Protein 4R8X (pdb70)

Nearest PDB structures (foldseek):
  4r8x-assembly1_B  TM=1.003E+00  e=5.936E-64  Metabacillus fastidiosus
  4r8x-assembly1_D  TM=1.002E+00  e=1.555E-62  Metabacillus fastidiosus
  4r8x-assembly1_A  TM=9.769E-01  e=7.921E-59  Metabacillus fastidiosus
  5z2b-assembly1_B-2  TM=9.608E-01  e=7.708E-41  Bacillus sp. TB-90
  5ayj-assembly1_A  TM=9.605E-01  e=1.820E-40  Bacillus sp. TB-90

CATH classification: 3.10.270.10

Organism: NCBI:txid1458

B-factor: mean 19.22, std 8.23, range [9.18, 72.08]

Secondary structure (DSSP, 8-state):
---EEEEEEEEEEEEESPPPEE-PPP-TT----EE--SEEEEEEEEEEE-GGGHHHHHS---TTPPPHHHHHHHHHHHHHH-----HHHHHHHHHHHHHHH-TT-SEEEEEEEE--EEEEEEEETTEEEEEEEEEEEP-S-EEEEEEEEEEETTEEEEEEEEEEEEEEEEEE-S---B-----STT--PPPBSS--EEEEEEEEEEESSGGGGG-SSGGG---HHHHHHHHHHHHHH---SSHHHHHHHHHHHHHHH-TTEEEEEEEEEE-PPEEEE---EEE---S-EEEEEEEEEHHHHHHHHH-TT------/---EEEEEEEEEEEEESPPPEE-PPP-TT----EE--SEEEEEEEEEEE-GGGHHHHHT---TT-B-HHHHHHHHHHHHHH-----HHHHHHHHHHHHHHH-TT--EEEEEEEE--EEEEEEEETTEEEEEEEEEEEP-S-EEEEEEEEEE-SSSEEEEEEEEEEEEEEEEE------B-STTS--S------EEEEEEEEEEESSGGGGG-SSGGG---HHHHHHHHHHHHHH---SSHHHHHHHHHHHHHHH-TTEEEEEEEEEE-PPEEEE---TT-EEE---S-EEEEEEEEEHHHHHHHHH-SS------/---EEEEEEEEEEEEESPPPEE-PPPBTTB---EE--SEEEEEEEEEEE-GGGHHHHHT---TT---HHHHHHHHHHHHHH-----HHHHHHHHHHHHHHH-TT--EEEEEEEE--EEEEEEEEBTEEEEEEEEEEEP-S-EEEEEEEEEEETTEEEEEEEEEEEEEEEEEE---------STT----EEEEEEEEEESSGGGGG-SSGGG---HHHHHHHHHHHHHH---SSHHHHHHHHHHHHHHH-TTEEEEEEEEEE-PPEEEE---TT-EEE---S-EEEEEEEEEHHHHHHHTT-TT------/---EEEEEEEEEEEEESPPPEE-PPP-TT----EE--SEEEEEEEEEEE-GGGHHHHHT---TT-B-HHHHHHHHHHHHHH-----HHHHHHHHHHHHHHH-TT-SEEEEEEEE--EEEEEEEETTEEEEEEEEEEEP-S-EEEEEEEEEEETTEEEEEEEEEEEEEEEEEE------B-STTS--S------EEEEEEEEEEESSGGGGG-SSGGG---HHHHHHHHHHHHHH---SSHHHHHHHHHHHHHHH-TTEEEEEEEEEE-PPEEEE--SBTTBT-EEE---S-EEEEEEEEEHHHHHHHHT-TT------

Foldseek 3Di:
DDDDKDADWQLKAKDAQACKQAQAADDPLDPDGIGRPRIFIKTKIKIFAAPVCVCCPVVVDCPLPDDNVNLSVLLRVLSHVDRFHFPQLSQVVSFQVVCVVRVRTFKMKMKIKTQDWAFDWDQDPVGIDTDPPDIHRDPAKTKIWMWMWGADPVGIDTPDIKIKIFWHKDKDQKQEFEDDDDDDPVDPDDGGRMFIKIKTKIKMFAFPDSCLCSSPPNHQHDDNVSLSSLLVSLVVPDSYHDVVRSVQLSFLQVCVSRVRIFKMKIWMKIATWDADPPVHDTHGDPPDIDIDIDMDGVVNNVVQVPDPPHPHDDD/DDDDKDADWQLKEKAAQACKQAQAADDPLDPDGIDRPRIFIKTKIKIFAAPLCVCCPVPVDCPLPDDNVNLSVLLRVLSHVDRFHAPQLSQVVSFQVVCVVRVRTFKMKMKIWTQDWAFDWDQDPVGIDTDPPDIHRDPAKTKIKMWMKGADPVGIDTPDIKIWIFWHKDWAQPEDDDDDDPPDDPDDDDDFIWIKTKIKMFAFPDSVLCSSPPNHQHDDNVSLSSLLVSQVHPDPAHDVVRSVQLSFLAVCVSHVRIFKMKMKMKTFTWAWDACAVPPTDTHGDDPDIDIDIDMDGVVNNVCLVVDPDHPHDDD/DDDDKDADWQLKAKDAQACKQAQAADDPLDPDGIDRPRIFIKTKIKIFAAPVCVCCPVPVDCPLPDDNVNLSVLLRVLSHVDRFHAPQLSQVVSFQVVCVVRVRTFKMKMKIWTQDWAFDWDQDPVGIDTDPPDIHRDPAKTKIWMWMWGADPVGIDTPDIKIKIAFHWDFDPDAEDDDDDDPPDDSWIKTKIKMFAFPDNCLCRSPPNHQHDDNVSLSSLLVSLVHPDPAHDVVRSVQQSFLQVCVSRVRIFKMKMKMKTFDWAWDACAVPVTDTHGDDPDIDIDIDMYGVVNNVCLVVDPPHPHDDD/DDDDKDADWQLKEKDAQACKQAQAADDPLDPDGIDRPRIFIKTKIKIFAAPVCVCCPVPVDCPLPDDRVNLSVLLRVLSHVDRFHAPQLSQVVSFQVVCVVRVRTFKMKMKIKTQDWAFDWDQDPVGIDTDPPDIHRDPAKTKIWMWMKGADPVGIDTPDIKIKIFWHKDWALAEDDDDDDPPDDPDDDDDFIWIKTKIKMFAFPDNCLCSSPPNHQHDDNVSLSSLLVSLVHPDPAHDVVRSVQLSFLQVCVSRVRIFKMKMKMKGFTWAWDACAPPRCHPTDTHGDDPDIDIDIDMHGVVNNVVLVVDPPHPHDDD

Radius of gyration: 31.26 Å; Cα contacts (8 Å, |Δi|>4): 3182; chains: 4; bounding box: 68×84×79 Å

InterPro domains:
  IPR002042 Uricase [PF01014] (35-125)
  IPR002042 Uricase [PF01014] (161-295)
  IPR002042 Uricase [PIRSF000241] (3-305)
  IPR002042 Uricase [PTHR42874] (33-271)
  IPR002042 Uricase [TIGR03383] (2-302)

Structure (mmCIF, N/CA/C/O backbone):
data_4R8X
#
_entry.id   4R8X
#
_cell.length_a   71.152
_cell.length_b   77.473
_cell.length_c   77.295
_cell.angle_alpha   68.65
_cell.angle_beta   65.01
_cell.angle_gamma   90.32
#
_symmetry.space_group_name_H-M   'P 1'
#
loop_
_entity.id
_entity.type
_entity.pdbx_description
1 polymer Uricase
2 water water
#
loop_
_atom_site.group_PDB
_atom_site.id
_atom_site.type_symbol
_atom_site.label_atom_id
_atom_site.label_alt_id
_atom_site.label_comp_id
_atom_site.label_asym_id
_atom_site.label_entity_id
_atom_site.label_seq_id
_atom_site.pdbx_PDB_ins_code
_atom_site.Cartn_x
_atom_site.Cartn_y
_atom_site.Cartn_z
_atom_site.occupancy
_atom_site.B_iso_or_equiv
_atom_site.auth_seq_id
_atom_site.auth_comp_id
_atom_site.auth_asym_id
_atom_site.auth_atom_id
_atom_site.pdbx_PDB_model_num
ATOM 1 N N . GLU A 1 2 ? 66.004 77.070 45.066 1.00 30.94 2 GLU A N 1
ATOM 2 C CA . GLU A 1 2 ? 67.314 77.545 44.632 1.00 29.85 2 GLU A CA 1
ATOM 3 C C . GLU A 1 2 ? 67.380 79.069 44.637 1.00 27.61 2 GLU A C 1
ATOM 4 O O . GLU A 1 2 ? 66.458 79.743 44.183 1.00 28.05 2 GLU A O 1
ATOM 6 N N . ARG A 1 3 ? 68.479 79.600 45.154 1.00 23.58 3 ARG A N 1
ATOM 7 C CA . ARG A 1 3 ? 68.677 81.040 45.223 1.00 20.20 3 ARG A CA 1
ATOM 8 C C . ARG A 1 3 ? 68.819 81.645 43.824 1.00 19.25 3 ARG A C 1
ATOM 9 O O . ARG A 1 3 ? 69.418 81.039 42.929 1.00 19.28 3 ARG A O 1
ATOM 17 N N . THR A 1 4 ? 68.246 82.831 43.635 1.00 17.47 4 THR A N 1
ATOM 18 C CA . THR A 1 4 ? 68.498 83.618 42.435 1.00 16.57 4 THR A CA 1
ATOM 19 C C . THR A 1 4 ? 69.866 84.278 42.575 1.00 14.78 4 THR A C 1
ATOM 20 O O . THR A 1 4 ? 70.154 84.887 43.600 1.00 14.73 4 THR A O 1
ATOM 24 N N . MET A 1 5 ? 70.716 84.151 41.562 1.00 14.26 5 MET A N 1
ATOM 25 C CA . MET A 1 5 ? 72.053 84.728 41.645 1.00 13.65 5 MET A CA 1
ATOM 26 C C . MET A 1 5 ? 72.721 84.823 40.284 1.00 12.96 5 MET A C 1
ATOM 27 O O . MET A 1 5 ? 73.067 83.806 39.684 1.00 14.63 5 MET A O 1
ATOM 32 N N . PHE A 1 6 ? 72.903 86.054 39.812 1.00 11.88 6 PHE A N 1
ATOM 33 C CA . PHE A 1 6 ? 73.603 86.319 38.563 1.00 12.65 6 PHE A CA 1
ATOM 34 C C . PHE A 1 6 ? 73.996 87.787 38.535 1.00 11.66 6 PHE A C 1
ATOM 35 O O . PHE A 1 6 ? 73.480 88.589 39.313 1.00 13.75 6 PHE A O 1
ATOM 43 N N . TYR A 1 7 ? 74.917 88.136 37.649 1.00 11.29 7 TYR A N 1
ATOM 44 C CA . TYR A 1 7 ? 75.271 89.525 37.460 1.00 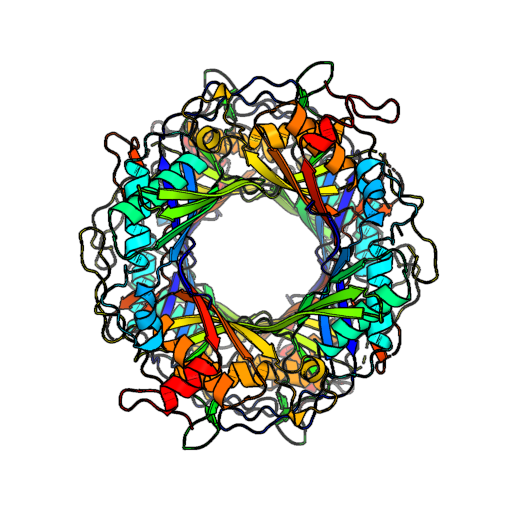12.40 7 TYR A CA 1
ATOM 45 C C . TYR A 1 7 ? 75.893 89.649 36.074 1.00 10.99 7 TYR A C 1
ATOM 46 O O . TYR A 1 7 ? 76.316 88.661 35.475 1.00 13.00 7 TYR A O 1
ATOM 55 N N . GLY A 1 8 ? 75.931 90.858 35.536 1.00 10.44 8 GLY A N 1
ATOM 56 C CA . GLY A 1 8 ? 76.457 91.013 34.201 1.00 10.94 8 GLY A CA 1
ATOM 57 C C . GLY A 1 8 ? 76.398 92.436 33.702 1.00 10.07 8 GLY A C 1
ATOM 58 O O . GLY A 1 8 ? 76.362 93.399 34.497 1.00 12.34 8 GLY A O 1
ATOM 59 N N . LYS A 1 9 ? 76.398 92.570 32.378 1.00 10.97 9 LYS A N 1
ATOM 60 C CA . LYS A 1 9 ? 76.350 93.879 31.739 1.00 10.89 9 LYS A CA 1
ATOM 61 C C . LYS A 1 9 ? 75.240 93.889 30.708 1.00 11.05 9 LYS A C 1
ATOM 62 O O . LYS A 1 9 ? 75.137 92.965 29.898 1.00 11.79 9 LYS A O 1
ATOM 68 N N . GLY A 1 10 ? 74.411 94.933 30.748 1.00 11.67 10 GLY A N 1
ATOM 69 C CA . GLY A 1 10 ? 73.352 95.130 29.773 1.00 10.78 10 GLY A CA 1
ATOM 70 C C . GLY A 1 10 ? 73.668 96.327 28.889 1.00 9.92 10 GLY A C 1
ATOM 71 O O . GLY A 1 10 ? 74.610 97.088 29.170 1.00 11.42 10 GLY A O 1
ATOM 72 N N . ASP A 1 11 ? 72.866 96.513 27.840 1.00 10.94 11 ASP A N 1
ATOM 73 C CA . ASP A 1 11 ? 73.106 97.565 26.831 1.00 10.17 11 ASP A CA 1
ATOM 74 C C . ASP A 1 11 ? 74.546 97.545 26.305 1.00 10.14 11 ASP A C 1
ATOM 75 O O . ASP A 1 11 ? 75.180 98.605 26.117 1.00 10.83 11 ASP A O 1
ATOM 80 N N . VAL A 1 12 ? 75.065 96.340 26.088 1.00 10.68 12 VAL A N 1
ATOM 81 C CA . VAL A 1 12 ? 76.366 96.202 25.439 1.00 11.92 12 VAL A CA 1
ATOM 82 C C . VAL A 1 12 ? 76.153 96.295 23.932 1.00 11.65 12 VAL A C 1
ATOM 83 O O . VAL A 1 12 ? 75.928 95.304 23.240 1.00 12.51 12 VAL A O 1
ATOM 87 N N . TYR A 1 13 ? 76.167 97.521 23.425 1.00 10.39 13 TYR A N 1
ATOM 88 C CA . TYR A 1 13 ? 76.031 97.714 21.995 1.00 10.91 13 TYR A CA 1
ATOM 89 C C . TYR A 1 13 ? 77.297 97.264 21.295 1.00 11.19 13 TYR A C 1
ATOM 90 O O . TYR A 1 13 ? 78.403 97.645 21.678 1.00 12.53 13 TYR A O 1
ATOM 99 N N . VAL A 1 14 ? 77.127 96.410 20.293 1.00 11.96 14 VAL A N 1
ATOM 100 C CA . VAL A 1 14 ? 78.249 95.850 19.564 1.00 13.66 14 VAL A CA 1
ATOM 101 C C . VAL A 1 14 ? 77.909 95.904 18.090 1.00 13.21 14 VAL A C 1
ATOM 102 O O . VAL A 1 14 ? 76.948 95.275 17.653 1.00 13.09 14 VAL A O 1
ATOM 106 N N . PHE A 1 15 ? 78.685 96.668 17.327 1.00 11.41 15 PHE A N 1
ATOM 107 C CA . PHE A 1 15 ? 78.411 96.852 15.916 1.00 11.93 15 PHE A CA 1
ATOM 108 C C . PHE A 1 15 ? 79.600 96.390 15.103 1.00 12.74 15 PHE A C 1
ATOM 109 O O . PHE A 1 15 ? 80.591 97.105 14.963 1.00 11.90 15 PHE A O 1
ATOM 117 N N . ARG A 1 16 ? 79.516 95.169 14.596 1.00 12.54 16 ARG A N 1
ATOM 118 C CA . ARG A 1 16 ? 80.557 94.640 13.731 1.00 13.86 16 ARG A CA 1
ATOM 119 C C . ARG A 1 16 ? 80.275 94.998 12.273 1.00 13.39 16 ARG A C 1
ATOM 120 O O . ARG A 1 16 ? 79.153 94.812 11.797 1.00 14.37 16 ARG A O 1
ATOM 128 N N . THR A 1 17 ? 81.272 95.515 11.563 1.00 13.76 17 THR A N 1
ATOM 129 C CA . THR A 1 17 ? 81.081 95.783 10.142 1.00 14.12 17 THR A CA 1
ATOM 130 C C . THR A 1 17 ? 81.671 94.674 9.284 1.00 15.24 17 THR A C 1
ATOM 131 O O . THR A 1 17 ? 82.693 94.079 9.633 1.00 15.00 17 THR A O 1
ATOM 135 N N . TYR A 1 18 ? 80.998 94.390 8.175 1.00 16.46 18 TYR A N 1
ATOM 136 C CA . TYR A 1 18 ? 81.422 93.366 7.222 1.00 18.05 18 TYR A CA 1
ATOM 137 C C . TYR A 1 18 ? 81.624 91.983 7.849 1.00 17.83 18 TYR A C 1
ATOM 138 O O . TYR A 1 18 ? 82.689 91.380 7.734 1.00 18.50 18 TYR A O 1
ATOM 147 N N . ALA A 1 19 ? 80.593 91.494 8.530 1.00 16.12 19 ALA A N 1
ATOM 148 C CA . ALA A 1 19 ? 80.582 90.114 8.987 1.00 15.92 19 ALA A CA 1
ATOM 149 C C . ALA A 1 19 ? 80.323 89.218 7.785 1.00 16.37 19 ALA A C 1
ATOM 150 O O . ALA A 1 19 ? 79.887 89.682 6.730 1.00 16.49 19 ALA A O 1
ATOM 152 N N . ASN A 1 20 ? 80.587 87.930 7.953 1.00 16.81 20 ASN A N 1
ATOM 153 C CA . ASN A 1 20 ? 80.367 86.956 6.903 1.00 17.89 20 ASN A CA 1
ATOM 154 C C . ASN A 1 20 ? 78.902 86.987 6.498 1.00 16.31 20 ASN A C 1
ATOM 155 O O . ASN A 1 20 ? 78.031 86.935 7.351 1.00 15.98 20 ASN A O 1
ATOM 160 N N . PRO A 1 21 ? 78.626 87.101 5.191 1.00 15.49 21 PRO A N 1
ATOM 161 C CA . PRO A 1 21 ? 77.227 87.127 4.751 1.00 15.09 21 PRO A CA 1
ATOM 162 C C . PRO A 1 21 ? 76.480 85.814 5.014 1.00 14.84 21 PRO A C 1
ATOM 163 O O . PRO A 1 21 ? 77.038 84.714 4.909 1.00 16.14 21 PRO A O 1
ATOM 167 N N . LEU A 1 22 ? 75.207 85.951 5.358 1.00 14.36 22 LEU A N 1
ATOM 168 C CA . LEU A 1 22 ? 74.301 84.819 5.477 1.00 15.62 22 LEU A CA 1
ATOM 169 C C . LEU A 1 22 ? 73.707 84.560 4.094 1.00 16.80 22 LEU A C 1
ATOM 170 O O . LEU A 1 22 ? 73.005 85.409 3.560 1.00 17.47 22 LEU A O 1
ATOM 175 N N . LYS A 1 23 ? 73.995 83.399 3.513 1.00 17.58 23 LYS A N 1
ATOM 176 C CA . LYS A 1 23 ? 73.561 83.103 2.147 1.00 18.45 23 LYS A CA 1
ATOM 177 C C . LYS A 1 23 ? 73.079 81.667 2.016 1.00 19.02 23 LYS A C 1
ATOM 178 O O . LYS A 1 23 ? 73.555 80.789 2.719 1.00 20.75 23 LYS A O 1
ATOM 184 N N . GLY A 1 24 ? 72.147 81.429 1.102 1.00 19.49 24 GLY A N 1
ATOM 185 C CA . GLY A 1 24 ? 71.705 80.076 0.813 1.00 19.23 24 GLY A CA 1
ATOM 186 C C . GLY A 1 24 ? 70.573 79.589 1.699 1.00 19.75 24 GLY A C 1
ATOM 187 O O . GLY A 1 24 ? 70.471 78.398 1.997 1.00 20.81 24 GLY A O 1
ATOM 188 N N . LEU A 1 25 ? 69.718 80.511 2.119 1.00 18.95 25 LEU A N 1
ATOM 189 C CA . LEU A 1 25 ? 68.554 80.157 2.916 1.00 18.14 25 LEU A CA 1
ATOM 190 C C . LEU A 1 25 ? 67.553 79.369 2.072 1.00 18.85 25 LEU A C 1
ATOM 191 O O . LEU A 1 25 ? 67.606 79.396 0.840 1.00 20.55 25 LEU A O 1
ATOM 196 N N . LYS A 1 26 ? 66.650 78.660 2.742 1.00 18.34 26 LYS A N 1
ATOM 197 C CA . LYS A 1 26 ? 65.623 77.876 2.073 1.00 19.02 26 LYS A CA 1
ATOM 198 C C . LYS A 1 26 ? 64.624 78.787 1.361 1.00 20.55 26 LYS A C 1
ATOM 199 O O . LYS A 1 26 ? 64.093 79.722 1.958 1.00 21.04 26 LYS A O 1
ATOM 205 N N . GLN A 1 27 ? 64.376 78.519 0.084 1.00 21.66 27 GLN A N 1
ATOM 206 C CA . GLN A 1 27 ? 63.354 79.252 -0.654 1.00 21.83 27 GLN A CA 1
ATOM 207 C C . GLN A 1 27 ? 61.969 78.816 -0.186 1.00 20.25 27 GLN A C 1
ATOM 208 O O . GLN A 1 27 ? 61.691 77.624 -0.072 0.84 20.64 27 GLN A O 1
ATOM 214 N N . ILE A 1 28 ? 61.107 79.784 0.108 1.00 19.27 28 ILE A N 1
ATOM 215 C CA . ILE A 1 28 ? 59.726 79.493 0.485 1.00 18.66 28 ILE A CA 1
ATOM 216 C C . ILE A 1 28 ? 58.783 80.417 -0.281 1.00 18.29 28 ILE A C 1
ATOM 217 O O . ILE A 1 28 ? 59.183 81.493 -0.696 1.00 17.13 28 ILE A O 1
ATOM 222 N N . PRO A 1 29 ? 57.527 79.989 -0.484 1.00 18.95 29 PRO A N 1
ATOM 223 C CA . PRO A 1 29 ? 56.577 80.790 -1.271 1.00 19.06 29 PRO A CA 1
ATOM 224 C C . PRO A 1 29 ? 56.236 82.143 -0.653 1.00 18.69 29 PRO A C 1
ATOM 225 O O . PRO A 1 29 ? 55.863 83.071 -1.371 1.00 18.41 29 PRO A O 1
ATOM 229 N N . GLU A 1 30 ? 56.342 82.248 0.664 1.00 16.86 30 GLU A N 1
ATOM 230 C CA . GLU A 1 30 ? 55.911 83.454 1.357 1.00 15.80 30 GLU A CA 1
ATOM 231 C C . GLU A 1 30 ? 56.932 84.584 1.331 1.00 15.51 30 GLU A C 1
ATOM 232 O O . GLU A 1 30 ? 56.640 85.679 1.807 1.00 16.42 30 GLU A O 1
ATOM 238 N N . SER A 1 31 ? 58.125 84.335 0.797 1.00 15.04 31 SER A N 1
ATOM 239 C CA . SER A 1 31 ? 59.226 85.280 0.984 1.00 16.24 31 SER A CA 1
ATOM 240 C C . SER A 1 31 ? 60.198 85.257 -0.178 1.00 17.70 31 SER A C 1
ATOM 241 O O . SER A 1 31 ? 60.371 84.228 -0.824 1.00 19.29 31 SER A O 1
ATOM 244 N N . ASN A 1 32 ? 60.832 86.397 -0.432 1.00 18.14 32 ASN A N 1
ATOM 245 C CA . ASN A 1 32 ? 61.952 86.456 -1.356 1.00 19.59 32 ASN A CA 1
ATOM 246 C C . ASN A 1 32 ? 63.280 86.627 -0.626 1.00 17.98 32 ASN A C 1
ATOM 247 O O . ASN A 1 32 ? 64.318 86.795 -1.253 1.00 18.92 32 ASN A O 1
ATOM 252 N N . PHE A 1 33 ? 63.238 86.558 0.698 1.00 16.68 33 PHE A N 1
ATOM 253 C CA . PHE A 1 33 ? 64.432 86.752 1.515 1.00 16.11 33 PHE A CA 1
ATOM 254 C C . PHE A 1 33 ? 65.275 85.484 1.533 1.00 16.11 33 PHE A C 1
ATOM 255 O O . PHE A 1 33 ? 64.899 84.505 2.169 1.00 17.94 33 PHE A O 1
ATOM 263 N N . THR A 1 34 ? 66.427 85.503 0.868 1.00 15.72 34 THR A N 1
ATOM 264 C CA . THR A 1 34 ? 67.280 84.319 0.836 1.00 17.63 34 THR A CA 1
ATOM 265 C C . THR A 1 34 ? 68.721 84.579 1.274 1.00 17.25 34 THR A C 1
ATOM 266 O O . THR A 1 34 ? 69.529 83.652 1.325 1.00 17.46 34 THR A O 1
ATOM 270 N N . GLU A 1 35 ? 69.044 85.830 1.591 1.00 17.42 35 GLU A N 1
ATOM 271 C CA . GLU A 1 35 ? 70.392 86.165 2.044 1.00 17.79 35 GLU A CA 1
ATOM 272 C C . GLU A 1 35 ? 70.362 87.443 2.861 1.00 16.29 35 GLU A C 1
ATOM 273 O O . GLU A 1 35 ? 69.504 88.286 2.645 1.00 17.80 35 GLU A O 1
ATOM 279 N N . LYS A 1 36 ? 71.301 87.570 3.795 1.00 15.37 36 LYS A N 1
ATOM 280 C CA . LYS A 1 36 ? 71.428 88.762 4.622 1.00 14.30 36 LYS A CA 1
ATOM 281 C C . LYS A 1 36 ? 72.904 89.179 4.580 1.00 14.49 36 LYS A C 1
ATOM 282 O O . LYS A 1 36 ? 73.765 88.494 5.130 1.00 14.40 36 LYS A O 1
ATOM 288 N N . HIS A 1 37 ? 73.207 90.289 3.908 1.00 13.76 37 HIS A N 1
ATOM 289 C CA . HIS A 1 37 ? 74.603 90.597 3.570 1.00 13.36 37 HIS A CA 1
ATOM 290 C C . HIS A 1 37 ? 75.522 90.899 4.766 1.00 12.59 37 HIS A C 1
ATOM 291 O O . HIS A 1 37 ? 76.738 90.730 4.663 1.00 13.45 37 HIS A O 1
ATOM 298 N N . ASN A 1 38 ? 74.944 91.330 5.887 1.00 12.53 38 ASN A N 1
ATOM 299 C CA . ASN A 1 38 ? 75.694 91.564 7.128 1.00 12.64 38 ASN A CA 1
ATOM 300 C C . ASN A 1 38 ? 76.783 92.631 7.013 1.00 12.40 38 ASN A C 1
ATOM 301 O O . ASN A 1 38 ? 77.791 92.577 7.730 1.00 12.41 38 ASN A O 1
ATOM 306 N N . THR A 1 39 ? 76.595 93.593 6.112 1.00 12.94 39 THR A N 1
ATOM 307 C CA . THR A 1 39 ? 77.509 94.732 6.036 1.00 13.61 39 THR A CA 1
ATOM 308 C C . THR A 1 39 ? 77.589 95.422 7.400 1.00 13.39 39 THR A C 1
ATOM 309 O O . THR A 1 39 ? 78.663 95.846 7.843 1.00 13.39 39 THR A O 1
ATOM 313 N N . ILE A 1 40 ? 76.442 95.536 8.058 1.00 12.53 40 ILE A N 1
ATOM 314 C CA . ILE A 1 40 ? 76.400 95.864 9.476 1.00 12.39 40 ILE A CA 1
ATOM 315 C C . ILE A 1 40 ? 75.794 94.669 10.213 1.00 12.36 40 ILE A C 1
ATOM 316 O O . ILE A 1 40 ? 74.730 94.162 9.837 1.00 12.85 40 ILE A O 1
ATOM 321 N N . PHE A 1 41 ? 76.485 94.224 11.261 1.00 12.76 41 PHE A N 1
ATOM 322 C CA . PHE A 1 41 ? 76.067 93.084 12.070 1.00 12.90 41 PHE A CA 1
ATOM 323 C C . PHE A 1 41 ? 76.076 93.609 13.485 1.00 12.94 41 PHE A C 1
ATOM 324 O O . PHE A 1 41 ? 77.081 93.504 14.199 1.00 13.65 41 PHE A O 1
ATOM 332 N N . GLY A 1 42 ? 74.967 94.237 13.864 1.00 11.29 42 GLY A N 1
ATOM 333 C CA . GLY A 1 42 ? 74.921 94.978 15.101 1.00 10.72 42 GLY A CA 1
ATOM 334 C C . GLY A 1 42 ? 73.840 94.525 16.045 1.00 10.22 42 GLY A C 1
ATOM 335 O O . GLY A 1 42 ? 72.770 94.065 15.623 1.00 10.72 42 GLY A O 1
ATOM 336 N N . MET A 1 43 ? 74.104 94.683 17.329 1.00 10.46 43 MET A N 1
ATOM 337 C CA . MET A 1 43 ? 73.133 94.273 18.334 1.00 10.89 43 MET A CA 1
ATOM 338 C C . MET A 1 43 ? 73.345 94.967 19.660 1.00 11.22 43 MET A C 1
ATOM 339 O O . MET A 1 43 ? 74.408 95.509 19.933 1.00 11.50 43 MET A O 1
ATOM 344 N N . ASN A 1 44 ? 72.309 94.908 20.485 1.00 11.03 44 ASN A N 1
ATOM 345 C CA . ASN A 1 44 ? 72.361 95.294 21.871 1.00 9.54 44 ASN A CA 1
ATOM 346 C C . ASN A 1 44 ? 72.379 93.983 22.637 1.00 10.23 44 ASN A C 1
ATOM 347 O O . ASN A 1 44 ? 71.368 93.283 22.676 1.00 10.66 44 ASN A O 1
ATOM 352 N N . ALA A 1 45 ? 73.533 93.647 23.212 1.00 10.07 45 ALA A N 1
ATOM 353 C CA . ALA A 1 45 ? 73.716 92.396 23.947 1.00 10.70 45 ALA A CA 1
ATOM 354 C C . ALA A 1 45 ? 73.623 92.606 25.445 1.00 11.05 45 ALA A C 1
ATOM 355 O O . ALA A 1 45 ? 73.946 93.672 25.967 1.00 11.62 45 ALA A O 1
ATOM 357 N N . LYS A 1 46 ? 73.195 91.558 26.137 1.00 11.68 46 LYS A N 1
ATOM 358 C CA . LYS A 1 46 ? 73.104 91.544 27.585 1.00 11.50 46 LYS A CA 1
ATOM 359 C C . LYS A 1 46 ? 73.650 90.203 28.042 1.00 11.99 46 LYS A C 1
ATOM 360 O O . LYS A 1 46 ? 73.139 89.151 27.634 1.00 13.30 46 LYS A O 1
ATOM 366 N N . VAL A 1 47 ? 74.696 90.243 28.863 1.00 11.29 47 VAL A N 1
ATOM 367 C CA . VAL A 1 47 ? 75.358 89.038 29.356 1.00 11.13 47 VAL A CA 1
ATOM 368 C C . VAL A 1 47 ? 75.131 88.880 30.849 1.00 10.32 47 VAL A C 1
ATOM 369 O O . VAL A 1 47 ? 75.197 89.848 31.610 1.00 11.61 47 VAL A O 1
ATOM 373 N N . ALA A 1 48 ? 74.850 87.653 31.273 1.00 11.50 48 ALA A N 1
ATOM 374 C CA . ALA A 1 48 ? 74.774 87.352 32.689 1.00 11.69 48 ALA A CA 1
ATOM 375 C C . ALA A 1 48 ? 75.655 86.137 33.000 1.00 12.24 48 ALA A C 1
ATOM 376 O O . ALA A 1 48 ? 75.608 85.124 32.289 1.00 12.66 48 ALA A O 1
ATOM 378 N N . LEU A 1 49 ? 76.483 86.266 34.034 1.00 12.19 49 LEU A N 1
ATOM 379 C CA . LEU A 1 49 ? 77.304 85.161 34.528 1.00 11.94 49 LEU A CA 1
ATOM 380 C C . LEU A 1 49 ? 76.660 84.503 35.731 1.00 11.81 49 LEU A C 1
ATOM 381 O O . LEU A 1 49 ? 76.075 85.176 36.585 1.00 12.35 49 LEU A O 1
ATOM 386 N N . LYS A 1 50 ? 76.795 83.177 35.807 1.00 12.37 50 LYS A N 1
ATOM 387 C CA . LYS A 1 50 ? 76.216 82.391 36.896 1.00 12.89 50 LYS A CA 1
ATOM 388 C C . LYS A 1 50 ? 77.232 81.412 37.446 1.00 14.13 50 LYS A C 1
ATOM 389 O O . LYS A 1 50 ? 78.087 80.912 36.719 1.00 14.76 50 LYS A O 1
ATOM 395 N N . GLY A 1 51 ? 77.138 81.139 38.737 1.00 15.08 51 GLY A N 1
ATOM 396 C CA . GLY A 1 51 ? 78.013 80.151 39.337 1.00 16.30 51 GLY A CA 1
ATOM 397 C C . GLY A 1 51 ? 77.905 80.194 40.838 1.00 16.45 51 GLY A C 1
ATOM 398 O O . GLY A 1 51 ? 77.816 81.271 41.425 1.00 16.90 51 GLY A O 1
ATOM 399 N N . GLU A 1 52 ? 77.911 79.018 41.454 1.00 17.36 52 GLU A N 1
ATOM 400 C CA . GLU A 1 52 ? 77.861 78.917 42.904 1.00 18.11 52 GLU A CA 1
ATOM 401 C C . GLU A 1 52 ? 79.025 79.665 43.547 1.00 18.12 52 GLU A C 1
ATOM 402 O O . GLU A 1 52 ? 78.896 80.206 44.641 1.00 18.69 52 GLU A O 1
ATOM 408 N N . GLN A 1 53 ? 80.155 79.718 42.853 1.00 16.98 53 GLN A N 1
ATOM 409 C CA . GLN A 1 53 ? 81.329 80.398 43.384 1.00 17.03 53 GLN A CA 1
ATOM 410 C C . GLN A 1 53 ? 81.211 81.924 43.394 1.00 16.53 53 GLN A C 1
ATOM 411 O O . GLN A 1 53 ? 82.133 82.612 43.821 1.00 17.74 53 GLN A O 1
ATOM 417 N N . LEU A 1 54 ? 80.080 82.456 42.936 1.00 15.03 54 LEU A N 1
ATOM 418 C CA . LEU A 1 54 ? 79.861 83.899 42.992 1.00 15.43 54 LEU A CA 1
ATOM 419 C C . LEU A 1 54 ? 79.232 84.337 44.319 1.00 14.29 54 LEU A C 1
ATOM 420 O O . LEU A 1 54 ? 79.071 85.522 44.557 1.00 15.27 54 LEU A O 1
ATOM 425 N N . LEU A 1 55 ? 78.878 83.387 45.179 1.00 14.83 55 LEU A N 1
ATOM 426 C CA . LEU A 1 55 ? 78.107 83.714 46.380 1.00 14.55 55 LEU A CA 1
ATOM 427 C C . LEU A 1 55 ? 78.755 84.771 47.286 1.00 14.18 55 LEU A C 1
ATOM 428 O O . LEU A 1 55 ? 78.103 85.719 47.720 1.00 14.01 55 LEU A O 1
ATOM 433 N N . THR A 1 56 ? 80.038 84.615 47.577 1.00 14.30 56 THR A N 1
ATOM 434 C CA . THR A 1 56 ? 80.670 85.541 48.508 1.00 15.23 56 THR A CA 1
ATOM 435 C C . THR A 1 56 ? 80.858 86.947 47.935 1.00 15.12 56 THR A C 1
ATOM 436 O O . THR A 1 56 ? 81.125 87.889 48.685 1.00 15.07 56 THR A O 1
ATOM 440 N N . SER A 1 57 ? 80.725 87.100 46.617 1.00 14.59 57 SER A N 1
ATOM 441 C CA . SER A 1 57 ? 80.741 88.446 46.056 1.00 14.87 57 SER A CA 1
ATOM 442 C C . SER A 1 57 ? 79.540 89.226 46.576 1.00 14.19 57 SER A C 1
ATOM 443 O O . SER A 1 57 ? 79.613 90.437 46.739 1.00 15.17 57 SER A O 1
ATOM 446 N N . PHE A 1 58 ? 78.450 88.519 46.856 1.00 13.04 58 PHE A N 1
ATOM 447 C CA . PHE A 1 58 ? 77.277 89.131 47.469 1.00 13.51 58 PHE A CA 1
ATOM 448 C C . PHE A 1 58 ? 77.380 89.126 48.999 1.00 14.49 58 PHE A C 1
ATOM 449 O O . PHE A 1 58 ? 77.181 90.149 49.649 1.00 15.69 58 PHE A O 1
ATOM 457 N N . THR A 1 59 ? 77.712 87.977 49.578 1.00 14.04 59 THR A N 1
ATOM 458 C CA . THR A 1 59 ? 77.547 87.819 51.021 1.00 14.67 59 THR A CA 1
ATOM 459 C C . THR A 1 59 ? 78.696 88.426 51.823 1.00 15.67 59 THR A C 1
ATOM 460 O O . THR A 1 59 ? 78.540 88.720 53.009 1.00 16.10 59 THR A O 1
ATOM 464 N N . GLU A 1 60 ? 79.839 88.619 51.173 1.00 15.84 60 GLU A N 1
ATOM 465 C CA . GLU A 1 60 ? 81.016 89.135 51.853 1.00 16.89 60 GLU A CA 1
ATOM 466 C C . GLU A 1 60 ? 81.645 90.330 51.134 1.00 16.96 60 GLU A C 1
ATOM 467 O O . GLU A 1 60 ? 82.642 90.870 51.600 1.00 17.27 60 GLU A O 1
ATOM 473 N N . GLY A 1 61 ? 81.072 90.741 50.003 1.00 15.69 61 GLY A N 1
ATOM 474 C CA . GLY A 1 61 ? 81.658 91.814 49.216 1.00 16.80 61 GLY A CA 1
ATOM 475 C C . GLY A 1 61 ? 83.050 91.452 48.734 1.00 17.08 61 GLY A C 1
ATOM 476 O O . GLY A 1 61 ? 83.915 92.312 48.583 1.00 19.06 61 GLY A O 1
ATOM 477 N N . ASP A 1 62 ? 83.257 90.166 48.480 1.00 15.92 62 ASP A N 1
ATOM 478 C CA . ASP A 1 62 ? 84.557 89.660 48.058 1.00 16.64 62 ASP A CA 1
ATOM 479 C C . ASP A 1 62 ? 84.591 89.613 46.544 1.00 16.68 62 ASP A C 1
ATOM 480 O O . ASP A 1 62 ? 83.878 88.818 45.936 1.00 16.90 62 ASP A O 1
ATOM 485 N N . ASN A 1 63 ? 85.432 90.446 45.939 1.00 16.70 63 ASN A N 1
ATOM 486 C CA . ASN A 1 63 ? 85.475 90.555 44.488 1.00 16.57 63 ASN A CA 1
ATOM 487 C C . ASN A 1 63 ? 86.517 89.669 43.813 1.00 16.10 63 ASN A C 1
ATOM 488 O O . ASN A 1 63 ? 86.726 89.770 42.605 1.00 17.13 63 ASN A O 1
ATOM 493 N N . SER A 1 64 ? 87.139 88.784 44.589 1.00 16.93 64 SER A N 1
ATOM 494 C CA . SER A 1 64 ? 88.244 87.951 44.110 1.00 18.09 64 SER A CA 1
ATOM 495 C C . SER A 1 64 ? 87.920 87.151 42.854 1.00 16.98 64 SER A C 1
ATOM 496 O O . SER A 1 64 ? 88.748 87.034 41.959 1.00 18.14 64 SER A O 1
ATOM 499 N N . LEU A 1 65 ? 86.707 86.608 42.786 1.00 15.92 65 LEU A N 1
ATOM 500 C CA . LEU A 1 65 ? 86.307 85.817 41.630 1.00 17.75 65 LEU A CA 1
ATOM 501 C C . LEU A 1 65 ? 85.319 86.575 40.756 1.00 17.48 65 LEU A C 1
ATOM 502 O O . LEU A 1 65 ? 84.568 85.977 39.980 1.00 19.37 65 LEU A O 1
ATOM 507 N N . VAL A 1 66 ? 85.316 87.897 40.880 1.00 15.59 66 VAL A N 1
ATOM 508 C CA . VAL A 1 66 ? 84.404 88.707 40.079 1.00 15.58 66 VAL A CA 1
ATOM 509 C C . VAL A 1 66 ? 85.108 89.174 38.820 1.00 14.40 66 VAL A C 1
ATOM 510 O O . VAL A 1 66 ? 86.113 89.875 38.876 1.00 15.53 66 VAL A O 1
ATOM 514 N N . VAL A 1 67 ? 84.595 88.746 37.679 1.00 14.62 67 VAL A N 1
ATOM 515 C CA . VAL A 1 67 ? 84.963 89.348 36.414 1.00 14.11 67 VAL A CA 1
ATOM 516 C C . VAL A 1 67 ? 84.198 90.674 36.355 1.00 13.72 67 VAL A C 1
ATOM 517 O O . VAL A 1 67 ? 82.965 90.687 36.498 1.00 13.77 67 VAL A O 1
ATOM 521 N N . ALA A 1 68 ? 84.911 91.789 36.209 1.00 15.32 68 ALA A N 1
ATOM 522 C CA . ALA A 1 68 ? 84.247 93.093 36.208 1.00 15.39 68 ALA A CA 1
ATOM 523 C C . ALA A 1 68 ? 83.278 93.162 35.043 1.00 15.01 68 ALA A C 1
ATOM 524 O O . ALA A 1 68 ? 83.561 92.631 33.970 1.00 15.14 68 ALA A O 1
ATOM 526 N N . THR A 1 69 ? 82.130 93.802 35.255 1.00 15.35 69 THR A N 1
ATOM 527 C CA . THR A 1 69 ? 81.146 93.904 34.180 1.00 15.10 69 THR A CA 1
ATOM 528 C C . THR A 1 69 ? 81.740 94.649 32.990 1.00 15.30 69 THR A C 1
ATOM 529 O O . THR A 1 69 ? 81.481 94.302 31.843 1.00 14.29 69 THR A O 1
ATOM 533 N N . ASP A 1 70 ? 82.581 95.639 33.268 1.00 16.31 70 ASP A N 1
ATOM 534 C CA . ASP A 1 70 ? 83.291 96.325 32.201 1.00 17.16 70 ASP A CA 1
ATOM 535 C C . ASP A 1 70 ? 84.182 95.360 31.407 1.00 15.62 70 ASP A C 1
ATOM 536 O O . ASP A 1 70 ? 84.307 95.464 30.189 1.00 16.37 70 ASP A O 1
ATOM 541 N N . SER A 1 71 ? 84.797 94.407 32.096 1.00 15.04 71 SER A N 1
ATOM 542 C CA . SER A 1 71 ? 85.605 93.410 31.407 1.00 14.31 71 SER A CA 1
ATOM 543 C C . SER A 1 71 ? 84.747 92.500 30.529 1.00 13.50 71 SER A C 1
ATOM 544 O O . SER A 1 71 ? 85.188 92.059 29.463 1.00 13.24 71 SER A O 1
ATOM 547 N N . MET A 1 72 ? 83.527 92.210 30.983 1.00 13.15 72 MET A N 1
ATOM 548 C CA . MET A 1 72 ? 82.602 91.417 30.175 1.00 13.15 72 MET A CA 1
ATOM 549 C C . MET A 1 72 ? 82.277 92.129 28.871 1.00 12.37 72 MET A C 1
ATOM 550 O O . MET A 1 72 ? 82.175 91.508 27.810 1.00 11.78 72 MET A O 1
ATOM 555 N N . LYS A 1 73 ? 82.098 93.443 28.974 1.00 12.37 73 LYS A N 1
ATOM 556 C CA . LYS A 1 73 ? 81.822 94.274 27.819 1.00 13.78 73 LYS A CA 1
ATOM 557 C C . LYS A 1 73 ? 82.988 94.187 26.834 1.00 13.41 73 LYS A C 1
ATOM 558 O O . LYS A 1 73 ? 82.784 93.956 25.639 1.00 14.63 73 LYS A O 1
ATOM 564 N N . ASN A 1 74 ? 84.211 94.333 27.338 1.00 12.52 74 ASN A N 1
ATOM 565 C CA . ASN A 1 74 ? 85.390 94.228 26.488 1.00 13.56 74 ASN A CA 1
ATOM 566 C C . ASN A 1 74 ? 85.466 92.860 25.823 1.00 12.30 74 ASN A C 1
ATOM 567 O O . ASN A 1 74 ? 85.806 92.743 24.654 1.00 12.70 74 ASN A O 1
ATOM 572 N N . PHE A 1 75 ? 85.147 91.826 26.594 1.00 13.19 75 PHE A N 1
ATOM 573 C CA . PHE A 1 75 ? 85.197 90.455 26.113 1.00 13.24 75 PHE A CA 1
ATOM 574 C C . PHE A 1 75 ? 84.232 90.282 24.934 1.00 12.39 75 PHE A C 1
ATOM 575 O O . PHE A 1 75 ? 84.596 89.729 23.892 1.00 12.75 75 PHE A O 1
ATOM 583 N N . ILE A 1 76 ? 83.007 90.784 25.085 1.00 12.17 76 ILE A N 1
ATOM 584 C CA . ILE A 1 76 ? 82.023 90.636 24.019 1.00 12.33 76 ILE A CA 1
ATOM 585 C C . ILE A 1 76 ? 82.459 91.372 22.752 1.00 12.20 76 ILE A C 1
ATOM 586 O O . ILE A 1 76 ? 82.458 90.823 21.640 1.00 12.15 76 ILE A O 1
ATOM 591 N N . GLN A 1 77 ? 82.852 92.625 22.932 1.00 13.68 77 GLN A N 1
ATOM 592 C CA . GLN A 1 77 ? 83.236 93.461 21.805 1.00 15.67 77 GLN A CA 1
ATOM 593 C C . GLN A 1 77 ? 84.448 92.898 21.038 1.00 15.52 77 GLN A C 1
ATOM 594 O O . GLN A 1 77 ? 84.452 92.869 19.806 1.00 16.01 77 GLN A O 1
ATOM 600 N N . ARG A 1 78 ? 85.446 92.387 21.755 1.00 14.57 78 ARG A N 1
ATOM 601 C CA . ARG A 1 78 ? 86.582 91.761 21.083 1.00 15.68 78 ARG A CA 1
ATOM 602 C C . ARG A 1 78 ? 86.194 90.475 20.355 1.00 14.74 78 ARG A C 1
ATOM 603 O O . ARG A 1 78 ? 86.730 90.175 19.284 1.00 15.69 78 ARG A O 1
ATOM 611 N N . HIS A 1 79 ? 85.256 89.719 20.922 1.00 14.68 79 HIS A N 1
ATOM 612 C CA . HIS A 1 79 ? 84.785 88.520 20.245 1.00 14.74 79 HIS A CA 1
ATOM 613 C C . HIS A 1 79 ? 83.954 88.842 19.006 1.00 14.40 79 HIS A C 1
ATOM 614 O O . HIS A 1 79 ? 83.903 88.044 18.072 1.00 14.17 79 HIS A O 1
ATOM 621 N N . ALA A 1 80 ? 83.334 90.026 18.976 1.00 12.74 80 ALA A N 1
ATOM 622 C CA . ALA A 1 80 ? 82.624 90.441 17.775 1.00 13.07 80 ALA A CA 1
ATOM 623 C C . ALA A 1 80 ? 83.581 90.584 16.593 1.00 13.50 80 ALA A C 1
ATOM 624 O O . ALA A 1 80 ? 83.191 90.374 15.447 1.00 14.85 80 ALA A O 1
ATOM 626 N N . ALA A 1 81 ? 84.842 90.914 16.877 1.00 14.15 81 ALA A N 1
ATOM 627 C CA . ALA A 1 81 ? 85.840 91.091 15.829 1.00 15.43 81 ALA A CA 1
ATOM 628 C C . ALA A 1 81 ? 86.334 89.752 15.304 1.00 16.85 81 ALA A C 1
ATOM 629 O O . ALA A 1 81 ? 86.679 89.636 14.130 1.00 18.96 81 ALA A O 1
ATOM 631 N N . SER A 1 82 ? 86.367 88.745 16.176 1.00 16.97 82 SER A N 1
ATOM 632 C CA . SER A 1 82 ? 86.953 87.452 15.821 1.00 17.53 82 SER A CA 1
ATOM 633 C C . SER A 1 82 ? 85.926 86.453 15.280 1.00 17.43 82 SER A C 1
ATOM 634 O O . SER A 1 82 ? 86.288 85.475 14.632 1.00 19.29 82 SER A O 1
ATOM 637 N N . TYR A 1 83 ? 84.649 86.706 15.552 1.00 16.87 83 TYR A N 1
ATOM 638 C CA . TYR A 1 83 ? 83.573 85.848 15.066 1.00 15.50 83 TYR A CA 1
ATOM 639 C C . TYR A 1 83 ? 83.569 85.749 13.549 1.00 16.36 83 TYR A C 1
ATOM 640 O O . TYR A 1 83 ? 83.644 86.765 12.854 1.00 17.59 83 TYR A O 1
ATOM 649 N N . GLU A 1 84 ? 83.478 84.522 13.041 1.00 16.02 84 GLU A N 1
ATOM 650 C CA . GLU A 1 84 ? 83.540 84.282 11.601 1.00 17.02 84 GLU A CA 1
ATOM 651 C C . GLU A 1 84 ? 82.212 83.805 11.017 1.00 16.56 84 GLU A C 1
ATOM 652 O O . GLU A 1 84 ? 82.129 83.501 9.826 1.00 16.39 84 GLU A O 1
ATOM 658 N N . GLY A 1 85 ? 81.181 83.734 11.856 1.00 14.74 85 GLY A N 1
ATOM 659 C CA . GLY A 1 85 ? 79.878 83.256 11.420 1.00 14.56 85 GLY A CA 1
ATOM 660 C C . GLY A 1 85 ? 78.962 84.356 10.923 1.00 14.53 85 GLY A C 1
ATOM 661 O O . GLY A 1 85 ? 79.375 85.507 10.763 1.00 14.35 85 GLY A O 1
ATOM 662 N N . ALA A 1 86 ? 77.698 84.005 10.705 1.00 14.12 86 ALA A N 1
ATOM 663 C CA . ALA A 1 86 ? 76.763 84.924 10.065 1.00 14.68 86 ALA A CA 1
ATOM 664 C C . ALA A 1 86 ? 75.437 85.103 10.800 1.00 13.20 86 ALA A C 1
ATOM 665 O O . ALA A 1 86 ? 74.552 85.787 10.289 1.00 13.43 86 ALA A O 1
ATOM 667 N N . THR A 1 87 ? 75.270 84.490 11.971 1.00 12.38 87 THR A N 1
ATOM 668 C CA . THR A 1 87 ? 73.971 84.550 12.644 1.00 13.17 87 THR A CA 1
ATOM 669 C C . THR A 1 87 ? 74.078 85.062 14.072 1.00 13.34 87 THR A C 1
ATOM 670 O O . THR A 1 87 ? 75.112 84.919 14.721 1.00 13.84 87 THR A O 1
ATOM 674 N N . LEU A 1 88 ? 72.995 85.646 14.560 1.00 13.17 88 LEU A N 1
ATOM 675 C CA A LEU A 1 88 ? 72.953 86.149 15.919 0.60 12.76 88 LEU A CA 1
ATOM 676 C CA B LEU A 1 88 ? 72.966 86.148 15.927 0.40 12.81 88 LEU A CA 1
ATOM 677 C C . LEU A 1 88 ? 73.141 85.008 16.915 1.00 12.35 88 LEU A C 1
ATOM 678 O O . LEU A 1 88 ? 73.936 85.114 17.846 1.00 12.34 88 LEU A O 1
ATOM 687 N N . GLU A 1 89 ? 72.404 83.916 16.698 1.00 11.26 89 GLU A N 1
ATOM 688 C CA . GLU A 1 89 ? 72.481 82.741 17.565 1.00 12.46 89 GLU A CA 1
ATOM 689 C C . GLU A 1 89 ? 73.884 82.162 17.611 1.00 11.50 89 GLU A C 1
ATOM 690 O O . GLU A 1 89 ? 74.349 81.752 18.677 1.00 13.13 89 GLU A O 1
ATOM 696 N N . GLY A 1 90 ? 74.550 82.133 16.454 1.00 11.16 90 GLY A N 1
ATOM 697 C CA . GLY A 1 90 ? 75.906 81.623 16.364 1.00 12.31 90 GLY A CA 1
ATOM 698 C C . GLY A 1 90 ? 76.844 82.493 17.168 1.00 12.82 90 GLY A C 1
ATOM 699 O O . GLY A 1 90 ? 77.691 81.986 17.914 1.00 12.94 90 GLY A O 1
ATOM 700 N N . PHE A 1 91 ? 76.701 83.810 17.035 1.00 11.83 91 PHE A N 1
ATOM 701 C CA . PHE A 1 91 ? 77.576 84.704 17.784 1.00 11.95 91 PHE A CA 1
ATOM 702 C C . PHE A 1 91 ? 77.384 84.533 19.295 1.00 11.75 91 PHE A C 1
ATOM 703 O O . PHE A 1 91 ? 78.353 84.443 20.052 1.00 12.61 91 PHE A O 1
ATOM 711 N N . LEU A 1 92 ? 76.133 84.486 19.737 1.00 11.46 92 LEU A N 1
ATOM 712 C CA . LEU A 1 92 ? 75.862 84.364 21.166 1.00 11.86 92 LEU A CA 1
ATOM 713 C C . LEU A 1 92 ? 76.432 83.061 21.743 1.00 11.28 92 LEU A C 1
ATOM 714 O O . LEU A 1 92 ? 77.018 83.069 22.823 1.00 12.18 92 LEU A O 1
ATOM 719 N N . GLN A 1 93 ? 76.270 81.949 21.027 1.00 11.57 93 GLN A N 1
ATOM 720 C CA . GLN A 1 93 ? 76.799 80.692 21.540 1.00 11.95 93 GLN A CA 1
ATOM 721 C C . GLN A 1 93 ? 78.334 80.699 21.591 1.00 12.19 93 GLN A C 1
ATOM 722 O O . GLN A 1 93 ? 78.935 80.210 22.548 1.00 13.70 93 GLN A O 1
ATOM 728 N N . TYR A 1 94 ? 78.947 81.272 20.560 1.00 11.70 94 TYR A N 1
ATOM 729 C CA . TYR A 1 94 ? 80.389 81.480 20.496 1.00 12.91 94 TYR A CA 1
ATOM 730 C C . TYR A 1 94 ? 80.896 82.204 21.755 1.00 13.17 94 TYR A C 1
ATOM 731 O O . TYR A 1 94 ? 81.865 81.785 22.393 1.00 13.82 94 TYR A O 1
ATOM 740 N N . VAL A 1 95 ? 80.229 83.290 22.109 1.00 13.01 95 VAL A N 1
ATOM 741 C CA . VAL A 1 95 ? 80.638 84.098 23.252 1.00 13.22 95 VAL A CA 1
ATOM 742 C C . VAL A 1 95 ? 80.418 83.373 24.583 1.00 12.65 95 VAL A C 1
ATOM 743 O O . VAL A 1 95 ? 81.284 83.396 25.451 1.00 12.77 95 VAL A O 1
ATOM 747 N N . CYS A 1 96 ? 79.268 82.721 24.737 1.00 12.80 96 CYS A N 1
ATOM 748 C CA . CYS A 1 96 ? 78.994 81.931 25.934 1.00 13.08 96 CYS A CA 1
ATOM 749 C C . CYS A 1 96 ? 80.082 80.895 26.169 1.00 12.91 96 CYS A C 1
ATOM 750 O O . CYS A 1 96 ? 80.621 80.797 27.265 1.00 12.32 96 CYS A O 1
ATOM 753 N N . GLU A 1 97 ? 80.405 80.134 25.129 1.00 12.82 97 GLU A N 1
ATOM 754 C CA . GLU A 1 97 ? 81.423 79.095 25.251 1.00 13.55 97 GLU A CA 1
ATOM 755 C C . GLU A 1 97 ? 82.793 79.708 25.533 1.00 13.29 97 GLU A C 1
ATOM 756 O O . GLU A 1 97 ? 83.581 79.163 26.308 1.00 13.87 97 GLU A O 1
ATOM 762 N N . ALA A 1 98 ? 83.071 80.862 24.938 1.00 13.16 98 ALA A N 1
ATOM 763 C CA . ALA A 1 98 ? 84.352 81.521 25.185 1.00 13.96 98 ALA A CA 1
ATOM 764 C C . ALA A 1 98 ? 84.486 81.963 26.642 1.00 13.92 98 ALA A C 1
ATOM 765 O O . ALA A 1 98 ? 85.538 81.778 27.248 1.00 14.44 98 ALA A O 1
ATOM 767 N N . PHE A 1 99 ? 83.431 82.544 27.206 1.00 14.27 99 PHE A N 1
ATOM 768 C CA . PHE A 1 99 ? 83.455 82.917 28.621 1.00 13.69 99 PHE A CA 1
ATOM 769 C C . PHE A 1 99 ? 83.741 81.700 29.507 1.00 13.90 99 PHE A C 1
ATOM 770 O O . PHE A 1 99 ? 84.547 81.769 30.439 1.00 14.15 99 PHE A O 1
ATOM 778 N N . LEU A 1 100 ? 83.072 80.582 29.223 1.00 13.67 100 LEU A N 1
ATOM 779 C CA . LEU A 1 100 ? 83.241 79.381 30.033 1.00 14.32 100 LEU A CA 1
ATOM 780 C C . LEU A 1 100 ? 84.645 78.811 29.921 1.00 14.65 100 LEU A C 1
ATOM 781 O O . LEU A 1 100 ? 85.197 78.347 30.913 1.00 15.17 100 LEU A O 1
ATOM 786 N N . ALA A 1 101 ? 85.214 78.847 28.719 1.00 14.44 101 ALA A N 1
ATOM 787 C CA . ALA A 1 101 ? 86.598 78.419 28.521 1.00 15.27 101 ALA A CA 1
ATOM 788 C C . ALA A 1 101 ? 87.606 79.277 29.281 1.00 15.82 101 ALA A C 1
ATOM 789 O O . ALA A 1 101 ? 88.609 78.758 29.787 1.00 16.55 101 ALA A O 1
ATOM 791 N N . LYS A 1 102 ? 87.352 80.584 29.333 1.00 15.40 102 LYS A N 1
ATOM 792 C CA . LYS A 1 102 ? 88.272 81.533 29.968 1.00 16.24 102 LYS A CA 1
ATOM 793 C C . LYS A 1 102 ? 88.199 81.501 31.499 1.00 16.78 102 LYS A C 1
ATOM 794 O O . LYS A 1 102 ? 89.222 81.605 32.185 1.00 17.62 102 LYS A O 1
ATOM 800 N N . TYR A 1 103 ? 86.989 81.360 32.030 1.00 16.05 103 TYR A N 1
ATOM 801 C CA . TYR A 1 103 ? 86.752 81.504 33.463 1.00 15.81 103 TYR A CA 1
ATOM 802 C C . TYR A 1 103 ? 86.177 80.227 34.081 1.00 16.27 103 TYR A C 1
ATOM 803 O O . TYR A 1 103 ? 84.974 79.993 34.054 1.00 17.18 103 TYR A O 1
ATOM 812 N N . SER A 1 104 ? 87.056 79.414 34.658 1.00 16.20 104 SER A N 1
ATOM 813 C CA . SER A 1 104 ? 86.687 78.083 35.129 1.00 18.12 104 SER A CA 1
ATOM 814 C C . SER A 1 104 ? 85.699 78.090 36.295 1.00 18.60 104 SER A C 1
ATOM 815 O O . SER A 1 104 ? 85.024 77.094 36.551 1.00 20.03 104 SER A O 1
ATOM 818 N N . HIS A 1 105 ? 85.610 79.211 37.000 1.00 18.01 105 HIS A N 1
ATOM 819 C CA . HIS A 1 105 ? 84.758 79.300 38.183 1.00 19.00 105 HIS A CA 1
ATOM 820 C C . HIS A 1 105 ? 83.297 79.607 37.861 1.00 17.80 105 HIS A C 1
ATOM 821 O O . HIS A 1 105 ? 82.458 79.662 38.761 1.00 18.35 105 HIS A O 1
ATOM 828 N N . LEU A 1 106 ? 83.003 79.819 36.582 1.00 16.35 106 LEU A N 1
ATOM 829 C CA . LEU A 1 106 ? 81.629 80.045 36.134 1.00 15.59 106 LEU A CA 1
ATOM 830 C C . LEU A 1 106 ? 80.958 78.715 35.824 1.00 15.62 106 LEU A C 1
ATOM 831 O O . LEU A 1 106 ? 81.599 77.799 35.289 1.00 16.86 106 LEU A O 1
ATOM 836 N N . ASP A 1 107 ? 79.671 78.611 36.153 1.00 15.16 107 ASP A N 1
ATOM 837 C CA . ASP A 1 107 ? 78.903 77.403 35.866 1.00 15.98 107 ASP A CA 1
ATOM 838 C C . ASP A 1 107 ? 78.096 77.568 34.585 1.00 14.45 107 ASP A C 1
ATOM 839 O O . ASP A 1 107 ? 77.813 76.596 33.889 1.00 14.68 107 ASP A O 1
ATOM 844 N N . ALA A 1 108 ? 77.701 78.803 34.287 1.00 13.34 108 ALA A N 1
ATOM 845 C CA . ALA A 1 108 ? 76.830 79.067 33.144 1.00 12.95 108 ALA A CA 1
ATOM 846 C C . ALA A 1 108 ? 76.906 80.530 32.728 1.00 12.87 108 ALA A C 1
ATOM 847 O O . ALA A 1 108 ? 77.190 81.402 33.549 1.00 13.48 108 ALA A O 1
ATOM 849 N N . VAL A 1 109 ? 76.687 80.773 31.439 1.00 13.15 109 VAL A N 1
ATOM 850 C CA . VAL A 1 109 ? 76.703 82.114 30.869 1.00 12.36 109 VAL A CA 1
ATOM 851 C C . VAL A 1 109 ? 75.495 82.277 29.961 1.00 13.05 109 VAL A C 1
ATOM 852 O O . VAL A 1 109 ? 75.215 81.414 29.129 1.00 12.72 109 VAL A O 1
ATOM 856 N N . ARG A 1 110 ? 74.782 83.385 30.123 1.00 11.75 110 ARG A N 1
ATOM 857 C CA . ARG A 1 110 ? 73.565 83.638 29.364 1.00 12.58 110 ARG A CA 1
ATOM 858 C C . ARG A 1 110 ? 73.740 84.915 28.551 1.00 11.71 110 ARG A C 1
ATOM 859 O O . ARG A 1 110 ? 74.064 85.976 29.099 1.00 13.48 110 ARG A O 1
ATOM 867 N N . LEU A 1 111 ? 73.534 84.810 27.242 1.00 11.31 111 LEU A N 1
ATOM 868 C CA A LEU A 1 111 ? 73.556 85.987 26.387 0.54 11.48 111 LEU A CA 1
ATOM 869 C CA B LEU A 1 111 ? 73.569 85.967 26.352 0.46 11.82 111 LEU A CA 1
ATOM 870 C C . LEU A 1 111 ? 72.204 86.203 25.733 1.00 12.47 111 LEU A C 1
ATOM 871 O O . LEU A 1 111 ? 71.594 85.269 25.223 1.00 13.59 111 LEU A O 1
ATOM 880 N N . GLU A 1 112 ? 71.750 87.450 25.766 1.00 12.84 112 GLU A N 1
ATOM 881 C CA . GLU A 1 112 ? 70.522 87.847 25.095 1.00 13.63 112 GLU A CA 1
ATOM 882 C C . GLU A 1 112 ? 70.890 88.963 24.130 1.00 12.80 112 GLU A C 1
ATOM 883 O O . GLU A 1 112 ? 71.793 89.767 24.416 1.00 14.11 112 GLU A O 1
ATOM 889 N N . ALA A 1 113 ? 70.185 89.050 23.007 1.00 12.58 113 ALA A N 1
ATOM 890 C CA . ALA A 1 113 ? 70.499 90.097 22.049 1.00 12.39 113 ALA A CA 1
ATOM 891 C C . ALA A 1 113 ? 69.273 90.600 21.328 1.00 11.61 113 ALA A C 1
ATOM 892 O O . ALA A 1 113 ? 68.359 89.844 20.992 1.00 12.31 113 ALA A O 1
ATOM 894 N N . LYS A 1 114 ? 69.273 91.901 21.093 1.00 11.60 114 LYS A N 1
ATOM 895 C CA . LYS A 1 114 ? 68.268 92.548 20.265 1.00 12.08 114 LYS A CA 1
ATOM 896 C C . LYS A 1 114 ? 69.008 93.168 19.093 1.00 10.27 114 LYS A C 1
ATOM 897 O O . LYS A 1 114 ? 69.919 93.977 19.287 1.00 11.50 114 LYS A O 1
ATOM 903 N N . GLU A 1 115 ? 68.658 92.763 17.880 1.00 10.87 115 GLU A N 1
ATOM 904 C CA . GLU A 1 115 ? 69.306 93.305 16.689 1.00 10.35 115 GLU A CA 1
ATOM 905 C C . GLU A 1 115 ? 69.191 94.825 16.653 1.00 10.96 115 GLU A C 1
ATOM 906 O O . GLU A 1 115 ? 68.175 95.383 17.044 1.00 11.64 115 GLU A O 1
ATOM 912 N N . TYR A 1 116 ? 70.264 95.463 16.193 1.00 11.14 116 TYR A N 1
ATOM 913 C CA . TYR A 1 116 ? 70.305 96.898 15.942 1.00 10.06 116 TYR A CA 1
ATOM 914 C C . TYR A 1 116 ? 70.180 96.966 14.428 1.00 10.63 116 TYR A C 1
ATOM 915 O O . TYR A 1 116 ? 71.159 96.860 13.687 1.00 11.66 116 TYR A O 1
ATOM 924 N N . ALA A 1 117 ? 68.938 97.081 13.975 1.00 11.81 117 ALA A N 1
ATOM 925 C CA . ALA A 1 117 ? 68.576 96.786 12.593 1.00 12.08 117 ALA A CA 1
ATOM 926 C C . ALA A 1 117 ? 68.788 97.939 11.615 1.00 11.02 117 ALA A C 1
ATOM 927 O O . ALA A 1 117 ? 68.535 99.099 11.940 1.00 11.39 117 ALA A O 1
ATOM 929 N N . PHE A 1 118 ? 69.211 97.586 10.402 1.00 11.83 118 PHE A N 1
ATOM 930 C CA . PHE A 1 118 ? 69.356 98.544 9.313 1.00 11.73 118 PHE A CA 1
ATOM 931 C C . PHE A 1 118 ? 68.680 98.042 8.052 1.00 12.25 118 PHE A C 1
ATOM 932 O O . PHE A 1 118 ? 68.788 96.856 7.706 1.00 14.48 118 PHE A O 1
ATOM 940 N N . ASP A 1 119 ? 68.005 98.955 7.357 1.00 11.77 119 ASP A N 1
ATOM 941 C CA . ASP A 1 119 ? 67.392 98.665 6.066 1.00 12.78 119 ASP A CA 1
ATOM 942 C C . ASP A 1 119 ? 68.298 99.055 4.908 1.00 12.21 119 ASP A C 1
ATOM 943 O O . ASP A 1 119 ? 68.996 100.088 4.956 1.00 12.30 119 ASP A O 1
ATOM 948 N N . ASP A 1 120 ? 68.222 98.265 3.843 1.00 13.04 120 ASP A N 1
ATOM 949 C CA . ASP A 1 120 ? 68.764 98.643 2.541 1.00 13.46 120 ASP A CA 1
ATOM 950 C C . ASP A 1 120 ? 67.877 99.741 1.955 1.00 14.67 120 ASP A C 1
ATOM 951 O O . ASP A 1 120 ? 66.652 99.714 2.114 1.00 15.49 120 ASP A O 1
ATOM 956 N N . ILE A 1 121 ? 68.486 100.701 1.272 1.00 14.97 121 ILE A N 1
ATOM 957 C CA . ILE A 1 121 ? 67.721 101.800 0.672 1.00 15.50 121 ILE A CA 1
ATOM 958 C C . ILE A 1 121 ? 68.050 102.007 -0.802 1.00 15.33 121 ILE A C 1
ATOM 959 O O . ILE A 1 121 ? 69.072 101.538 -1.298 1.00 15.55 121 ILE A O 1
ATOM 964 N N . GLN A 1 122 ? 67.178 102.738 -1.487 1.00 14.88 122 GLN A N 1
ATOM 965 C CA . GLN A 1 122 ? 67.335 103.014 -2.904 1.00 13.98 122 GLN A CA 1
ATOM 966 C C . GLN A 1 122 ? 67.931 104.400 -3.104 1.00 14.36 122 GLN A C 1
ATOM 967 O O . GLN A 1 122 ? 67.490 105.366 -2.475 1.00 14.33 122 GLN A O 1
ATOM 973 N N . VAL A 1 123 ? 68.924 104.493 -3.984 1.00 14.18 123 VAL A N 1
ATOM 974 C CA . VAL A 1 123 ? 69.544 105.766 -4.299 1.00 14.66 123 VAL A CA 1
ATOM 975 C C . VAL A 1 123 ? 69.608 105.964 -5.814 1.00 15.32 123 VAL A C 1
ATOM 976 O O . VAL A 1 123 ? 69.790 105.011 -6.575 1.00 16.45 123 VAL A O 1
ATOM 980 N N . GLY A 1 124 ? 69.448 107.209 -6.253 1.00 15.54 124 GLY A N 1
ATOM 981 C CA . GLY A 1 124 ? 69.606 107.535 -7.657 1.00 16.95 124 GLY A CA 1
ATOM 982 C C . GLY A 1 124 ? 71.078 107.613 -8.007 1.00 19.04 124 GLY A C 1
ATOM 983 O O . GLY A 1 124 ? 71.868 108.180 -7.254 1.00 20.35 124 GLY A O 1
ATOM 984 N N . THR A 1 125 ? 71.446 107.016 -9.136 1.00 20.18 125 THR A N 1
ATOM 985 C CA . THR A 1 125 ? 72.816 107.052 -9.633 1.00 21.83 125 THR A CA 1
ATOM 986 C C . THR A 1 125 ? 72.780 107.253 -11.136 1.00 23.16 125 THR A C 1
ATOM 987 O O . THR A 1 125 ? 71.705 107.347 -11.727 1.00 23.59 125 THR A O 1
ATOM 991 N N . ASP A 1 126 ? 73.955 107.306 -11.757 1.00 25.15 126 ASP A N 1
ATOM 992 C CA . ASP A 1 126 ? 74.033 107.417 -13.210 1.00 27.26 126 ASP A CA 1
ATOM 993 C C . ASP A 1 126 ? 73.487 106.163 -13.889 1.00 29.37 126 ASP A C 1
ATOM 994 O O . ASP A 1 126 ? 73.130 106.186 -15.069 1.00 30.67 126 ASP A O 1
ATOM 999 N N . LYS A 1 127 ? 73.431 105.069 -13.133 1.00 29.02 127 LYS A N 1
ATOM 1000 C CA . LYS A 1 127 ? 72.900 103.807 -13.637 1.00 28.48 127 LYS A CA 1
ATOM 1001 C C . LYS A 1 127 ? 71.440 103.616 -13.239 1.00 26.79 127 LYS A C 1
ATOM 1002 O O . LYS A 1 127 ? 70.903 102.510 -13.317 1.00 28.92 127 LYS A O 1
ATOM 1004 N N . GLY A 1 128 ? 70.797 104.696 -12.814 1.00 22.59 128 GLY A N 1
ATOM 1005 C CA . GLY A 1 128 ? 69.416 104.623 -12.382 1.00 21.66 128 GLY A CA 1
ATOM 1006 C C . GLY A 1 128 ? 69.294 104.471 -10.879 1.00 20.20 128 GLY A C 1
ATOM 1007 O O . GLY A 1 128 ? 70.267 104.641 -10.137 1.00 19.80 128 GLY A O 1
ATOM 1008 N N . VAL A 1 129 ? 68.083 104.165 -10.426 1.00 19.17 129 VAL A N 1
ATOM 1009 C CA . VAL A 1 129 ? 67.821 103.980 -9.005 1.00 17.71 129 VAL A CA 1
ATOM 1010 C C . VAL A 1 129 ? 68.155 102.543 -8.610 1.00 17.73 129 VAL A C 1
ATOM 1011 O O . VAL A 1 129 ? 67.623 101.590 -9.179 1.00 18.70 129 VAL A O 1
ATOM 1015 N N . VAL A 1 130 ? 69.071 102.392 -7.658 1.00 16.59 130 VAL A N 1
ATOM 1016 C CA . VAL A 1 130 ? 69.561 101.077 -7.265 1.00 16.46 130 VAL A CA 1
ATOM 1017 C C . VAL A 1 130 ? 69.712 101.005 -5.749 1.00 14.94 130 VAL A C 1
ATOM 1018 O O . VAL A 1 130 ? 69.618 102.018 -5.055 1.00 16.14 130 VAL A O 1
ATOM 1022 N N . THR A 1 131 ? 69.946 99.802 -5.234 1.00 15.83 131 THR A N 1
ATOM 1023 C CA . THR A 1 131 ? 70.208 99.624 -3.815 1.00 15.83 131 THR A CA 1
ATOM 1024 C C . THR A 1 131 ? 71.620 100.106 -3.487 1.00 16.95 131 THR A C 1
ATOM 1025 O O . THR A 1 131 ? 72.576 99.734 -4.162 1.00 19.24 131 THR A O 1
ATOM 1029 N N . SER A 1 132 ? 71.743 100.962 -2.473 1.00 15.59 132 SER A N 1
ATOM 1030 C CA . SER A 1 132 ? 73.055 101.431 -2.049 1.00 15.56 132 SER A CA 1
ATOM 1031 C C . SER A 1 132 ? 73.798 100.318 -1.326 1.00 16.33 132 SER A C 1
ATOM 1032 O O . SER A 1 132 ? 73.193 99.544 -0.588 1.00 16.12 132 SER A O 1
ATOM 1035 N N . ASP A 1 133 ? 75.110 100.250 -1.529 1.00 17.40 133 ASP A N 1
ATOM 1036 C CA . ASP A 1 133 ? 75.949 99.354 -0.738 1.00 18.73 133 ASP A CA 1
ATOM 1037 C C . ASP A 1 133 ? 76.747 100.144 0.297 1.00 17.76 133 ASP A C 1
ATOM 1038 O O . ASP A 1 133 ? 77.591 99.589 0.996 1.00 17.30 133 ASP A O 1
ATOM 1043 N N . LEU A 1 134 ? 76.463 101.441 0.398 1.00 17.41 134 LEU A N 1
ATOM 1044 C CA . LEU A 1 134 ? 77.190 102.315 1.311 1.00 17.11 134 LEU A CA 1
ATOM 1045 C C . LEU A 1 134 ? 76.310 102.908 2.402 1.00 15.68 134 LEU A C 1
ATOM 1046 O O . LEU A 1 134 ? 76.740 103.060 3.546 1.00 16.44 134 LEU A O 1
ATOM 1051 N N . VAL A 1 135 ? 75.084 103.267 2.034 1.00 13.63 135 VAL A N 1
ATOM 1052 C CA . VAL A 1 135 ? 74.203 104.000 2.923 1.00 13.95 135 VAL A CA 1
ATOM 1053 C C . VAL A 1 135 ? 73.038 103.113 3.340 1.00 13.66 135 VAL A C 1
ATOM 1054 O O . VAL A 1 135 ? 72.413 102.464 2.493 1.00 13.74 135 VAL A O 1
ATOM 1058 N N . PHE A 1 136 ? 72.779 103.071 4.648 1.00 11.86 136 PHE A N 1
ATOM 1059 C CA . PHE A 1 136 ? 71.710 102.259 5.206 1.00 11.56 136 PHE A CA 1
ATOM 1060 C C . PHE A 1 136 ? 70.860 103.065 6.181 1.00 10.69 136 PHE A C 1
ATOM 1061 O O . PHE A 1 136 ? 71.353 103.986 6.839 1.00 11.70 136 PHE A O 1
ATOM 1069 N N . ARG A 1 137 ? 69.574 102.724 6.272 1.00 10.68 137 ARG A N 1
ATOM 1070 C CA . ARG A 1 137 ? 68.683 103.391 7.205 1.00 11.74 137 ARG A CA 1
ATOM 1071 C C . ARG A 1 137 ? 68.606 102.611 8.510 1.00 10.99 137 ARG A C 1
ATOM 1072 O O . ARG A 1 137 ? 68.401 101.399 8.496 1.00 12.00 137 ARG A O 1
ATOM 1080 N N . LYS A 1 138 ? 68.806 103.286 9.638 1.00 11.24 138 LYS A N 1
ATOM 1081 C CA . LYS A 1 138 ? 68.536 102.656 10.925 1.00 12.42 138 LYS A CA 1
ATOM 1082 C C . LYS A 1 138 ? 67.048 102.388 11.039 1.00 11.66 138 LYS A C 1
ATOM 1083 O O . LYS A 1 138 ? 66.238 103.313 11.030 1.00 13.64 138 LYS A O 1
ATOM 1089 N N . SER A 1 139 ? 66.672 101.123 11.164 1.00 10.61 139 SER A N 1
ATOM 1090 C CA . SER A 1 139 ? 65.259 100.806 11.256 1.00 11.21 139 SER A CA 1
ATOM 1091 C C . SER A 1 139 ? 64.771 100.740 12.688 1.00 11.43 139 SER A C 1
ATOM 1092 O O . SER A 1 139 ? 65.370 100.068 13.529 1.00 11.03 139 SER A O 1
ATOM 1095 N N . ARG A 1 140 ? 63.664 101.427 12.945 1.00 12.29 140 ARG A N 1
ATOM 1096 C CA . ARG A 1 140 ? 62.994 101.372 14.237 1.00 12.30 140 ARG A CA 1
ATOM 1097 C C . ARG A 1 140 ? 61.786 100.440 14.179 1.00 11.35 140 ARG A C 1
ATOM 1098 O O . ARG A 1 140 ? 60.926 100.464 15.056 1.00 11.38 140 ARG A O 1
ATOM 1106 N N . ASN A 1 141 ? 61.732 99.614 13.141 1.00 11.37 141 ASN A N 1
ATOM 1107 C CA . ASN A 1 141 ? 60.645 98.634 13.010 1.00 11.38 141 ASN A CA 1
ATOM 1108 C C . ASN A 1 141 ? 61.015 97.290 13.645 1.00 11.32 141 ASN A C 1
ATOM 1109 O O . ASN A 1 141 ? 61.725 97.259 14.655 1.00 11.44 141 ASN A O 1
ATOM 1114 N N . GLU A 1 142 ? 60.518 96.194 13.091 1.00 10.99 142 GLU A N 1
ATOM 1115 C CA . GLU A 1 142 ? 60.765 94.884 13.681 1.00 11.24 142 GLU A CA 1
ATOM 1116 C C . GLU A 1 142 ? 62.239 94.511 13.654 1.00 11.96 142 GLU A C 1
ATOM 1117 O O . GLU A 1 142 ? 62.988 94.944 12.782 1.00 13.01 142 GLU A O 1
ATOM 1123 N N . TYR A 1 143 ? 62.651 93.685 14.611 1.00 10.57 143 TYR A N 1
ATOM 1124 C CA . TYR A 1 143 ? 64.067 93.381 14.769 1.00 11.00 143 TYR A CA 1
ATOM 1125 C C . TYR A 1 143 ? 64.249 91.954 15.257 1.00 11.15 143 TYR A C 1
ATOM 1126 O O . TYR A 1 143 ? 63.382 91.390 15.937 1.00 12.01 143 TYR A O 1
ATOM 1135 N N . VAL A 1 144 ? 65.395 91.387 14.917 1.00 10.10 144 VAL A N 1
ATOM 1136 C CA . VAL A 1 144 ? 65.703 89.999 15.240 1.00 10.69 144 VAL A CA 1
ATOM 1137 C C . VAL A 1 144 ? 66.129 89.882 16.693 1.00 10.69 144 VAL A C 1
ATOM 1138 O O . VAL A 1 144 ? 66.772 90.775 17.229 1.00 12.06 144 VAL A O 1
ATOM 1142 N N . THR A 1 145 ? 65.732 88.788 17.343 1.00 10.82 145 THR A N 1
ATOM 1143 C CA . THR A 1 145 ? 66.138 88.524 18.714 1.00 11.28 145 THR A CA 1
ATOM 1144 C C . THR A 1 145 ? 66.752 87.134 18.828 1.00 10.45 145 THR A C 1
ATOM 1145 O O . THR A 1 145 ? 66.492 86.244 18.003 1.00 10.72 145 THR A O 1
ATOM 1149 N N . ALA A 1 146 ? 67.557 86.945 19.865 1.00 10.73 146 ALA A N 1
ATOM 1150 C CA . ALA A 1 146 ? 68.098 85.623 20.174 1.00 11.45 146 ALA A CA 1
ATOM 1151 C C . ALA A 1 146 ? 68.527 85.568 21.626 1.00 12.06 146 ALA A C 1
ATOM 1152 O O . ALA A 1 146 ? 68.888 86.591 22.213 1.00 12.38 146 ALA A O 1
ATOM 1154 N N . THR A 1 147 ? 68.471 84.369 22.198 1.00 12.52 147 THR A N 1
ATOM 1155 C CA . THR A 1 147 ? 69.026 84.110 23.520 1.00 12.97 147 THR A CA 1
ATOM 1156 C C . THR A 1 147 ? 69.769 82.791 23.464 1.00 13.01 147 THR A C 1
ATOM 1157 O O . THR A 1 147 ? 69.274 81.830 22.882 1.00 14.23 147 THR A O 1
ATOM 1161 N N . VAL A 1 148 ? 70.974 82.753 24.018 1.00 12.38 148 VAL A N 1
ATOM 1162 C CA . VAL A 1 148 ? 71.643 81.472 24.243 1.00 12.27 148 VAL A CA 1
ATOM 1163 C C . VAL A 1 148 ? 72.199 81.442 25.654 1.00 12.48 148 VAL A C 1
ATOM 1164 O O . VAL A 1 148 ? 72.841 82.399 26.096 1.00 13.22 148 VAL A O 1
ATOM 1168 N N . GLU A 1 149 ? 71.929 80.353 26.371 1.00 12.27 149 GLU A N 1
ATOM 1169 C CA . GLU A 1 149 ? 72.558 80.123 27.663 1.00 12.22 149 GLU A CA 1
ATOM 1170 C C . GLU A 1 149 ? 73.258 78.779 27.615 1.00 11.56 149 GLU A C 1
ATOM 1171 O O . GLU A 1 149 ? 72.684 77.782 27.170 1.00 12.29 149 GLU A O 1
ATOM 1177 N N . VAL A 1 150 ? 74.510 78.767 28.054 1.00 11.48 150 VAL A N 1
ATOM 1178 C CA . VAL A 1 150 ? 75.315 77.557 28.029 1.00 12.55 150 VAL A CA 1
ATOM 1179 C C . VAL A 1 150 ? 75.774 77.245 29.441 1.00 13.74 150 VAL A C 1
ATOM 1180 O O . VAL A 1 150 ? 76.192 78.132 30.180 1.00 13.53 150 VAL A O 1
ATOM 1184 N N . ALA A 1 151 ? 75.688 75.972 29.817 1.00 14.05 151 ALA A N 1
ATOM 1185 C CA . ALA A 1 151 ? 76.134 75.532 31.132 1.00 16.43 151 ALA A CA 1
ATOM 1186 C C . ALA A 1 151 ? 77.297 74.564 31.005 1.00 17.46 151 ALA A C 1
ATOM 1187 O O . ALA A 1 151 ? 77.387 73.810 30.035 1.00 18.42 151 ALA A O 1
ATOM 1189 N N . ARG A 1 152 ? 78.182 74.574 31.996 1.00 18.40 152 ARG A N 1
ATOM 1190 C CA . ARG A 1 152 ? 79.289 73.629 32.023 1.00 20.37 152 ARG A CA 1
ATOM 1191 C C . ARG A 1 152 ? 78.752 72.241 32.388 1.00 22.19 152 ARG A C 1
ATOM 1192 O O . ARG A 1 152 ? 77.818 72.122 33.185 1.00 22.68 152 ARG A O 1
ATOM 1200 N N . THR A 1 153 ? 79.319 71.202 31.777 1.00 23.05 153 THR A N 1
ATOM 1201 C CA . THR A 1 153 ? 78.967 69.819 32.103 1.00 24.04 153 THR A CA 1
ATOM 1202 C C . THR A 1 153 ? 80.247 69.018 32.278 1.00 23.83 153 THR A C 1
ATOM 1203 O O . THR A 1 153 ? 81.331 69.511 31.984 1.00 23.42 153 THR A O 1
ATOM 1207 N N . ALA A 1 154 ? 80.121 67.777 32.736 1.00 24.64 154 ALA A N 1
ATOM 1208 C CA . ALA A 1 154 ? 81.288 66.915 32.912 1.00 25.60 154 ALA A CA 1
ATOM 1209 C C . ALA A 1 154 ? 82.087 66.739 31.616 1.00 26.24 154 ALA A C 1
ATOM 1210 O O . ALA A 1 154 ? 83.317 66.756 31.634 1.00 27.14 154 ALA A O 1
ATOM 1212 N N . SER A 1 155 ? 81.388 66.588 30.495 1.00 25.55 155 SER A N 1
ATOM 1213 C CA . SER A 1 155 ? 82.042 66.328 29.211 1.00 26.36 155 SER A CA 1
ATOM 1214 C C . SER A 1 155 ? 82.462 67.592 28.467 1.00 26.27 155 SER A C 1
ATOM 1215 O O . SER A 1 155 ? 83.200 67.527 27.478 1.00 26.99 155 SER A O 1
ATOM 1218 N N . GLY A 1 156 ? 81.971 68.738 28.918 1.00 25.22 156 GLY A N 1
ATOM 1219 C CA . GLY A 1 156 ? 82.279 69.987 28.254 1.00 23.69 156 GLY A CA 1
ATOM 1220 C C . GLY A 1 156 ? 81.266 71.046 28.613 1.00 22.38 156 GLY A C 1
ATOM 1221 O O . GLY A 1 156 ? 81.252 71.542 29.735 1.00 23.18 156 GLY A O 1
ATOM 1222 N N . THR A 1 157 ? 80.426 71.400 27.648 1.00 19.91 157 THR A N 1
ATOM 1223 C CA . THR A 1 157 ? 79.382 72.394 27.867 1.00 18.74 157 THR A CA 1
ATOM 1224 C C . THR A 1 157 ? 78.143 71.963 27.104 1.00 18.34 157 THR A C 1
ATOM 1225 O O . THR A 1 157 ? 78.232 71.153 26.182 1.00 17.96 157 THR A O 1
ATOM 1229 N N . GLU A 1 158 ? 76.990 72.493 27.498 1.00 17.85 158 GLU A N 1
ATOM 1230 C CA . GLU A 1 158 ? 75.751 72.238 26.773 1.00 17.69 158 GLU A CA 1
ATOM 1231 C C . GLU A 1 158 ? 74.890 73.490 26.731 1.00 15.97 158 GLU A C 1
ATOM 1232 O O . GLU A 1 158 ? 74.921 74.310 27.650 1.00 14.95 158 GLU A O 1
ATOM 1238 N N . VAL A 1 159 ? 74.102 73.610 25.670 1.00 15.58 159 VAL A N 1
ATOM 1239 C CA . VAL A 1 159 ? 73.133 74.691 25.558 1.00 14.67 159 VAL A CA 1
ATOM 1240 C C . VAL A 1 159 ? 71.912 74.349 26.399 1.00 16.09 159 VAL A C 1
ATOM 1241 O O . VAL A 1 159 ? 71.284 73.311 26.187 1.00 17.45 159 VAL A O 1
ATOM 1245 N N . VAL A 1 160 ? 71.595 75.193 27.375 1.00 15.34 160 VAL A N 1
ATOM 1246 C CA . VAL A 1 160 ? 70.442 74.943 28.234 1.00 15.12 160 VAL A CA 1
ATOM 1247 C C . VAL A 1 160 ? 69.235 75.788 27.860 1.00 15.31 160 VAL A C 1
ATOM 1248 O O . VAL A 1 160 ? 68.116 75.492 28.266 1.00 16.34 160 VAL A O 1
ATOM 1252 N N . GLU A 1 161 ? 69.466 76.840 27.082 1.00 14.56 161 GLU A N 1
ATOM 1253 C CA . GLU A 1 161 ? 68.363 77.566 26.455 1.00 14.95 161 GLU A CA 1
ATOM 1254 C C . GLU A 1 161 ? 68.823 78.137 25.129 1.00 12.83 161 GLU A C 1
ATOM 1255 O O . GLU A 1 161 ? 69.929 78.659 25.015 1.00 13.81 161 GLU A O 1
ATOM 1261 N N . GLN A 1 162 ? 67.967 78.038 24.124 1.00 12.73 162 GLN A N 1
ATOM 1262 C CA . GLN A 1 162 ? 68.220 78.687 22.852 1.00 12.42 162 GLN A CA 1
ATOM 1263 C C . GLN A 1 162 ? 66.896 79.248 22.385 1.00 12.63 162 GLN A C 1
ATOM 1264 O O . GLN A 1 162 ? 65.907 78.536 22.327 1.00 13.36 162 GLN A O 1
ATOM 1270 N N . ALA A 1 163 ? 66.886 80.535 22.073 1.00 12.08 163 ALA A N 1
ATOM 1271 C CA . ALA A 1 163 ? 65.694 81.200 21.567 1.00 12.88 163 ALA A CA 1
ATOM 1272 C C . ALA A 1 163 ? 66.054 82.007 20.333 1.00 11.51 163 ALA A C 1
ATOM 1273 O O . ALA A 1 163 ? 67.172 82.516 20.214 1.00 12.93 163 ALA A O 1
ATOM 1275 N N . SER A 1 164 ? 65.105 82.099 19.418 1.00 11.95 164 SER A N 1
ATOM 1276 C CA . SER A 1 164 ? 65.236 82.866 18.184 1.00 11.10 164 SER A CA 1
ATOM 1277 C C . SER A 1 164 ? 63.916 83.551 17.974 1.00 11.51 164 SER A C 1
ATOM 1278 O O . SER A 1 164 ? 62.865 82.967 18.219 1.00 12.27 164 SER A O 1
ATOM 1281 N N . GLY A 1 165 ? 63.943 84.781 17.490 1.00 11.05 165 GLY A N 1
ATOM 1282 C CA . GLY A 1 165 ? 62.691 85.457 17.242 1.00 10.48 165 GLY A CA 1
ATOM 1283 C C . GLY A 1 165 ? 62.743 86.686 16.362 1.00 9.96 165 GLY A C 1
ATOM 1284 O O . GLY A 1 165 ? 63.807 87.157 15.947 1.00 11.31 165 GLY A O 1
ATOM 1285 N N . ILE A 1 166 ? 61.551 87.190 16.070 1.00 9.72 166 ILE A N 1
ATOM 1286 C CA . ILE A 1 166 ? 61.377 88.507 15.465 1.00 10.99 166 ILE A CA 1
ATOM 1287 C C . ILE A 1 166 ? 60.462 89.265 16.411 1.00 10.11 166 ILE A C 1
ATOM 1288 O O . ILE A 1 166 ? 59.432 88.742 16.882 1.00 12.21 166 ILE A O 1
ATOM 1293 N N . ALA A 1 167 ? 60.845 90.495 16.714 1.00 10.18 167 ALA A N 1
ATOM 1294 C CA . ALA A 1 167 ? 60.120 91.295 17.693 1.00 11.12 167 ALA A CA 1
ATOM 1295 C C . ALA A 1 167 ? 59.518 92.530 17.040 1.00 10.42 167 ALA A C 1
ATOM 1296 O O . ALA A 1 167 ? 60.111 93.099 16.123 1.00 11.04 167 ALA A O 1
ATOM 1298 N N . ASP A 1 168 ? 58.333 92.920 17.508 1.00 10.89 168 ASP A N 1
ATOM 1299 C CA . ASP A 1 168 ? 57.737 94.222 17.209 1.00 11.83 168 ASP A CA 1
ATOM 1300 C C . ASP A 1 168 ? 57.293 94.376 15.761 1.00 11.74 168 ASP A C 1
ATOM 1301 O O . ASP A 1 168 ? 57.456 95.431 15.155 1.00 13.21 168 ASP A O 1
ATOM 1306 N N . ILE A 1 169 ? 56.711 93.316 15.214 1.00 11.06 169 ILE A N 1
ATOM 1307 C CA . ILE A 1 169 ? 55.994 93.420 13.949 1.00 11.59 169 ILE A CA 1
ATOM 1308 C C . ILE A 1 169 ? 54.693 94.157 14.224 1.00 11.19 169 ILE A C 1
ATOM 1309 O O . ILE A 1 169 ? 53.948 93.783 15.120 1.00 12.35 169 ILE A O 1
ATOM 1314 N N . GLN A 1 170 ? 54.438 95.234 13.495 1.00 10.46 170 GLN A N 1
ATOM 1315 C CA . GLN A 1 170 ? 53.179 95.960 13.646 1.00 11.24 170 GLN A CA 1
ATOM 1316 C C . GLN A 1 170 ? 52.489 96.083 12.303 1.00 11.28 170 GLN A C 1
ATOM 1317 O O . GLN A 1 170 ? 52.988 96.751 11.396 1.00 11.66 170 GLN A O 1
ATOM 1323 N N . LEU A 1 171 ? 51.348 95.417 12.175 1.00 11.42 171 LEU A N 1
ATOM 1324 C CA . LEU A 1 171 ? 50.649 95.350 10.900 1.00 11.76 171 LEU A CA 1
ATOM 1325 C C . LEU A 1 171 ? 49.191 95.708 11.089 1.00 13.22 171 LEU A C 1
ATOM 1326 O O . LEU A 1 171 ? 48.587 95.356 12.095 1.00 14.64 171 LEU A O 1
ATOM 1331 N N . ILE A 1 172 ? 48.639 96.419 10.117 1.00 13.92 172 ILE A N 1
ATOM 1332 C CA . ILE A 1 172 ? 47.213 96.690 10.087 1.00 14.00 172 ILE A CA 1
ATOM 1333 C C . ILE A 1 172 ? 46.625 95.974 8.888 1.00 15.70 172 ILE A C 1
ATOM 1334 O O . ILE A 1 172 ? 47.236 95.920 7.819 1.00 15.47 172 ILE A O 1
ATOM 1339 N N . LYS A 1 173 ? 45.446 95.397 9.075 1.00 17.22 173 LYS A N 1
ATOM 1340 C CA . LYS A 1 173 ? 44.654 94.924 7.957 1.00 19.42 173 LYS A CA 1
ATOM 1341 C C . LYS A 1 173 ? 43.378 95.730 7.977 1.00 22.88 173 LYS A C 1
ATOM 1342 O O . LYS A 1 173 ? 42.609 95.651 8.932 1.00 22.71 173 LYS A O 1
ATOM 1348 N N . VAL A 1 174 ? 43.184 96.527 6.932 1.00 26.07 174 VAL A N 1
ATOM 1349 C CA . VAL A 1 174 ? 42.107 97.510 6.890 0.65 28.03 174 VAL A CA 1
ATOM 1350 C C . VAL A 1 174 ? 40.726 96.903 7.127 0.42 27.85 174 VAL A C 1
ATOM 1351 O O . VAL A 1 174 ? 39.898 97.476 7.830 1.00 29.84 174 VAL A O 1
ATOM 1355 N N . SER A 1 175 ? 40.490 95.728 6.562 1.00 25.45 175 SER A N 1
ATOM 1356 C CA . SER A 1 175 ? 39.158 95.152 6.569 1.00 25.37 175 SER A CA 1
ATOM 1357 C C . SER A 1 175 ? 39.246 93.653 6.376 0.62 25.51 175 SER A C 1
ATOM 1358 O O . SER A 1 175 ? 40.270 93.139 5.915 1.00 24.87 175 SER A O 1
ATOM 1361 N N . GLY A 1 176 ? 38.172 92.954 6.732 1.00 26.27 176 GLY A N 1
ATOM 1362 C CA . GLY A 1 176 ? 38.075 91.529 6.477 1.00 26.89 176 GLY A CA 1
ATOM 1363 C C . GLY A 1 176 ? 38.099 90.653 7.716 1.00 27.41 176 GLY A C 1
ATOM 1364 O O . GLY A 1 176 ? 37.645 89.511 7.679 1.00 31.22 176 GLY A O 1
ATOM 1365 N N . SER A 1 177 ? 38.623 91.180 8.815 1.00 23.80 177 SER A N 1
ATOM 1366 C CA . SER A 1 177 ? 38.735 90.408 10.049 1.00 22.40 177 SER A CA 1
ATOM 1367 C C . SER A 1 177 ? 37.477 90.536 10.896 1.00 22.53 177 SER A C 1
ATOM 1368 O O . SER A 1 177 ? 36.900 91.617 10.996 1.00 23.26 177 SER A O 1
ATOM 1371 N N . SER A 1 178 ? 37.051 89.431 11.503 1.00 21.41 178 SER A N 1
ATOM 1372 C CA . SER A 1 178 ? 35.833 89.436 12.311 1.00 21.53 178 SER A CA 1
ATOM 1373 C C . SER A 1 178 ? 36.102 89.222 13.795 1.00 20.69 178 SER A C 1
ATOM 1374 O O . SER A 1 178 ? 37.138 88.686 14.188 1.00 20.39 178 SER A O 1
ATOM 1377 N N . PHE A 1 179 ? 35.149 89.638 14.617 1.00 20.56 179 PHE A N 1
ATOM 1378 C CA . PHE A 1 179 ? 35.119 89.203 16.006 1.00 18.45 179 PHE A CA 1
ATOM 1379 C C . PHE A 1 179 ? 33.690 89.170 16.528 1.00 19.40 179 PHE A C 1
ATOM 1380 O O . PHE A 1 179 ? 33.128 90.191 16.922 1.00 19.74 179 PHE A O 1
ATOM 1388 N N . TYR A 1 180 ? 33.113 87.974 16.508 1.00 18.69 180 TYR A N 1
ATOM 1389 C CA . TYR A 1 180 ? 31.751 87.755 16.963 1.00 17.60 180 TYR A CA 1
ATOM 1390 C C . TYR A 1 180 ? 31.664 86.398 17.657 1.00 17.85 180 TYR A C 1
ATOM 1391 O O . TYR A 1 180 ? 32.607 85.606 17.603 1.00 17.63 180 TYR A O 1
ATOM 1400 N N . GLY A 1 181 ? 30.530 86.126 18.295 1.00 17.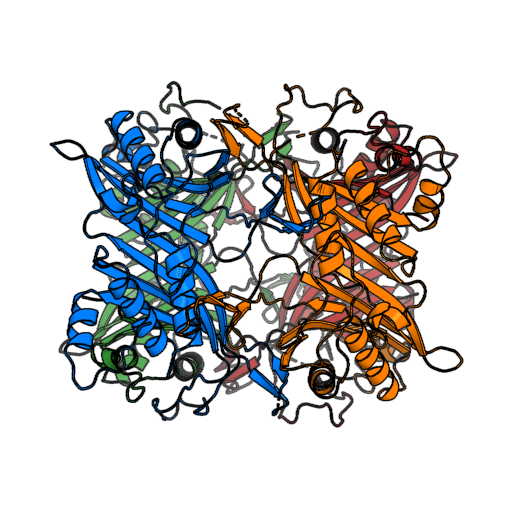35 181 GLY A N 1
ATOM 1401 C CA . GLY A 1 181 ? 30.287 84.813 18.870 1.00 17.75 181 GLY A CA 1
ATOM 1402 C C . GLY A 1 181 ? 30.740 84.623 20.307 1.00 17.80 181 GLY A C 1
ATOM 1403 O O . GLY A 1 181 ? 30.527 83.563 20.902 1.00 18.55 181 GLY A O 1
ATOM 1404 N N . TYR A 1 182 ? 31.346 85.658 20.874 1.00 17.05 182 TYR A N 1
ATOM 1405 C CA . TYR A 1 182 ? 31.882 85.588 22.228 1.00 16.48 182 TYR A CA 1
ATOM 1406 C C . TYR A 1 182 ? 30.776 85.705 23.266 1.00 16.06 182 TYR A C 1
ATOM 1407 O O . TYR A 1 182 ? 29.616 85.925 22.923 1.00 16.53 182 TYR A O 1
ATOM 1416 N N . ILE A 1 183 ? 31.137 85.554 24.535 1.00 14.76 183 ILE A N 1
ATOM 1417 C CA . ILE A 1 183 ? 30.152 85.532 25.610 1.00 14.96 183 ILE A CA 1
ATOM 1418 C C . ILE A 1 183 ? 29.446 86.866 25.769 1.00 15.11 183 ILE A C 1
ATOM 1419 O O . ILE A 1 183 ? 30.088 87.922 25.821 1.00 16.07 183 ILE A O 1
ATOM 1424 N N . ILE A 1 184 ? 28.118 86.812 25.826 1.00 17.13 184 ILE A N 1
ATOM 1425 C CA . ILE A 1 184 ? 27.301 87.991 26.038 1.00 18.72 184 ILE A CA 1
ATOM 1426 C C . ILE A 1 184 ? 26.663 87.856 27.406 1.00 19.14 184 ILE A C 1
ATOM 1427 O O . ILE A 1 184 ? 25.747 87.053 27.588 1.00 20.27 184 ILE A O 1
ATOM 1432 N N . ASP A 1 185 ? 27.166 88.611 28.375 1.00 18.27 185 ASP A N 1
ATOM 1433 C CA . ASP A 1 185 ? 26.545 88.677 29.690 1.00 18.07 185 ASP A CA 1
ATOM 1434 C C . ASP A 1 185 ? 26.538 90.123 30.172 1.00 18.13 185 ASP A C 1
ATOM 1435 O O . ASP A 1 185 ? 26.695 91.037 29.367 1.00 17.56 185 ASP A O 1
ATOM 1440 N N . GLU A 1 186 ? 26.358 90.335 31.470 1.00 19.00 186 GLU A N 1
ATOM 1441 C CA . GLU A 1 186 ? 26.250 91.696 31.978 1.00 19.83 186 GLU A CA 1
ATOM 1442 C C . GLU A 1 186 ? 27.541 92.498 31.851 1.00 18.54 186 GLU A C 1
ATOM 1443 O O . GLU A 1 186 ? 27.514 93.720 31.979 1.00 18.59 186 GLU A O 1
ATOM 1449 N N . TYR A 1 187 ? 28.663 91.822 31.596 1.00 17.71 187 TYR A N 1
ATOM 1450 C CA . TYR A 1 187 ? 29.945 92.509 31.442 1.00 15.97 187 TYR A CA 1
ATOM 1451 C C . TYR A 1 187 ? 30.268 92.827 29.993 1.00 16.51 187 TYR A C 1
ATOM 1452 O O . TYR A 1 187 ? 31.282 93.458 29.712 1.00 16.80 187 TYR A O 1
ATOM 1461 N N . THR A 1 188 ? 29.411 92.389 29.076 1.00 16.47 188 THR A N 1
ATOM 1462 C CA . THR A 1 188 ? 29.671 92.565 27.653 1.00 17.28 188 THR A CA 1
ATOM 1463 C C . THR A 1 188 ? 29.039 93.840 27.119 1.00 17.53 188 THR A C 1
ATOM 1464 O O . THR A 1 188 ? 27.818 93.973 27.108 1.00 18.99 188 THR A O 1
ATOM 1468 N N . THR A 1 189 ? 29.871 94.774 26.670 1.00 17.59 189 THR A N 1
ATOM 1469 C CA . THR A 1 189 ? 29.391 95.995 26.037 1.00 19.08 189 THR A CA 1
ATOM 1470 C C . THR A 1 189 ? 29.901 96.078 24.602 1.00 20.21 189 THR A C 1
ATOM 1471 O O . THR A 1 189 ? 29.443 96.906 23.816 1.00 22.08 189 THR A O 1
ATOM 1475 N N . LEU A 1 190 ? 30.848 95.210 24.266 1.00 19.48 190 LEU A N 1
ATOM 1476 C CA . LEU A 1 190 ? 31.447 95.212 22.935 1.00 20.18 190 LEU A CA 1
ATOM 1477 C C . LEU A 1 190 ? 30.464 94.695 21.896 1.00 21.21 190 LEU A C 1
ATOM 1478 O O . LEU A 1 190 ? 29.877 93.621 22.061 1.00 21.67 190 LEU A O 1
ATOM 1483 N N . ALA A 1 191 ? 30.289 95.459 20.825 1.00 21.52 191 ALA A N 1
ATOM 1484 C CA . ALA A 1 191 ? 29.400 95.052 19.745 1.00 22.26 191 ALA A CA 1
ATOM 1485 C C . ALA A 1 191 ? 30.096 94.033 18.844 1.00 21.90 191 ALA A C 1
ATOM 1486 O O . ALA A 1 191 ? 31.253 94.221 18.461 1.00 21.48 191 ALA A O 1
ATOM 1488 N N . GLU A 1 192 ? 29.398 92.947 18.531 0.90 21.79 192 GLU A N 1
ATOM 1489 C CA . GLU A 1 192 ? 29.929 91.920 17.642 1.00 21.97 192 GLU A CA 1
ATOM 1490 C C . GLU A 1 192 ? 30.172 92.502 16.255 0.77 22.76 192 GLU A C 1
ATOM 1491 O O . GLU A 1 192 ? 29.479 93.425 15.837 1.00 23.92 192 GLU A O 1
ATOM 1497 N N . ALA A 1 193 ? 31.164 91.968 15.548 1.00 22.67 193 ALA A N 1
ATOM 1498 C CA . ALA A 1 193 ? 31.547 92.526 14.258 1.00 23.67 193 ALA A CA 1
ATOM 1499 C C . ALA A 1 193 ? 31.962 91.456 13.255 1.00 24.43 193 ALA A C 1
ATOM 1500 O O . ALA A 1 193 ? 32.768 90.578 13.562 1.00 24.47 193 ALA A O 1
ATOM 1502 N N . THR A 1 194 ? 31.408 91.539 12.051 0.94 24.90 194 THR A N 1
ATOM 1503 C CA . THR A 1 194 ? 31.796 90.637 10.975 0.95 25.79 194 THR A CA 1
ATOM 1504 C C . THR A 1 194 ? 32.990 91.207 10.223 1.00 26.27 194 THR A C 1
ATOM 1505 O O . THR A 1 194 ? 33.638 90.515 9.439 0.83 25.97 194 THR A O 1
ATOM 1509 N N . ASP A 1 195 ? 33.278 92.477 10.480 1.00 27.38 195 ASP A N 1
ATOM 1510 C CA . ASP A 1 195 ? 34.356 93.175 9.802 1.00 28.52 195 ASP A CA 1
ATOM 1511 C C . ASP A 1 195 ? 34.777 94.373 10.644 1.00 28.10 195 ASP A C 1
ATOM 1512 O O . ASP A 1 195 ? 34.024 95.334 10.798 1.00 28.68 195 ASP A O 1
ATOM 1517 N N . ARG A 1 196 ? 35.978 94.297 11.208 1.00 27.51 196 ARG A N 1
ATOM 1518 C CA . ARG A 1 196 ? 36.533 95.390 11.995 1.00 28.76 196 ARG A CA 1
ATOM 1519 C C . ARG A 1 196 ? 38.026 95.507 11.702 1.00 28.69 196 ARG A C 1
ATOM 1520 O O . ARG A 1 196 ? 38.687 94.496 11.465 1.00 30.31 196 ARG A O 1
ATOM 1528 N N . PRO A 1 197 ? 38.562 96.739 11.702 1.00 27.16 197 PRO A N 1
ATOM 1529 C CA . PRO A 1 197 ? 40.002 96.892 11.462 1.00 27.45 197 PRO A CA 1
ATOM 1530 C C . PRO A 1 197 ? 40.823 96.177 12.522 1.00 26.90 197 PRO A C 1
ATOM 1531 O O . PRO A 1 197 ? 40.506 96.241 13.716 1.00 27.28 197 PRO A O 1
ATOM 1535 N N . LEU A 1 198 ? 41.864 95.483 12.078 1.00 24.23 198 LEU A N 1
ATOM 1536 C CA . LEU A 1 198 ? 42.693 94.725 12.988 1.00 20.83 198 LEU A CA 1
ATOM 1537 C C . LEU A 1 198 ? 44.128 95.222 12.926 1.00 19.07 198 LEU A C 1
ATOM 1538 O O . LEU A 1 198 ? 44.771 95.143 11.877 1.00 19.80 198 LEU A O 1
ATOM 1543 N N . TYR A 1 199 ? 44.610 95.744 14.051 1.00 17.57 199 TYR A N 1
ATOM 1544 C CA . TYR A 1 199 ? 45.989 96.208 14.181 1.00 16.95 199 TYR A CA 1
ATOM 1545 C C . TYR A 1 199 ? 46.658 95.269 15.152 0.83 14.35 199 TYR A C 1
ATOM 1546 O O . TYR A 1 199 ? 46.243 95.180 16.307 0.88 13.64 199 TYR A O 1
ATOM 1555 N N . ILE A 1 200 ? 47.710 94.600 14.693 1.00 12.98 200 ILE A N 1
ATOM 1556 C CA . ILE A 1 200 ? 48.386 93.602 15.510 1.00 13.66 200 ILE A CA 1
ATOM 1557 C C . ILE A 1 200 ? 49.845 93.944 15.765 1.00 13.53 200 ILE A C 1
ATOM 1558 O O . ILE A 1 200 ? 50.522 94.532 14.915 1.00 13.33 200 ILE A O 1
ATOM 1563 N N . PHE A 1 201 ? 50.300 93.589 16.962 1.00 13.54 201 PHE A N 1
ATOM 1564 C CA . PHE A 1 201 ? 51.708 93.663 17.347 1.00 12.44 201 PHE A CA 1
ATOM 1565 C C . PHE A 1 201 ? 52.135 92.214 17.545 1.00 13.87 201 PHE A C 1
ATOM 1566 O O . PHE A 1 201 ? 51.539 91.516 18.353 1.00 16.11 201 PHE A O 1
ATOM 1574 N N . LEU A 1 202 ? 53.145 91.749 16.825 1.00 12.21 202 LEU A N 1
ATOM 1575 C CA . LEU A 1 202 ? 53.579 90.360 16.997 1.00 12.47 202 LEU A CA 1
ATOM 1576 C C . LEU A 1 202 ? 55.039 90.218 17.399 1.00 12.22 202 LEU A C 1
ATOM 1577 O O . LEU A 1 202 ? 55.928 90.815 16.783 1.00 12.89 202 LEU A O 1
ATOM 1582 N N . ASN A 1 203 ? 55.271 89.400 18.420 1.00 12.36 203 ASN A N 1
ATOM 1583 C CA . ASN A 1 203 ? 56.583 88.845 18.701 1.00 12.76 203 ASN A CA 1
ATOM 1584 C C . ASN A 1 203 ? 56.456 87.358 18.467 1.00 13.28 203 ASN A C 1
ATOM 1585 O O . ASN A 1 203 ? 55.581 86.710 19.035 1.00 13.83 203 ASN A O 1
ATOM 1590 N N . ILE A 1 204 ? 57.290 86.833 17.582 1.00 11.72 204 ILE A N 1
ATOM 1591 C CA . ILE A 1 204 ? 57.236 85.423 17.236 1.00 11.25 204 ILE A CA 1
ATOM 1592 C C . ILE A 1 204 ? 58.587 84.811 17.533 1.00 10.50 204 ILE A C 1
ATOM 1593 O O . ILE A 1 204 ? 59.624 85.387 17.201 1.00 11.34 204 ILE A O 1
ATOM 1598 N N . GLY A 1 205 ? 58.581 83.659 18.190 1.00 11.11 205 GLY A N 1
ATOM 1599 C CA . GLY A 1 205 ? 59.802 82.919 18.456 1.00 11.69 205 GLY A CA 1
ATOM 1600 C C . GLY A 1 205 ? 59.697 81.480 17.999 1.00 11.56 205 GLY A C 1
ATOM 1601 O O . GLY A 1 205 ? 58.603 80.988 17.728 1.00 12.61 205 GLY A O 1
ATOM 1602 N N . TRP A 1 206 ? 60.835 80.806 17.893 1.00 11.41 206 TRP A N 1
ATOM 1603 C CA . TRP A 1 206 ? 60.839 79.410 17.466 1.00 12.30 206 TRP A CA 1
ATOM 1604 C C . TRP A 1 206 ? 61.994 78.674 18.130 1.00 13.09 206 TRP A C 1
ATOM 1605 O O . TRP A 1 206 ? 62.954 79.298 18.621 1.00 13.82 206 TRP A O 1
ATOM 1616 N N . ALA A 1 207 ? 61.877 77.349 18.152 1.00 12.80 207 ALA A N 1
ATOM 1617 C CA . ALA A 1 207 ? 62.895 76.468 18.718 1.00 13.67 207 ALA A CA 1
ATOM 1618 C C . ALA A 1 207 ? 63.271 75.434 17.681 1.00 13.42 207 ALA A C 1
ATOM 1619 O O . ALA A 1 207 ? 62.410 74.939 16.950 1.00 13.68 207 ALA A O 1
ATOM 1621 N N . TYR A 1 208 ? 64.561 75.125 17.623 1.00 13.64 208 TYR A N 1
ATOM 1622 C CA . TYR A 1 208 ? 65.102 74.122 16.704 1.00 13.84 208 TYR A CA 1
ATOM 1623 C C . TYR A 1 208 ? 65.196 72.737 17.326 1.00 15.43 208 TYR A C 1
ATOM 1624 O O . TYR A 1 208 ? 65.585 72.595 18.486 1.00 16.30 208 TYR A O 1
ATOM 1633 N N . GLU A 1 209 ? 64.876 71.722 16.531 1.00 15.13 209 GLU A N 1
ATOM 1634 C CA . GLU A 1 209 ? 65.091 70.332 16.935 1.00 15.69 209 GLU A CA 1
ATOM 1635 C C . GLU A 1 209 ? 66.576 70.048 17.123 0.84 15.88 209 GLU A C 1
ATOM 1636 O O . GLU A 1 209 ? 66.980 69.387 18.085 0.86 15.91 209 GLU A O 1
ATOM 1642 N N . ASN A 1 210 ? 67.383 70.566 16.201 1.00 16.54 210 ASN A N 1
ATOM 1643 C CA . ASN A 1 210 ? 68.831 70.431 16.265 1.00 17.28 210 ASN A CA 1
ATOM 1644 C C . ASN A 1 210 ? 69.425 71.816 16.459 1.00 16.82 210 ASN A C 1
ATOM 1645 O O . ASN A 1 210 ? 69.519 72.592 15.510 1.00 16.73 210 ASN A O 1
ATOM 1650 N N . GLN A 1 211 ? 69.803 72.130 17.695 1.00 16.02 211 GLN A N 1
ATOM 1651 C CA . GLN A 1 211 ? 70.204 73.487 18.050 1.00 15.55 211 GLN A CA 1
ATOM 1652 C C . GLN A 1 211 ? 71.371 74.030 17.231 1.00 14.28 211 GLN A C 1
ATOM 1653 O O . GLN A 1 211 ? 71.443 75.227 16.976 1.00 13.72 211 GLN A O 1
ATOM 1659 N N . ASP A 1 212 ? 72.271 73.163 16.785 1.00 14.89 212 ASP A N 1
ATOM 1660 C CA . ASP A 1 212 ? 73.382 73.635 15.966 1.00 14.81 212 ASP A CA 1
ATOM 1661 C C . ASP A 1 212 ? 72.907 74.283 14.671 1.00 14.63 212 ASP A C 1
ATOM 1662 O O . ASP A 1 212 ? 73.646 75.068 14.071 1.00 13.76 212 ASP A O 1
ATOM 1667 N N . ASP A 1 213 ? 71.677 73.984 14.245 1.00 14.71 213 ASP A N 1
ATOM 1668 C CA . ASP A 1 213 ? 71.143 74.620 13.039 1.00 15.12 213 ASP A CA 1
ATOM 1669 C C . ASP A 1 213 ? 71.155 76.150 13.122 1.00 15.03 213 ASP A C 1
ATOM 1670 O O . ASP A 1 213 ? 71.294 76.817 12.105 1.00 14.60 213 ASP A O 1
ATOM 1675 N N . ALA A 1 214 ? 71.012 76.693 14.331 1.00 13.64 214 ALA A N 1
ATOM 1676 C CA . ALA A 1 214 ? 70.952 78.137 14.525 1.00 13.60 214 ALA A CA 1
ATOM 1677 C C . ALA A 1 214 ? 72.302 78.804 14.285 1.00 13.86 214 ALA A C 1
ATOM 1678 O O . ALA A 1 214 ? 72.378 80.017 14.147 1.00 13.46 214 ALA A O 1
ATOM 1680 N N . LYS A 1 215 ? 73.368 78.016 14.269 1.00 14.01 215 LYS A N 1
ATOM 1681 C CA . LYS A 1 215 ? 74.704 78.539 14.029 1.00 15.37 215 LYS A CA 1
ATOM 1682 C C . LYS A 1 215 ? 74.898 78.965 12.577 1.00 16.65 215 LYS A C 1
ATOM 1683 O O . LYS A 1 215 ? 75.800 79.736 12.271 1.00 16.82 215 LYS A O 1
ATOM 1689 N N . GLY A 1 216 ? 74.064 78.445 11.681 1.00 17.08 216 GLY A N 1
ATOM 1690 C CA . GLY A 1 216 ? 74.083 78.857 10.292 1.00 19.03 216 GLY A CA 1
ATOM 1691 C C . GLY A 1 216 ? 75.191 78.254 9.455 1.00 20.10 216 GLY A C 1
ATOM 1692 O O . GLY A 1 216 ? 75.423 78.699 8.336 1.00 20.75 216 GLY A O 1
ATOM 1693 N N . ASP A 1 217 ? 75.870 77.240 9.984 1.00 20.66 217 ASP A N 1
ATOM 1694 C CA . ASP A 1 217 ? 76.960 76.585 9.252 1.00 21.71 217 ASP A CA 1
ATOM 1695 C C . ASP A 1 217 ? 76.454 75.851 8.009 1.00 20.85 217 ASP A C 1
ATOM 1696 O O . ASP A 1 217 ? 77.201 75.631 7.051 1.00 21.43 217 ASP A O 1
ATOM 1701 N N . ASN A 1 218 ? 75.185 75.458 8.050 1.00 21.40 218 ASN A N 1
ATOM 1702 C CA . ASN A 1 218 ? 74.462 75.037 6.856 1.00 21.96 218 ASN A CA 1
ATOM 1703 C C . ASN A 1 218 ? 73.219 75.907 6.727 1.00 19.86 218 ASN A C 1
ATOM 1704 O O . ASN A 1 218 ? 72.173 75.596 7.296 1.00 19.83 218 ASN A O 1
ATOM 1709 N N . PRO A 1 219 ? 73.335 77.014 5.985 1.00 20.21 219 PRO A N 1
ATOM 1710 C CA . PRO A 1 219 ? 72.252 78.001 5.949 1.00 19.66 219 PRO A CA 1
ATOM 1711 C C . PRO A 1 219 ? 70.924 77.459 5.424 1.00 19.14 219 PRO A C 1
ATOM 1712 O O . PRO A 1 219 ? 69.890 78.061 5.705 1.00 18.92 219 PRO A O 1
ATOM 1716 N N . ALA A 1 220 ? 70.942 76.347 4.692 1.00 18.89 220 ALA A N 1
ATOM 1717 C CA . ALA A 1 220 ? 69.692 75.736 4.238 1.00 18.15 220 ALA A CA 1
ATOM 1718 C C . ALA A 1 220 ? 68.814 75.295 5.416 1.00 18.57 220 ALA A C 1
ATOM 1719 O O . ALA A 1 220 ? 67.597 75.135 5.274 1.00 19.06 220 ALA A O 1
ATOM 1721 N N . ASN A 1 221 ? 69.435 75.101 6.575 1.00 17.67 221 ASN A N 1
ATOM 1722 C CA . ASN A 1 221 ? 68.705 74.708 7.775 1.00 17.12 221 ASN A CA 1
ATOM 1723 C C . ASN A 1 221 ? 68.550 75.841 8.776 1.00 15.94 221 ASN A C 1
ATOM 1724 O O . ASN A 1 221 ? 67.989 75.643 9.854 1.00 16.69 221 ASN A O 1
ATOM 1729 N N . TYR A 1 222 ? 69.059 77.020 8.428 1.00 14.45 222 TYR A N 1
ATOM 1730 C CA . TYR A 1 222 ? 68.908 78.185 9.284 1.00 15.10 222 TYR A CA 1
ATOM 1731 C C . TYR A 1 222 ? 67.617 78.926 8.960 1.00 15.37 222 TYR A C 1
ATOM 1732 O O . TYR A 1 222 ? 67.363 79.260 7.800 1.00 17.61 222 TYR A O 1
ATOM 1741 N N . VAL A 1 223 ? 66.803 79.186 9.979 1.00 13.91 223 VAL A N 1
ATOM 1742 C CA . VAL A 1 223 ? 65.556 79.933 9.785 1.00 13.97 223 VAL A CA 1
ATOM 1743 C C . VAL A 1 223 ? 65.779 81.424 10.044 1.00 14.04 223 VAL A C 1
ATOM 1744 O O . VAL A 1 223 ? 65.987 81.834 11.178 1.00 13.92 223 VAL A O 1
ATOM 1748 N N . ALA A 1 224 ? 65.753 82.239 8.992 1.00 13.95 224 ALA A N 1
ATOM 1749 C CA . ALA A 1 224 ? 65.942 83.684 9.175 1.00 12.48 224 ALA A CA 1
ATOM 1750 C C . ALA A 1 224 ? 64.660 84.318 9.674 1.00 12.10 224 ALA A C 1
ATOM 1751 O O . ALA A 1 224 ? 63.584 84.051 9.136 1.00 12.18 224 ALA A O 1
ATOM 1753 N N . ALA A 1 225 ? 64.780 85.172 10.692 1.00 12.07 225 ALA A N 1
ATOM 1754 C CA . ALA A 1 225 ? 63.621 85.866 11.249 1.00 12.07 225 ALA A CA 1
ATOM 1755 C C . ALA A 1 225 ? 62.850 86.631 10.173 1.00 12.19 225 ALA A C 1
ATOM 1756 O O . ALA A 1 225 ? 61.632 86.751 10.247 1.00 10.94 225 ALA A O 1
ATOM 1758 N N . GLU A 1 226 ? 63.564 87.142 9.175 1.00 11.54 226 GLU A N 1
ATOM 1759 C CA . GLU A 1 226 ? 62.923 87.858 8.079 1.00 12.48 226 GLU A CA 1
ATOM 1760 C C . GLU A 1 226 ? 61.957 86.967 7.300 1.00 12.07 226 GLU A C 1
ATOM 1761 O O . GLU A 1 226 ? 60.908 87.430 6.851 1.00 13.76 226 GLU A O 1
ATOM 1767 N N . GLN A 1 227 ? 62.304 85.692 7.152 1.00 12.35 227 GLN A N 1
ATOM 1768 C CA . GLN A 1 227 ? 61.407 84.736 6.490 1.00 12.91 227 GLN A CA 1
ATOM 1769 C C . GLN A 1 227 ? 60.149 84.510 7.318 1.00 13.43 227 GLN A C 1
ATOM 1770 O O . GLN A 1 227 ? 59.041 84.432 6.776 1.00 13.57 227 GLN A O 1
ATOM 1776 N N . VAL A 1 228 ? 60.325 84.393 8.631 1.00 12.45 228 VAL A N 1
ATOM 1777 C CA . VAL A 1 228 ? 59.197 84.241 9.544 1.00 13.35 228 VAL A CA 1
ATOM 1778 C C . VAL A 1 228 ? 58.274 85.468 9.479 1.00 12.53 228 VAL A C 1
ATOM 1779 O O . VAL A 1 228 ? 57.044 85.336 9.416 1.00 12.91 228 VAL A O 1
ATOM 1783 N N . ARG A 1 229 ? 58.872 86.657 9.478 1.00 12.28 229 ARG A N 1
ATOM 1784 C CA . ARG A 1 229 ? 58.117 87.899 9.341 1.00 13.71 229 ARG A CA 1
ATOM 1785 C C . ARG A 1 229 ? 57.290 87.873 8.062 1.00 12.93 229 ARG A C 1
ATOM 1786 O O . ARG A 1 229 ? 56.105 88.223 8.079 1.00 12.42 229 ARG A O 1
ATOM 1794 N N . ASP A 1 230 ? 57.904 87.451 6.958 1.00 12.07 230 ASP A N 1
ATOM 1795 C CA . ASP A 1 230 ? 57.209 87.397 5.671 1.00 13.10 230 ASP A CA 1
ATOM 1796 C C . ASP A 1 230 ? 56.069 86.374 5.673 1.00 13.28 230 ASP A C 1
ATOM 1797 O O . ASP A 1 230 ? 55.037 86.593 5.041 1.00 13.58 230 ASP A O 1
ATOM 1802 N N . ILE A 1 231 ? 56.254 85.252 6.362 1.00 11.92 231 ILE A N 1
ATOM 1803 C CA . ILE A 1 231 ? 55.168 84.280 6.511 1.00 12.92 231 ILE A CA 1
ATOM 1804 C C . ILE A 1 231 ? 54.016 84.899 7.298 1.00 12.92 231 ILE A C 1
ATOM 1805 O O . ILE A 1 231 ? 52.853 84.800 6.908 1.00 13.70 231 ILE A O 1
ATOM 1810 N N . ALA A 1 232 ? 54.338 85.551 8.407 1.00 12.04 232 ALA A N 1
ATOM 1811 C CA . ALA A 1 232 ? 53.315 86.189 9.231 1.00 12.20 232 ALA A CA 1
ATOM 1812 C C . ALA A 1 232 ? 52.481 87.194 8.424 1.00 12.74 232 ALA A C 1
ATOM 1813 O O . ALA A 1 232 ? 51.245 87.179 8.468 1.00 13.13 232 ALA A O 1
ATOM 1815 N N . ALA A 1 233 ? 53.162 88.051 7.671 1.00 12.48 233 ALA A N 1
ATOM 1816 C CA . ALA A 1 233 ? 52.490 89.053 6.857 1.00 13.48 233 ALA A CA 1
ATOM 1817 C C . ALA A 1 233 ? 51.631 88.402 5.770 1.00 12.20 233 ALA A C 1
ATOM 1818 O O . ALA A 1 233 ? 50.512 88.846 5.510 1.00 12.84 233 ALA A O 1
ATOM 1820 N N . SER A 1 234 ? 52.159 87.359 5.129 1.00 12.65 234 SER A N 1
ATOM 1821 C CA . SER A 1 234 ? 51.438 86.653 4.069 1.00 15.13 234 SER A CA 1
ATOM 1822 C C . SER A 1 234 ? 50.159 85.990 4.584 1.00 15.06 234 SER A C 1
ATOM 1823 O O . SER A 1 234 ? 49.104 86.068 3.948 1.00 15.52 234 SER A O 1
ATOM 1826 N N . VAL A 1 235 ? 50.253 85.340 5.737 1.00 13.55 235 VAL A N 1
ATOM 1827 C CA . VAL A 1 235 ? 49.081 84.710 6.337 1.00 14.38 235 VAL A CA 1
ATOM 1828 C C . VAL A 1 235 ? 48.050 85.764 6.773 1.00 14.59 235 VAL A C 1
ATOM 1829 O O . VAL A 1 235 ? 46.844 85.597 6.563 1.00 14.76 235 VAL A O 1
ATOM 1833 N N . PHE A 1 236 ? 48.524 86.856 7.368 1.00 13.87 236 PHE A N 1
ATOM 1834 C CA . PHE A 1 236 ? 47.640 87.959 7.767 1.00 14.93 236 PHE A CA 1
ATOM 1835 C C . PHE A 1 236 ? 46.873 88.493 6.550 1.00 14.52 236 PHE A C 1
ATOM 1836 O O . PHE A 1 236 ? 45.666 88.733 6.615 1.00 14.85 236 PHE A O 1
ATOM 1844 N N . HIS A 1 237 ? 47.578 88.637 5.434 1.00 15.00 237 HIS A N 1
ATOM 1845 C CA . HIS A 1 237 ? 46.985 89.068 4.171 1.00 15.86 237 HIS A CA 1
ATOM 1846 C C . HIS A 1 237 ? 45.912 88.109 3.661 1.00 16.42 237 HIS A C 1
ATOM 1847 O O . HIS A 1 237 ? 44.821 88.531 3.290 1.00 17.09 237 HIS A O 1
ATOM 1854 N N . THR A 1 238 ? 46.214 86.815 3.678 1.00 16.39 238 THR A N 1
ATOM 1855 C CA . THR A 1 238 ? 45.393 85.831 2.980 1.00 18.28 238 THR A CA 1
ATOM 1856 C C . THR A 1 238 ? 44.228 85.290 3.816 1.00 17.63 238 THR A C 1
ATOM 1857 O O . THR A 1 238 ? 43.100 85.173 3.323 1.00 18.69 238 THR A O 1
ATOM 1861 N N . LEU A 1 239 ? 44.493 84.980 5.080 1.00 18.03 239 LEU A N 1
ATOM 1862 C CA . LEU A 1 239 ? 43.484 84.374 5.950 1.00 18.67 239 LEU A CA 1
ATOM 1863 C C . LEU A 1 239 ? 42.356 85.334 6.330 1.00 17.85 239 LEU A C 1
ATOM 1864 O O . LEU A 1 239 ? 42.607 86.470 6.709 1.00 18.00 239 LEU A O 1
ATOM 1869 N N . ASP A 1 240 ? 41.111 84.879 6.230 1.00 18.29 240 ASP A N 1
ATOM 1870 C CA . ASP A 1 240 ? 40.007 85.621 6.822 1.00 18.93 240 ASP A CA 1
ATOM 1871 C C . ASP A 1 240 ? 39.965 85.244 8.297 1.00 18.65 240 ASP A C 1
ATOM 1872 O O . ASP A 1 240 ? 39.353 84.247 8.674 1.00 20.17 240 ASP A O 1
ATOM 1877 N N . ASN A 1 241 ? 40.648 86.006 9.138 1.00 18.66 241 ASN A N 1
ATOM 1878 C CA . ASN A 1 241 ? 40.756 85.617 10.535 1.00 18.24 241 ASN A CA 1
ATOM 1879 C C . ASN A 1 241 ? 39.498 85.936 11.345 1.00 18.44 241 ASN A C 1
ATOM 1880 O O . ASN A 1 241 ? 38.745 86.871 11.027 1.00 18.38 241 ASN A O 1
ATOM 1885 N N . LYS A 1 242 ? 39.279 85.145 12.391 1.00 19.30 242 LYS A N 1
ATOM 1886 C CA . LYS A 1 242 ? 38.095 85.255 13.239 1.00 18.95 242 LYS A CA 1
ATOM 1887 C C . LYS A 1 242 ? 38.446 85.820 14.609 1.00 18.89 242 LYS A C 1
ATOM 1888 O O . LYS A 1 242 ? 37.579 85.930 15.480 1.00 19.06 242 LYS A O 1
ATOM 1894 N N . SER A 1 243 ? 39.726 86.149 14.776 1.00 17.59 243 SER A N 1
ATOM 1895 C CA . SER A 1 243 ? 40.301 86.719 15.997 1.00 16.60 243 SER A CA 1
ATOM 1896 C C . SER A 1 243 ? 41.810 86.655 15.818 1.00 15.49 243 SER A C 1
ATOM 1897 O O . SER A 1 243 ? 42.296 85.980 14.907 1.00 15.20 243 SER A O 1
ATOM 1900 N N . ILE A 1 244 ? 42.561 87.350 16.665 1.00 16.03 244 ILE A N 1
ATOM 1901 C CA . ILE A 1 244 ? 44.009 87.214 16.592 1.00 15.30 244 ILE A CA 1
ATOM 1902 C C . ILE A 1 244 ? 44.444 85.816 17.061 1.00 14.73 244 ILE A C 1
ATOM 1903 O O . ILE A 1 244 ? 45.409 85.262 16.530 1.00 14.95 244 ILE A O 1
ATOM 1908 N N . GLN A 1 245 ? 43.713 85.236 18.018 1.00 13.35 245 GLN A N 1
ATOM 1909 C CA . GLN A 1 245 ? 43.934 83.847 18.434 1.00 13.66 245 GLN A CA 1
ATOM 1910 C C . GLN A 1 245 ? 43.923 82.912 17.234 1.00 13.88 245 GLN A C 1
ATOM 1911 O O . GLN A 1 245 ? 44.806 82.074 17.068 1.00 13.65 245 GLN A O 1
ATOM 1917 N N . HIS A 1 246 ? 42.892 83.049 16.414 1.00 13.54 246 HIS A N 1
ATOM 1918 C CA . HIS A 1 246 ? 42.742 82.242 15.213 1.00 14.09 246 HIS A CA 1
ATOM 1919 C C . HIS A 1 246 ? 43.900 82.505 14.243 1.00 13.53 246 HIS A C 1
ATOM 1920 O O . HIS A 1 246 ? 44.537 81.574 13.740 1.00 13.36 246 HIS A O 1
ATOM 1927 N N . LEU A 1 247 ? 44.189 83.782 14.014 1.00 13.58 247 LEU A N 1
ATOM 1928 C CA . LEU A 1 247 ? 45.280 84.182 13.135 1.00 13.28 247 LEU A CA 1
ATOM 1929 C C . LEU A 1 247 ? 46.627 83.575 13.527 1.00 13.72 247 LEU A C 1
ATOM 1930 O O . LEU A 1 247 ? 47.328 83.012 12.688 1.00 14.00 247 LEU A O 1
ATOM 1935 N N . ILE A 1 248 ? 47.002 83.705 14.794 1.00 13.90 248 ILE A N 1
ATOM 1936 C CA . ILE A 1 248 ? 48.335 83.260 15.177 1.00 13.07 248 ILE A CA 1
ATOM 1937 C C . ILE A 1 248 ? 48.479 81.737 15.094 1.00 11.92 248 ILE A C 1
ATOM 1938 O O . ILE A 1 248 ? 49.567 81.240 14.828 1.00 12.25 248 ILE A O 1
ATOM 1943 N N . TYR A 1 249 ? 47.392 80.996 15.317 1.00 12.55 249 TYR A N 1
ATOM 1944 C CA . TYR A 1 249 ? 47.429 79.555 15.105 1.00 12.87 249 TYR A CA 1
ATOM 1945 C C . TYR A 1 249 ? 47.843 79.232 13.672 1.00 12.46 249 TYR A C 1
ATOM 1946 O O . TYR A 1 249 ? 48.725 78.411 13.441 1.00 12.38 249 TYR A O 1
ATOM 1955 N N . HIS A 1 250 ? 47.225 79.902 12.708 1.00 13.36 250 HIS A N 1
ATOM 1956 C CA . HIS A 1 250 ? 47.554 79.672 11.308 1.00 14.16 250 HIS A CA 1
ATOM 1957 C C . HIS A 1 250 ? 48.940 80.165 10.912 1.00 13.28 250 HIS A C 1
ATOM 1958 O O . HIS A 1 250 ? 49.591 79.563 10.063 1.00 13.37 250 HIS A O 1
ATOM 1965 N N . ILE A 1 251 ? 49.398 81.251 11.529 1.00 12.77 251 ILE A N 1
ATOM 1966 C CA . ILE A 1 251 ? 50.757 81.700 11.271 1.00 13.32 251 ILE A CA 1
ATOM 1967 C C . ILE A 1 251 ? 51.725 80.625 11.759 1.00 13.38 251 ILE A C 1
ATOM 1968 O O . ILE A 1 251 ? 52.647 80.241 11.040 1.00 13.51 251 ILE A O 1
ATOM 1973 N N . GLY A 1 252 ? 51.500 80.137 12.976 1.00 13.23 252 GLY A N 1
ATOM 1974 C CA . GLY A 1 252 ? 52.350 79.114 13.557 1.00 12.88 252 GLY A CA 1
ATOM 1975 C C . GLY A 1 252 ? 52.408 77.848 12.720 1.00 12.51 252 GLY A C 1
ATOM 1976 O O . GLY A 1 252 ? 53.483 77.326 12.468 1.00 12.31 252 GLY A O 1
ATOM 1977 N N . LEU A 1 253 ? 51.247 77.361 12.294 1.00 12.36 253 LEU A N 1
ATOM 1978 C CA . LEU A 1 253 ? 51.172 76.178 11.436 1.00 13.95 253 LEU A CA 1
ATOM 1979 C C . LEU A 1 253 ? 51.997 76.364 10.162 1.00 13.75 253 LEU A C 1
ATOM 1980 O O . LEU A 1 253 ? 52.740 75.472 9.755 1.00 13.85 253 LEU A O 1
ATOM 1985 N N . THR A 1 254 ? 51.863 77.528 9.532 1.00 13.42 254 THR A N 1
ATOM 1986 C CA . THR A 1 254 ? 52.570 77.805 8.286 1.00 13.67 254 THR A CA 1
ATOM 1987 C C . THR A 1 254 ? 54.093 77.817 8.486 1.00 13.21 254 THR A C 1
ATOM 1988 O O . THR A 1 254 ? 54.840 77.268 7.672 1.00 13.86 254 THR A O 1
ATOM 1992 N N . ILE A 1 255 ? 54.551 78.421 9.579 1.00 11.50 255 ILE A N 1
ATOM 1993 C CA . ILE A 1 255 ? 55.980 78.435 9.868 1.00 12.91 255 ILE A CA 1
ATOM 1994 C C . ILE A 1 255 ? 56.513 77.010 10.073 1.00 13.41 255 ILE A C 1
ATOM 1995 O O . ILE A 1 255 ? 57.557 76.644 9.531 1.00 14.08 255 ILE A O 1
ATOM 2000 N N . LEU A 1 256 ? 55.794 76.211 10.854 1.00 13.36 256 LEU A N 1
ATOM 2001 C CA . LEU A 1 256 ? 56.166 74.815 11.075 1.00 13.98 256 LEU A CA 1
ATOM 2002 C C . LEU A 1 256 ? 56.158 74.009 9.784 1.00 13.49 256 LEU A C 1
ATOM 2003 O O . LEU A 1 256 ? 56.990 73.124 9.595 1.00 14.43 256 LEU A O 1
ATOM 2008 N N . ASP A 1 257 ? 55.217 74.319 8.903 1.00 14.58 257 ASP A N 1
ATOM 2009 C CA . ASP A 1 257 ? 55.114 73.657 7.610 1.00 15.64 257 ASP A CA 1
ATOM 2010 C C . ASP A 1 257 ? 56.329 73.966 6.740 1.00 15.12 257 ASP A C 1
ATOM 2011 O O . ASP A 1 257 ? 56.897 73.068 6.118 1.00 15.50 257 ASP A O 1
ATOM 2016 N N . ARG A 1 258 ? 56.746 75.232 6.707 1.00 15.38 258 ARG A N 1
ATOM 2017 C CA . ARG A 1 258 ? 57.878 75.620 5.876 1.00 15.48 258 ARG A CA 1
ATOM 2018 C C . ARG A 1 258 ? 59.214 75.160 6.442 1.00 16.38 258 ARG A C 1
ATOM 2019 O O . ARG A 1 258 ? 60.163 74.926 5.688 1.00 16.68 258 ARG A O 1
ATOM 2027 N N . PHE A 1 259 ? 59.289 75.049 7.766 1.00 15.89 259 PHE A N 1
ATOM 2028 C CA . PHE A 1 259 ? 60.540 74.703 8.424 1.00 16.07 259 PHE A CA 1
ATOM 2029 C C . PHE A 1 259 ? 60.363 73.493 9.341 1.00 15.61 259 PHE A C 1
ATOM 2030 O O . PHE A 1 259 ? 60.189 73.638 10.550 1.00 15.28 259 PHE A O 1
ATOM 2038 N N . PRO A 1 260 ? 60.404 72.285 8.760 1.00 15.87 260 PRO A N 1
ATOM 2039 C CA . PRO A 1 260 ? 60.159 71.058 9.533 1.00 15.94 260 PRO A CA 1
ATOM 2040 C C . PRO A 1 260 ? 61.188 70.827 10.637 1.00 15.61 260 PRO A C 1
ATOM 2041 O O . PRO A 1 260 ? 60.924 70.040 11.557 1.00 15.53 260 PRO A O 1
ATOM 2045 N N . GLN A 1 261 ? 62.329 71.510 10.553 1.00 14.65 261 GLN A N 1
ATOM 2046 C CA . GLN A 1 261 ? 63.382 71.366 11.556 1.00 14.65 261 GLN A CA 1
ATOM 2047 C C . GLN A 1 261 ? 63.087 72.131 12.860 1.00 15.31 261 GLN A C 1
ATOM 2048 O O . GLN A 1 261 ? 63.856 72.058 13.820 1.00 14.72 261 GLN A O 1
ATOM 2054 N N . LEU A 1 262 ? 61.968 72.852 12.890 1.00 15.11 262 LEU A N 1
ATOM 2055 C CA . LEU A 1 262 ? 61.530 73.555 14.096 1.00 14.91 262 LEU A CA 1
ATOM 2056 C C . LEU A 1 262 ? 60.576 72.688 14.918 1.00 15.77 262 LEU A C 1
ATOM 2057 O O . LEU A 1 262 ? 59.713 72.004 14.363 1.00 16.14 262 LEU A O 1
ATOM 2062 N N . THR A 1 263 ? 60.720 72.725 16.239 1.00 16.28 263 THR A N 1
ATOM 2063 C CA . THR A 1 263 ? 59.822 71.963 17.108 1.00 17.15 263 THR A CA 1
ATOM 2064 C C . THR A 1 263 ? 58.615 72.755 17.572 1.00 16.98 263 THR A C 1
ATOM 2065 O O . THR A 1 263 ? 57.556 72.192 17.840 1.00 19.01 263 THR A O 1
ATOM 2069 N N . GLU A 1 264 ? 58.766 74.068 17.682 1.00 17.35 264 GLU A N 1
ATOM 2070 C CA . GLU A 1 264 ? 57.647 74.893 18.097 1.00 18.17 264 GLU A CA 1
ATOM 2071 C C . GLU A 1 264 ? 57.802 76.310 17.604 1.00 15.73 264 GLU A C 1
ATOM 2072 O O . GLU A 1 264 ? 58.909 76.774 17.328 1.00 14.93 264 GLU A O 1
ATOM 2078 N N . VAL A 1 265 ? 56.661 76.967 17.474 1.00 13.98 265 VAL A N 1
ATOM 2079 C CA . VAL A 1 265 ? 56.601 78.405 17.246 1.00 13.91 265 VAL A CA 1
ATOM 2080 C C . VAL A 1 265 ? 55.808 79.017 18.392 1.00 14.47 265 VAL A C 1
ATOM 2081 O O . VAL A 1 265 ? 54.758 78.510 18.770 1.00 16.02 265 VAL A O 1
ATOM 2085 N N . ASN A 1 266 ? 56.307 80.106 18.966 1.00 14.09 266 ASN A N 1
ATOM 2086 C CA . ASN A 1 266 ? 55.602 80.728 20.075 1.00 14.39 266 ASN A CA 1
ATOM 2087 C C . ASN A 1 266 ? 55.269 82.180 19.778 1.00 14.43 266 ASN A C 1
ATOM 2088 O O . ASN A 1 266 ? 55.935 82.835 18.979 1.00 15.74 266 ASN A O 1
ATOM 2093 N N . PHE A 1 267 ? 54.222 82.663 20.426 1.00 14.32 267 PHE A N 1
ATOM 2094 C CA . PHE A 1 267 ? 53.702 83.991 20.165 1.00 14.77 267 PHE A CA 1
ATOM 2095 C C . PHE A 1 267 ? 53.480 84.754 21.452 1.00 16.61 267 PHE A C 1
ATOM 2096 O O . PHE A 1 267 ? 52.901 84.243 22.408 1.00 17.14 267 PHE A O 1
ATOM 2104 N N . GLY A 1 268 ? 53.949 85.993 21.467 1.00 17.22 268 GLY A N 1
ATOM 2105 C CA . GLY A 1 268 ? 53.558 86.947 22.482 1.00 17.62 268 GLY A CA 1
ATOM 2106 C C . GLY A 1 268 ? 53.034 88.097 21.661 1.00 17.81 268 GLY A C 1
ATOM 2107 O O . GLY A 1 268 ? 53.802 88.771 20.979 1.00 19.48 268 GLY A O 1
ATOM 2108 N N . THR A 1 269 ? 51.723 88.291 21.669 1.00 17.95 269 THR A N 1
ATOM 2109 C CA . THR A 1 269 ? 51.120 89.218 20.723 1.00 18.18 269 THR A CA 1
ATOM 2110 C C . THR A 1 269 ? 50.192 90.204 21.415 1.00 17.90 269 THR A C 1
ATOM 2111 O O . THR A 1 269 ? 49.740 89.943 22.529 1.00 17.58 269 THR A O 1
ATOM 2115 N N . ASN A 1 270 ? 49.961 91.346 20.766 1.00 18.25 270 ASN A N 1
ATOM 2116 C CA . ASN A 1 270 ? 49.037 92.380 21.230 1.00 19.95 270 ASN A CA 1
ATOM 2117 C C . ASN A 1 270 ? 48.089 92.766 20.099 1.00 19.71 270 ASN A C 1
ATOM 2118 O O . ASN A 1 270 ? 48.428 92.644 18.922 1.00 20.23 270 ASN A O 1
ATOM 2123 N N . ASN A 1 271 ? 46.928 93.288 20.471 1.00 19.52 271 ASN A N 1
ATOM 2124 C CA . ASN A 1 271 ? 45.838 93.544 19.548 1.00 22.26 271 ASN A CA 1
ATOM 2125 C C . ASN A 1 271 ? 45.218 94.881 19.917 1.00 20.88 271 ASN A C 1
ATOM 2126 O O . ASN A 1 271 ? 44.956 95.122 21.087 1.00 21.08 271 ASN A O 1
ATOM 2131 N N . ARG A 1 272 ? 44.996 95.766 18.949 1.00 22.15 272 ARG A N 1
ATOM 2132 C CA . ARG A 1 272 ? 44.257 97.002 19.235 1.00 24.14 272 ARG A CA 1
ATOM 2133 C C . ARG A 1 272 ? 43.426 97.433 18.028 1.00 24.79 272 ARG A C 1
ATOM 2134 O O . ARG A 1 272 ? 43.992 97.792 17.011 1.00 27.01 272 ARG A O 1
ATOM 2142 N N . THR A 1 273 ? 42.098 97.408 18.124 1.00 22.63 273 THR A N 1
ATOM 2143 C CA . THR A 1 273 ? 41.275 97.854 16.999 1.00 22.81 273 THR A CA 1
ATOM 2144 C C . THR A 1 273 ? 41.330 99.378 16.945 1.00 23.56 273 THR A C 1
ATOM 2145 O O . THR A 1 273 ? 41.814 99.996 17.886 1.00 23.05 273 THR A O 1
ATOM 2149 N N . TRP A 1 274 ? 40.876 99.968 15.842 1.00 22.68 274 TRP A N 1
ATOM 2150 C CA . TRP A 1 274 ? 40.712 101.420 15.745 1.00 21.71 274 TRP A CA 1
ATOM 2151 C C . TRP A 1 274 ? 39.252 101.727 16.003 1.00 22.74 274 TRP A C 1
ATOM 2152 O O . TRP A 1 274 ? 38.368 100.945 15.648 1.00 24.81 274 TRP A O 1
ATOM 2163 N N . ASP A 1 275 ? 38.981 102.867 16.621 1.00 20.19 275 ASP A N 1
ATOM 2164 C CA . ASP A 1 275 ? 37.598 103.266 16.806 1.00 19.09 275 ASP A CA 1
ATOM 2165 C C . ASP A 1 275 ? 37.105 104.002 15.566 1.00 18.57 275 ASP A C 1
ATOM 2166 O O . ASP A 1 275 ? 37.819 104.827 15.003 1.00 18.77 275 ASP A O 1
ATOM 2171 N N . THR A 1 276 ? 35.893 103.683 15.126 1.00 19.39 276 THR A N 1
ATOM 2172 C CA . THR A 1 276 ? 35.281 104.383 14.002 1.00 20.99 276 THR A CA 1
ATOM 2173 C C . THR A 1 276 ? 34.711 105.718 14.458 1.00 21.30 276 THR A C 1
ATOM 2174 O O . THR A 1 276 ? 33.959 105.775 15.426 1.00 22.11 276 THR A O 1
ATOM 2178 N N . VAL A 1 277 ? 35.047 106.790 13.745 1.00 20.39 277 VAL A N 1
ATOM 2179 C CA . VAL A 1 277 ? 34.482 108.104 14.048 1.00 21.46 277 VAL A CA 1
ATOM 2180 C C . VAL A 1 277 ? 33.576 108.619 12.927 1.00 22.08 277 VAL A C 1
ATOM 2181 O O . VAL A 1 277 ? 32.611 109.342 13.187 1.00 23.09 277 VAL A O 1
ATOM 2185 N N . VAL A 1 278 ? 33.890 108.262 11.685 1.00 20.65 278 VAL A N 1
ATOM 2186 C CA . VAL A 1 278 ? 32.946 108.464 10.586 1.00 20.73 278 VAL A CA 1
ATOM 2187 C C . VAL A 1 278 ? 32.767 107.169 9.800 1.00 21.73 278 VAL A C 1
ATOM 2188 O O . VAL A 1 278 ? 33.707 106.659 9.190 1.00 21.09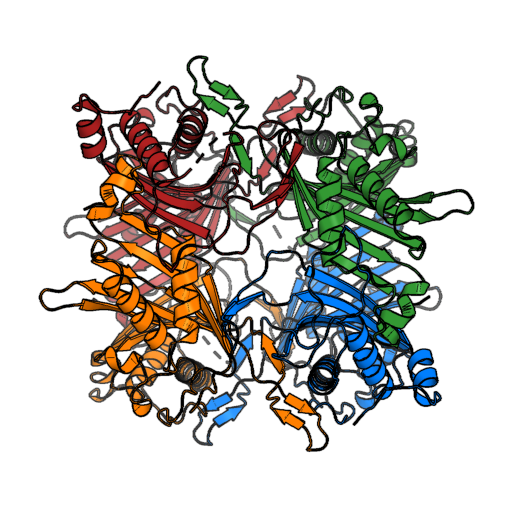 278 VAL A O 1
ATOM 2192 N N . GLU A 1 279 ? 31.553 106.632 9.821 1.00 23.97 279 GLU A N 1
ATOM 2193 C CA . GLU A 1 279 ? 31.260 105.408 9.091 1.00 26.93 279 GLU A CA 1
ATOM 2194 C C . GLU A 1 279 ? 31.392 105.664 7.591 1.00 29.16 279 GLU A C 1
ATOM 2195 O O . GLU A 1 279 ? 31.091 106.758 7.113 1.00 29.33 279 GLU A O 1
ATOM 2201 N N . GLY A 1 280 ? 31.856 104.661 6.856 1.00 31.14 280 GLY A N 1
ATOM 2202 C CA . GLY A 1 280 ? 31.950 104.763 5.413 0.89 32.94 280 GLY A CA 1
ATOM 2203 C C . GLY A 1 280 ? 30.595 104.592 4.756 1.00 34.63 280 GLY A C 1
ATOM 2204 O O . GLY A 1 280 ? 30.232 105.345 3.852 1.00 35.92 280 GLY A O 1
ATOM 2205 N N . ALA A 1 287 ? 36.272 105.669 5.157 1.00 19.43 287 ALA A N 1
ATOM 2206 C CA . ALA A 1 287 ? 35.901 105.806 6.555 1.00 17.75 287 ALA A CA 1
ATOM 2207 C C . ALA A 1 287 ? 36.945 106.639 7.285 1.00 15.60 287 ALA A C 1
ATOM 2208 O O . ALA A 1 287 ? 38.048 106.853 6.773 1.00 15.31 287 ALA A O 1
ATOM 2210 N N . VAL A 1 288 ? 36.594 107.119 8.471 1.00 15.01 288 VAL A N 1
ATOM 2211 C CA . VAL A 1 288 ? 37.578 107.763 9.336 1.00 14.24 288 VAL A CA 1
ATOM 2212 C C . VAL A 1 288 ? 37.604 107.059 10.684 1.00 13.43 288 VAL A C 1
ATOM 2213 O O . VAL A 1 288 ? 36.553 106.810 11.295 1.00 13.66 288 VAL A O 1
ATOM 2217 N N . PHE A 1 289 ? 38.811 106.726 11.129 1.00 13.41 289 PHE A N 1
ATOM 2218 C CA . PHE A 1 289 ? 39.016 106.061 12.402 1.00 14.54 289 PHE A CA 1
ATOM 2219 C C . PHE A 1 289 ? 39.927 106.910 13.283 1.00 13.95 289 PHE A C 1
ATOM 2220 O O . PHE A 1 289 ? 40.543 107.873 12.816 1.00 13.53 289 PHE A O 1
ATOM 2228 N N . THR A 1 290 ? 40.010 106.552 14.558 1.00 13.12 290 THR A N 1
ATOM 2229 C CA . THR A 1 290 ? 40.935 107.200 15.470 1.00 13.60 290 THR A CA 1
ATOM 2230 C C . THR A 1 290 ? 41.525 106.188 16.461 1.00 14.16 290 THR A C 1
ATOM 2231 O O . THR A 1 290 ? 41.138 105.016 16.465 1.00 14.25 290 THR A O 1
ATOM 2235 N N . GLU A 1 291 ? 42.479 106.636 17.278 1.00 14.57 291 GLU A N 1
ATOM 2236 C CA . GLU A 1 291 ? 43.076 105.757 18.289 1.00 15.30 291 GLU A CA 1
ATOM 2237 C C . GLU A 1 291 ? 42.104 105.446 19.421 1.00 16.17 291 GLU A C 1
ATOM 2238 O O . GLU A 1 291 ? 41.364 106.311 19.873 1.00 15.08 291 GLU A O 1
ATOM 2244 N N . PRO A 1 292 ? 42.111 104.193 19.888 1.00 16.82 292 PRO A N 1
ATOM 2245 C CA . PRO A 1 292 ? 41.242 103.801 21.002 1.00 14.90 292 PRO A CA 1
ATOM 2246 C C . PRO A 1 292 ? 41.830 104.250 22.337 1.00 14.28 292 PRO A C 1
ATOM 2247 O O . PRO A 1 292 ? 42.932 104.812 22.363 1.00 15.10 292 PRO A O 1
ATOM 2251 N N . ARG A 1 293 ? 41.105 104.011 23.425 1.00 13.72 293 ARG A N 1
ATOM 2252 C CA . ARG A 1 293 ? 41.660 104.128 24.770 1.00 13.07 293 ARG A CA 1
ATOM 2253 C C . ARG A 1 293 ? 42.817 103.126 24.914 1.00 12.86 293 ARG A C 1
ATOM 2254 O O . ARG A 1 293 ? 42.957 102.218 24.098 1.00 14.13 293 ARG A O 1
ATOM 2262 N N . PRO A 1 294 ? 43.656 103.289 25.951 1.00 11.33 294 PRO A N 1
ATOM 2263 C CA . PRO A 1 294 ? 44.851 102.440 26.065 1.00 11.01 294 PRO A CA 1
ATOM 2264 C C . PRO A 1 294 ? 44.724 100.902 26.082 1.00 11.46 294 PRO A C 1
ATOM 2265 O O . PRO A 1 294 ? 45.652 100.273 25.586 1.00 12.27 294 PRO A O 1
ATOM 2269 N N . PRO A 1 295 ? 43.656 100.315 26.658 1.00 12.20 295 PRO A N 1
ATOM 2270 C CA . PRO A 1 295 ? 43.714 98.850 26.784 1.00 13.36 295 PRO A CA 1
ATOM 2271 C C . PRO A 1 295 ? 43.996 98.088 25.487 1.00 13.96 295 PRO A C 1
ATOM 2272 O O . PRO A 1 295 ? 43.435 98.410 24.428 1.00 16.87 295 PRO A O 1
ATOM 2276 N N . PHE A 1 296 ? 44.850 97.068 25.588 1.00 13.64 296 PHE A N 1
ATOM 2277 C CA . PHE A 1 296 ? 45.181 96.210 24.456 1.00 12.79 296 PHE A CA 1
ATOM 2278 C C . PHE A 1 296 ? 44.891 94.748 24.767 1.00 12.17 296 PHE A C 1
ATOM 2279 O O . PHE A 1 296 ? 45.145 94.275 25.876 1.00 11.86 296 PHE A O 1
ATOM 2287 N N . GLY A 1 297 ? 44.355 94.028 23.789 1.00 13.08 297 GLY A N 1
ATOM 2288 C CA . GLY A 1 297 ? 44.251 92.590 23.940 1.00 13.01 297 GLY A CA 1
ATOM 2289 C C . GLY A 1 297 ? 45.644 92.010 23.836 1.00 14.19 297 GLY A C 1
ATOM 2290 O O . GLY A 1 297 ? 46.498 92.572 23.158 1.00 14.92 297 GLY A O 1
ATOM 2291 N N . PHE A 1 298 ? 45.890 90.889 24.505 1.00 14.74 298 PHE A N 1
ATOM 2292 C CA . PHE A 1 298 ? 47.151 90.178 24.325 1.00 14.59 298 PHE A CA 1
ATOM 2293 C C . PHE A 1 298 ? 46.962 88.668 24.396 1.00 14.42 298 PHE A C 1
ATOM 2294 O O . PHE A 1 298 ? 45.978 88.167 24.957 1.00 15.02 298 PHE A O 1
ATOM 2302 N N . GLN A 1 299 ? 47.914 87.958 23.808 1.00 15.63 299 GLN A N 1
ATOM 2303 C CA . GLN A 1 299 ? 47.835 86.508 23.664 1.00 15.58 299 GLN A CA 1
ATOM 2304 C C . GLN A 1 299 ? 49.217 85.905 23.835 1.00 15.71 299 GLN A C 1
ATOM 2305 O O . GLN A 1 299 ? 50.221 86.496 23.444 1.00 17.12 299 GLN A O 1
ATOM 2311 N N . GLY A 1 300 ? 49.260 84.725 24.434 1.00 14.94 300 GLY A N 1
ATOM 2312 C CA . GLY A 1 300 ? 50.463 83.923 24.497 1.00 15.42 300 GLY A CA 1
ATOM 2313 C C . GLY A 1 300 ? 50.057 82.550 24.009 1.00 14.90 300 GLY A C 1
ATOM 2314 O O . GLY A 1 300 ? 49.060 81.993 24.477 1.00 15.35 300 GLY A O 1
ATOM 2315 N N . PHE A 1 301 ? 50.798 81.998 23.060 1.00 14.95 301 PHE A N 1
ATOM 2316 C CA . PHE A 1 301 ? 50.388 80.729 22.472 1.00 13.59 301 PHE A CA 1
ATOM 2317 C C . PHE A 1 301 ? 51.572 80.043 21.824 1.00 13.60 301 PHE A C 1
ATOM 2318 O O . PHE A 1 301 ? 52.462 80.700 21.289 1.00 14.41 301 PHE A O 1
ATOM 2326 N N . SER A 1 302 ? 51.599 78.719 21.881 1.00 13.00 302 SER A N 1
ATOM 2327 C CA . SER A 1 302 ? 52.606 77.982 21.133 1.00 14.20 302 SER A CA 1
ATOM 2328 C C . SER A 1 302 ? 51.968 76.882 20.284 1.00 14.29 302 SER A C 1
ATOM 2329 O O . SER A 1 302 ? 50.956 76.285 20.669 1.00 14.48 302 SER A O 1
ATOM 2332 N N . VAL A 1 303 ? 52.577 76.647 19.131 1.00 14.44 303 VAL A N 1
ATOM 2333 C CA . VAL A 1 303 ? 52.105 75.698 18.133 1.00 15.50 303 VAL A CA 1
ATOM 2334 C C . VAL A 1 303 ? 53.264 74.726 17.902 1.00 15.16 303 VAL A C 1
ATOM 2335 O O . VAL A 1 303 ? 54.428 75.152 17.861 1.00 15.66 303 VAL A O 1
ATOM 2339 N N . HIS A 1 304 ? 52.953 73.439 17.760 1.00 16.31 304 HIS A N 1
ATOM 2340 C CA . HIS A 1 304 ? 53.973 72.400 17.700 1.00 15.93 304 HIS A CA 1
ATOM 2341 C C . HIS A 1 304 ? 53.756 71.543 16.465 1.00 15.69 304 HIS A C 1
ATOM 2342 O O . HIS A 1 304 ? 52.686 71.597 15.875 1.00 15.39 304 HIS A O 1
ATOM 2349 N N . GLN A 1 305 ? 54.759 70.764 16.069 1.00 15.73 305 GLN A N 1
ATOM 2350 C CA . GLN A 1 305 ? 54.635 69.961 14.853 1.00 15.77 305 GLN A CA 1
ATOM 2351 C C . GLN A 1 305 ? 53.452 68.996 14.928 1.00 15.89 305 GLN A C 1
ATOM 2352 O O . GLN A 1 305 ? 52.824 68.695 13.908 1.00 16.65 305 GLN A O 1
ATOM 2358 N N . GLU A 1 306 ? 53.123 68.556 16.140 1.00 16.12 306 GLU A N 1
ATOM 2359 C CA . GLU A 1 306 ? 51.970 67.683 16.332 1.00 17.52 306 GLU A CA 1
ATOM 2360 C C . GLU A 1 306 ? 50.681 68.364 15.902 1.00 16.08 306 GLU A C 1
ATOM 2361 O O . GLU A 1 306 ? 49.764 67.710 15.435 1.00 16.62 306 GLU A O 1
ATOM 2367 N N . ASP A 1 307 ? 50.603 69.681 16.072 1.00 14.90 307 ASP A N 1
ATOM 2368 C CA . ASP A 1 307 ? 49.412 70.414 15.663 1.00 15.43 307 ASP A CA 1
ATOM 2369 C C . ASP A 1 307 ? 49.292 70.429 14.148 1.00 15.38 307 ASP A C 1
ATOM 2370 O O . ASP A 1 307 ? 48.211 70.224 13.599 1.00 15.62 307 ASP A O 1
ATOM 2375 N N . LEU A 1 308 ? 50.408 70.690 13.475 1.00 14.53 308 LEU A N 1
ATOM 2376 C CA . LEU A 1 308 ? 50.428 70.690 12.020 1.00 14.62 308 LEU A CA 1
ATOM 2377 C C . LEU A 1 308 ? 50.028 69.321 11.466 1.00 14.96 308 LEU A C 1
ATOM 2378 O O . LEU A 1 308 ? 49.221 69.247 10.540 1.00 15.27 308 LEU A O 1
ATOM 2383 N N . ALA A 1 309 ? 50.587 68.245 12.032 1.00 14.39 309 ALA A N 1
ATOM 2384 C CA . ALA A 1 309 ? 50.232 66.882 11.614 1.00 15.20 309 ALA A CA 1
ATOM 2385 C C . ALA A 1 309 ? 48.730 66.624 11.775 1.00 15.26 309 ALA A C 1
ATOM 2386 O O . ALA A 1 309 ? 48.075 66.108 10.867 1.00 16.45 309 ALA A O 1
ATOM 2388 N N . ARG A 1 310 ? 48.196 66.988 12.935 1.00 15.87 310 ARG A N 1
ATOM 2389 C CA . ARG A 1 310 ? 46.775 66.853 13.209 1.00 17.05 310 ARG A CA 1
ATOM 2390 C C . ARG A 1 310 ? 45.936 67.590 12.166 1.00 17.05 310 ARG A C 1
ATOM 2391 O O . ARG A 1 310 ? 44.993 67.024 11.612 1.00 17.47 310 ARG A O 1
ATOM 2399 N N . GLU A 1 311 ? 46.279 68.848 11.893 1.00 16.97 311 GLU A N 1
ATOM 2400 C CA . GLU A 1 311 ? 45.543 69.628 10.900 1.00 17.87 311 GLU A CA 1
ATOM 2401 C C . GLU A 1 311 ? 45.569 68.986 9.508 1.00 18.10 311 GLU A C 1
ATOM 2402 O O . GLU A 1 311 ? 44.527 68.833 8.872 1.00 18.69 311 GLU A O 1
ATOM 2408 N N . LYS A 1 312 ? 46.751 68.594 9.044 1.00 16.55 312 LYS A N 1
ATOM 2409 C CA . LYS A 1 312 ? 46.882 68.039 7.698 1.00 17.40 312 LYS A CA 1
ATOM 2410 C C . LYS A 1 312 ? 46.093 66.743 7.514 1.00 19.26 312 LYS A C 1
ATOM 2411 O O . LYS A 1 312 ? 45.665 66.426 6.407 1.00 20.66 312 LYS A O 1
ATOM 2417 N N . ALA A 1 313 ? 45.882 66.011 8.603 1.00 18.43 313 ALA A N 1
ATOM 2418 C CA . ALA A 1 313 ? 45.186 64.727 8.533 1.00 17.47 313 ALA A CA 1
ATOM 2419 C C . ALA A 1 313 ? 43.687 64.849 8.783 1.00 17.82 313 ALA A C 1
ATOM 2420 O O . ALA A 1 313 ? 42.954 63.881 8.639 1.00 19.53 313 ALA A O 1
ATOM 2422 N N . SER A 1 314 ? 43.234 66.046 9.140 1.00 17.95 314 SER A N 1
ATOM 2423 C CA . SER A 1 314 ? 41.838 66.255 9.515 1.00 20.24 314 SER A CA 1
ATOM 2424 C C . SER A 1 314 ? 40.936 66.682 8.359 1.00 20.87 314 SER A C 1
ATOM 2425 O O . SER A 1 314 ? 41.259 67.603 7.604 1.00 21.26 314 SER A O 1
ATOM 2428 N N . ALA A 1 315 ? 39.789 66.023 8.248 1.00 20.67 315 ALA A N 1
ATOM 2429 C CA . ALA A 1 315 ? 38.813 66.347 7.215 1.00 22.41 315 ALA A CA 1
ATOM 2430 C C . ALA A 1 315 ? 38.107 67.670 7.503 1.00 23.86 315 ALA A C 1
ATOM 2431 O O . ALA A 1 315 ? 37.399 68.206 6.647 1.00 25.24 315 ALA A O 1
ATOM 2433 N N . ASN A 1 316 ? 38.297 68.185 8.713 1.00 24.81 316 ASN A N 1
ATOM 2434 C CA . ASN A 1 316 ? 37.635 69.411 9.148 1.00 26.42 316 ASN A CA 1
ATOM 2435 C C . ASN A 1 316 ? 38.567 70.619 9.167 1.00 25.70 316 ASN A C 1
ATOM 2436 O O . ASN A 1 316 ? 38.150 71.722 9.517 0.72 25.78 316 ASN A O 1
ATOM 2441 N N . SER A 1 317 ? 39.826 70.412 8.788 1.00 24.20 317 SER A N 1
ATOM 2442 C CA . SER A 1 317 ? 40.827 71.477 8.837 1.00 22.55 317 SER A CA 1
ATOM 2443 C C . SER A 1 317 ? 40.553 72.603 7.849 1.00 22.65 317 SER A C 1
ATOM 2444 O O . SER A 1 317 ? 40.101 72.371 6.727 1.00 23.34 317 SER A O 1
ATOM 2447 N N . GLU A 1 318 ? 40.843 73.826 8.279 1.00 22.07 318 GLU A N 1
ATOM 2448 C CA . GLU A 1 318 ? 40.771 74.994 7.417 1.00 22.74 318 GLU A CA 1
ATOM 2449 C C . GLU A 1 318 ? 42.167 75.512 7.104 1.00 22.19 318 GLU A C 1
ATOM 2450 O O . GLU A 1 318 ? 42.322 76.584 6.524 1.00 24.23 318 GLU A O 1
ATOM 2456 N N . TYR A 1 319 ? 43.185 74.745 7.485 1.00 20.19 319 TYR A N 1
ATOM 2457 C CA . TYR A 1 319 ? 44.563 75.144 7.221 1.00 19.61 319 TYR A CA 1
ATOM 2458 C C . TYR A 1 319 ? 44.906 75.012 5.740 1.00 19.78 319 TYR A C 1
ATOM 2459 O O . TYR A 1 319 ? 44.754 73.944 5.146 1.00 20.44 319 TYR A O 1
ATOM 2468 N N . VAL A 1 320 ? 45.357 76.113 5.147 1.00 20.40 320 VAL A N 1
ATOM 2469 C CA . VAL A 1 320 ? 45.796 76.114 3.757 1.00 22.28 320 VAL A CA 1
ATOM 2470 C C . VAL A 1 320 ? 47.162 76.780 3.674 1.00 22.09 320 VAL A C 1
ATOM 2471 O O . VAL A 1 320 ? 47.489 77.636 4.491 1.00 23.36 320 VAL A O 1
ATOM 2475 N N . ALA A 1 321 ? 47.963 76.373 2.698 1.00 21.34 321 ALA A N 1
ATOM 2476 C CA . ALA A 1 321 ? 49.269 76.978 2.475 1.00 21.45 321 ALA A CA 1
ATOM 2477 C C . ALA A 1 321 ? 49.566 77.089 0.983 1.00 21.61 321 ALA A C 1
ATOM 2478 O O . ALA A 1 321 ? 49.083 76.286 0.177 1.00 21.67 321 ALA A O 1
ATOM 2480 N N . LEU A 1 322 ? 50.356 78.097 0.624 0.82 21.04 322 LEU A N 1
ATOM 2481 C CA . LEU A 1 322 ? 50.761 78.301 -0.764 0.77 21.71 322 LEU A CA 1
ATOM 2482 C C . LEU A 1 322 ? 51.455 77.065 -1.324 0.71 21.49 322 LEU A C 1
ATOM 2483 O O . LEU A 1 322 ? 52.143 76.344 -0.601 0.80 21.78 322 LEU A O 1
ATOM 2489 N N . GLU B 1 2 ? 51.475 142.504 24.069 1.00 29.93 2 GLU B N 1
ATOM 2490 C CA . GLU B 1 2 ? 51.508 141.465 23.046 1.00 29.29 2 GLU B CA 1
ATOM 2491 C C . GLU B 1 2 ? 51.501 140.072 23.676 1.00 27.97 2 GLU B C 1
ATOM 2492 O O . GLU B 1 2 ? 52.485 139.341 23.586 1.00 29.00 2 GLU B O 1
ATOM 2494 N N . ARG B 1 3 ? 50.386 139.706 24.308 1.00 25.71 3 ARG B N 1
ATOM 2495 C CA . ARG B 1 3 ? 50.319 138.452 25.061 1.00 23.10 3 ARG B CA 1
ATOM 2496 C C . ARG B 1 3 ? 50.181 137.206 24.193 1.00 21.38 3 ARG B C 1
ATOM 2497 O O . ARG B 1 3 ? 49.661 137.250 23.074 1.00 22.19 3 ARG B O 1
ATOM 2505 N N . THR B 1 4 ? 50.659 136.093 24.739 1.00 18.63 4 THR B N 1
ATOM 2506 C CA . THR B 1 4 ? 50.466 134.782 24.155 1.00 17.90 4 THR B CA 1
ATOM 2507 C C . THR B 1 4 ? 49.078 134.319 24.550 1.00 16.25 4 THR B C 1
ATOM 2508 O O . THR B 1 4 ? 48.685 134.451 25.706 1.00 15.93 4 THR B O 1
ATOM 2512 N N . MET B 1 5 ? 48.317 133.817 23.588 1.00 14.40 5 MET B N 1
ATOM 2513 C CA . MET B 1 5 ? 46.972 133.352 23.889 1.00 14.50 5 MET B CA 1
ATOM 2514 C C . MET B 1 5 ? 46.463 132.418 22.812 1.00 13.82 5 MET B C 1
ATOM 2515 O O . MET B 1 5 ? 46.192 132.840 21.695 1.00 15.67 5 MET B O 1
ATOM 2520 N N . PHE B 1 6 ? 46.307 131.145 23.163 1.00 12.50 6 PHE B N 1
ATOM 2521 C CA . PHE B 1 6 ? 45.735 130.170 22.248 1.00 13.10 6 PHE B CA 1
ATOM 2522 C C . PHE B 1 6 ? 45.284 128.965 23.043 1.00 12.54 6 PHE B C 1
ATOM 2523 O O . PHE B 1 6 ? 45.659 128.808 24.199 1.00 13.32 6 PHE B O 1
ATOM 2531 N N . TYR B 1 7 ? 44.463 128.122 22.433 1.00 12.20 7 TYR B N 1
ATOM 2532 C CA . TYR B 1 7 ? 44.070 126.885 23.082 1.00 12.60 7 TYR B CA 1
ATOM 2533 C C . TYR B 1 7 ? 43.608 125.920 22.009 1.00 11.65 7 TYR B C 1
ATOM 2534 O O . TYR B 1 7 ? 43.286 126.333 20.890 1.00 13.28 7 TYR B O 1
ATOM 2543 N N . GLY B 1 8 ? 43.590 124.632 22.329 1.00 11.80 8 GLY B N 1
ATOM 2544 C CA . GLY B 1 8 ? 43.132 123.669 21.354 1.00 12.63 8 GLY B CA 1
ATOM 2545 C C . GLY B 1 8 ? 43.212 122.241 21.823 1.00 11.92 8 GLY B C 1
ATOM 2546 O O . GLY B 1 8 ? 43.115 121.942 23.020 1.00 11.75 8 GLY B O 1
ATOM 2547 N N . LYS B 1 9 ? 43.376 121.355 20.853 1.00 11.64 9 LYS B N 1
ATOM 2548 C CA . LYS B 1 9 ? 43.425 119.924 21.121 1.00 11.59 9 LYS B CA 1
ATOM 2549 C C . LYS B 1 9 ? 44.620 119.318 20.405 1.00 11.49 9 LYS B C 1
ATOM 2550 O O . LYS B 1 9 ? 44.809 119.527 19.211 1.00 11.14 9 LYS B O 1
ATOM 2556 N N . GLY B 1 10 ? 45.412 118.539 21.145 1.00 12.11 10 GLY B N 1
ATOM 2557 C CA . GLY B 1 10 ? 46.520 117.800 20.570 1.00 11.42 10 GLY B CA 1
ATOM 2558 C C . GLY B 1 10 ? 46.279 116.304 20.588 1.00 11.23 10 GLY B C 1
ATOM 2559 O O . GLY B 1 10 ? 45.303 115.821 21.187 1.00 11.35 10 GLY B O 1
ATOM 2560 N N . ASP B 1 11 ? 47.170 115.569 19.924 1.00 11.13 11 ASP B N 1
ATOM 2561 C CA . ASP B 1 11 ? 47.024 114.123 19.743 1.00 12.01 11 ASP B CA 1
ATOM 2562 C C . ASP B 1 11 ? 45.635 113.761 19.184 1.00 11.95 11 ASP B C 1
ATOM 2563 O O . ASP B 1 11 ? 44.987 112.789 19.624 1.00 11.83 11 ASP B O 1
ATOM 2568 N N . VAL B 1 12 ? 45.184 114.551 18.216 1.00 11.44 12 VAL B N 1
ATOM 2569 C CA . VAL B 1 12 ? 43.984 114.210 17.467 1.00 12.54 12 VAL B CA 1
ATOM 2570 C C . VAL B 1 12 ? 44.384 113.259 16.349 1.00 11.94 12 VAL B C 1
ATOM 2571 O O . VAL B 1 12 ? 44.760 113.677 15.237 1.00 12.00 12 VAL B O 1
ATOM 2575 N N . TYR B 1 13 ? 44.331 111.968 16.655 1.00 12.32 13 TYR B N 1
ATOM 2576 C CA . TYR B 1 13 ? 44.640 110.967 15.656 1.00 13.12 13 TYR B CA 1
ATOM 2577 C C . TYR B 1 13 ? 43.505 110.860 14.664 1.00 12.67 13 TYR B C 1
ATOM 2578 O O . TYR B 1 13 ? 42.329 110.757 15.045 1.00 14.19 13 TYR B O 1
ATOM 2587 N N . VAL B 1 14 ? 43.856 110.917 13.387 1.00 12.41 14 VAL B N 1
ATOM 2588 C CA . VAL B 1 14 ? 42.858 110.867 12.331 1.00 14.17 14 VAL B CA 1
ATOM 2589 C C . VAL B 1 14 ? 43.316 109.910 11.251 1.00 14.46 14 VAL B C 1
ATOM 2590 O O . VAL B 1 14 ? 44.347 110.152 10.617 1.00 14.29 14 VAL B O 1
ATOM 2594 N N . PHE B 1 15 ? 42.560 108.831 11.040 1.00 13.24 15 PHE B N 1
ATOM 2595 C CA . PHE B 1 15 ? 42.926 107.822 10.057 1.00 13.93 15 PHE B CA 1
ATOM 2596 C C . PHE B 1 15 ? 41.827 107.710 9.007 1.00 12.48 15 PHE B C 1
ATOM 2597 O O . PHE B 1 15 ? 40.789 107.069 9.237 1.00 12.86 15 PHE B O 1
ATOM 2605 N N . ARG B 1 16 ? 42.042 108.358 7.868 1.00 11.87 16 ARG B N 1
ATOM 2606 C CA . ARG B 1 16 ? 41.078 108.315 6.781 1.00 11.98 16 ARG B CA 1
ATOM 2607 C C . ARG B 1 16 ? 41.507 107.195 5.865 1.00 13.08 16 ARG B C 1
ATOM 2608 O O . ARG B 1 16 ? 42.678 107.121 5.487 1.00 14.57 16 ARG B O 1
ATOM 2616 N N . THR B 1 17 ? 40.593 106.301 5.525 1.00 13.56 17 THR B N 1
ATOM 2617 C CA . THR B 1 17 ? 40.929 105.275 4.550 1.00 14.30 17 THR B CA 1
ATOM 2618 C C . THR B 1 17 ? 40.478 105.687 3.151 1.00 14.98 17 THR B C 1
ATOM 2619 O O . THR B 1 17 ? 39.484 106.409 2.988 1.00 16.10 17 THR B O 1
ATOM 2623 N N . TYR B 1 18 ? 41.240 105.252 2.154 1.00 14.61 18 TYR B N 1
ATOM 2624 C CA . TYR B 1 18 ? 40.932 105.500 0.750 1.00 15.81 18 TYR B CA 1
ATOM 2625 C C . TYR B 1 18 ? 40.715 106.977 0.429 1.00 15.94 18 TYR B C 1
ATOM 2626 O O . TYR B 1 18 ? 39.717 107.347 -0.184 1.00 17.34 18 TYR B O 1
ATOM 2635 N N . ALA B 1 19 ? 41.651 107.819 0.855 1.00 15.02 19 ALA B N 1
ATOM 2636 C CA . ALA B 1 19 ? 41.672 109.209 0.403 1.00 15.98 19 ALA B CA 1
ATOM 2637 C C . ALA B 1 19 ? 42.081 109.237 -1.066 1.00 16.44 19 ALA B C 1
ATOM 2638 O O . ALA B 1 19 ? 42.637 108.268 -1.572 1.00 17.32 19 ALA B O 1
ATOM 2640 N N . ASN B 1 20 ? 41.808 110.341 -1.752 1.00 15.22 20 ASN B N 1
ATOM 2641 C CA . ASN B 1 20 ? 42.197 110.470 -3.153 1.00 16.90 20 ASN B CA 1
ATOM 2642 C C . ASN B 1 20 ? 43.700 110.263 -3.313 1.00 16.18 20 ASN B C 1
ATOM 2643 O O . ASN B 1 20 ? 44.485 110.857 -2.580 1.00 17.25 20 ASN B O 1
ATOM 2648 N N . PRO B 1 21 ? 44.101 109.396 -4.254 1.00 14.94 21 PRO B N 1
ATOM 2649 C CA . PRO B 1 21 ? 45.534 109.151 -4.439 1.00 15.50 21 PRO B CA 1
ATOM 2650 C C . PRO B 1 21 ? 46.279 110.381 -4.937 1.00 15.88 21 PRO B C 1
ATOM 2651 O O . PRO B 1 21 ? 45.747 111.171 -5.719 1.00 16.13 21 PRO B O 1
ATOM 2655 N N . LEU B 1 22 ? 47.512 110.533 -4.469 1.00 15.99 22 LEU B N 1
ATOM 2656 C CA . LEU B 1 22 ? 48.428 111.540 -4.983 1.00 15.89 22 LEU B CA 1
ATOM 2657 C C . LEU B 1 22 ? 49.173 110.934 -6.166 1.00 16.81 22 LEU B C 1
ATOM 2658 O O . LEU B 1 22 ? 49.940 109.995 -5.995 1.00 16.58 22 LEU B O 1
ATOM 2663 N N . LYS B 1 23 ? 48.935 111.452 -7.366 1.00 18.32 23 LYS B N 1
ATOM 2664 C CA . LYS B 1 23 ? 49.560 110.905 -8.573 1.00 21.08 23 LYS B CA 1
ATOM 2665 C C . LYS B 1 23 ? 50.120 112.013 -9.452 1.00 21.74 23 LYS B C 1
ATOM 2666 O O . LYS B 1 23 ? 49.647 113.135 -9.401 1.00 22.67 23 LYS B O 1
ATOM 2672 N N . GLY B 1 24 ? 51.127 111.695 -10.254 1.00 21.04 24 GLY B N 1
ATOM 2673 C CA . GLY B 1 24 ? 51.638 112.637 -11.236 1.00 20.90 24 GLY B CA 1
ATOM 2674 C C . GLY B 1 24 ? 52.697 113.571 -10.679 1.00 20.39 24 GLY B C 1
ATOM 2675 O O . GLY B 1 24 ? 52.834 114.718 -11.121 1.00 21.65 24 GLY B O 1
ATOM 2676 N N . LEU B 1 25 ? 53.459 113.084 -9.704 1.00 18.95 25 LEU B N 1
ATOM 2677 C CA . LEU B 1 25 ? 54.549 113.874 -9.152 1.00 17.53 25 LEU B CA 1
ATOM 2678 C C . LEU B 1 25 ? 55.648 113.993 -10.191 1.00 18.63 25 LEU B C 1
ATOM 2679 O O . LEU B 1 25 ? 55.712 113.199 -11.133 1.00 19.69 25 LEU B O 1
ATOM 2684 N N . LYS B 1 26 ? 56.502 114.995 -10.019 1.00 20.01 26 LYS B N 1
ATOM 2685 C CA . LYS B 1 26 ? 57.605 115.242 -10.941 1.00 20.55 26 LYS B CA 1
ATOM 2686 C C . LYS B 1 26 ? 58.631 114.117 -10.894 1.00 20.60 26 LYS B C 1
ATOM 2687 O O . LYS B 1 26 ? 59.066 113.714 -9.818 1.00 20.06 26 LYS B O 1
ATOM 2693 N N . GLN B 1 27 ? 59.018 113.614 -12.062 1.00 20.77 27 GLN B N 1
ATOM 2694 C CA . GLN B 1 27 ? 60.068 112.604 -12.143 1.00 20.33 27 GLN B CA 1
ATOM 2695 C C . GLN B 1 27 ? 61.432 113.243 -11.888 1.00 18.94 27 GLN B C 1
ATOM 2696 O O . GLN B 1 27 ? 61.757 114.284 -12.466 1.00 20.58 27 GLN B O 1
ATOM 2698 N N . ILE B 1 28 ? 62.216 112.639 -10.996 1.00 17.59 28 ILE B N 1
ATOM 2699 C CA . ILE B 1 28 ? 63.571 113.116 -10.716 1.00 17.07 28 ILE B CA 1
ATOM 2700 C C . ILE B 1 28 ? 64.545 111.937 -10.669 1.00 16.91 28 ILE B C 1
ATOM 2701 O O . ILE B 1 28 ? 64.146 110.819 -10.344 1.00 16.81 28 ILE B O 1
ATOM 2706 N N . PRO B 1 29 ? 65.825 112.182 -11.003 1.00 17.12 29 PRO B N 1
ATOM 2707 C CA . PRO B 1 29 ? 66.799 111.083 -11.054 1.00 17.42 29 PRO B CA 1
ATOM 2708 C C . PRO B 1 29 ? 67.050 110.415 -9.701 1.00 16.08 29 PRO B C 1
ATOM 2709 O O . PRO B 1 29 ? 67.482 109.258 -9.655 1.00 17.52 29 PRO B O 1
ATOM 2713 N N . GLU B 1 30 ? 66.789 111.128 -8.608 1.00 15.26 30 GLU B N 1
ATOM 2714 C CA . GLU B 1 30 ? 67.124 110.608 -7.284 1.00 15.21 30 GLU B CA 1
ATOM 2715 C C . GLU B 1 30 ? 66.087 109.675 -6.687 1.00 15.77 30 GLU B C 1
ATOM 2716 O O . GLU B 1 30 ? 66.310 109.113 -5.618 1.00 16.21 30 GLU B O 1
ATOM 2722 N N . SER B 1 31 ? 64.957 109.517 -7.368 1.00 15.76 31 SER B N 1
ATOM 2723 C CA . SER B 1 31 ? 63.802 108.867 -6.760 1.00 16.85 31 SER B CA 1
ATOM 2724 C C . SER B 1 31 ? 62.947 108.106 -7.771 1.00 18.17 31 SER B C 1
ATOM 2725 O O . SER B 1 31 ? 62.876 108.470 -8.940 1.00 19.00 31 SER B O 1
ATOM 2728 N N . ASN B 1 32 ? 62.304 107.044 -7.303 1.00 18.63 32 ASN B N 1
ATOM 2729 C CA . ASN B 1 32 ? 61.285 106.354 -8.082 1.00 19.96 32 ASN B CA 1
ATOM 2730 C C . ASN B 1 32 ? 59.888 106.687 -7.575 1.00 18.44 32 ASN B C 1
ATOM 2731 O O . ASN B 1 32 ? 58.904 106.115 -8.034 1.00 19.01 32 ASN B O 1
ATOM 2736 N N . PHE B 1 33 ? 59.802 107.605 -6.619 1.00 17.29 33 PHE B N 1
ATOM 2737 C CA . PHE B 1 33 ? 58.532 107.885 -5.957 1.00 17.23 33 PHE B CA 1
ATOM 2738 C C . PHE B 1 33 ? 57.718 108.887 -6.754 1.00 17.97 33 PHE B C 1
ATOM 2739 O O . PHE B 1 33 ? 58.055 110.061 -6.791 1.00 18.24 33 PHE B O 1
ATOM 2747 N N . THR B 1 34 ? 56.644 108.436 -7.391 1.00 18.37 34 THR B N 1
ATOM 2748 C CA . THR B 1 34 ? 55.861 109.335 -8.229 1.00 18.63 34 THR B CA 1
ATOM 2749 C C . THR B 1 34 ? 54.379 109.326 -7.878 1.00 18.08 34 THR B C 1
ATOM 2750 O O . THR B 1 34 ? 53.589 110.054 -8.474 1.00 18.09 34 THR B O 1
ATOM 2754 N N . GLU B 1 35 ? 54.004 108.503 -6.909 1.00 17.46 35 GLU B N 1
ATOM 2755 C CA . GLU B 1 35 ? 52.630 108.485 -6.441 1.00 18.22 35 GLU B CA 1
ATOM 2756 C C . GLU B 1 35 ? 52.537 107.935 -5.029 1.00 16.11 35 GLU B C 1
ATOM 2757 O O . GLU B 1 35 ? 53.370 107.135 -4.600 1.00 17.41 35 GLU B O 1
ATOM 2763 N N . LYS B 1 36 ? 51.518 108.386 -4.310 1.00 15.97 36 LYS B N 1
ATOM 2764 C CA . LYS B 1 36 ? 51.257 107.932 -2.958 1.00 15.45 36 LYS B CA 1
ATOM 2765 C C . LYS B 1 36 ? 49.782 107.532 -2.908 1.00 15.05 36 LYS B C 1
ATOM 2766 O O . LYS B 1 36 ? 48.893 108.379 -3.013 1.00 15.86 36 LYS B O 1
ATOM 2772 N N . HIS B 1 37 ? 49.521 106.235 -2.788 1.00 14.01 37 HIS B N 1
ATOM 2773 C CA . HIS B 1 37 ? 48.164 105.733 -3.014 1.00 13.69 37 HIS B CA 1
ATOM 2774 C C . HIS B 1 37 ? 47.117 106.182 -1.998 1.00 13.07 37 HIS B C 1
ATOM 2775 O O . HIS B 1 37 ? 45.924 106.199 -2.303 1.00 13.55 37 HIS B O 1
ATOM 2782 N N . ASN B 1 38 ? 47.564 106.539 -0.800 1.00 12.58 38 ASN B N 1
ATOM 2783 C CA . ASN B 1 38 ? 46.677 107.047 0.240 1.00 12.46 38 ASN B CA 1
ATOM 2784 C C . ASN B 1 38 ? 45.580 106.083 0.678 1.00 12.55 38 ASN B C 1
ATOM 2785 O O . ASN B 1 38 ? 44.518 106.523 1.115 1.00 13.13 38 ASN B O 1
ATOM 2790 N N . THR B 1 39 ? 45.831 104.775 0.580 1.00 13.07 39 THR B N 1
ATOM 2791 C CA . THR B 1 39 ? 44.896 103.778 1.102 1.00 13.63 39 THR B CA 1
ATOM 2792 C C . THR B 1 39 ? 44.650 104.041 2.586 1.00 13.41 39 THR B C 1
ATOM 2793 O O . THR B 1 39 ? 43.522 103.935 3.073 1.00 14.12 39 THR B O 1
ATOM 2797 N N . ILE B 1 40 ? 45.715 104.398 3.301 1.00 13.48 40 ILE B N 1
ATOM 2798 C CA . ILE B 1 40 ? 45.581 104.991 4.623 1.00 13.69 40 ILE B CA 1
ATOM 2799 C C . ILE B 1 40 ? 46.157 106.407 4.576 1.00 13.57 40 ILE B C 1
ATOM 2800 O O . ILE B 1 40 ? 47.285 106.626 4.118 1.00 14.14 40 ILE B O 1
ATOM 2805 N N . PHE B 1 41 ? 45.367 107.368 5.033 1.00 12.96 41 PHE B N 1
ATOM 2806 C CA . PHE B 1 41 ? 45.761 108.778 5.042 1.00 12.66 41 PHE B CA 1
ATOM 2807 C C . PHE B 1 41 ? 45.613 109.175 6.501 1.00 12.18 41 PHE B C 1
ATOM 2808 O O . PHE B 1 41 ? 44.560 109.662 6.936 1.00 11.70 41 PHE B O 1
ATOM 2816 N N . GLY B 1 42 ? 46.670 108.927 7.267 1.00 11.40 42 GLY B N 1
ATOM 2817 C CA . GLY B 1 42 ? 46.599 109.065 8.708 1.00 11.28 42 GLY B CA 1
ATOM 2818 C C . GLY B 1 42 ? 47.601 110.044 9.279 1.00 10.57 42 GLY B C 1
ATOM 2819 O O . GLY B 1 42 ? 48.708 110.211 8.759 1.00 10.64 42 GLY B O 1
ATOM 2820 N N . MET B 1 43 ? 47.220 110.678 10.377 1.00 11.05 43 MET B N 1
ATOM 2821 C CA . MET B 1 43 ? 48.085 111.655 11.011 1.00 11.18 43 MET B CA 1
ATOM 2822 C C . MET B 1 43 ? 47.745 111.823 12.484 1.00 11.49 43 MET B C 1
ATOM 2823 O O . MET B 1 43 ? 46.668 111.417 12.953 1.00 11.44 43 MET B O 1
ATOM 2828 N N . ASN B 1 44 ? 48.680 112.431 13.203 1.00 11.41 44 ASN B N 1
ATOM 2829 C CA . ASN B 1 44 ? 48.436 112.961 14.529 1.00 10.98 44 ASN B CA 1
ATOM 2830 C C . ASN B 1 44 ? 48.365 114.471 14.375 1.00 10.68 44 ASN B C 1
ATOM 2831 O O . ASN B 1 44 ? 49.377 115.116 14.113 1.00 11.11 44 ASN B O 1
ATOM 2836 N N . ALA B 1 45 ? 47.167 115.024 14.537 1.00 10.38 45 ALA B N 1
ATOM 2837 C CA . ALA B 1 45 ? 46.941 116.457 14.372 1.00 11.37 45 ALA B CA 1
ATOM 2838 C C . ALA B 1 45 ? 46.848 117.219 15.691 1.00 11.58 45 ALA B C 1
ATOM 2839 O O . ALA B 1 45 ? 46.348 116.716 16.694 1.00 11.67 45 ALA B O 1
ATOM 2841 N N . LYS B 1 46 ? 47.319 118.460 15.663 1.00 12.47 46 LYS B N 1
ATOM 2842 C CA . LYS B 1 46 ? 47.223 119.362 16.798 1.00 11.92 46 LYS B CA 1
ATOM 2843 C C . LYS B 1 46 ? 46.662 120.688 16.299 1.00 11.32 46 LYS B C 1
ATOM 2844 O O . LYS B 1 46 ? 47.247 121.305 15.407 1.00 11.98 46 LYS B O 1
ATOM 2850 N N . VAL B 1 47 ? 45.521 121.106 16.845 1.00 10.49 47 VAL B N 1
ATOM 2851 C CA . VAL B 1 47 ? 44.892 122.367 16.429 1.00 11.56 47 VAL B CA 1
ATOM 2852 C C . VAL B 1 47 ? 44.944 123.390 17.547 1.00 12.58 47 VAL B C 1
ATOM 2853 O O . VAL B 1 47 ? 44.688 123.076 18.714 1.00 13.37 47 VAL B O 1
ATOM 2857 N N . ALA B 1 48 ? 45.288 124.621 17.187 1.00 12.36 48 ALA B N 1
ATOM 2858 C CA . ALA B 1 48 ? 45.208 125.734 18.124 1.00 13.74 48 ALA B CA 1
ATOM 2859 C C . ALA B 1 48 ? 44.345 126.848 17.526 1.00 12.95 48 ALA B C 1
ATOM 2860 O O . ALA B 1 48 ? 44.508 127.201 16.354 1.00 12.69 48 ALA B O 1
ATOM 2862 N N . LEU B 1 49 ? 43.426 127.377 18.331 1.00 12.69 49 LEU B N 1
ATOM 2863 C CA . LEU B 1 49 ? 42.595 128.510 17.941 1.00 12.22 49 LEU B CA 1
ATOM 2864 C C . LEU B 1 49 ? 43.103 129.778 18.600 1.00 11.64 49 LEU B C 1
ATOM 2865 O O . LEU B 1 49 ? 43.546 129.763 19.747 1.00 13.03 49 LEU B O 1
ATOM 2870 N N . LYS B 1 50 ? 43.008 130.885 17.871 1.00 11.50 50 LYS B N 1
ATOM 2871 C CA . LYS B 1 50 ? 43.501 132.171 18.325 1.00 12.91 50 LYS B CA 1
ATOM 2872 C C . LYS B 1 50 ? 42.491 133.265 18.014 1.00 13.35 50 LYS B C 1
ATOM 2873 O O . LYS B 1 50 ? 41.726 133.186 17.043 1.00 13.89 50 LYS B O 1
ATOM 2879 N N . GLY B 1 51 ? 42.507 134.295 18.842 1.00 14.67 51 GLY B N 1
ATOM 2880 C CA . GLY B 1 51 ? 41.715 135.482 18.579 1.00 14.43 51 GLY B CA 1
ATOM 2881 C C . GLY B 1 51 ? 41.541 136.301 19.836 1.00 15.03 51 GLY B C 1
ATOM 2882 O O . GLY B 1 51 ? 41.381 135.754 20.924 1.00 15.09 51 GLY B O 1
ATOM 2883 N N . GLU B 1 52 ? 41.572 137.621 19.677 1.00 16.91 52 GLU B N 1
ATOM 2884 C CA . GLU B 1 52 ? 41.438 138.547 20.796 1.00 17.75 52 GLU B CA 1
ATOM 2885 C C . GLU B 1 52 ? 40.179 138.279 21.618 1.00 16.56 52 GLU B C 1
ATOM 2886 O O . GLU B 1 52 ? 40.150 138.527 22.820 1.00 17.97 52 GLU B O 1
ATOM 2892 N N . GLN B 1 53 ? 39.141 137.761 20.972 1.00 16.47 53 GLN B N 1
ATOM 2893 C CA . GLN B 1 53 ? 37.860 137.538 21.641 1.00 17.74 53 GLN B CA 1
ATOM 2894 C C . GLN B 1 53 ? 37.885 136.370 22.631 1.00 17.12 53 GLN B C 1
ATOM 2895 O O . GLN B 1 53 ? 36.916 136.137 23.358 1.00 17.38 53 GLN B O 1
ATOM 2901 N N . LEU B 1 54 ? 38.991 135.638 22.660 1.00 17.01 54 LEU B N 1
ATOM 2902 C CA . LEU B 1 54 ? 39.162 134.560 23.623 1.00 16.43 54 LEU B CA 1
ATOM 2903 C C . LEU B 1 54 ? 39.625 135.044 24.997 1.00 16.21 54 LEU B C 1
ATOM 2904 O O . LEU B 1 54 ? 39.679 134.252 25.934 1.00 16.09 54 LEU B O 1
ATOM 2909 N N . LEU B 1 55 ? 39.948 136.334 25.119 1.00 15.51 55 LEU B N 1
ATOM 2910 C CA . LEU B 1 55 ? 40.537 136.858 26.356 1.00 16.67 55 LEU B CA 1
ATOM 2911 C C . LEU B 1 55 ? 39.761 136.513 27.633 1.00 16.29 55 LEU B C 1
ATOM 2912 O O . LEU B 1 55 ? 40.340 135.999 28.589 1.00 16.62 55 LEU B O 1
ATOM 2917 N N . THR B 1 56 ? 38.456 136.767 27.648 1.00 16.40 56 THR B N 1
ATOM 2918 C CA . THR B 1 56 ? 37.686 136.563 28.877 1.00 16.28 56 THR B CA 1
ATOM 2919 C C . THR B 1 56 ? 37.509 135.098 29.273 1.00 16.23 56 THR B C 1
ATOM 2920 O O . THR B 1 56 ? 37.131 134.809 30.413 1.00 16.41 56 THR B O 1
ATOM 2924 N N . SER B 1 57 ? 37.784 134.177 28.351 1.00 16.30 57 SER B N 1
ATOM 2925 C CA . SER B 1 57 ? 37.784 132.761 28.712 1.00 16.06 57 SER B CA 1
ATOM 2926 C C . SER B 1 57 ? 38.881 132.495 29.741 1.00 16.63 57 SER B C 1
ATOM 2927 O O . SER B 1 57 ? 38.735 131.625 30.596 1.00 17.34 57 SER B O 1
ATOM 2930 N N . PHE B 1 58 ? 39.961 133.271 29.675 1.00 16.61 58 PHE B N 1
ATOM 2931 C CA . PHE B 1 58 ? 41.004 133.197 30.690 1.00 15.98 58 PHE B CA 1
ATOM 2932 C C . PHE B 1 58 ? 40.728 134.147 31.855 1.00 15.75 58 PHE B C 1
ATOM 2933 O O . PHE B 1 58 ? 40.741 133.739 33.017 1.00 15.61 58 PHE B O 1
ATOM 2941 N N . THR B 1 59 ? 40.472 135.416 31.541 1.00 16.11 59 THR B N 1
ATOM 2942 C CA . THR B 1 59 ? 40.426 136.433 32.582 1.00 16.27 59 THR B CA 1
ATOM 2943 C C . THR B 1 59 ? 39.180 136.337 33.456 1.00 17.57 59 THR B C 1
ATOM 2944 O O . THR B 1 59 ? 39.200 136.765 34.602 1.00 17.63 59 THR B O 1
ATOM 2948 N N . GLU B 1 60 ? 38.104 135.774 32.915 1.00 18.42 60 GLU B N 1
ATOM 2949 C CA . GLU B 1 60 ? 36.839 135.706 33.642 1.00 19.34 60 GLU B CA 1
ATOM 2950 C C . GLU B 1 60 ? 36.240 134.302 33.757 1.00 19.55 60 GLU B C 1
ATOM 2951 O O . GLU B 1 60 ? 35.204 134.119 34.396 1.00 21.06 60 GLU B O 1
ATOM 2957 N N . GLY B 1 61 ? 36.872 133.311 33.139 1.00 19.17 61 GLY B N 1
ATOM 2958 C CA . GLY B 1 61 ? 36.319 131.967 33.151 1.00 19.71 61 GLY B CA 1
ATOM 2959 C C . GLY B 1 61 ? 35.023 131.887 32.363 1.00 20.12 61 GLY B C 1
ATOM 2960 O O . GLY B 1 61 ? 34.158 131.055 32.647 1.00 21.62 61 GLY B O 1
ATOM 2961 N N . ASP B 1 62 ? 34.896 132.760 31.368 1.00 19.89 62 ASP B N 1
ATOM 2962 C CA . ASP B 1 62 ? 33.703 132.823 30.535 1.00 20.45 62 ASP B CA 1
ATOM 2963 C C . ASP B 1 62 ? 33.889 131.903 29.331 1.00 19.58 62 ASP B C 1
ATOM 2964 O O . ASP B 1 62 ? 34.708 132.172 28.458 1.00 18.76 62 ASP B O 1
ATOM 2969 N N . ASN B 1 63 ? 33.113 130.825 29.282 1.00 19.78 63 ASN B N 1
ATOM 2970 C CA . ASN B 1 63 ? 33.201 129.869 28.182 1.00 19.53 63 ASN B CA 1
ATOM 2971 C C . ASN B 1 63 ? 32.263 130.137 27.002 1.00 19.14 63 ASN B C 1
ATOM 2972 O O . ASN B 1 63 ? 32.192 129.335 26.069 1.00 18.71 63 ASN B O 1
ATOM 2977 N N . SER B 1 64 ? 31.562 131.268 27.038 1.00 19.45 64 SER B N 1
ATOM 2978 C CA . SER B 1 64 ? 30.568 131.600 26.020 1.00 20.42 64 SER B CA 1
ATOM 2979 C C . SER B 1 64 ? 31.091 131.555 24.585 1.00 19.93 64 SER B C 1
ATOM 2980 O O . SER B 1 64 ? 30.366 131.178 23.668 1.00 20.29 64 SER B O 1
ATOM 2983 N N . LEU B 1 65 ? 32.343 131.949 24.391 1.00 18.47 65 LEU B N 1
ATOM 2984 C CA . LEU B 1 65 ? 32.923 131.977 23.056 1.00 18.09 65 LEU B CA 1
ATOM 2985 C C . LEU B 1 65 ? 33.967 130.893 22.915 1.00 17.24 65 LEU B C 1
ATOM 2986 O O . LEU B 1 65 ? 34.840 130.973 22.060 1.00 18.01 65 LEU B O 1
ATOM 2991 N N . VAL B 1 66 ? 33.869 129.882 23.768 1.00 16.85 66 VAL B N 1
ATOM 2992 C CA . VAL B 1 66 ? 34.806 128.767 23.724 1.00 17.16 66 VAL B CA 1
ATOM 2993 C C . VAL B 1 66 ? 34.230 127.581 22.958 1.00 16.64 66 VAL B C 1
ATOM 2994 O O . VAL B 1 66 ? 33.229 126.981 23.362 1.00 16.92 66 VAL B O 1
ATOM 2998 N N . VAL B 1 67 ? 34.850 127.266 21.831 1.00 16.25 67 VAL B N 1
ATOM 2999 C CA . VAL B 1 67 ? 34.597 126.002 21.167 1.00 16.30 67 VAL B CA 1
ATOM 3000 C C . VAL B 1 67 ? 35.268 124.940 22.028 1.00 15.87 67 VAL B C 1
ATOM 3001 O O . VAL B 1 67 ? 36.478 125.022 22.283 1.00 15.50 67 VAL B O 1
ATOM 3005 N N . ALA B 1 68 ? 34.495 123.958 22.492 1.00 16.15 68 ALA B N 1
ATOM 3006 C CA . ALA B 1 68 ? 35.040 122.889 23.328 1.00 16.79 68 ALA B CA 1
ATOM 3007 C C . ALA B 1 68 ? 36.139 122.147 22.581 1.00 15.59 68 ALA B C 1
ATOM 3008 O O . ALA B 1 68 ? 36.024 121.904 21.378 1.00 15.35 68 ALA B O 1
ATOM 3010 N N . THR B 1 69 ? 37.212 121.792 23.277 1.00 15.84 69 THR B N 1
ATOM 3011 C CA . THR B 1 69 ? 38.300 121.087 22.599 1.00 15.68 69 THR B CA 1
ATOM 3012 C C . THR B 1 69 ? 37.833 119.753 22.013 1.00 14.70 69 THR B C 1
ATOM 3013 O O . THR B 1 69 ? 38.309 119.333 20.966 1.00 14.69 69 THR B O 1
ATOM 3017 N N . ASP B 1 70 ? 36.868 119.112 22.665 1.00 14.91 70 ASP B N 1
ATOM 3018 C CA . ASP B 1 70 ? 36.334 117.857 22.156 1.00 16.27 70 ASP B CA 1
ATOM 3019 C C . ASP B 1 70 ? 35.612 118.094 20.836 1.00 15.21 70 ASP B C 1
ATOM 3020 O O . ASP B 1 70 ? 35.622 117.245 19.937 1.00 15.88 70 ASP B O 1
ATOM 3025 N N . SER B 1 71 ? 34.978 119.255 20.732 1.00 14.62 71 SER B N 1
ATOM 3026 C CA . SER B 1 71 ? 34.290 119.635 19.515 1.00 14.99 71 SER B CA 1
ATOM 3027 C C . SER B 1 71 ? 35.272 119.897 18.386 1.00 13.91 71 SER B C 1
ATOM 3028 O O . SER B 1 71 ? 34.979 119.602 17.227 1.00 14.24 71 SER B O 1
ATOM 3031 N N . MET B 1 72 ? 36.449 120.428 18.720 1.00 13.75 72 MET B N 1
ATOM 3032 C CA . MET B 1 72 ? 37.490 120.641 17.720 1.00 13.09 72 MET B CA 1
ATOM 3033 C C . MET B 1 72 ? 37.968 119.313 17.157 1.00 13.01 72 MET B C 1
ATOM 3034 O O . MET B 1 72 ? 38.255 119.195 15.972 1.00 13.85 72 MET B O 1
ATOM 3039 N N . LYS B 1 73 ? 38.074 118.326 18.033 1.00 13.72 73 LYS B N 1
ATOM 3040 C CA . LYS B 1 73 ? 38.435 116.982 17.634 1.00 14.50 73 LYS B CA 1
ATOM 3041 C C . LYS B 1 73 ? 37.405 116.429 16.654 1.00 13.64 73 LYS B C 1
ATOM 3042 O O . LYS B 1 73 ? 37.763 115.867 15.620 1.00 12.53 73 LYS B O 1
ATOM 3048 N N . ASN B 1 74 ? 36.120 116.586 16.988 1.00 14.00 74 ASN B N 1
ATOM 3049 C CA . ASN B 1 74 ? 35.060 116.119 16.108 1.00 14.48 74 ASN B CA 1
ATOM 3050 C C . ASN B 1 74 ? 35.118 116.819 14.754 1.00 13.86 74 ASN B C 1
ATOM 3051 O O . ASN B 1 74 ? 34.934 116.193 13.714 1.00 15.14 74 ASN B O 1
ATOM 3056 N N . PHE B 1 75 ? 35.378 118.122 14.787 1.00 14.43 75 PHE B N 1
ATOM 3057 C CA . PHE B 1 75 ? 35.426 118.931 13.586 1.00 14.04 75 PHE B CA 1
ATOM 3058 C C . PHE B 1 75 ? 36.511 118.405 12.641 1.00 13.28 75 PHE B C 1
ATOM 3059 O O . PHE B 1 75 ? 36.274 118.208 11.449 1.00 13.79 75 PHE B O 1
ATOM 3067 N N . ILE B 1 76 ? 37.699 118.154 13.180 1.00 13.40 76 ILE B N 1
ATOM 3068 C CA . ILE B 1 76 ? 38.805 117.636 12.378 1.00 13.53 76 ILE B CA 1
ATOM 3069 C C . ILE B 1 76 ? 38.494 116.260 11.790 1.00 13.60 76 ILE B C 1
ATOM 3070 O O . ILE B 1 76 ? 38.708 116.014 10.607 1.00 13.90 76 ILE B O 1
ATOM 3075 N N . GLN B 1 77 ? 37.970 115.368 12.619 1.00 13.32 77 GLN B N 1
ATOM 3076 C CA . GLN B 1 77 ? 37.709 114.006 12.166 1.00 15.24 77 GLN B CA 1
ATOM 3077 C C . GLN B 1 77 ? 36.626 113.962 11.077 1.00 15.88 77 GLN B C 1
ATOM 3078 O O . GLN B 1 77 ? 36.753 113.233 10.086 1.00 16.11 77 GLN B O 1
ATOM 3084 N N . ARG B 1 78 ? 35.592 114.784 11.226 1.00 15.87 78 ARG B N 1
ATOM 3085 C CA . ARG B 1 78 ? 34.558 114.849 10.203 1.00 15.79 78 ARG B CA 1
ATOM 3086 C C . ARG B 1 78 ? 35.067 115.443 8.894 1.00 15.44 78 ARG B C 1
ATOM 3087 O O . ARG B 1 78 ? 34.707 114.983 7.812 1.00 16.22 78 ARG B O 1
ATOM 3095 N N . HIS B 1 79 ? 35.926 116.451 8.988 1.00 14.29 79 HIS B N 1
ATOM 3096 C CA . HIS B 1 79 ? 36.503 117.027 7.784 1.00 14.70 79 HIS B CA 1
ATOM 3097 C C . HIS B 1 79 ? 37.467 116.082 7.060 1.00 13.20 79 HIS B C 1
ATOM 3098 O O . HIS B 1 79 ? 37.651 116.193 5.850 1.00 13.49 79 HIS B O 1
ATOM 3105 N N . ALA B 1 80 ? 38.052 115.135 7.786 1.00 13.06 80 ALA B N 1
ATOM 3106 C CA . ALA B 1 80 ? 38.847 114.096 7.156 1.00 13.66 80 ALA B CA 1
ATOM 3107 C C . ALA B 1 80 ? 38.010 113.215 6.236 1.00 13.62 80 ALA B C 1
ATOM 3108 O O . ALA B 1 80 ? 38.526 112.662 5.269 1.00 14.24 80 ALA B O 1
ATOM 3110 N N . ALA B 1 81 ? 36.726 113.068 6.550 1.00 13.77 81 ALA B N 1
ATOM 3111 C CA . ALA B 1 81 ? 35.824 112.309 5.691 1.00 14.87 81 ALA B CA 1
ATOM 3112 C C . ALA B 1 81 ? 35.420 113.074 4.428 1.00 16.13 81 ALA B C 1
ATOM 3113 O O . ALA B 1 81 ? 35.219 112.471 3.369 1.00 18.35 81 ALA B O 1
ATOM 3115 N N . SER B 1 82 ? 35.304 114.398 4.534 1.00 14.30 82 SER B N 1
ATOM 3116 C CA . SER B 1 82 ? 34.832 115.203 3.410 1.00 15.18 82 SER B CA 1
ATOM 3117 C C . SER B 1 82 ? 35.949 115.743 2.519 1.00 15.42 82 SER B C 1
ATOM 3118 O O . SER B 1 82 ? 35.686 116.207 1.409 1.00 18.22 82 SER B O 1
ATOM 3121 N N . TYR B 1 83 ? 37.188 115.679 2.998 1.00 14.30 83 TYR B N 1
ATOM 3122 C CA . TYR B 1 83 ? 38.330 116.145 2.224 1.00 13.74 83 TYR B CA 1
ATOM 3123 C C . TYR B 1 83 ? 38.499 115.312 0.959 1.00 14.10 83 TYR B C 1
ATOM 3124 O O . TYR B 1 83 ? 38.516 114.082 1.022 1.00 15.20 83 TYR B O 1
ATOM 3133 N N . GLU B 1 84 ? 38.634 115.985 -0.181 1.00 14.46 84 GLU B N 1
ATOM 3134 C CA . GLU B 1 84 ? 38.751 115.320 -1.474 1.00 15.25 84 GLU B CA 1
ATOM 3135 C C . GLU B 1 84 ? 40.149 115.426 -2.091 1.00 14.59 84 GLU B C 1
ATOM 3136 O O . GLU B 1 84 ? 40.377 114.942 -3.196 1.00 15.97 84 GLU B O 1
ATOM 3142 N N . GLY B 1 85 ? 41.083 116.049 -1.377 1.00 13.62 85 GLY B N 1
ATOM 3143 C CA . GLY B 1 85 ? 42.448 116.182 -1.863 1.00 13.86 85 GLY B CA 1
ATOM 3144 C C . GLY B 1 85 ? 43.345 115.027 -1.450 1.00 13.68 85 GLY B C 1
ATOM 3145 O O . GLY B 1 85 ? 42.877 113.997 -0.943 1.00 14.23 85 GLY B O 1
ATOM 3146 N N . ALA B 1 86 ? 44.646 115.211 -1.654 1.00 13.58 86 ALA B N 1
ATOM 3147 C CA . ALA B 1 86 ? 45.593 114.105 -1.577 1.00 12.99 86 ALA B CA 1
ATOM 3148 C C . ALA B 1 86 ? 46.840 114.404 -0.763 1.00 12.71 86 ALA B C 1
ATOM 3149 O O . ALA B 1 86 ? 47.746 113.564 -0.702 1.00 12.64 86 ALA B O 1
ATOM 3151 N N . THR B 1 87 ? 46.916 115.590 -0.162 1.00 12.25 87 THR B N 1
ATOM 3152 C CA . THR B 1 87 ? 48.138 115.961 0.553 1.00 12.30 87 THR B CA 1
ATOM 3153 C C . THR B 1 87 ? 47.862 116.401 1.984 1.00 12.57 87 THR B C 1
ATOM 3154 O O . THR B 1 87 ? 46.768 116.863 2.299 1.00 12.14 87 THR B O 1
ATOM 3158 N N . LEU B 1 88 ? 48.874 116.285 2.835 1.00 12.29 88 LEU B N 1
ATOM 3159 C CA . LEU B 1 88 ? 48.744 116.667 4.227 1.00 12.80 88 LEU B CA 1
ATOM 3160 C C . LEU B 1 88 ? 48.525 118.171 4.339 1.00 11.73 88 LEU B C 1
ATOM 3161 O O . LEU B 1 88 ? 47.638 118.623 5.067 1.00 12.21 88 LEU B O 1
ATOM 3166 N N . GLU B 1 89 ? 49.325 118.944 3.612 1.00 11.68 89 GLU B N 1
ATOM 3167 C CA . GLU B 1 89 ? 49.187 120.393 3.636 1.00 11.65 89 GLU B CA 1
ATOM 3168 C C . GLU B 1 89 ? 47.813 120.836 3.148 1.00 11.76 89 GLU B C 1
ATOM 3169 O O . GLU B 1 89 ? 47.237 121.768 3.684 1.00 11.99 89 GLU B O 1
ATOM 3175 N N . GLY B 1 90 ? 47.308 120.179 2.109 1.00 11.86 90 GLY B N 1
ATOM 3176 C CA . GLY B 1 90 ? 45.991 120.506 1.590 1.00 11.36 90 GLY B CA 1
ATOM 3177 C C . GLY B 1 90 ? 44.922 120.252 2.630 1.00 10.45 90 GLY B C 1
ATOM 3178 O O . GLY B 1 90 ? 44.007 121.066 2.821 1.00 10.56 90 GLY B O 1
ATOM 3179 N N . PHE B 1 91 ? 45.025 119.119 3.313 1.00 10.10 91 PHE B N 1
ATOM 3180 C CA . PHE B 1 91 ? 44.053 118.807 4.354 1.00 10.58 91 PHE B CA 1
ATOM 3181 C C . PHE B 1 91 ? 44.079 119.846 5.476 1.00 11.14 91 PHE B C 1
ATOM 3182 O O . PHE B 1 91 ? 43.034 120.308 5.911 1.00 11.59 91 PHE B O 1
ATOM 3190 N N . LEU B 1 92 ? 45.269 120.206 5.946 1.00 11.52 92 LEU B N 1
ATOM 3191 C CA . LEU B 1 92 ? 45.379 121.190 7.019 1.00 11.09 92 LEU B CA 1
ATOM 3192 C C . LEU B 1 92 ? 44.825 122.557 6.611 1.00 11.14 92 LEU B C 1
ATOM 3193 O O . LEU B 1 92 ? 44.131 123.195 7.400 1.00 11.37 92 LEU B O 1
ATOM 3198 N N . GLN B 1 93 ? 45.106 122.998 5.385 1.00 11.07 93 GLN B N 1
ATOM 3199 C CA . GLN B 1 93 ? 44.563 124.288 4.947 1.00 11.66 93 GLN B CA 1
ATOM 3200 C C . GLN B 1 93 ? 43.042 124.239 4.872 1.00 12.43 93 GLN B C 1
ATOM 3201 O O . GLN B 1 93 ? 42.369 125.187 5.269 1.00 13.49 93 GLN B O 1
ATOM 3207 N N . TYR B 1 94 ? 42.524 123.115 4.376 1.00 12.05 94 TYR B N 1
ATOM 3208 C CA . TYR B 1 94 ? 41.085 122.872 4.269 1.00 12.61 94 TYR B CA 1
ATOM 3209 C C . TYR B 1 94 ? 40.423 123.010 5.635 1.00 12.23 94 TYR B C 1
ATOM 3210 O O . TYR B 1 94 ? 39.433 123.716 5.796 1.00 12.20 94 TYR B O 1
ATOM 3219 N N . VAL B 1 95 ? 40.992 122.353 6.631 1.00 12.09 95 VAL B N 1
ATOM 3220 C CA . VAL B 1 95 ? 40.447 122.386 7.980 1.00 11.92 95 VAL B CA 1
ATOM 3221 C C . VAL B 1 95 ? 40.550 123.764 8.637 1.00 12.03 95 VAL B C 1
ATOM 3222 O O . VAL B 1 95 ? 39.589 124.224 9.248 1.00 11.49 95 VAL B O 1
ATOM 3226 N N . CYS B 1 96 ? 41.707 124.416 8.498 1.00 12.18 96 CYS B N 1
ATOM 3227 C CA . CYS B 1 96 ? 41.884 125.761 9.032 1.00 12.07 96 CYS B CA 1
ATOM 3228 C C . CYS B 1 96 ? 40.812 126.702 8.503 1.00 12.67 96 CYS B C 1
ATOM 3229 O O . CYS B 1 96 ? 40.162 127.424 9.275 1.00 12.96 96 CYS B O 1
ATOM 3232 N N . GLU B 1 97 ? 40.642 126.694 7.183 1.00 12.77 97 GLU B N 1
ATOM 3233 C CA . GLU B 1 97 ? 39.660 127.564 6.550 1.00 12.69 97 GLU B CA 1
ATOM 3234 C C . GLU B 1 97 ? 38.259 127.223 7.010 1.00 12.44 97 GLU B C 1
ATOM 3235 O O . GLU B 1 97 ? 37.444 128.117 7.242 1.00 13.12 97 GLU B O 1
ATOM 3241 N N . ALA B 1 98 ? 37.981 125.934 7.184 1.00 12.32 98 ALA B N 1
ATOM 3242 C CA . ALA B 1 98 ? 36.657 125.533 7.648 1.00 12.98 98 ALA B CA 1
ATOM 3243 C C . ALA B 1 98 ? 36.354 126.024 9.066 1.00 13.40 98 ALA B C 1
ATOM 3244 O O . ALA B 1 98 ? 35.233 126.448 9.351 1.00 13.08 98 ALA B O 1
ATOM 3246 N N . PHE B 1 99 ? 37.345 125.968 9.954 1.00 13.03 99 PHE B N 1
ATOM 3247 C CA . PHE B 1 99 ? 37.178 126.499 11.297 1.00 13.10 99 PHE B CA 1
ATOM 3248 C C . PHE B 1 99 ? 36.839 127.987 11.238 1.00 13.23 99 PHE B C 1
ATOM 3249 O O . PHE B 1 99 ? 35.939 128.449 11.936 1.00 13.88 99 PHE B O 1
ATOM 3257 N N . LEU B 1 100 ? 37.571 128.743 10.421 1.00 12.50 100 LEU B N 1
ATOM 3258 C CA . LEU B 1 100 ? 37.325 130.184 10.329 1.00 12.92 100 LEU B CA 1
ATOM 3259 C C . LEU B 1 100 ? 35.964 130.516 9.706 1.00 14.40 100 LEU B C 1
ATOM 3260 O O . LEU B 1 100 ? 35.341 131.511 10.072 1.00 13.99 100 LEU B O 1
ATOM 3265 N N . ALA B 1 101 ? 35.500 129.685 8.778 1.00 13.59 101 ALA B N 1
ATOM 3266 C CA . ALA B 1 101 ? 34.186 129.890 8.168 1.00 14.26 101 ALA B CA 1
ATOM 3267 C C . ALA B 1 101 ? 33.077 129.630 9.178 1.00 15.26 101 ALA B C 1
ATOM 3268 O O . ALA B 1 101 ? 32.024 130.249 9.125 1.00 17.15 101 ALA B O 1
ATOM 3270 N N . LYS B 1 102 ? 33.314 128.707 10.098 1.00 15.22 102 LYS B N 1
ATOM 3271 C CA . LYS B 1 102 ? 32.298 128.323 11.068 1.00 15.37 102 LYS B CA 1
ATOM 3272 C C . LYS B 1 102 ? 32.252 129.276 12.264 1.00 15.11 102 LYS B C 1
ATOM 3273 O O . LYS B 1 102 ? 31.182 129.558 12.809 1.00 16.12 102 LYS B O 1
ATOM 3279 N N . TYR B 1 103 ? 33.422 129.751 12.687 1.00 14.25 103 TYR B N 1
ATOM 3280 C CA . TYR B 1 103 ? 33.529 130.505 13.933 1.00 15.48 103 TYR B CA 1
ATOM 3281 C C . TYR B 1 103 ? 34.059 131.912 13.685 1.00 16.30 103 TYR B C 1
ATOM 3282 O O . TYR B 1 103 ? 35.265 132.132 13.603 1.00 14.73 103 TYR B O 1
ATOM 3291 N N . SER B 1 104 ? 33.136 132.865 13.559 1.00 17.63 104 SER B N 1
ATOM 3292 C CA . SER B 1 104 ? 33.494 134.227 13.178 1.00 18.44 104 SER B CA 1
ATOM 3293 C C . SER B 1 104 ? 34.339 134.940 14.233 1.00 18.19 104 SER B C 1
ATOM 3294 O O . SER B 1 104 ? 35.076 135.871 13.913 1.00 19.15 104 SER B O 1
ATOM 3297 N N . HIS B 1 105 ? 34.240 134.498 15.483 1.00 16.88 105 HIS B N 1
ATOM 3298 C CA . HIS B 1 105 ? 34.960 135.140 16.589 1.00 18.49 105 HIS B CA 1
ATOM 3299 C C . HIS B 1 105 ? 36.442 134.753 16.648 1.00 18.12 105 HIS B C 1
ATOM 3300 O O . HIS B 1 105 ? 37.213 135.337 17.408 1.00 18.44 105 HIS B O 1
ATOM 3307 N N . LEU B 1 106 ? 36.839 133.764 15.857 1.00 16.30 106 LEU B N 1
ATOM 3308 C CA . LEU B 1 106 ? 38.242 133.382 15.787 1.00 15.91 106 LEU B CA 1
ATOM 3309 C C . LEU B 1 106 ? 38.928 134.206 14.727 1.00 15.79 106 LEU B C 1
ATOM 3310 O O . LEU B 1 106 ? 38.313 134.566 13.723 1.00 17.37 106 LEU B O 1
ATOM 3315 N N . ASP B 1 107 ? 40.210 134.484 14.929 1.00 14.71 107 ASP B N 1
ATOM 3316 C CA . ASP B 1 107 ? 40.952 135.216 13.927 1.00 16.10 107 ASP B CA 1
ATOM 3317 C C . ASP B 1 107 ? 42.054 134.417 13.268 1.00 14.04 107 ASP B C 1
ATOM 3318 O O . ASP B 1 107 ? 42.514 134.781 12.193 1.00 13.64 107 ASP B O 1
ATOM 3323 N N . ALA B 1 108 ? 42.479 133.329 13.906 1.00 12.92 108 ALA B N 1
ATOM 3324 C CA . ALA B 1 108 ? 43.482 132.473 13.290 1.00 12.56 108 ALA B CA 1
ATOM 3325 C C . ALA B 1 108 ? 43.360 131.057 13.796 1.00 12.15 108 ALA B C 1
ATOM 3326 O O . ALA B 1 108 ? 42.916 130.827 14.914 1.00 12.51 108 ALA B O 1
ATOM 3328 N N . VAL B 1 109 ? 43.750 130.116 12.949 1.00 10.99 109 VAL B N 1
ATOM 3329 C CA . VAL B 1 109 ? 43.701 128.708 13.294 1.00 11.11 109 VAL B CA 1
ATOM 3330 C C . VAL B 1 109 ? 44.998 128.070 12.812 1.00 11.45 109 VAL B C 1
ATOM 3331 O O . VAL B 1 109 ? 45.399 128.241 11.656 1.00 11.65 109 VAL B O 1
ATOM 3335 N N . ARG B 1 110 ? 45.653 127.337 13.707 1.00 11.82 110 ARG B N 1
ATOM 3336 C CA . ARG B 1 110 ? 46.924 126.701 13.399 1.00 12.15 110 ARG B CA 1
ATOM 3337 C C . ARG B 1 110 ? 46.778 125.200 13.524 1.00 12.03 110 ARG B C 1
ATOM 3338 O O . ARG B 1 110 ? 46.349 124.709 14.567 1.00 13.23 110 ARG B O 1
ATOM 3346 N N . LEU B 1 111 ? 47.148 124.490 12.461 1.00 10.52 111 LEU B N 1
ATOM 3347 C CA A LEU B 1 111 ? 47.195 123.040 12.507 0.49 11.32 111 LEU B CA 1
ATOM 3348 C CA B LEU B 1 111 ? 47.173 123.030 12.453 0.51 11.55 111 LEU B CA 1
ATOM 3349 C C . LEU B 1 111 ? 48.609 122.541 12.285 1.00 11.78 111 LEU B C 1
ATOM 3350 O O . LEU B 1 111 ? 49.310 122.990 11.381 1.00 12.49 111 LEU B O 1
ATOM 3359 N N . GLU B 1 112 ? 49.028 121.601 13.128 1.00 12.58 112 GLU B N 1
ATOM 3360 C CA . GLU B 1 112 ? 50.312 120.947 12.980 1.00 13.92 112 GLU B CA 1
ATOM 3361 C C . GLU B 1 112 ? 50.000 119.462 12.865 1.00 13.62 112 GLU B C 1
ATOM 3362 O O . GLU B 1 112 ? 49.089 118.962 13.537 1.00 16.09 112 GLU B O 1
ATOM 3368 N N . ALA B 1 113 ? 50.723 118.753 12.012 1.00 12.07 113 ALA B N 1
ATOM 3369 C CA . ALA B 1 113 ? 50.469 117.321 11.872 1.00 11.79 113 ALA B CA 1
ATOM 3370 C C . ALA B 1 113 ? 51.736 116.518 11.688 1.00 10.98 113 ALA B C 1
ATOM 3371 O O . ALA B 1 113 ? 52.687 116.937 11.018 1.00 11.39 113 ALA B O 1
ATOM 3373 N N . LYS B 1 114 ? 51.718 115.330 12.280 1.00 10.39 114 LYS B N 1
ATOM 3374 C CA . LYS B 1 114 ? 52.756 114.332 12.067 1.00 10.17 114 LYS B CA 1
ATOM 3375 C C . LYS B 1 114 ? 52.090 113.137 11.412 1.00 10.86 114 LYS B C 1
ATOM 3376 O O . LYS B 1 114 ? 51.138 112.569 11.964 1.00 11.82 114 LYS B O 1
ATOM 3382 N N . GLU B 1 115 ? 52.556 112.775 10.225 1.00 10.49 115 GLU B N 1
ATOM 3383 C CA . GLU B 1 115 ? 52.038 111.590 9.543 1.00 10.61 115 GLU B CA 1
ATOM 3384 C C . GLU B 1 115 ? 52.113 110.362 10.441 1.00 10.50 115 GLU B C 1
ATOM 3385 O O . GLU B 1 115 ? 53.092 110.156 11.152 1.00 10.82 115 GLU B O 1
ATOM 3391 N N . TYR B 1 116 ? 51.043 109.585 10.414 1.00 10.70 116 TYR B N 1
ATOM 3392 C CA . TYR B 1 116 ? 50.994 108.269 11.040 1.00 10.16 116 TYR B CA 1
ATOM 3393 C C . TYR B 1 116 ? 51.305 107.307 9.898 1.00 10.89 116 TYR B C 1
ATOM 3394 O O . TYR B 1 116 ? 50.420 106.907 9.133 1.00 12.08 116 TYR B O 1
ATOM 3403 N N . ALA B 1 117 ? 52.594 107.000 9.750 1.00 9.75 117 ALA B N 1
ATOM 3404 C CA . ALA B 1 117 ? 53.121 106.429 8.509 1.00 10.82 117 ALA B CA 1
ATOM 3405 C C . ALA B 1 117 ? 52.948 104.916 8.405 1.00 12.14 117 ALA B C 1
ATOM 3406 O O . ALA B 1 117 ? 53.099 104.186 9.392 1.00 12.26 117 ALA B O 1
ATOM 3408 N N . PHE B 1 118 ? 52.666 104.463 7.185 1.00 13.24 118 PHE B N 1
ATOM 3409 C CA . PHE B 1 118 ? 52.568 103.041 6.870 1.00 13.97 118 PHE B CA 1
ATOM 3410 C C . PHE B 1 118 ? 53.429 102.682 5.659 1.00 14.05 118 PHE B C 1
ATOM 3411 O O . PHE B 1 118 ? 53.486 103.431 4.685 1.00 15.79 118 PHE B O 1
ATOM 3419 N N . ASP B 1 119 ? 54.101 101.538 5.734 1.00 13.10 119 ASP B N 1
ATOM 3420 C CA . ASP B 1 119 ? 54.838 100.983 4.605 1.00 13.68 119 ASP B CA 1
ATOM 3421 C C . ASP B 1 119 ? 54.008 99.953 3.851 1.00 14.18 119 ASP B C 1
ATOM 3422 O O . ASP B 1 119 ? 53.274 99.170 4.464 1.00 13.38 119 ASP B O 1
ATOM 3427 N N . ASP B 1 120 ? 54.159 99.943 2.528 1.00 14.43 120 ASP B N 1
ATOM 3428 C CA . ASP B 1 120 ? 53.699 98.849 1.688 1.00 14.38 120 ASP B CA 1
ATOM 3429 C C . ASP B 1 120 ? 54.581 97.647 2.003 1.00 14.26 120 ASP B C 1
ATOM 3430 O O . ASP B 1 120 ? 55.791 97.798 2.200 1.00 15.65 120 ASP B O 1
ATOM 3435 N N . ILE B 1 121 ? 53.998 96.453 2.015 1.00 14.27 121 ILE B N 1
ATOM 3436 C CA . ILE B 1 121 ? 54.780 95.256 2.302 1.00 15.53 121 ILE B CA 1
ATOM 3437 C C . ILE B 1 121 ? 54.592 94.169 1.245 1.00 15.79 121 ILE B C 1
ATOM 3438 O O . ILE B 1 121 ? 53.594 94.158 0.510 1.00 16.32 121 ILE B O 1
ATOM 3443 N N . GLN B 1 122 ? 55.560 93.260 1.182 1.00 15.92 122 GLN B N 1
ATOM 3444 C CA . GLN B 1 122 ? 55.520 92.142 0.249 1.00 15.11 122 GLN B CA 1
ATOM 3445 C C . GLN B 1 122 ? 54.918 90.893 0.886 1.00 15.11 122 GLN B C 1
ATOM 3446 O O . GLN B 1 122 ? 55.290 90.497 1.988 1.00 14.67 122 GLN B O 1
ATOM 3452 N N . VAL B 1 123 ? 53.977 90.281 0.181 1.00 15.14 123 VAL B N 1
ATOM 3453 C CA . VAL B 1 123 ? 53.354 89.055 0.640 1.00 16.09 123 VAL B CA 1
ATOM 3454 C C . VAL B 1 123 ? 53.394 88.005 -0.462 1.00 16.71 123 VAL B C 1
ATOM 3455 O O . VAL B 1 123 ? 53.290 88.326 -1.653 1.00 17.44 123 VAL B O 1
ATOM 3459 N N . GLY B 1 124 ? 53.571 86.751 -0.061 1.00 16.82 124 GLY B N 1
ATOM 3460 C CA . GLY B 1 124 ? 53.517 85.648 -0.996 1.00 18.92 124 GLY B CA 1
ATOM 3461 C C . GLY B 1 124 ? 52.076 85.320 -1.314 1.00 21.31 124 GLY B C 1
ATOM 3462 O O . GLY B 1 124 ? 51.236 85.248 -0.417 1.00 22.71 124 GLY B O 1
ATOM 3463 N N . THR B 1 125 ? 51.783 85.136 -2.597 1.00 22.73 125 THR B N 1
ATOM 3464 C CA . THR B 1 125 ? 50.446 84.750 -3.028 1.00 24.77 125 THR B CA 1
ATOM 3465 C C . THR B 1 125 ? 50.564 83.693 -4.114 1.00 26.18 125 THR B C 1
ATOM 3466 O O . THR B 1 125 ? 51.665 83.285 -4.477 1.00 26.51 125 THR B O 1
ATOM 3470 N N . ASP B 1 126 ? 49.426 83.251 -4.631 1.00 27.15 126 ASP B N 1
ATOM 3471 C CA . ASP B 1 126 ? 49.419 82.348 -5.775 0.73 27.97 126 ASP B CA 1
ATOM 3472 C C . ASP B 1 126 ? 50.042 83.010 -7.006 1.00 28.58 126 ASP B C 1
ATOM 3473 O O . ASP B 1 126 ? 50.501 82.328 -7.921 0.38 28.68 126 ASP B O 1
ATOM 3478 N N . LYS B 1 127 ? 50.054 84.342 -7.018 1.00 28.80 127 LYS B N 1
ATOM 3479 C CA . LYS B 1 127 ? 50.616 85.110 -8.124 0.81 28.53 127 LYS B CA 1
ATOM 3480 C C . LYS B 1 127 ? 52.101 85.392 -7.904 0.71 27.53 127 LYS B C 1
ATOM 3481 O O . LYS B 1 127 ? 52.723 86.127 -8.671 0.64 28.13 127 LYS B O 1
ATOM 3487 N N . GLY B 1 128 ? 52.666 84.820 -6.845 1.00 25.70 128 GLY B N 1
ATOM 3488 C CA . GLY B 1 128 ? 54.049 85.087 -6.493 1.00 24.46 128 GLY B CA 1
ATOM 3489 C C . GLY B 1 128 ? 54.122 86.125 -5.388 1.00 22.74 128 GLY B C 1
ATOM 3490 O O . GLY B 1 128 ? 53.109 86.447 -4.766 1.00 24.27 128 GLY B O 1
ATOM 3491 N N . VAL B 1 129 ? 55.315 86.651 -5.131 1.00 21.37 129 VAL B N 1
ATOM 3492 C CA . VAL B 1 129 ? 55.477 87.647 -4.075 1.00 21.65 129 VAL B CA 1
ATOM 3493 C C . VAL B 1 129 ? 55.143 89.037 -4.622 1.00 21.44 129 VAL B C 1
ATOM 3494 O O . VAL B 1 129 ? 55.762 89.504 -5.580 1.00 22.47 129 VAL B O 1
ATOM 3498 N N . VAL B 1 130 ? 54.141 89.677 -4.025 1.00 21.48 130 VAL B N 1
ATOM 3499 C CA . VAL B 1 130 ? 53.621 90.950 -4.525 1.00 21.13 130 VAL B CA 1
ATOM 3500 C C . VAL B 1 130 ? 53.334 91.916 -3.384 1.00 18.91 130 VAL B C 1
ATOM 3501 O O . VAL B 1 130 ? 53.352 91.551 -2.212 1.00 17.75 130 VAL B O 1
ATOM 3505 N N . THR B 1 131 ? 53.054 93.160 -3.734 1.00 18.24 131 THR B N 1
ATOM 3506 C CA . THR B 1 131 ? 52.717 94.156 -2.734 1.00 18.11 131 THR B CA 1
ATOM 3507 C C . THR B 1 131 ? 51.276 93.965 -2.274 1.00 17.92 131 THR B C 1
ATOM 3508 O O . THR B 1 131 ? 50.375 93.809 -3.094 1.00 20.04 131 THR B O 1
ATOM 3512 N N . SER B 1 132 ? 51.056 93.959 -0.964 1.00 16.51 132 SER B N 1
ATOM 3513 C CA . SER B 1 132 ? 49.704 93.784 -0.440 1.00 16.36 132 SER B CA 1
ATOM 3514 C C . SER B 1 132 ? 48.872 95.059 -0.577 1.00 17.62 132 SER B C 1
ATOM 3515 O O . SER B 1 132 ? 49.371 96.161 -0.372 1.00 17.65 132 SER B O 1
ATOM 3518 N N . ASP B 1 133 ? 47.603 94.901 -0.941 1.00 18.94 133 ASP B N 1
ATOM 3519 C CA . ASP B 1 133 ? 46.672 96.024 -0.954 1.00 20.84 133 ASP B CA 1
ATOM 3520 C C . ASP B 1 133 ? 45.762 95.987 0.274 1.00 21.12 133 ASP B C 1
ATOM 3521 O O . ASP B 1 133 ? 44.871 96.816 0.417 1.00 21.44 133 ASP B O 1
ATOM 3526 N N . LEU B 1 134 ? 46.010 95.028 1.160 1.00 20.40 134 LEU B N 1
ATOM 3527 C CA . LEU B 1 134 ? 45.166 94.797 2.330 1.00 20.50 134 LEU B CA 1
ATOM 3528 C C . LEU B 1 134 ? 45.888 95.045 3.655 1.00 19.57 134 LEU B C 1
ATOM 3529 O O . LEU B 1 134 ? 45.286 95.503 4.627 1.00 20.18 134 LEU B O 1
ATOM 3534 N N . VAL B 1 135 ? 47.177 94.726 3.695 1.00 17.48 135 VAL B N 1
ATOM 3535 C CA . VAL B 1 135 ? 47.939 94.773 4.935 1.00 17.32 135 VAL B CA 1
ATOM 3536 C C . VAL B 1 135 ? 49.105 95.730 4.781 1.00 16.07 135 VAL B C 1
ATOM 3537 O O . VAL B 1 135 ? 49.765 95.739 3.742 1.00 15.76 135 VAL B O 1
ATOM 3541 N N . PHE B 1 136 ? 49.337 96.554 5.802 1.00 13.55 136 PHE B N 1
ATOM 3542 C CA . PHE B 1 136 ? 50.423 97.530 5.766 1.00 12.35 136 PHE B CA 1
ATOM 3543 C C . PHE B 1 136 ? 51.192 97.497 7.080 1.00 11.52 136 PHE B C 1
ATOM 3544 O O . PHE B 1 136 ? 50.628 97.170 8.126 1.00 12.40 136 PHE B O 1
ATOM 3552 N N . ARG B 1 137 ? 52.484 97.803 7.024 1.00 11.24 137 ARG B N 1
ATOM 3553 C CA . ARG B 1 137 ? 53.281 97.904 8.243 1.00 11.54 137 ARG B CA 1
ATOM 3554 C C . ARG B 1 137 ? 53.217 99.310 8.818 1.00 12.51 137 ARG B C 1
ATOM 3555 O O . ARG B 1 137 ? 53.453 100.263 8.093 1.00 13.55 137 ARG B O 1
ATOM 3563 N N . LYS B 1 138 ? 52.922 99.445 10.109 1.00 12.24 138 LYS B N 1
ATOM 3564 C CA . LYS B 1 138 ? 53.054 100.743 10.751 1.00 11.98 138 LYS B CA 1
ATOM 3565 C C . LYS B 1 138 ? 54.530 101.072 10.868 1.00 12.76 138 LYS B C 1
ATOM 3566 O O . LYS B 1 138 ? 55.275 100.383 11.568 1.00 16.47 138 LYS B O 1
ATOM 3572 N N . SER B 1 139 ? 54.969 102.136 10.208 1.00 12.07 139 SER B N 1
ATOM 3573 C CA . SER B 1 139 ? 56.385 102.444 10.252 1.00 12.31 139 SER B CA 1
ATOM 3574 C C . SER B 1 139 ? 56.737 103.382 11.397 1.00 11.54 139 SER B C 1
ATOM 3575 O O . SER B 1 139 ? 56.075 104.405 11.603 1.00 11.33 139 SER B O 1
ATOM 3578 N N . ARG B 1 140 ? 57.797 103.042 12.121 1.00 10.68 140 ARG B N 1
ATOM 3579 C CA . ARG B 1 140 ? 58.338 103.941 13.135 1.00 11.98 140 ARG B CA 1
ATOM 3580 C C . ARG B 1 140 ? 59.600 104.646 12.654 1.00 10.77 140 ARG B C 1
ATOM 3581 O O . ARG B 1 140 ? 60.343 105.204 13.460 1.00 12.06 140 ARG B O 1
ATOM 3589 N N . ASN B 1 141 ? 59.801 104.655 11.336 1.00 11.12 141 ASN B N 1
ATOM 3590 C CA . ASN B 1 141 ? 60.909 105.370 10.726 1.00 11.40 141 ASN B CA 1
ATOM 3591 C C . ASN B 1 141 ? 60.522 106.815 10.373 1.00 12.18 141 ASN B C 1
ATOM 3592 O O . ASN B 1 141 ? 59.707 107.426 11.067 1.00 12.68 141 ASN B O 1
ATOM 3597 N N . GLU B 1 142 ? 61.097 107.367 9.313 1.00 11.37 142 GLU B N 1
ATOM 3598 C CA . GLU B 1 142 ? 60.850 108.775 8.995 1.00 10.74 142 GLU B CA 1
ATOM 3599 C C . GLU B 1 142 ? 59.388 108.998 8.618 1.00 10.19 142 GLU B C 1
ATOM 3600 O O . GLU B 1 142 ? 58.730 108.096 8.111 1.00 12.01 142 GLU B O 1
ATOM 3606 N N . TYR B 1 143 ? 58.878 110.201 8.870 1.00 10.18 143 TYR B N 1
ATOM 3607 C CA . TYR B 1 143 ? 57.475 110.474 8.612 1.00 10.12 143 TYR B CA 1
ATOM 3608 C C . TYR B 1 143 ? 57.312 111.911 8.152 1.00 10.60 143 TYR B C 1
ATOM 3609 O O . TYR B 1 143 ? 58.141 112.779 8.457 1.00 10.85 143 TYR B O 1
ATOM 3618 N N . VAL B 1 144 ? 56.244 112.142 7.400 1.00 10.03 144 VAL B N 1
ATOM 3619 C CA . VAL B 1 144 ? 55.970 113.445 6.805 1.00 11.03 144 VAL B CA 1
ATOM 3620 C C . VAL B 1 144 ? 55.416 114.374 7.871 1.00 11.07 144 VAL B C 1
ATOM 3621 O O . VAL B 1 144 ? 54.695 113.945 8.764 1.00 9.81 144 VAL B O 1
ATOM 3625 N N . THR B 1 145 ? 55.782 115.647 7.791 1.00 11.42 145 THR B N 1
ATOM 3626 C CA . THR B 1 145 ? 55.215 116.649 8.679 1.00 10.84 145 THR B CA 1
ATOM 3627 C C . THR B 1 145 ? 54.665 117.822 7.884 1.00 10.50 145 THR B C 1
ATOM 3628 O O . THR B 1 145 ? 55.046 118.036 6.732 1.00 10.21 145 THR B O 1
ATOM 3632 N N . ALA B 1 146 ? 53.762 118.569 8.517 1.00 11.00 146 ALA B N 1
ATOM 3633 C CA . ALA B 1 146 ? 53.299 119.837 7.963 1.00 11.30 146 ALA B CA 1
ATOM 3634 C C . ALA B 1 146 ? 52.701 120.710 9.041 1.00 11.46 146 ALA B C 1
ATOM 3635 O O . ALA B 1 146 ? 52.208 120.208 10.057 1.00 11.62 146 ALA B O 1
ATOM 3637 N N . THR B 1 147 ? 52.737 122.021 8.791 1.00 12.57 147 THR B N 1
ATOM 3638 C CA . THR B 1 147 ? 52.073 123.006 9.620 1.00 12.67 147 THR B CA 1
ATOM 3639 C C . THR B 1 147 ? 51.413 124.003 8.688 1.00 12.00 147 THR B C 1
ATOM 3640 O O . THR B 1 147 ? 52.027 124.436 7.722 1.00 12.56 147 THR B O 1
ATOM 3644 N N . VAL B 1 148 ? 50.155 124.335 8.962 1.00 12.36 148 VAL B N 1
ATOM 3645 C CA . VAL B 1 148 ? 49.477 125.420 8.258 1.00 13.11 148 VAL B CA 1
ATOM 3646 C C . VAL B 1 148 ? 48.785 126.281 9.291 1.00 11.33 148 VAL B C 1
ATOM 3647 O O . VAL B 1 148 ? 48.055 125.772 10.147 1.00 12.44 148 VAL B O 1
ATOM 3651 N N . GLU B 1 149 ? 49.039 127.586 9.236 1.00 11.62 149 GLU B N 1
ATOM 3652 C CA . GLU B 1 149 ? 48.265 128.543 10.018 1.00 11.57 149 GLU B CA 1
ATOM 3653 C C . GLU B 1 149 ? 47.614 129.532 9.064 1.00 10.58 149 GLU B C 1
ATOM 3654 O O . GLU B 1 149 ? 48.280 130.107 8.209 1.00 11.52 149 GLU B O 1
ATOM 3660 N N . VAL B 1 150 ? 46.303 129.697 9.211 1.00 10.03 150 VAL B N 1
ATOM 3661 C CA . VAL B 1 150 ? 45.523 130.613 8.391 1.00 10.10 150 VAL B CA 1
ATOM 3662 C C . VAL B 1 150 ? 44.981 131.689 9.314 1.00 10.17 150 VAL B C 1
ATOM 3663 O O . VAL B 1 150 ? 44.502 131.400 10.407 1.00 11.19 150 VAL B O 1
ATOM 3667 N N . ALA B 1 151 ? 45.065 132.945 8.884 1.00 10.86 151 ALA B N 1
ATOM 3668 C CA . ALA B 1 151 ? 44.488 134.028 9.663 1.00 11.57 151 ALA B CA 1
ATOM 3669 C C . ALA B 1 151 ? 43.598 134.869 8.759 1.00 11.65 151 ALA B C 1
ATOM 3670 O O . ALA B 1 151 ? 43.708 134.794 7.537 1.00 11.48 151 ALA B O 1
ATOM 3672 N N . ARG B 1 152 ? 42.736 135.679 9.367 1.00 13.44 152 ARG B N 1
ATOM 3673 C CA . ARG B 1 152 ? 41.906 136.605 8.602 1.00 13.41 152 ARG B CA 1
ATOM 3674 C C . ARG B 1 152 ? 42.736 137.732 8.013 1.00 12.62 152 ARG B C 1
ATOM 3675 O O . ARG B 1 152 ? 43.792 138.100 8.548 1.00 13.71 152 ARG B O 1
ATOM 3683 N N . THR B 1 153 ? 42.264 138.244 6.882 1.00 14.41 153 THR B N 1
ATOM 3684 C CA . THR B 1 153 ? 42.928 139.308 6.143 1.00 15.74 153 THR B CA 1
ATOM 3685 C C . THR B 1 153 ? 41.867 140.346 5.840 1.00 16.73 153 THR B C 1
ATOM 3686 O O . THR B 1 153 ? 40.692 140.143 6.154 1.00 16.54 153 THR B O 1
ATOM 3690 N N . ALA B 1 154 ? 42.269 141.451 5.221 1.00 17.68 154 ALA B N 1
ATOM 3691 C CA . ALA B 1 154 ? 41.317 142.501 4.843 1.00 19.78 154 ALA B CA 1
ATOM 3692 C C . ALA B 1 154 ? 40.206 141.985 3.926 1.00 21.44 154 ALA B C 1
ATOM 3693 O O . ALA B 1 154 ? 39.066 142.441 4.008 1.00 23.25 154 ALA B O 1
ATOM 3695 N N . SER B 1 155 ? 40.540 141.022 3.074 1.00 21.15 155 SER B N 1
ATOM 3696 C CA . SER B 1 155 ? 39.608 140.553 2.055 1.00 21.49 155 SER B CA 1
ATOM 3697 C C . SER B 1 155 ? 39.030 139.167 2.343 1.00 20.29 155 SER B C 1
ATOM 3698 O O . SER B 1 155 ? 38.069 138.749 1.704 1.00 22.07 155 SER B O 1
ATOM 3701 N N . GLY B 1 156 ? 39.600 138.462 3.309 1.00 17.82 156 GLY B N 1
ATOM 3702 C CA . GLY B 1 156 ? 39.165 137.107 3.594 1.00 16.34 156 GLY B CA 1
ATOM 3703 C C . GLY B 1 156 ? 40.087 136.406 4.569 1.00 14.62 156 GLY B C 1
ATOM 3704 O O . GLY B 1 156 ? 40.117 136.739 5.749 1.00 15.35 156 GLY B O 1
ATOM 3705 N N . THR B 1 157 ? 40.817 135.411 4.074 1.00 12.52 157 THR B N 1
ATOM 3706 C CA . THR B 1 157 ? 41.792 134.699 4.887 1.00 12.20 157 THR B CA 1
ATOM 3707 C C . THR B 1 157 ? 43.038 134.451 4.064 1.00 13.05 157 THR B C 1
ATOM 3708 O O . THR B 1 157 ? 43.021 134.563 2.843 1.00 13.67 157 THR B O 1
ATOM 3712 N N . GLU B 1 158 ? 44.127 134.100 4.733 1.00 12.43 158 GLU B N 1
ATOM 3713 C CA . GLU B 1 158 ? 45.298 133.615 4.013 1.00 13.84 158 GLU B CA 1
ATOM 3714 C C . GLU B 1 158 ? 46.175 132.750 4.901 1.00 12.59 158 GLU B C 1
ATOM 3715 O O . GLU B 1 158 ? 46.149 132.860 6.126 1.00 12.15 158 GLU B O 1
ATOM 3721 N N . VAL B 1 159 ? 46.932 131.872 4.264 1.00 12.27 159 VAL B N 1
ATOM 3722 C CA . VAL B 1 159 ? 47.972 131.119 4.953 1.00 13.15 159 VAL B CA 1
ATOM 3723 C C . VAL B 1 159 ? 49.078 132.096 5.362 1.00 13.28 159 VAL B C 1
ATOM 3724 O O . VAL B 1 159 ? 49.686 132.736 4.499 1.00 14.38 159 VAL B O 1
ATOM 3728 N N . VAL B 1 160 ? 49.318 132.214 6.670 1.00 12.11 160 VAL B N 1
ATOM 3729 C CA . VAL B 1 160 ? 50.356 133.095 7.194 1.00 12.92 160 VAL B CA 1
ATOM 3730 C C . VAL B 1 160 ? 51.586 132.306 7.619 1.00 13.77 160 VAL B C 1
ATOM 3731 O O . VAL B 1 160 ? 52.639 132.881 7.875 1.00 15.80 160 VAL B O 1
ATOM 3735 N N . GLU B 1 161 ? 51.442 130.990 7.708 1.00 13.98 161 GLU B N 1
ATOM 3736 C CA . GLU B 1 161 ? 52.581 130.120 7.958 1.00 15.35 161 GLU B CA 1
ATOM 3737 C C . GLU B 1 161 ? 52.317 128.758 7.327 1.00 14.39 161 GLU B C 1
ATOM 3738 O O . GLU B 1 161 ? 51.234 128.195 7.488 1.00 13.37 161 GLU B O 1
ATOM 3744 N N . GLN B 1 162 ? 53.299 128.252 6.587 1.00 15.48 162 GLN B N 1
ATOM 3745 C CA . GLN B 1 162 ? 53.190 126.946 5.945 1.00 16.24 162 GLN B CA 1
ATOM 3746 C C . GLN B 1 162 ? 54.550 126.280 6.050 1.00 15.40 162 GLN B C 1
ATOM 3747 O O . GLN B 1 162 ? 55.575 126.873 5.699 1.00 15.49 162 GLN B O 1
ATOM 3753 N N . ALA B 1 163 ? 54.560 125.054 6.558 1.00 14.94 163 ALA B N 1
ATOM 3754 C CA . ALA B 1 163 ? 55.775 124.263 6.658 1.00 14.76 163 ALA B CA 1
ATOM 3755 C C . ALA B 1 163 ? 55.490 122.855 6.165 1.00 11.96 163 ALA B C 1
ATOM 3756 O O . ALA B 1 163 ? 54.394 122.321 6.370 1.00 12.90 163 ALA B O 1
ATOM 3758 N N . SER B 1 164 ? 56.489 122.272 5.520 1.00 11.85 164 SER B N 1
ATOM 3759 C CA . SER B 1 164 ? 56.423 120.923 4.983 1.00 10.94 164 SER B CA 1
ATOM 3760 C C . SER B 1 164 ? 57.730 120.266 5.341 1.00 10.86 164 SER B C 1
ATOM 3761 O O . SER B 1 164 ? 58.792 120.892 5.258 1.00 10.79 164 SER B O 1
ATOM 3764 N N . GLY B 1 165 ? 57.701 118.996 5.712 1.00 11.83 165 GLY B N 1
ATOM 3765 C CA . GLY B 1 165 ? 58.961 118.349 6.000 1.00 11.35 165 GLY B CA 1
ATOM 3766 C C . GLY B 1 165 ? 58.932 116.848 6.074 1.00 11.16 165 GLY B C 1
ATOM 3767 O O . GLY B 1 165 ? 57.882 116.211 5.946 1.00 11.27 165 GLY B O 1
ATOM 3768 N N . ILE B 1 166 ? 60.121 116.294 6.271 1.00 10.83 166 ILE B N 1
ATOM 3769 C CA . ILE B 1 166 ? 60.285 114.885 6.580 1.00 11.08 166 ILE B CA 1
ATOM 3770 C C . ILE B 1 166 ? 61.125 114.820 7.851 1.00 10.68 166 ILE B C 1
ATOM 3771 O O . ILE B 1 166 ? 62.191 115.435 7.945 1.00 11.92 166 ILE B O 1
ATOM 3776 N N . ALA B 1 167 ? 60.633 114.094 8.840 1.00 9.90 167 ALA B N 1
ATOM 3777 C CA . ALA B 1 167 ? 61.275 114.030 10.148 1.00 11.24 167 ALA B CA 1
ATOM 3778 C C . ALA B 1 167 ? 61.891 112.668 10.399 1.00 11.05 167 ALA B C 1
ATOM 3779 O O . ALA B 1 167 ? 61.371 111.652 9.921 1.00 11.91 167 ALA B O 1
ATOM 3781 N N . ASP B 1 168 ? 63.010 112.675 11.127 1.00 10.51 168 ASP B N 1
ATOM 3782 C CA A ASP B 1 168 ? 63.616 111.455 11.663 0.61 11.12 168 ASP B CA 1
ATOM 3783 C CA B ASP B 1 168 ? 63.626 111.470 11.672 0.39 10.68 168 ASP B CA 1
ATOM 3784 C C . ASP B 1 168 ? 64.212 110.533 10.614 1.00 10.59 168 ASP B C 1
ATOM 3785 O O . ASP B 1 168 ? 64.100 109.320 10.729 1.00 12.33 168 ASP B O 1
ATOM 3794 N N . ILE B 1 169 ? 64.840 111.108 9.592 1.00 10.79 169 ILE B N 1
ATOM 3795 C CA . ILE B 1 169 ? 65.682 110.324 8.689 1.00 11.10 169 ILE B CA 1
ATOM 3796 C C . ILE B 1 169 ? 66.932 109.932 9.482 1.00 10.32 169 ILE B C 1
ATOM 3797 O O . ILE B 1 169 ? 67.564 110.797 10.086 1.00 11.62 169 ILE B O 1
ATOM 3802 N N . GLN B 1 170 ? 67.280 108.645 9.501 1.00 10.05 170 GLN B N 1
ATOM 3803 C CA . GLN B 1 170 ? 68.477 108.174 10.214 1.00 9.72 170 GLN B CA 1
ATOM 3804 C C . GLN B 1 170 ? 69.292 107.333 9.260 1.00 10.42 170 GLN B C 1
ATOM 3805 O O . GLN B 1 170 ? 68.890 106.233 8.919 1.00 11.43 170 GLN B O 1
ATOM 3811 N N . LEU B 1 171 ? 70.439 107.849 8.823 1.00 10.16 171 LEU B N 1
ATOM 3812 C CA . LEU B 1 171 ? 71.246 107.173 7.800 1.00 10.64 171 LEU B CA 1
ATOM 3813 C C . LEU B 1 171 ? 72.696 107.055 8.225 1.00 11.23 171 LEU B C 1
ATOM 3814 O O . LEU B 1 171 ? 73.270 107.986 8.797 1.00 11.99 171 LEU B O 1
ATOM 3819 N N . ILE B 1 172 ? 73.276 105.895 7.948 1.00 10.89 172 ILE B N 1
ATOM 3820 C CA . ILE B 1 172 ? 74.693 105.680 8.187 1.00 11.10 172 ILE B CA 1
ATOM 3821 C C . ILE B 1 172 ? 75.371 105.436 6.847 1.00 11.54 172 ILE B C 1
ATOM 3822 O O . ILE B 1 172 ? 74.778 104.868 5.941 1.00 12.12 172 ILE B O 1
ATOM 3827 N N . LYS B 1 173 ? 76.609 105.902 6.709 1.00 12.08 173 LYS B N 1
ATOM 3828 C CA . LYS B 1 173 ? 77.387 105.614 5.507 1.00 13.40 173 LYS B CA 1
ATOM 3829 C C . LYS B 1 173 ? 78.661 104.870 5.886 1.00 14.12 173 LYS B C 1
ATOM 3830 O O . LYS B 1 173 ? 79.492 105.387 6.633 1.00 14.11 173 LYS B O 1
ATOM 3836 N N . VAL B 1 174 ? 78.819 103.654 5.369 1.00 15.19 174 VAL B N 1
ATOM 3837 C CA . VAL B 1 174 ? 79.957 102.807 5.755 1.00 18.64 174 VAL B CA 1
ATOM 3838 C C . VAL B 1 174 ? 81.247 103.052 4.953 1.00 22.18 174 VAL B C 1
ATOM 3839 O O . VAL B 1 174 ? 82.005 102.125 4.682 1.00 24.98 174 VAL B O 1
ATOM 3843 N N . SER B 1 175 ? 81.503 104.306 4.605 1.00 23.92 175 SER B N 1
ATOM 3844 C CA . SER B 1 175 ? 82.725 104.674 3.890 1.00 26.71 175 SER B CA 1
ATOM 3845 C C . SER B 1 175 ? 82.909 106.185 3.891 1.00 28.51 175 SER B C 1
ATOM 3846 O O . SER B 1 175 ? 84.033 106.680 3.788 1.00 29.68 175 SER B O 1
ATOM 3849 N N . PHE B 1 179 ? 86.806 113.926 9.166 1.00 31.77 179 PHE B N 1
ATOM 3850 C CA . PHE B 1 179 ? 86.714 115.376 9.312 1.00 31.13 179 PHE B CA 1
ATOM 3851 C C . PHE B 1 179 ? 88.006 115.936 9.902 1.00 30.52 179 PHE B C 1
ATOM 3852 O O . PHE B 1 179 ? 88.519 115.417 10.893 0.44 30.36 179 PHE B O 1
ATOM 3860 N N . TYR B 1 180 ? 88.527 116.999 9.296 1.00 29.51 180 TYR B N 1
ATOM 3861 C CA . TYR B 1 180 ? 89.768 117.609 9.762 1.00 29.02 180 TYR B CA 1
ATOM 3862 C C . TYR B 1 180 ? 89.738 119.133 9.687 0.80 26.58 180 TYR B C 1
ATOM 3863 O O . TYR B 1 180 ? 88.863 119.717 9.045 0.94 26.08 180 TYR B O 1
ATOM 3872 N N . GLY B 1 181 ? 90.705 119.766 10.344 1.00 24.83 181 GLY B N 1
ATOM 3873 C CA . GLY B 1 181 ? 90.948 121.186 10.166 1.00 23.62 181 GLY B CA 1
ATOM 3874 C C . GLY B 1 181 ? 90.312 122.111 11.182 1.00 21.06 181 GLY B C 1
ATOM 3875 O O . GLY B 1 181 ? 90.352 123.322 11.012 1.00 20.19 181 GLY B O 1
ATOM 3876 N N . TYR B 1 182 ? 89.748 121.546 12.243 1.00 20.59 182 TYR B N 1
ATOM 3877 C CA . TYR B 1 182 ? 89.063 122.322 13.275 1.00 20.03 182 TYR B CA 1
ATOM 3878 C C . TYR B 1 182 ? 90.009 123.196 14.082 1.00 18.60 182 TYR B C 1
ATOM 3879 O O . TYR B 1 182 ? 91.225 123.004 14.055 1.00 19.25 182 TYR B O 1
ATOM 3888 N N . ILE B 1 183 ? 89.433 124.138 14.826 1.00 17.56 183 ILE B N 1
ATOM 3889 C CA . ILE B 1 183 ? 90.177 124.875 15.837 1.00 17.43 183 ILE B CA 1
ATOM 3890 C C . ILE B 1 183 ? 90.710 123.899 16.872 1.00 16.83 183 ILE B C 1
ATOM 3891 O O . ILE B 1 183 ? 89.995 123.013 17.334 1.00 16.68 183 ILE B O 1
ATOM 3896 N N . ILE B 1 184 ? 91.985 124.051 17.208 1.00 19.27 184 ILE B N 1
ATOM 3897 C CA . ILE B 1 184 ? 92.595 123.247 18.247 1.00 19.91 184 ILE B CA 1
ATOM 3898 C C . ILE B 1 184 ? 93.113 124.173 19.327 1.00 19.99 184 ILE B C 1
ATOM 3899 O O . ILE B 1 184 ? 93.834 125.120 19.043 1.00 20.41 184 ILE B O 1
ATOM 3904 N N . ASP B 1 185 ? 92.707 123.922 20.563 1.00 19.60 185 ASP B N 1
ATOM 3905 C CA . ASP B 1 185 ? 93.184 124.711 21.687 1.00 18.68 185 ASP B CA 1
ATOM 3906 C C . ASP B 1 185 ? 93.082 123.895 22.966 1.00 17.95 185 ASP B C 1
ATOM 3907 O O . ASP B 1 185 ? 92.990 122.670 22.910 1.00 18.00 185 ASP B O 1
ATOM 3912 N N . GLU B 1 186 ? 93.067 124.570 24.109 1.00 18.82 186 GLU B N 1
ATOM 3913 C CA A GLU B 1 186 ? 93.082 123.881 25.396 0.39 19.64 186 GLU B CA 1
ATOM 3914 C CA B GLU B 1 186 ? 93.078 123.891 25.401 0.61 19.56 186 GLU B CA 1
ATOM 3915 C C . GLU B 1 186 ? 91.820 123.066 25.665 1.00 19.10 186 GLU B C 1
ATOM 3916 O O . GLU B 1 186 ? 91.804 122.233 26.568 1.00 19.41 186 GLU B O 1
ATOM 3927 N N . TYR B 1 187 ? 90.771 123.304 24.880 1.00 17.59 187 TYR B N 1
ATOM 3928 C CA . TYR B 1 187 ? 89.504 122.579 25.043 1.00 16.76 187 TYR B CA 1
ATOM 3929 C C . TYR B 1 187 ? 89.401 121.339 24.163 1.00 16.65 187 TYR B C 1
ATOM 3930 O O . TYR B 1 187 ? 88.451 120.562 24.271 1.00 16.64 187 TYR B O 1
ATOM 3939 N N . THR B 1 188 ? 90.403 121.134 23.314 1.00 17.80 188 THR B N 1
ATOM 3940 C CA . THR B 1 188 ? 90.458 119.948 22.469 1.00 19.69 188 THR B CA 1
ATOM 3941 C C . THR B 1 188 ? 90.757 118.691 23.287 1.00 20.39 188 THR B C 1
ATOM 3942 O O . THR B 1 188 ? 91.651 118.677 24.136 1.00 21.05 188 THR B O 1
ATOM 3946 N N . THR B 1 189 ? 89.994 117.636 23.029 0.97 19.83 189 THR B N 1
ATOM 3947 C CA . THR B 1 189 ? 90.188 116.365 23.719 0.72 20.67 189 THR B CA 1
ATOM 3948 C C . THR B 1 189 ? 91.542 115.790 23.353 0.79 21.84 189 THR B C 1
ATOM 3949 O O . THR B 1 189 ? 91.870 115.675 22.171 1.00 22.42 189 THR B O 1
ATOM 3953 N N . LEU B 1 190 ? 92.330 115.446 24.368 0.58 23.06 190 LEU B N 1
ATOM 3954 C CA . LEU B 1 190 ? 93.672 114.914 24.148 0.46 24.65 190 LEU B CA 1
ATOM 3955 C C . LEU B 1 190 ? 93.658 113.405 23.928 0.52 25.63 190 LEU B C 1
ATOM 3956 O O . LEU B 1 190 ? 94.032 112.633 24.810 1.00 26.48 190 LEU B O 1
ATOM 3961 N N . ALA B 1 191 ? 93.224 113.000 22.740 0.96 26.15 191 ALA B N 1
ATOM 3962 C CA . ALA B 1 191 ? 93.188 111.593 22.358 0.81 26.83 191 ALA B CA 1
ATOM 3963 C C . ALA B 1 191 ? 93.291 111.489 20.842 0.42 28.88 191 ALA B C 1
ATOM 3964 O O . ALA B 1 191 ? 92.944 112.429 20.127 1.00 29.62 191 ALA B O 1
ATOM 3966 N N . GLU B 1 192 ? 93.777 110.352 20.356 1.00 30.38 192 GLU B N 1
ATOM 3967 C CA . GLU B 1 192 ? 93.945 110.152 18.921 1.00 31.23 192 GLU B CA 1
ATOM 3968 C C . GLU B 1 192 ? 92.598 109.950 18.240 1.00 31.54 192 GLU B C 1
ATOM 3969 O O . GLU B 1 192 ? 91.676 109.379 18.822 1.00 31.67 192 GLU B O 1
ATOM 3975 N N . ALA B 1 193 ? 92.487 110.424 17.004 1.00 31.37 193 ALA B N 1
ATOM 3976 C CA . ALA B 1 193 ? 91.245 110.300 16.257 1.00 31.06 193 ALA B CA 1
ATOM 3977 C C . ALA B 1 193 ? 91.171 108.957 15.542 0.50 30.25 193 ALA B C 1
ATOM 3978 O O . ALA B 1 193 ? 92.182 108.435 15.080 1.00 31.04 193 ALA B O 1
ATOM 3980 N N . THR B 1 194 ? 89.969 108.396 15.469 0.70 28.69 194 THR B N 1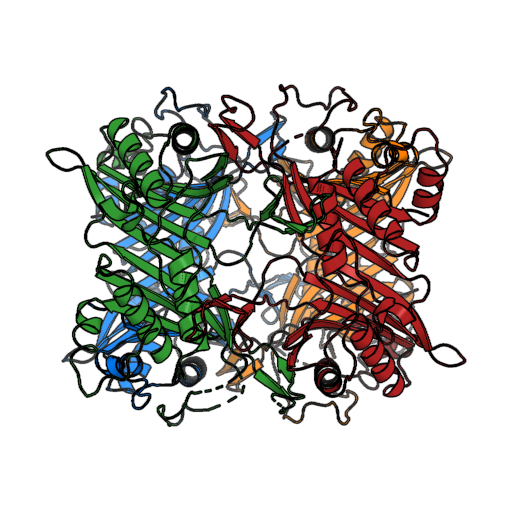
ATOM 3981 C CA . THR B 1 194 ? 89.739 107.176 14.707 0.90 26.95 194 THR B CA 1
ATOM 3982 C C . THR B 1 194 ? 88.637 107.417 13.685 0.77 24.67 194 THR B C 1
ATOM 3983 O O . THR B 1 194 ? 87.798 108.300 13.863 0.74 23.65 194 THR B O 1
ATOM 3987 N N . ASP B 1 195 ? 88.639 106.629 12.618 0.90 23.79 195 ASP B N 1
ATOM 3988 C CA . ASP B 1 195 ? 87.618 106.760 11.584 0.66 22.86 195 ASP B CA 1
ATOM 3989 C C . ASP B 1 195 ? 86.419 105.867 11.880 0.74 20.89 195 ASP B C 1
ATOM 3990 O O . ASP B 1 195 ? 86.568 104.675 12.152 0.78 19.68 195 ASP B O 1
ATOM 3995 N N . ARG B 1 196 ? 85.230 106.457 11.841 1.00 20.53 196 ARG B N 1
ATOM 3996 C CA . ARG B 1 196 ? 83.994 105.707 12.028 1.00 20.64 196 ARG B CA 1
ATOM 3997 C C . ARG B 1 196 ? 83.013 106.061 10.916 1.00 19.97 196 ARG B C 1
ATOM 3998 O O . ARG B 1 196 ? 83.121 107.119 10.298 1.00 21.39 196 ARG B O 1
ATOM 4006 N N . PRO B 1 197 ? 82.055 105.169 10.650 1.00 18.49 197 PRO B N 1
ATOM 4007 C CA . PRO B 1 197 ? 81.037 105.479 9.648 1.00 17.08 197 PRO B CA 1
ATOM 4008 C C . PRO B 1 197 ? 80.181 106.655 10.107 1.00 15.98 197 PRO B C 1
ATOM 4009 O O . PRO B 1 197 ? 79.643 106.652 11.217 1.00 16.05 197 PRO B O 1
ATOM 4013 N N . LEU B 1 198 ? 80.045 107.656 9.253 1.00 13.80 198 LEU B N 1
ATOM 4014 C CA . LEU B 1 198 ? 79.234 108.811 9.608 1.00 11.84 198 LEU B CA 1
ATOM 4015 C C . LEU B 1 198 ? 77.766 108.422 9.726 1.00 11.81 198 LEU B C 1
ATOM 4016 O O . LEU B 1 198 ? 77.178 107.888 8.787 1.00 13.08 198 LEU B O 1
ATOM 4021 N N . TYR B 1 199 ? 77.202 108.688 10.897 1.00 11.13 199 TYR B N 1
ATOM 4022 C CA . TYR B 1 199 ? 75.828 108.312 11.209 1.00 10.91 199 TYR B CA 1
ATOM 4023 C C . TYR B 1 199 ? 75.057 109.592 11.553 1.00 11.15 199 TYR B C 1
ATOM 4024 O O . TYR B 1 199 ? 75.412 110.305 12.493 1.00 12.43 199 TYR B O 1
ATOM 4033 N N . ILE B 1 200 ? 74.027 109.904 10.768 1.00 11.39 200 ILE B N 1
ATOM 4034 C CA . ILE B 1 200 ? 73.339 111.191 10.896 1.00 11.85 200 ILE B CA 1
ATOM 4035 C C . ILE B 1 200 ? 71.827 111.047 11.060 1.00 11.54 200 ILE B C 1
ATOM 4036 O O . ILE B 1 200 ? 71.205 110.130 10.511 1.00 13.29 200 ILE B O 1
ATOM 4041 N N . PHE B 1 201 ? 71.244 111.951 11.839 1.00 10.12 201 PHE B N 1
ATOM 4042 C CA . PHE B 1 201 ? 69.797 112.099 11.862 1.00 10.22 201 PHE B CA 1
ATOM 4043 C C . PHE B 1 201 ? 69.509 113.398 11.119 1.00 10.11 201 PHE B C 1
ATOM 4044 O O . PHE B 1 201 ? 70.223 114.390 11.317 1.00 11.85 201 PHE B O 1
ATOM 4052 N N . LEU B 1 202 ? 68.483 113.399 10.272 1.00 9.96 202 LEU B N 1
ATOM 4053 C CA . LEU B 1 202 ? 68.064 114.621 9.566 1.00 10.29 202 LEU B CA 1
ATOM 4054 C C . LEU B 1 202 ? 66.572 114.878 9.683 1.00 10.85 202 LEU B C 1
ATOM 4055 O O . LEU B 1 202 ? 65.746 113.978 9.488 1.00 12.01 202 LEU B O 1
ATOM 4060 N N . ASN B 1 203 ? 66.240 116.132 9.975 1.00 10.00 203 ASN B N 1
ATOM 4061 C CA . ASN B 1 203 ? 64.896 116.641 9.758 1.00 10.89 203 ASN B CA 1
ATOM 4062 C C . ASN B 1 203 ? 65.049 117.653 8.644 1.00 11.45 203 ASN B C 1
ATOM 4063 O O . ASN B 1 203 ? 65.873 118.564 8.739 1.00 12.87 203 ASN B O 1
ATOM 4068 N N . ILE B 1 204 ? 64.285 117.494 7.577 1.00 9.74 204 ILE B N 1
ATOM 4069 C CA . ILE B 1 204 ? 64.399 118.412 6.452 1.00 10.10 204 ILE B CA 1
ATOM 4070 C C . ILE B 1 204 ? 63.061 119.075 6.225 1.00 10.05 204 ILE B C 1
ATOM 4071 O O . ILE B 1 204 ? 62.030 118.409 6.248 1.00 11.49 204 ILE B O 1
ATOM 4076 N N . GLY B 1 205 ? 63.073 120.389 6.034 1.00 9.88 205 GLY B N 1
ATOM 4077 C CA . GLY B 1 205 ? 61.858 121.129 5.743 1.00 10.29 205 GLY B CA 1
ATOM 4078 C C . GLY B 1 205 ? 62.008 122.024 4.534 1.00 10.90 205 GLY B C 1
ATOM 4079 O O . GLY B 1 205 ? 63.113 122.301 4.091 1.00 11.87 205 GLY B O 1
ATOM 4080 N N . TRP B 1 206 ? 60.891 122.458 3.972 1.00 10.88 206 TRP B N 1
ATOM 4081 C CA . TRP B 1 206 ? 60.953 123.341 2.810 1.00 11.52 206 TRP B CA 1
ATOM 4082 C C . TRP B 1 206 ? 59.782 124.301 2.819 1.00 11.58 206 TRP B C 1
ATOM 4083 O O . TRP B 1 206 ? 58.780 124.072 3.510 1.00 11.86 206 TRP B O 1
ATOM 4094 N N . ALA B 1 207 ? 59.946 125.374 2.045 1.00 13.80 207 ALA B N 1
ATOM 4095 C CA . ALA B 1 207 ? 58.935 126.409 1.877 1.00 15.33 207 ALA B CA 1
ATOM 4096 C C . ALA B 1 207 ? 58.678 126.636 0.399 1.00 15.85 207 ALA B C 1
ATOM 4097 O O . ALA B 1 207 ? 59.606 126.634 -0.411 1.00 16.10 207 ALA B O 1
ATOM 4099 N N . TYR B 1 208 ? 57.409 126.846 0.058 1.00 16.77 208 TYR B N 1
ATOM 4100 C CA . TYR B 1 208 ? 56.992 127.088 -1.315 1.00 17.56 208 TYR B CA 1
ATOM 4101 C C . TYR B 1 208 ? 56.915 128.579 -1.638 1.00 19.50 208 TYR B C 1
ATOM 4102 O O . TYR B 1 208 ? 56.518 129.377 -0.791 1.00 20.44 208 TYR B O 1
ATOM 4111 N N . GLU B 1 209 ? 57.278 128.938 -2.866 1.00 20.42 209 GLU B N 1
ATOM 4112 C CA . GLU B 1 209 ? 57.091 130.300 -3.355 1.00 22.11 209 GLU B CA 1
ATOM 4113 C C . GLU B 1 209 ? 55.609 130.620 -3.501 0.85 23.78 209 GLU B C 1
ATOM 4114 O O . GLU B 1 209 ? 55.157 131.701 -3.123 1.00 24.59 209 GLU B O 1
ATOM 4120 N N . ASN B 1 210 ? 54.867 129.672 -4.068 1.00 24.40 210 ASN B N 1
ATOM 4121 C CA . ASN B 1 210 ? 53.414 129.740 -4.130 0.88 25.33 210 ASN B CA 1
ATOM 4122 C C . ASN B 1 210 ? 52.826 128.668 -3.234 1.00 25.59 210 ASN B C 1
ATOM 4123 O O . ASN B 1 210 ? 52.839 127.484 -3.569 1.00 26.50 210 ASN B O 1
ATOM 4128 N N . GLN B 1 211 ? 52.297 129.096 -2.101 1.00 25.38 211 GLN B N 1
ATOM 4129 C CA . GLN B 1 211 ? 51.806 128.165 -1.097 1.00 25.17 211 GLN B CA 1
ATOM 4130 C C . GLN B 1 211 ? 50.680 127.256 -1.569 0.85 24.43 211 GLN B C 1
ATOM 4131 O O . GLN B 1 211 ? 50.480 126.174 -1.014 1.00 25.52 211 GLN B O 1
ATOM 4137 N N . ASP B 1 212 ? 49.946 127.683 -2.587 1.00 22.97 212 ASP B N 1
ATOM 4138 C CA . ASP B 1 212 ? 48.870 126.859 -3.126 1.00 22.32 212 ASP B CA 1
ATOM 4139 C C . ASP B 1 212 ? 49.417 125.576 -3.744 1.00 21.43 212 ASP B C 1
ATOM 4140 O O . ASP B 1 212 ? 48.708 124.578 -3.829 1.00 20.95 212 ASP B O 1
ATOM 4145 N N . ASP B 1 213 ? 50.687 125.591 -4.150 1.00 20.82 213 ASP B N 1
ATOM 4146 C CA . ASP B 1 213 ? 51.324 124.385 -4.676 1.00 20.99 213 ASP B CA 1
ATOM 4147 C C . ASP B 1 213 ? 51.317 123.226 -3.677 1.00 19.21 213 ASP B C 1
ATOM 4148 O O . ASP B 1 213 ? 51.323 122.067 -4.078 1.00 19.88 213 ASP B O 1
ATOM 4153 N N . ALA B 1 214 ? 51.312 123.546 -2.384 1.00 17.07 214 ALA B N 1
ATOM 4154 C CA . ALA B 1 214 ? 51.269 122.525 -1.332 1.00 15.82 214 ALA B CA 1
ATOM 4155 C C . ALA B 1 214 ? 49.934 121.789 -1.270 1.00 14.98 214 ALA B C 1
ATOM 4156 O O . ALA B 1 214 ? 49.840 120.742 -0.643 1.00 15.14 214 ALA B O 1
ATOM 4158 N N . LYS B 1 215 ? 48.908 122.333 -1.918 1.00 15.60 215 LYS B N 1
ATOM 4159 C CA . LYS B 1 215 ? 47.586 121.718 -1.885 1.00 16.38 215 LYS B CA 1
ATOM 4160 C C . LYS B 1 215 ? 47.461 120.489 -2.778 1.00 17.44 215 LYS B C 1
ATOM 4161 O O . LYS B 1 215 ? 46.534 119.694 -2.617 1.00 18.66 215 LYS B O 1
ATOM 4167 N N . GLY B 1 216 ? 48.363 120.355 -3.740 1.00 18.68 216 GLY B N 1
ATOM 4168 C CA . GLY B 1 216 ? 48.379 119.189 -4.603 1.00 20.68 216 GLY B CA 1
ATOM 4169 C C . GLY B 1 216 ? 47.374 119.178 -5.739 1.00 22.40 216 GLY B C 1
ATOM 4170 O O . GLY B 1 216 ? 47.206 118.154 -6.398 1.00 22.37 216 GLY B O 1
ATOM 4171 N N . ASP B 1 217 ? 46.708 120.302 -5.983 1.00 23.45 217 ASP B N 1
ATOM 4172 C CA . ASP B 1 217 ? 45.730 120.367 -7.070 1.00 25.23 217 ASP B CA 1
ATOM 4173 C C . ASP B 1 217 ? 46.385 120.147 -8.429 1.00 25.52 217 ASP B C 1
ATOM 4174 O O . ASP B 1 217 ? 45.784 119.570 -9.331 1.00 27.09 217 ASP B O 1
ATOM 4179 N N . ASN B 1 218 ? 47.621 120.612 -8.569 1.00 24.37 218 ASN B N 1
ATOM 4180 C CA . ASN B 1 218 ? 48.453 120.231 -9.697 1.00 25.06 218 ASN B CA 1
ATOM 4181 C C . ASN B 1 218 ? 49.658 119.501 -9.131 1.00 24.36 218 ASN B C 1
ATOM 4182 O O . ASN B 1 218 ? 50.638 120.131 -8.749 1.00 24.84 218 ASN B O 1
ATOM 4187 N N . PRO B 1 219 ? 49.584 118.166 -9.070 1.00 23.37 219 PRO B N 1
ATOM 4188 C CA . PRO B 1 219 ? 50.646 117.384 -8.427 1.00 23.41 219 PRO B CA 1
ATOM 4189 C C . PRO B 1 219 ? 52.030 117.549 -9.055 1.00 22.86 219 PRO B C 1
ATOM 4190 O O . PRO B 1 219 ? 53.023 117.249 -8.398 1.00 21.82 219 PRO B O 1
ATOM 4194 N N . ALA B 1 220 ? 52.097 118.017 -10.296 1.00 22.88 220 ALA B N 1
ATOM 4195 C CA . ALA B 1 220 ? 53.389 118.316 -10.904 1.00 22.48 220 ALA B CA 1
ATOM 4196 C C . ALA B 1 220 ? 54.120 119.392 -10.108 1.00 22.94 220 ALA B C 1
ATOM 4197 O O . ALA B 1 220 ? 55.340 119.525 -10.207 1.00 24.00 220 ALA B O 1
ATOM 4199 N N . ASN B 1 221 ? 53.374 120.160 -9.319 1.00 22.01 221 ASN B N 1
ATOM 4200 C CA . ASN B 1 221 ? 53.964 121.242 -8.534 1.00 22.99 221 ASN B CA 1
ATOM 4201 C C . ASN B 1 221 ? 54.078 120.919 -7.052 1.00 20.26 221 ASN B C 1
ATOM 4202 O O . ASN B 1 221 ? 54.533 121.747 -6.265 0.96 19.67 221 ASN B O 1
ATOM 4207 N N . TYR B 1 222 ? 53.642 119.724 -6.670 1.00 17.56 222 TYR B N 1
ATOM 4208 C CA . TYR B 1 222 ? 53.712 119.300 -5.284 1.00 16.27 222 TYR B CA 1
ATOM 4209 C C . TYR B 1 222 ? 55.013 118.558 -4.989 1.00 17.10 222 TYR B C 1
ATOM 4210 O O . TYR B 1 222 ? 55.387 117.633 -5.709 1.00 20.13 222 TYR B O 1
ATOM 4219 N N . VAL B 1 223 ? 55.681 118.944 -3.906 1.00 14.42 223 VAL B N 1
ATOM 4220 C CA . VAL B 1 223 ? 56.902 118.267 -3.492 1.00 14.83 223 VAL B CA 1
ATOM 4221 C C . VAL B 1 223 ? 56.572 117.216 -2.436 1.00 13.75 223 VAL B C 1
ATOM 4222 O O . VAL B 1 223 ? 56.218 117.543 -1.306 1.00 13.12 223 VAL B O 1
ATOM 4226 N N . ALA B 1 224 ? 56.679 115.943 -2.800 1.00 13.48 224 ALA B N 1
ATOM 4227 C CA . ALA B 1 224 ? 56.442 114.889 -1.820 1.00 13.76 224 ALA B CA 1
ATOM 4228 C C . ALA B 1 224 ? 57.675 114.695 -0.940 1.00 11.87 224 ALA B C 1
ATOM 4229 O O . ALA B 1 224 ? 58.805 114.617 -1.436 1.00 12.37 224 ALA B O 1
ATOM 4231 N N . ALA B 1 225 ? 57.446 114.614 0.367 1.00 12.09 225 ALA B N 1
ATOM 4232 C CA . ALA B 1 225 ? 58.517 114.423 1.337 1.00 12.08 225 ALA B CA 1
ATOM 4233 C C . ALA B 1 225 ? 59.365 113.194 1.011 1.00 11.87 225 ALA B C 1
ATOM 4234 O O . ALA B 1 225 ? 60.556 113.174 1.271 1.00 12.04 225 ALA B O 1
ATOM 4236 N N . GLU B 1 226 ? 58.747 112.180 0.418 1.00 12.31 226 GLU B N 1
ATOM 4237 C CA . GLU B 1 226 ? 59.463 110.965 0.060 1.00 13.06 226 GLU B CA 1
ATOM 4238 C C . GLU B 1 226 ? 60.511 111.247 -1.007 1.00 11.94 226 GLU B C 1
ATOM 4239 O O . GLU B 1 226 ? 61.588 110.648 -0.989 1.00 13.22 226 GLU B O 1
ATOM 4245 N N . GLN B 1 227 ? 60.208 112.162 -1.927 1.00 11.76 227 GLN B N 1
ATOM 4246 C CA . GLN B 1 227 ? 61.188 112.548 -2.938 1.00 12.44 227 GLN B CA 1
ATOM 4247 C C . GLN B 1 227 ? 62.378 113.260 -2.298 1.00 11.37 227 GLN B C 1
ATOM 4248 O O . GLN B 1 227 ? 63.526 113.029 -2.675 1.00 12.58 227 GLN B O 1
ATOM 4254 N N . VAL B 1 228 ? 62.098 114.114 -1.319 1.00 11.25 228 VAL B N 1
ATOM 4255 C CA . VAL B 1 228 ? 63.143 114.844 -0.617 1.00 11.58 228 VAL B CA 1
ATOM 4256 C C . VAL B 1 228 ? 64.025 113.861 0.153 1.00 11.00 228 VAL B C 1
ATOM 4257 O O . VAL B 1 228 ? 65.256 113.965 0.136 1.00 12.04 228 VAL B O 1
ATOM 4261 N N . ARG B 1 229 ? 63.390 112.893 0.806 1.00 11.52 229 ARG B N 1
ATOM 4262 C CA . ARG B 1 229 ? 64.105 111.829 1.509 1.00 13.39 229 ARG B CA 1
ATOM 4263 C C . ARG B 1 229 ? 65.043 111.086 0.555 1.00 13.00 229 ARG B C 1
ATOM 4264 O O . ARG B 1 229 ? 66.194 110.812 0.890 1.00 13.16 229 ARG B O 1
ATOM 4272 N N . ASP B 1 230 ? 64.555 110.775 -0.641 1.00 12.22 230 ASP B N 1
ATOM 4273 C CA . ASP B 1 230 ? 65.357 110.065 -1.636 1.00 13.66 230 ASP B CA 1
ATOM 4274 C C . ASP B 1 230 ? 66.514 110.915 -2.152 1.00 12.40 230 ASP B C 1
ATOM 4275 O O . ASP B 1 230 ? 67.609 110.401 -2.415 1.00 12.47 230 ASP B O 1
ATOM 4280 N N . ILE B 1 231 ? 66.284 112.217 -2.297 1.00 12.31 231 ILE B N 1
ATOM 4281 C CA . ILE B 1 231 ? 67.370 113.128 -2.661 1.00 12.37 231 ILE B CA 1
ATOM 4282 C C . ILE B 1 231 ? 68.462 113.143 -1.593 1.00 11.48 231 ILE B C 1
ATOM 4283 O O . ILE B 1 231 ? 69.650 113.054 -1.905 1.00 12.91 231 ILE B O 1
ATOM 4288 N N . ALA B 1 232 ? 68.060 113.252 -0.332 1.00 11.83 232 ALA B N 1
ATOM 4289 C CA . ALA B 1 232 ? 69.012 113.281 0.771 1.00 12.06 232 ALA B CA 1
ATOM 4290 C C . ALA B 1 232 ? 69.846 112.003 0.797 1.00 11.97 232 ALA B C 1
ATOM 4291 O O . ALA B 1 232 ? 71.074 112.054 0.907 1.00 12.48 232 ALA B O 1
ATOM 4293 N N . ALA B 1 233 ? 69.183 110.857 0.682 1.00 12.91 233 ALA B N 1
ATOM 4294 C CA . ALA B 1 233 ? 69.884 109.577 0.661 1.00 12.83 233 ALA B CA 1
ATOM 4295 C C . ALA B 1 233 ? 70.846 109.465 -0.521 1.00 11.86 233 ALA B C 1
ATOM 4296 O O . ALA B 1 233 ? 71.970 108.980 -0.365 1.00 12.87 233 ALA B O 1
ATOM 4298 N N . SER B 1 234 ? 70.412 109.916 -1.698 1.00 12.06 234 SER B N 1
ATOM 4299 C CA . SER B 1 234 ? 71.233 109.823 -2.906 1.00 12.95 234 SER B CA 1
ATOM 4300 C C . SER B 1 234 ? 72.479 110.700 -2.817 1.00 12.62 234 SER B C 1
ATOM 4301 O O . SER B 1 234 ? 73.577 110.304 -3.215 1.00 13.48 234 SER B O 1
ATOM 4304 N N . VAL B 1 235 ? 72.302 111.901 -2.291 1.00 13.06 235 VAL B N 1
ATOM 4305 C CA . VAL B 1 235 ? 73.426 112.812 -2.154 1.00 12.92 235 VAL B CA 1
ATOM 4306 C C . VAL B 1 235 ? 74.407 112.279 -1.101 1.00 12.76 235 VAL B C 1
ATOM 4307 O O . VAL B 1 235 ? 75.618 112.282 -1.316 1.00 13.41 235 VAL B O 1
ATOM 4311 N N . PHE B 1 236 ? 73.881 111.781 0.015 1.00 12.80 236 PHE B N 1
ATOM 4312 C CA . PHE B 1 236 ? 74.709 111.195 1.067 1.00 12.74 236 PHE B CA 1
ATOM 4313 C C . PHE B 1 236 ? 75.541 110.039 0.490 1.00 12.68 236 PHE B C 1
ATOM 4314 O O . PHE B 1 236 ? 76.729 109.921 0.747 1.00 14.03 236 PHE B O 1
ATOM 4322 N N . HIS B 1 237 ? 74.906 109.206 -0.323 1.00 13.30 237 HIS B N 1
ATOM 4323 C CA . HIS B 1 237 ? 75.578 108.100 -0.982 1.00 13.72 237 HIS B CA 1
ATOM 4324 C C . HIS B 1 237 ? 76.687 108.563 -1.924 1.00 14.41 237 HIS B C 1
ATOM 4325 O O . HIS B 1 237 ? 77.792 108.011 -1.922 1.00 16.07 237 HIS B O 1
ATOM 4332 N N . THR B 1 238 ? 76.404 109.583 -2.722 1.00 14.47 238 THR B N 1
ATOM 4333 C CA . THR B 1 238 ? 77.309 109.933 -3.817 1.00 17.00 238 THR B CA 1
ATOM 4334 C C . THR B 1 238 ? 78.426 110.904 -3.431 1.00 17.58 238 THR B C 1
ATOM 4335 O O . THR B 1 238 ? 79.573 110.753 -3.863 1.00 18.30 238 THR B O 1
ATOM 4339 N N . LEU B 1 239 ? 78.091 111.886 -2.601 1.00 18.23 239 LEU B N 1
ATOM 4340 C CA . LEU B 1 239 ? 79.028 112.953 -2.254 1.00 19.49 239 LEU B CA 1
ATOM 4341 C C . LEU B 1 239 ? 80.112 112.450 -1.311 1.00 20.35 239 LEU B C 1
ATOM 4342 O O . LEU B 1 239 ? 79.840 111.692 -0.375 1.00 21.05 239 LEU B O 1
ATOM 4347 N N . ASP B 1 240 ? 81.348 112.852 -1.582 1.00 21.26 240 ASP B N 1
ATOM 4348 C CA . ASP B 1 240 ? 82.411 112.738 -0.597 1.00 23.58 240 ASP B CA 1
ATOM 4349 C C . ASP B 1 240 ? 82.275 113.959 0.317 1.00 23.32 240 ASP B C 1
ATOM 4350 O O . ASP B 1 240 ? 82.833 115.018 0.040 1.00 23.85 240 ASP B O 1
ATOM 4355 N N . ASN B 1 241 ? 81.505 113.826 1.393 1.00 22.60 241 ASN B N 1
ATOM 4356 C CA . ASN B 1 241 ? 81.250 114.975 2.260 1.00 22.30 241 ASN B CA 1
ATOM 4357 C C . ASN B 1 241 ? 82.449 115.332 3.125 1.00 22.49 241 ASN B C 1
ATOM 4358 O O . ASN B 1 241 ? 83.248 114.469 3.480 1.00 23.93 241 ASN B O 1
ATOM 4363 N N . LYS B 1 242 ? 82.567 116.614 3.457 1.00 22.42 242 LYS B N 1
ATOM 4364 C CA . LYS B 1 242 ? 83.687 117.116 4.247 1.00 22.78 242 LYS B CA 1
ATOM 4365 C C . LYS B 1 242 ? 83.258 117.323 5.693 0.68 21.56 242 LYS B C 1
ATOM 4366 O O . LYS B 1 242 ? 84.084 117.555 6.580 1.00 22.29 242 LYS B O 1
ATOM 4372 N N . SER B 1 243 ? 81.950 117.220 5.909 1.00 19.64 243 SER B N 1
ATOM 4373 C CA . SER B 1 243 ? 81.321 117.464 7.198 1.00 17.67 243 SER B CA 1
ATOM 4374 C C . SER B 1 243 ? 79.819 117.319 7.016 1.00 14.76 243 SER B C 1
ATOM 4375 O O . SER B 1 243 ? 79.321 117.317 5.888 1.00 15.77 243 SER B O 1
ATOM 4378 N N . ILE B 1 244 ? 79.086 117.218 8.116 1.00 14.12 244 ILE B N 1
ATOM 4379 C CA . ILE B 1 244 ? 77.633 117.246 8.002 1.00 12.93 244 ILE B CA 1
ATOM 4380 C C . ILE B 1 244 ? 77.177 118.596 7.446 1.00 13.15 244 ILE B C 1
ATOM 4381 O O . ILE B 1 244 ? 76.240 118.654 6.647 1.00 13.23 244 ILE B O 1
ATOM 4386 N N . GLN B 1 245 ? 77.851 119.668 7.871 1.00 13.77 245 GLN B N 1
ATOM 4387 C CA . GLN B 1 245 ? 77.546 121.016 7.410 1.00 13.78 245 GLN B CA 1
ATOM 4388 C C . GLN B 1 245 ? 77.617 121.077 5.885 1.00 13.75 245 GLN B C 1
ATOM 4389 O O . GLN B 1 245 ? 76.708 121.571 5.220 1.00 12.30 245 GLN B O 1
ATOM 4395 N N . HIS B 1 246 ? 78.718 120.565 5.347 1.00 12.85 246 HIS B N 1
ATOM 4396 C CA . HIS B 1 246 ? 78.966 120.554 3.914 1.00 13.53 246 HIS B CA 1
ATOM 4397 C C . HIS B 1 246 ? 77.917 119.684 3.200 1.00 12.93 246 HIS B C 1
ATOM 4398 O O . HIS B 1 246 ? 77.365 120.074 2.160 1.00 13.82 246 HIS B O 1
ATOM 4405 N N . LEU B 1 247 ? 77.636 118.514 3.770 1.00 12.38 247 LEU B N 1
ATOM 4406 C CA . LEU B 1 247 ? 76.638 117.603 3.212 1.00 11.95 247 LEU B CA 1
ATOM 4407 C C . LEU B 1 247 ? 75.253 118.232 3.101 1.00 11.11 247 LEU B C 1
ATOM 4408 O O . LEU B 1 247 ? 74.626 118.157 2.047 1.00 11.52 247 LEU B O 1
ATOM 4413 N N . ILE B 1 248 ? 74.769 118.848 4.175 1.00 11.50 248 ILE B N 1
ATOM 4414 C CA . ILE B 1 248 ? 73.418 119.398 4.112 1.00 12.24 248 ILE B CA 1
ATOM 4415 C C . ILE B 1 248 ? 73.336 120.579 3.143 1.00 12.02 248 ILE B C 1
ATOM 4416 O O . ILE B 1 248 ? 72.292 120.812 2.531 1.00 11.51 248 ILE B O 1
ATOM 4421 N N . TYR B 1 249 ? 74.432 121.312 2.975 1.00 11.75 249 TYR B N 1
ATOM 4422 C CA . TYR B 1 249 ? 74.448 122.363 1.958 1.00 12.11 249 TYR B CA 1
ATOM 4423 C C . TYR B 1 249 ? 74.159 121.767 0.577 1.00 12.10 249 TYR B C 1
ATOM 4424 O O . TYR B 1 249 ? 73.306 122.256 -0.171 1.00 11.94 249 TYR B O 1
ATOM 4433 N N . HIS B 1 250 ? 74.844 120.680 0.255 1.00 11.63 250 HIS B N 1
ATOM 4434 C CA . HIS B 1 250 ? 74.645 120.022 -1.025 1.00 12.15 250 HIS B CA 1
ATOM 4435 C C . HIS B 1 250 ? 73.309 119.308 -1.170 1.00 11.83 250 HIS B C 1
ATOM 4436 O O . HIS B 1 250 ? 72.755 119.261 -2.270 1.00 12.56 250 HIS B O 1
ATOM 4443 N N . ILE B 1 251 ? 72.785 118.769 -0.075 1.00 11.55 251 ILE B N 1
ATOM 4444 C CA . ILE B 1 251 ? 71.453 118.186 -0.133 1.00 11.43 251 ILE B CA 1
ATOM 4445 C C . ILE B 1 251 ? 70.448 119.295 -0.447 1.00 12.85 251 ILE B C 1
ATOM 4446 O O . ILE B 1 251 ? 69.570 119.122 -1.298 1.00 13.11 251 ILE B O 1
ATOM 4451 N N . GLY B 1 252 ? 70.596 120.438 0.224 1.00 12.60 252 GLY B N 1
ATOM 4452 C CA . GLY B 1 252 ? 69.684 121.552 0.030 1.00 13.01 252 GLY B CA 1
ATOM 4453 C C . GLY B 1 252 ? 69.735 122.106 -1.381 1.00 11.94 252 GLY B C 1
ATOM 4454 O O . GLY B 1 252 ? 68.695 122.360 -1.990 1.00 11.88 252 GLY B O 1
ATOM 4455 N N . LEU B 1 253 ? 70.942 122.286 -1.904 1.00 12.97 253 LEU B N 1
ATOM 4456 C CA . LEU B 1 253 ? 71.114 122.735 -3.285 1.00 12.33 253 LEU B CA 1
ATOM 4457 C C . LEU B 1 253 ? 70.388 121.798 -4.247 1.00 12.44 253 LEU B C 1
ATOM 4458 O O . LEU B 1 253 ? 69.696 122.243 -5.153 1.00 13.12 253 LEU B O 1
ATOM 4463 N N . THR B 1 254 ? 70.513 120.491 -4.020 1.00 12.99 254 THR B N 1
ATOM 4464 C CA . THR B 1 254 ? 69.935 119.514 -4.931 1.00 12.95 254 THR B CA 1
ATOM 4465 C C . THR B 1 254 ? 68.419 119.554 -4.900 1.00 12.91 254 THR B C 1
ATOM 4466 O O . THR B 1 254 ? 67.783 119.472 -5.949 1.00 13.81 254 THR B O 1
ATOM 4470 N N . ILE B 1 255 ? 67.850 119.673 -3.701 1.00 11.85 255 ILE B N 1
ATOM 4471 C CA . ILE B 1 255 ? 66.403 119.793 -3.569 1.00 11.84 255 ILE B CA 1
ATOM 4472 C C . ILE B 1 255 ? 65.897 121.041 -4.287 1.00 13.17 255 ILE B C 1
ATOM 4473 O O . ILE B 1 255 ? 64.921 120.971 -5.038 1.00 13.77 255 ILE B O 1
ATOM 4478 N N . LEU B 1 256 ? 66.570 122.175 -4.079 1.00 13.37 256 LEU B N 1
ATOM 4479 C CA . LEU B 1 256 ? 66.178 123.417 -4.739 1.00 13.69 256 LEU B CA 1
ATOM 4480 C C . LEU B 1 256 ? 66.292 123.323 -6.256 1.00 14.22 256 LEU B C 1
ATOM 4481 O O . LEU B 1 256 ? 65.554 123.990 -6.987 1.00 15.54 256 LEU B O 1
ATOM 4486 N N . ASP B 1 257 ? 67.215 122.486 -6.717 1.00 14.47 257 ASP B N 1
ATOM 4487 C CA . ASP B 1 257 ? 67.499 122.341 -8.140 1.00 14.65 257 ASP B CA 1
ATOM 4488 C C . ASP B 1 257 ? 66.387 121.521 -8.782 1.00 15.69 257 ASP B C 1
ATOM 4489 O O . ASP B 1 257 ? 65.928 121.843 -9.878 1.00 17.23 257 ASP B O 1
ATOM 4494 N N . ARG B 1 258 ? 65.939 120.475 -8.086 1.00 15.60 258 ARG B N 1
ATOM 4495 C CA . ARG B 1 258 ? 64.858 119.643 -8.604 1.00 16.34 258 ARG B CA 1
ATOM 4496 C C . ARG B 1 258 ? 63.501 120.332 -8.510 1.00 17.30 258 ARG B C 1
ATOM 4497 O O . ARG B 1 258 ? 62.597 120.061 -9.302 1.00 17.69 258 ARG B O 1
ATOM 4505 N N . PHE B 1 259 ? 63.362 121.217 -7.530 1.00 16.51 259 PHE B N 1
ATOM 4506 C CA . PHE B 1 259 ? 62.079 121.842 -7.247 1.00 17.10 259 PHE B CA 1
ATOM 4507 C C . PHE B 1 259 ? 62.211 123.364 -7.228 1.00 16.66 259 PHE B C 1
ATOM 4508 O O . PHE B 1 259 ? 62.278 123.986 -6.161 1.00 16.97 259 PHE B O 1
ATOM 4516 N N . PRO B 1 260 ? 62.249 123.972 -8.422 1.00 18.68 260 PRO B N 1
ATOM 4517 C CA . PRO B 1 260 ? 62.434 125.424 -8.507 1.00 18.67 260 PRO B CA 1
ATOM 4518 C C . PRO B 1 260 ? 61.308 126.216 -7.841 1.00 17.84 260 PRO B C 1
ATOM 4519 O O . PRO B 1 260 ? 61.483 127.408 -7.590 1.00 18.78 260 PRO B O 1
ATOM 4523 N N . GLN B 1 261 ? 60.178 125.575 -7.558 1.00 17.34 261 GLN B N 1
ATOM 4524 C CA . GLN B 1 261 ? 59.062 126.270 -6.933 1.00 17.22 261 GLN B CA 1
ATOM 4525 C C . GLN B 1 261 ? 59.229 126.418 -5.414 1.00 16.61 261 GLN B C 1
ATOM 4526 O O . GLN B 1 261 ? 58.396 127.030 -4.750 1.00 17.29 261 GLN B O 1
ATOM 4532 N N . LEU B 1 262 ? 60.310 125.860 -4.868 1.00 16.21 262 LEU B N 1
ATOM 4533 C CA . LEU B 1 262 ? 60.633 126.038 -3.453 1.00 16.93 262 LEU B CA 1
ATOM 4534 C C . LEU B 1 262 ? 61.536 127.250 -3.267 1.00 17.61 262 LEU B C 1
ATOM 4535 O O . LEU B 1 262 ? 62.430 127.489 -4.079 1.00 18.83 262 LEU B O 1
ATOM 4540 N N . THR B 1 263 ? 61.324 128.008 -2.196 1.00 17.14 263 THR B N 1
ATOM 4541 C CA . THR B 1 263 ? 62.173 129.172 -1.939 1.00 18.24 263 THR B CA 1
ATOM 4542 C C . THR B 1 263 ? 63.353 128.786 -1.063 1.00 18.49 263 THR B C 1
ATOM 4543 O O . THR B 1 263 ? 64.436 129.348 -1.186 1.00 20.24 263 THR B O 1
ATOM 4547 N N . GLU B 1 264 ? 63.139 127.825 -0.171 1.00 17.11 264 GLU B N 1
ATOM 4548 C CA . GLU B 1 264 ? 64.186 127.435 0.756 1.00 17.54 264 GLU B CA 1
ATOM 4549 C C . GLU B 1 264 ? 64.015 126.017 1.262 1.00 14.83 264 GLU B C 1
ATOM 4550 O O . GLU B 1 264 ? 62.914 125.456 1.239 1.00 15.53 264 GLU B O 1
ATOM 4556 N N . VAL B 1 265 ? 65.131 125.457 1.715 1.00 12.83 265 VAL B N 1
ATOM 4557 C CA . VAL B 1 265 ? 65.160 124.143 2.341 1.00 12.95 265 VAL B CA 1
ATOM 4558 C C . VAL B 1 265 ? 65.899 124.335 3.653 1.00 13.51 265 VAL B C 1
ATOM 4559 O O . VAL B 1 265 ? 66.938 124.995 3.686 1.00 14.52 265 VAL B O 1
ATOM 4563 N N . ASN B 1 266 ? 65.345 123.814 4.739 1.00 12.90 266 ASN B N 1
ATOM 4564 C CA . ASN B 1 266 ? 65.993 123.914 6.040 1.00 13.48 266 ASN B CA 1
ATOM 4565 C C . ASN B 1 266 ? 66.307 122.551 6.641 1.00 12.22 266 ASN B C 1
ATOM 4566 O O . ASN B 1 266 ? 65.683 121.537 6.301 1.00 12.46 266 ASN B O 1
ATOM 4571 N N . PHE B 1 267 ? 67.272 122.541 7.548 1.00 11.79 267 PHE B N 1
ATOM 4572 C CA . PHE B 1 267 ? 67.761 121.311 8.140 1.00 11.69 267 PHE B CA 1
ATOM 4573 C C . PHE B 1 267 ? 67.926 121.454 9.632 1.00 11.54 267 PHE B C 1
ATOM 4574 O O . PHE B 1 267 ? 68.353 122.506 10.130 1.00 13.65 267 PHE B O 1
ATOM 4582 N N . GLY B 1 268 ? 67.608 120.373 10.330 1.00 11.23 268 GLY B N 1
ATOM 4583 C CA . GLY B 1 268 ? 68.064 120.156 11.686 1.00 11.45 268 GLY B CA 1
ATOM 4584 C C . GLY B 1 268 ? 68.683 118.775 11.708 1.00 12.49 268 GLY B C 1
ATOM 4585 O O . GLY B 1 268 ? 68.048 117.812 11.276 1.00 14.55 268 GLY B O 1
ATOM 4586 N N . THR B 1 269 ? 69.919 118.674 12.178 1.00 13.69 269 THR B N 1
ATOM 4587 C CA . THR B 1 269 ? 70.654 117.410 12.149 1.00 13.94 269 THR B CA 1
ATOM 4588 C C . THR B 1 269 ? 71.101 116.965 13.527 1.00 14.66 269 THR B C 1
ATOM 4589 O O . THR B 1 269 ? 71.166 117.759 14.457 1.00 17.79 269 THR B O 1
ATOM 4593 N N . ASN B 1 270 ? 71.433 115.681 13.639 1.00 12.99 270 ASN B N 1
ATOM 4594 C CA . ASN B 1 270 ? 72.268 115.184 14.733 1.00 14.33 270 ASN B CA 1
ATOM 4595 C C . ASN B 1 270 ? 73.426 114.408 14.135 1.00 12.49 270 ASN B C 1
ATOM 4596 O O . ASN B 1 270 ? 73.237 113.664 13.157 1.00 12.78 270 ASN B O 1
ATOM 4601 N N . ASN B 1 271 ? 74.601 114.517 14.754 1.00 11.52 271 ASN B N 1
ATOM 4602 C CA . ASN B 1 271 ? 75.684 113.569 14.511 1.00 11.77 271 ASN B CA 1
ATOM 4603 C C . ASN B 1 271 ? 75.601 112.477 15.585 1.00 10.69 271 ASN B C 1
ATOM 4604 O O . ASN B 1 271 ? 75.732 112.768 16.771 1.00 12.17 271 ASN B O 1
ATOM 4609 N N . ARG B 1 272 ? 75.397 111.226 15.161 1.00 10.47 272 ARG B N 1
ATOM 4610 C CA . ARG B 1 272 ? 75.185 110.098 16.075 1.00 10.81 272 ARG B CA 1
ATOM 4611 C C . ARG B 1 272 ? 76.255 109.030 15.906 1.00 10.77 272 ARG B C 1
ATOM 4612 O O . ARG B 1 272 ? 76.080 107.872 16.324 1.00 10.94 272 ARG B O 1
ATOM 4620 N N . THR B 1 273 ? 77.373 109.425 15.310 1.00 11.85 273 THR B N 1
ATOM 4621 C CA . THR B 1 273 ? 78.466 108.525 14.973 1.00 12.53 273 THR B CA 1
ATOM 4622 C C . THR B 1 273 ? 78.967 107.711 16.167 1.00 12.40 273 THR B C 1
ATOM 4623 O O . THR B 1 273 ? 79.129 108.220 17.283 1.00 12.70 273 THR B O 1
ATOM 4627 N N . TRP B 1 274 ? 79.154 106.421 15.914 1.00 11.61 274 TRP B N 1
ATOM 4628 C CA . TRP B 1 274 ? 79.604 105.469 16.906 1.00 11.92 274 TRP B CA 1
ATOM 4629 C C . TRP B 1 274 ? 81.044 105.714 17.356 1.00 12.68 274 TRP B C 1
ATOM 4630 O O . TRP B 1 274 ? 81.798 106.431 16.700 1.00 14.40 274 TRP B O 1
ATOM 4641 N N . ASP B 1 275 ? 81.409 105.094 18.477 1.00 12.11 275 ASP B N 1
ATOM 4642 C CA . ASP B 1 275 ? 82.797 105.061 18.931 1.00 12.87 275 ASP B CA 1
ATOM 4643 C C . ASP B 1 275 ? 83.448 103.761 18.471 1.00 13.50 275 ASP B C 1
ATOM 4644 O O . ASP B 1 275 ? 82.804 102.711 18.440 1.00 13.64 275 ASP B O 1
ATOM 4649 N N . THR B 1 276 ? 84.726 103.824 18.129 1.00 13.84 276 THR B N 1
ATOM 4650 C CA . THR B 1 276 ? 85.473 102.625 17.767 1.00 15.79 276 THR B CA 1
ATOM 4651 C C . THR B 1 276 ? 85.842 101.823 19.007 1.00 16.09 276 THR B C 1
ATOM 4652 O O . THR B 1 276 ? 86.270 102.390 20.013 1.00 18.35 276 THR B O 1
ATOM 4656 N N . VAL B 1 277 ? 85.667 100.503 18.943 1.00 15.89 277 VAL B N 1
ATOM 4657 C CA . VAL B 1 277 ? 86.188 99.620 19.981 1.00 16.59 277 VAL B CA 1
ATOM 4658 C C . VAL B 1 277 ? 87.348 98.800 19.423 1.00 17.50 277 VAL B C 1
ATOM 4659 O O . VAL B 1 277 ? 88.420 98.735 20.027 1.00 20.75 277 VAL B O 1
ATOM 4663 N N . VAL B 1 278 ? 87.131 98.171 18.272 1.00 16.06 278 VAL B N 1
ATOM 4664 C CA . VAL B 1 278 ? 88.188 97.436 17.589 1.00 18.30 278 VAL B CA 1
ATOM 4665 C C . VAL B 1 278 ? 88.386 98.020 16.199 1.00 18.03 278 VAL B C 1
ATOM 4666 O O . VAL B 1 278 ? 87.464 98.022 15.386 1.00 16.80 278 VAL B O 1
ATOM 4670 N N . GLU B 1 279 ? 89.581 98.535 15.932 1.00 20.25 279 GLU B N 1
ATOM 4671 C CA . GLU B 1 279 ? 89.873 99.096 14.618 1.00 21.99 279 GLU B CA 1
ATOM 4672 C C . GLU B 1 279 ? 89.906 97.999 13.564 1.00 23.31 279 GLU B C 1
ATOM 4673 O O . GLU B 1 279 ? 90.419 96.907 13.810 0.74 23.19 279 GLU B O 1
ATOM 4679 N N . GLY B 1 280 ? 89.356 98.294 12.391 1.00 24.49 280 GLY B N 1
ATOM 4680 C CA . GLY B 1 280 ? 89.345 97.341 11.295 1.00 25.19 280 GLY B CA 1
ATOM 4681 C C . GLY B 1 280 ? 90.732 96.933 10.828 1.00 26.44 280 GLY B C 1
ATOM 4682 O O . GLY B 1 280 ? 91.733 97.564 11.179 1.00 27.77 280 GLY B O 1
ATOM 4683 N N . PHE B 1 284 ? 86.983 99.170 7.062 1.00 25.09 284 PHE B N 1
ATOM 4684 C CA . PHE B 1 284 ? 86.117 98.746 8.159 1.00 24.13 284 PHE B CA 1
ATOM 4685 C C . PHE B 1 284 ? 85.964 97.225 8.250 0.90 24.62 284 PHE B C 1
ATOM 4686 O O . PHE B 1 284 ? 85.094 96.719 8.957 0.91 24.38 284 PHE B O 1
ATOM 4694 N N . LYS B 1 285 ? 86.809 96.496 7.533 0.76 25.24 285 LYS B N 1
ATOM 4695 C CA . LYS B 1 285 ? 86.817 95.043 7.631 1.00 26.24 285 LYS B CA 1
ATOM 4696 C C . LYS B 1 285 ? 87.281 94.636 9.028 0.83 24.80 285 LYS B C 1
ATOM 4697 O O . LYS B 1 285 ? 88.369 95.012 9.458 0.62 24.96 285 LYS B O 1
ATOM 4703 N N . GLY B 1 286 ? 86.443 93.887 9.742 1.00 23.90 286 GLY B N 1
ATOM 4704 C CA . GLY B 1 286 ? 86.807 93.385 11.053 1.00 22.78 286 GLY B CA 1
ATOM 4705 C C . GLY B 1 286 ? 86.641 94.401 12.167 1.00 21.08 286 GLY B C 1
ATOM 4706 O O . GLY B 1 286 ? 87.021 94.148 13.310 1.00 21.76 286 GLY B O 1
ATOM 4707 N N . ALA B 1 287 ? 86.073 95.556 11.838 1.00 18.47 287 ALA B N 1
ATOM 4708 C CA . ALA B 1 287 ? 85.928 96.624 12.818 1.00 16.44 287 ALA B CA 1
ATOM 4709 C C . ALA B 1 287 ? 84.719 96.413 13.716 1.00 15.16 287 ALA B C 1
ATOM 4710 O O . ALA B 1 287 ? 83.693 95.876 13.284 1.00 15.10 287 ALA B O 1
ATOM 4712 N N . VAL B 1 288 ? 84.846 96.852 14.966 1.00 14.63 288 VAL B N 1
ATOM 4713 C CA . VAL B 1 288 ? 83.746 96.817 15.918 1.00 13.79 288 VAL B CA 1
ATOM 4714 C C . VAL B 1 288 ? 83.579 98.198 16.538 1.00 13.17 288 VAL B C 1
ATOM 4715 O O . VAL B 1 288 ? 84.557 98.818 16.960 1.00 14.18 288 VAL B O 1
ATOM 4719 N N . PHE B 1 289 ? 82.333 98.667 16.567 1.00 11.97 289 PHE B N 1
ATOM 4720 C CA . PHE B 1 289 ? 81.975 99.971 17.102 1.00 12.13 289 PHE B CA 1
ATOM 4721 C C . PHE B 1 289 ? 80.961 99.817 18.221 1.00 10.44 289 PHE B C 1
ATOM 4722 O O . PHE B 1 289 ? 80.392 98.743 18.417 1.00 11.68 289 PHE B O 1
ATOM 4730 N N . THR B 1 290 ? 80.743 100.888 18.969 1.00 10.50 290 THR B N 1
ATOM 4731 C CA . THR B 1 290 ? 79.716 100.877 19.999 1.00 11.17 290 THR B CA 1
ATOM 4732 C C . THR B 1 290 ? 79.075 102.258 20.119 1.00 11.08 290 THR B C 1
ATOM 4733 O O . THR B 1 290 ? 79.490 103.208 19.447 1.00 12.30 290 THR B O 1
ATOM 4737 N N . GLU B 1 291 ? 78.054 102.382 20.955 1.00 11.02 291 GLU B N 1
ATOM 4738 C CA . GLU B 1 291 ? 77.425 103.690 21.118 1.00 11.76 291 GLU B CA 1
ATOM 4739 C C . GLU B 1 291 ? 78.324 104.613 21.918 1.00 12.67 291 GLU B C 1
ATOM 4740 O O . GLU B 1 291 ? 79.018 104.171 22.826 1.00 13.13 291 GLU B O 1
ATOM 4746 N N . PRO B 1 292 ? 78.305 105.908 21.583 1.00 12.53 292 PRO B N 1
ATOM 4747 C CA . PRO B 1 292 ? 79.099 106.929 22.270 1.00 12.21 292 PRO B CA 1
ATOM 4748 C C . PRO B 1 292 ? 78.410 107.355 23.555 1.00 12.10 292 PRO B C 1
ATOM 4749 O O . PRO B 1 292 ? 77.301 106.889 23.843 1.00 12.32 292 PRO B O 1
ATOM 4753 N N . ARG B 1 293 ? 79.054 108.232 24.317 1.00 12.58 293 ARG B N 1
ATOM 4754 C CA . ARG B 1 293 ? 78.397 108.902 25.425 1.00 12.45 293 ARG B CA 1
ATOM 4755 C C . ARG B 1 293 ? 77.287 109.765 24.810 1.00 11.26 293 ARG B C 1
ATOM 4756 O O . ARG B 1 293 ? 77.290 110.011 23.604 1.00 11.42 293 ARG B O 1
ATOM 4764 N N . PRO B 1 294 ? 76.315 110.205 25.619 1.00 11.25 294 PRO B N 1
ATOM 4765 C CA . PRO B 1 294 ? 75.157 110.891 25.020 1.00 11.33 294 PRO B CA 1
ATOM 4766 C C . PRO B 1 294 ? 75.378 112.166 24.158 1.00 11.26 294 PRO B C 1
ATOM 4767 O O . PRO B 1 294 ? 74.590 112.369 23.233 1.00 11.29 294 PRO B O 1
ATOM 4771 N N . PRO B 1 295 ? 76.384 113.014 24.453 1.00 11.01 295 PRO B N 1
ATOM 4772 C CA . PRO B 1 295 ? 76.392 114.290 23.730 1.00 11.55 295 PRO B CA 1
ATOM 4773 C C . PRO B 1 295 ? 76.440 114.113 22.212 1.00 11.48 295 PRO B C 1
ATOM 4774 O O . PRO B 1 295 ? 77.178 113.268 21.686 1.00 12.01 295 PRO B O 1
ATOM 4778 N N . PHE B 1 296 ? 75.625 114.903 21.516 1.00 10.16 296 PHE B N 1
ATOM 4779 C CA . PHE B 1 296 ? 75.520 114.799 20.075 1.00 10.32 296 PHE B CA 1
ATOM 4780 C C . PHE B 1 296 ? 75.735 116.158 19.402 1.00 9.82 296 PHE B C 1
ATOM 4781 O O . PHE B 1 296 ? 75.199 117.186 19.841 1.00 10.42 296 PHE B O 1
ATOM 4789 N N . GLY B 1 297 ? 76.514 116.156 18.334 1.00 10.22 297 GLY B N 1
ATOM 4790 C CA . GLY B 1 297 ? 76.665 117.361 17.539 1.00 10.11 297 GLY B CA 1
ATOM 4791 C C . GLY B 1 297 ? 75.362 117.621 16.816 1.00 10.71 297 GLY B C 1
ATOM 4792 O O . GLY B 1 297 ? 74.618 116.683 16.504 1.00 10.95 297 GLY B O 1
ATOM 4793 N N . PHE B 1 298 ? 75.071 118.892 16.561 1.00 10.77 298 PHE B N 1
ATOM 4794 C CA . PHE B 1 298 ? 73.898 119.244 15.774 1.00 11.32 298 PHE B CA 1
ATOM 4795 C C . PHE B 1 298 ? 74.127 120.487 14.946 1.00 11.01 298 PHE B C 1
ATOM 4796 O O . PHE B 1 298 ? 74.995 121.315 15.252 1.00 11.76 298 PHE B O 1
ATOM 4804 N N . GLN B 1 299 ? 73.362 120.583 13.867 1.00 11.00 299 GLN B N 1
ATOM 4805 C CA . GLN B 1 299 ? 73.431 121.731 12.978 1.00 11.81 299 GLN B CA 1
ATOM 4806 C C . GLN B 1 299 ? 72.032 122.177 12.608 1.00 12.01 299 GLN B C 1
ATOM 4807 O O . GLN B 1 299 ? 71.112 121.360 12.535 1.00 12.69 299 GLN B O 1
ATOM 4813 N N . GLY B 1 300 ? 71.886 123.478 12.385 1.00 13.22 300 GLY B N 1
ATOM 4814 C CA . GLY B 1 300 ? 70.669 124.075 11.859 1.00 13.55 300 GLY B CA 1
ATOM 4815 C C . GLY B 1 300 ? 71.078 124.982 10.709 1.00 13.64 300 GLY B C 1
ATOM 4816 O O . GLY B 1 300 ? 71.989 125.789 10.855 1.00 15.01 300 GLY B O 1
ATOM 4817 N N . PHE B 1 301 ? 70.429 124.853 9.560 1.00 12.80 301 PHE B N 1
ATOM 4818 C CA . PHE B 1 301 ? 70.874 125.586 8.379 1.00 12.39 301 PHE B CA 1
ATOM 4819 C C . PHE B 1 301 ? 69.775 125.664 7.348 1.00 12.78 301 PHE B C 1
ATOM 4820 O O . PHE B 1 301 ? 69.007 124.720 7.182 1.00 13.61 301 PHE B O 1
ATOM 4828 N N . SER B 1 302 ? 69.681 126.801 6.669 1.00 11.78 302 SER B N 1
ATOM 4829 C CA . SER B 1 302 ? 68.773 126.929 5.535 1.00 12.82 302 SER B CA 1
ATOM 4830 C C . SER B 1 302 ? 69.532 127.262 4.249 1.00 12.88 302 SER B C 1
ATOM 4831 O O . SER B 1 302 ? 70.519 128.009 4.268 1.00 13.75 302 SER B O 1
ATOM 4834 N N . VAL B 1 303 ? 69.073 126.683 3.140 1.00 12.81 303 VAL B N 1
ATOM 4835 C CA . VAL B 1 303 ? 69.625 126.909 1.806 1.00 13.72 303 VAL B CA 1
ATOM 4836 C C . VAL B 1 303 ? 68.523 127.518 0.949 1.00 13.87 303 VAL B C 1
ATOM 4837 O O . VAL B 1 303 ? 67.363 127.108 1.037 1.00 14.31 303 VAL B O 1
ATOM 4841 N N . HIS B 1 304 ? 68.877 128.523 0.151 1.00 14.19 304 HIS B N 1
ATOM 4842 C CA . HIS B 1 304 ? 67.886 129.298 -0.577 1.00 14.86 304 HIS B CA 1
ATOM 4843 C C . HIS B 1 304 ? 68.168 129.284 -2.078 1.00 15.00 304 HIS B C 1
ATOM 4844 O O . HIS B 1 304 ? 69.278 128.944 -2.493 1.00 14.59 304 HIS B O 1
ATOM 4851 N N . GLN B 1 305 ? 67.175 129.629 -2.898 1.00 15.21 305 GLN B N 1
ATOM 4852 C CA . GLN B 1 305 ? 67.394 129.637 -4.348 1.00 15.16 305 GLN B CA 1
ATOM 4853 C C . GLN B 1 305 ? 68.574 130.527 -4.745 1.00 15.76 305 GLN B C 1
ATOM 4854 O O . GLN B 1 305 ? 69.293 130.217 -5.692 1.00 16.10 305 GLN B O 1
ATOM 4860 N N . GLU B 1 306 ? 68.787 131.611 -4.001 1.00 14.64 306 GLU B N 1
ATOM 4861 C CA . GLU B 1 306 ? 69.915 132.502 -4.267 1.00 15.36 306 GLU B CA 1
ATOM 4862 C C . GLU B 1 306 ? 71.248 131.755 -4.163 1.00 14.27 306 GLU B C 1
ATOM 4863 O O . GLU B 1 306 ? 72.197 132.065 -4.899 1.00 15.33 306 GLU B O 1
ATOM 4869 N N . ASP B 1 307 ? 71.328 130.782 -3.252 1.00 12.87 307 ASP B N 1
ATOM 4870 C CA . ASP B 1 307 ? 72.552 129.987 -3.106 1.00 11.88 307 ASP B CA 1
ATOM 4871 C C . ASP B 1 307 ? 72.770 129.125 -4.339 1.00 12.19 307 ASP B C 1
ATOM 4872 O O . ASP B 1 307 ? 73.884 129.026 -4.847 1.00 13.46 307 ASP B O 1
ATOM 4877 N N . LEU B 1 308 ? 71.699 128.519 -4.835 1.00 12.68 308 LEU B N 1
ATOM 4878 C CA . LEU B 1 308 ? 71.798 127.681 -6.018 1.00 13.28 308 LEU B CA 1
ATOM 4879 C C . LEU B 1 308 ? 72.195 128.504 -7.240 1.00 13.42 308 LEU B C 1
ATOM 4880 O O . LEU B 1 308 ? 73.063 128.098 -7.997 1.00 14.17 308 LEU B O 1
ATOM 4885 N N . ALA B 1 309 ? 71.547 129.653 -7.425 1.00 13.77 309 ALA B N 1
ATOM 4886 C CA . ALA B 1 309 ? 71.845 130.511 -8.559 1.00 13.39 309 ALA B CA 1
ATOM 4887 C C . ALA B 1 309 ? 73.304 130.952 -8.500 1.00 14.38 309 ALA B C 1
ATOM 4888 O O . ALA B 1 309 ? 73.991 131.000 -9.518 1.00 16.15 309 ALA B O 1
ATOM 4890 N N . ARG B 1 310 ? 73.782 131.253 -7.301 1.00 13.76 310 ARG B N 1
ATOM 4891 C CA A ARG B 1 310 ? 75.175 131.641 -7.131 0.59 14.10 310 ARG B CA 1
ATOM 4892 C CA B ARG B 1 310 ? 75.178 131.639 -7.133 0.41 14.34 310 ARG B CA 1
ATOM 4893 C C . ARG B 1 310 ? 76.121 130.490 -7.488 1.00 12.90 310 ARG B C 1
ATOM 4894 O O . ARG B 1 310 ? 77.116 130.688 -8.177 1.00 14.17 310 ARG B O 1
ATOM 4909 N N . GLU B 1 311 ? 75.808 129.282 -7.018 1.00 13.34 311 GLU B N 1
ATOM 4910 C CA . GLU B 1 311 ? 76.643 128.134 -7.350 1.00 13.84 311 GLU B CA 1
ATOM 4911 C C . GLU B 1 311 ? 76.663 127.866 -8.857 1.00 15.63 311 GLU B C 1
ATOM 4912 O O . GLU B 1 311 ? 77.707 127.596 -9.429 1.00 15.64 311 GLU B O 1
ATOM 4918 N N . LYS B 1 312 ? 75.508 127.953 -9.505 1.00 15.49 312 LYS B N 1
ATOM 4919 C CA . LYS B 1 312 ? 75.448 127.690 -10.936 1.00 15.94 312 LYS B CA 1
ATOM 4920 C C . LYS B 1 312 ? 76.185 128.742 -11.767 1.00 15.94 312 LYS B C 1
ATOM 4921 O O . LYS B 1 312 ? 76.661 128.440 -12.856 1.00 17.11 312 LYS B O 1
ATOM 4927 N N . ALA B 1 313 ? 76.294 129.958 -11.237 1.00 15.77 313 ALA B N 1
ATOM 4928 C CA . ALA B 1 313 ? 76.969 131.057 -11.932 1.00 16.03 313 ALA B CA 1
ATOM 4929 C C . ALA B 1 313 ? 78.462 131.133 -11.599 1.00 16.15 313 ALA B C 1
ATOM 4930 O O . ALA B 1 313 ? 79.203 131.914 -12.193 1.00 17.28 313 ALA B O 1
ATOM 4932 N N . SER B 1 314 ? 78.886 130.330 -10.627 1.00 16.12 314 SER B N 1
ATOM 4933 C CA . SER B 1 314 ? 80.258 130.371 -10.112 1.00 17.52 314 SER B CA 1
ATOM 4934 C C . SER B 1 314 ? 81.231 129.562 -10.962 1.00 18.33 314 SER B C 1
ATOM 4935 O O . SER B 1 314 ? 80.886 128.508 -11.494 1.00 21.82 314 SER B O 1
ATOM 4938 N N . ALA B 1 315 ? 82.456 130.056 -11.078 1.00 16.20 315 ALA B N 1
ATOM 4939 C CA . ALA B 1 315 ? 83.463 129.369 -11.872 1.00 17.51 315 ALA B CA 1
ATOM 4940 C C . ALA B 1 315 ? 84.024 128.153 -11.141 1.00 18.61 315 ALA B C 1
ATOM 4941 O O . ALA B 1 315 ? 84.524 127.227 -11.772 1.00 19.83 315 ALA B O 1
ATOM 4943 N N . ASN B 1 316 ? 83.945 128.153 -9.814 1.00 18.04 316 ASN B N 1
ATOM 4944 C CA . ASN B 1 316 ? 84.612 127.114 -9.030 1.00 19.00 316 ASN B CA 1
ATOM 4945 C C . ASN B 1 316 ? 83.695 126.243 -8.174 1.00 19.53 316 ASN B C 1
ATOM 4946 O O . ASN B 1 316 ? 84.157 125.538 -7.279 1.00 20.70 316 ASN B O 1
ATOM 4951 N N . SER B 1 317 ? 82.402 126.276 -8.459 1.00 17.97 317 SER B N 1
ATOM 4952 C CA . SER B 1 317 ? 81.448 125.488 -7.691 1.00 17.36 317 SER B CA 1
ATOM 4953 C C . SER B 1 317 ? 81.744 123.991 -7.742 1.00 17.88 317 SER B C 1
ATOM 4954 O O . SER B 1 317 ? 82.138 123.451 -8.781 1.00 19.17 317 SER B O 1
ATOM 4957 N N . GLU B 1 318 ? 81.555 123.325 -6.613 1.00 17.99 318 GLU B N 1
ATOM 4958 C CA . GLU B 1 318 ? 81.695 121.876 -6.555 1.00 19.54 318 GLU B CA 1
ATOM 4959 C C . GLU B 1 318 ? 80.343 121.176 -6.634 1.00 19.48 318 GLU B C 1
ATOM 4960 O O . GLU B 1 318 ? 80.275 119.951 -6.609 1.00 20.50 318 GLU B O 1
ATOM 4966 N N . TYR B 1 319 ? 79.269 121.954 -6.735 1.00 17.80 319 TYR B N 1
ATOM 4967 C CA . TYR B 1 319 ? 77.934 121.379 -6.836 1.00 17.77 319 TYR B CA 1
ATOM 4968 C C . TYR B 1 319 ? 77.742 120.610 -8.135 1.00 18.54 319 TYR B C 1
ATOM 4969 O O . TYR B 1 319 ? 77.989 121.134 -9.226 1.00 18.90 319 TYR B O 1
ATOM 4978 N N . VAL B 1 320 ? 77.289 119.364 -8.004 1.00 19.78 320 VAL B N 1
ATOM 4979 C CA . VAL B 1 320 ? 76.946 118.526 -9.149 1.00 21.90 320 VAL B CA 1
ATOM 4980 C C . VAL B 1 320 ? 75.634 117.795 -8.879 1.00 22.76 320 VAL B C 1
ATOM 4981 O O . VAL B 1 320 ? 75.318 117.461 -7.738 1.00 23.61 320 VAL B O 1
ATOM 4985 N N . ALA B 1 321 ? 74.866 117.553 -9.932 1.00 22.34 321 ALA B N 1
ATOM 4986 C CA . ALA B 1 321 ? 73.596 116.845 -9.794 1.00 22.58 321 ALA B CA 1
ATOM 4987 C C . ALA B 1 321 ? 73.462 115.824 -10.912 1.00 22.45 321 ALA B C 1
ATOM 4988 O O . ALA B 1 321 ? 74.009 116.016 -11.999 1.00 21.85 321 ALA B O 1
ATOM 4990 N N . LEU B 1 322 ? 72.744 114.738 -10.637 1.00 22.91 322 LEU B N 1
ATOM 4991 C CA . LEU B 1 322 ? 72.480 113.718 -11.644 1.00 24.51 322 LEU B CA 1
ATOM 4992 C C . LEU B 1 322 ? 71.826 114.315 -12.880 0.77 23.87 322 LEU B C 1
ATOM 4993 O O . LEU B 1 322 ? 71.092 115.301 -12.784 0.83 22.96 322 LEU B O 1
ATOM 4999 N N . GLU C 1 2 ? 51.084 70.663 26.966 1.00 28.95 2 GLU C N 1
ATOM 5000 C CA . GLU C 1 2 ? 51.999 71.544 27.674 1.00 25.72 2 GLU C CA 1
ATOM 5001 C C . GLU C 1 2 ? 52.318 72.795 26.853 1.00 22.76 2 GLU C C 1
ATOM 5002 O O . GLU C 1 2 ? 53.318 73.467 27.101 1.00 23.36 2 GLU C O 1
ATOM 5004 N N . ARG C 1 3 ? 51.468 73.109 25.880 1.00 20.68 3 ARG C N 1
ATOM 5005 C CA . ARG C 1 3 ? 51.647 74.329 25.101 1.00 18.77 3 ARG C CA 1
ATOM 5006 C C . ARG C 1 3 ? 51.423 75.547 25.981 1.00 18.69 3 ARG C C 1
ATOM 5007 O O . ARG C 1 3 ? 50.820 75.452 27.053 1.00 20.22 3 ARG C O 1
ATOM 5015 N N . THR C 1 4 ? 51.915 76.689 25.514 1.00 16.57 4 THR C N 1
ATOM 5016 C CA . THR C 1 4 ? 51.594 77.966 26.118 1.00 15.56 4 THR C CA 1
ATOM 5017 C C . THR C 1 4 ? 50.226 78.390 25.606 1.00 15.22 4 THR C C 1
ATOM 5018 O O . THR C 1 4 ? 49.946 78.271 24.409 1.00 14.91 4 THR C O 1
ATOM 5022 N N . MET C 1 5 ? 49.364 78.851 26.506 1.00 12.85 5 MET C N 1
ATOM 5023 C CA . MET C 1 5 ? 48.047 79.328 26.085 1.00 12.94 5 MET C CA 1
ATOM 5024 C C . MET C 1 5 ? 47.398 80.249 27.109 1.00 13.77 5 MET C C 1
ATOM 5025 O O . MET C 1 5 ? 47.043 79.821 28.197 1.00 14.44 5 MET C O 1
ATOM 5030 N N . PHE C 1 6 ? 47.246 81.521 26.753 1.00 12.95 6 PHE C N 1
ATOM 5031 C CA . PHE C 1 6 ? 46.527 82.483 27.581 1.00 13.00 6 PHE C CA 1
ATOM 5032 C C . PHE C 1 6 ? 46.146 83.678 26.727 1.00 12.24 6 PHE C C 1
ATOM 5033 O O . PHE C 1 6 ? 46.702 83.877 25.648 1.00 12.74 6 PHE C O 1
ATOM 5041 N N . TYR C 1 7 ? 45.183 84.457 27.199 1.00 10.50 7 TYR C N 1
ATOM 5042 C CA . TYR C 1 7 ? 44.863 85.704 26.535 1.00 11.29 7 TYR C CA 1
ATOM 5043 C C . TYR C 1 7 ? 44.276 86.646 27.563 1.00 10.06 7 TYR C C 1
ATOM 5044 O O . TYR C 1 7 ? 43.834 86.218 28.629 1.00 10.55 7 TYR C O 1
ATOM 5053 N N . GLY C 1 8 ? 44.286 87.943 27.256 1.00 10.72 8 GLY C N 1
ATOM 5054 C CA . GLY C 1 8 ? 43.719 88.884 28.193 1.00 10.86 8 GLY C CA 1
ATOM 5055 C C . GLY C 1 8 ? 43.784 90.319 27.740 1.00 10.49 8 GLY C C 1
ATOM 5056 O O . GLY C 1 8 ? 43.852 90.615 26.534 1.00 11.07 8 GLY C O 1
ATOM 5057 N N . LYS C 1 9 ? 43.737 91.218 28.718 1.00 11.17 9 LYS C N 1
ATOM 5058 C CA . LYS C 1 9 ? 43.755 92.648 28.435 1.00 11.17 9 LYS C CA 1
ATOM 5059 C C . LYS C 1 9 ? 44.837 93.317 29.269 1.00 10.60 9 LYS C C 1
ATOM 5060 O O . LYS C 1 9 ? 44.931 93.085 30.472 1.00 10.53 9 LYS C O 1
ATOM 5066 N N . GLY C 1 10 ? 45.647 94.149 28.614 1.00 11.42 10 GLY C N 1
ATOM 5067 C CA . GLY C 1 10 ? 46.676 94.927 29.280 1.00 10.58 10 GLY C CA 1
ATOM 5068 C C . GLY C 1 10 ? 46.369 96.413 29.219 1.00 10.08 10 GLY C C 1
ATOM 5069 O O . GLY C 1 10 ? 45.452 96.837 28.507 1.00 10.54 10 GLY C O 1
ATOM 5070 N N . ASP C 1 11 ? 47.131 97.198 29.967 1.00 10.89 11 ASP C N 1
ATOM 5071 C CA . ASP C 1 11 ? 46.882 98.637 30.094 1.00 10.50 11 ASP C CA 1
ATOM 5072 C C . ASP C 1 11 ? 45.429 98.911 30.490 1.00 10.76 11 ASP C C 1
ATOM 5073 O O . ASP C 1 11 ? 44.785 99.842 29.988 1.00 11.72 11 ASP C O 1
ATOM 5078 N N . VAL C 1 12 ? 44.912 98.092 31.399 1.00 10.82 12 VAL C N 1
ATOM 5079 C CA . VAL C 1 12 ? 43.632 98.390 31.994 1.00 11.08 12 VAL C CA 1
ATOM 5080 C C . VAL C 1 12 ? 43.871 99.342 33.156 1.00 11.00 12 VAL C C 1
ATOM 5081 O O . VAL C 1 12 ? 44.129 98.922 34.291 1.00 11.84 12 VAL C O 1
ATOM 5085 N N . TYR C 1 13 ? 43.824 100.634 32.851 1.00 10.70 13 TYR C N 1
ATOM 5086 C CA . TYR C 1 13 ? 43.969 101.661 33.862 1.00 10.07 13 TYR C CA 1
ATOM 5087 C C . TYR C 1 13 ? 42.699 101.709 34.693 1.00 10.85 13 TYR C C 1
ATOM 5088 O O . TYR C 1 13 ? 41.590 101.743 34.154 1.00 11.54 13 TYR C O 1
ATOM 5097 N N . VAL C 1 14 ? 42.863 101.668 36.008 1.00 11.11 14 VAL C N 1
ATOM 5098 C CA . VAL C 1 14 ? 41.729 101.628 36.910 1.00 12.71 14 VAL C CA 1
ATOM 5099 C C . VAL C 1 14 ? 42.022 102.539 38.077 1.00 12.42 14 VAL C C 1
ATOM 5100 O O . VAL C 1 14 ? 42.946 102.276 38.845 1.00 11.88 14 VAL C O 1
ATOM 5104 N N . PHE C 1 15 ? 41.244 103.612 38.210 1.00 11.54 15 PHE C N 1
ATOM 5105 C CA . PHE C 1 15 ? 41.513 104.614 39.225 1.00 12.08 15 PHE C CA 1
ATOM 5106 C C . PHE C 1 15 ? 40.320 104.733 40.170 1.00 12.15 15 PHE C C 1
ATOM 5107 O O . PHE C 1 15 ? 39.311 105.368 39.842 1.00 12.37 15 PHE C O 1
ATOM 5115 N N . ARG C 1 16 ? 40.423 104.098 41.328 1.00 11.70 16 ARG C N 1
ATOM 5116 C CA . ARG C 1 16 ? 39.374 104.175 42.334 1.00 11.98 16 ARG C CA 1
ATOM 5117 C C . ARG C 1 16 ? 39.684 105.335 43.260 1.00 12.85 16 ARG C C 1
ATOM 5118 O O . ARG C 1 16 ? 40.800 105.445 43.749 1.00 13.71 16 ARG C O 1
ATOM 5126 N N . THR C 1 17 ? 38.707 106.201 43.490 1.00 13.17 17 THR C N 1
ATOM 5127 C CA . THR C 1 17 ? 38.868 107.256 44.475 1.00 13.82 17 THR C CA 1
ATOM 5128 C C . THR C 1 17 ? 38.276 106.854 45.832 1.00 14.31 17 THR C C 1
ATOM 5129 O O . THR C 1 17 ? 37.252 106.171 45.909 1.00 15.93 17 THR C O 1
ATOM 5133 N N . TYR C 1 18 ? 38.956 107.268 46.896 1.00 14.09 18 TYR C N 1
ATOM 5134 C CA . TYR C 1 18 ? 38.507 107.059 48.271 1.00 16.26 18 TYR C CA 1
ATOM 5135 C C . TYR C 1 18 ? 38.328 105.593 48.622 1.00 16.79 18 TYR C C 1
ATOM 5136 O O . TYR C 1 18 ? 37.304 105.185 49.161 1.00 17.92 18 TYR C O 1
ATOM 5145 N N . ALA C 1 19 ? 39.342 104.798 48.317 1.00 16.42 19 ALA C N 1
ATOM 5146 C CA . ALA C 1 19 ? 39.359 103.420 48.787 1.00 15.95 19 ALA C CA 1
ATOM 5147 C C . ALA C 1 19 ? 39.636 103.410 50.288 1.00 16.47 19 ALA C C 1
ATOM 5148 O O . ALA C 1 19 ? 40.091 104.408 50.847 1.00 17.19 19 ALA C O 1
ATOM 5150 N N . ASN C 1 20 ? 39.336 102.292 50.939 1.00 15.57 20 ASN C N 1
ATOM 5151 C CA . ASN C 1 20 ? 39.583 102.147 52.369 1.00 16.51 20 ASN C CA 1
ATOM 5152 C C . ASN C 1 20 ? 41.054 102.421 52.664 1.00 16.05 20 ASN C C 1
ATOM 5153 O O . ASN C 1 20 ? 41.922 101.863 52.012 1.00 16.33 20 ASN C O 1
ATOM 5158 N N . PRO C 1 21 ? 41.339 103.308 53.633 1.00 15.32 21 PRO C N 1
ATOM 5159 C CA . PRO C 1 21 ? 42.737 103.607 53.957 1.00 14.60 21 PRO C CA 1
ATOM 5160 C C . PRO C 1 21 ? 43.478 102.409 54.545 1.00 14.50 21 PRO C C 1
ATOM 5161 O O . PRO C 1 21 ? 42.893 101.586 55.257 1.00 15.84 21 PRO C O 1
ATOM 5165 N N . LEU C 1 22 ? 44.763 102.320 54.223 1.00 13.90 22 LEU C N 1
ATOM 5166 C CA . LEU C 1 22 ? 45.646 101.332 54.819 1.00 14.84 22 LEU C CA 1
ATOM 5167 C C . LEU C 1 22 ? 46.247 101.966 56.068 1.00 15.97 22 LEU C C 1
ATOM 5168 O O . LEU C 1 22 ? 46.986 102.930 55.963 1.00 15.52 22 LEU C O 1
ATOM 5173 N N . LYS C 1 23 ? 45.921 101.444 57.246 1.00 16.69 23 LYS C N 1
ATOM 5174 C CA . LYS C 1 23 ? 46.385 102.039 58.501 1.00 18.25 23 LYS C CA 1
ATOM 5175 C C . LYS C 1 23 ? 46.933 100.984 59.445 1.00 18.25 23 LYS C C 1
ATOM 5176 O O . LYS C 1 23 ? 46.515 99.838 59.403 1.00 19.12 23 LYS C O 1
ATOM 5182 N N . GLY C 1 24 ? 47.855 101.379 60.314 1.00 18.25 24 GLY C N 1
ATOM 5183 C CA . GLY C 1 24 ? 48.340 100.490 61.352 1.00 18.59 24 GLY C CA 1
ATOM 5184 C C . GLY C 1 24 ? 49.466 99.567 60.923 1.00 18.27 24 GLY C C 1
ATOM 5185 O O . GLY C 1 24 ? 49.588 98.455 61.435 1.00 18.37 24 GLY C O 1
ATOM 5186 N N . LEU C 1 25 ? 50.294 100.023 59.991 1.00 17.79 25 LEU C N 1
ATOM 5187 C CA . LEU C 1 25 ? 51.467 99.257 59.586 1.00 16.88 25 LEU C CA 1
ATOM 5188 C C . LEU C 1 25 ? 52.484 99.187 60.721 1.00 17.03 25 LEU C C 1
ATOM 5189 O O . LEU C 1 25 ? 52.452 99.998 61.648 1.00 17.32 25 LEU C O 1
ATOM 5194 N N . LYS C 1 26 ? 53.391 98.217 60.632 1.00 17.40 26 LYS C N 1
ATOM 5195 C CA . LYS C 1 26 ? 54.411 98.020 61.657 1.00 18.19 26 LYS C CA 1
ATOM 5196 C C . LYS C 1 26 ? 55.381 99.192 61.693 1.00 18.65 26 LYS C C 1
ATOM 5197 O O . LYS C 1 26 ? 55.900 99.608 60.664 1.00 18.82 26 LYS C O 1
ATOM 5203 N N . GLN C 1 27 ? 55.629 99.718 62.884 1.00 18.25 27 GLN C N 1
ATOM 5204 C CA . GLN C 1 27 ? 56.622 100.768 63.052 1.00 18.87 27 GLN C CA 1
ATOM 5205 C C . GLN C 1 27 ? 58.021 100.157 62.945 0.84 17.88 27 GLN C C 1
ATOM 5206 O O . GLN C 1 27 ? 58.311 99.149 63.589 0.85 17.94 27 GLN C O 1
ATOM 5212 N N . ILE C 1 28 ? 58.873 100.747 62.109 1.00 17.08 28 ILE C N 1
ATOM 5213 C CA . ILE C 1 28 ? 60.257 100.298 61.977 1.00 15.46 28 ILE C CA 1
ATOM 5214 C C . ILE C 1 28 ? 61.191 101.509 62.002 1.00 16.81 28 ILE C C 1
ATOM 5215 O O . ILE C 1 28 ? 60.791 102.608 61.620 1.00 17.78 28 ILE C O 1
ATOM 5220 N N . PRO C 1 29 ? 62.440 101.319 62.457 1.00 17.04 29 PRO C N 1
ATOM 5221 C CA . PRO C 1 29 ? 63.347 102.472 62.599 1.00 17.17 29 PRO C CA 1
ATOM 5222 C C . PRO C 1 29 ? 63.744 103.129 61.275 1.00 16.49 29 PRO C C 1
ATOM 5223 O O . PRO C 1 29 ? 64.147 104.294 61.278 1.00 17.59 29 PRO C O 1
ATOM 5227 N N . GLU C 1 30 ? 63.626 102.406 60.164 1.00 15.04 30 GLU C N 1
ATOM 5228 C CA . GLU C 1 30 ? 64.061 102.922 58.867 1.00 15.66 30 GLU C CA 1
ATOM 5229 C C . GLU C 1 30 ? 63.049 103.839 58.189 1.00 15.17 30 GLU C C 1
ATOM 5230 O O . GLU C 1 30 ? 63.350 104.440 57.161 1.00 16.14 30 GLU C O 1
ATOM 5236 N N . SER C 1 31 ? 61.845 103.931 58.739 1.00 14.76 31 SER C N 1
ATOM 5237 C CA . SER C 1 31 ? 60.748 104.555 58.009 1.00 15.36 31 SER C CA 1
ATOM 5238 C C . SER C 1 31 ? 59.767 105.253 58.932 1.00 16.64 31 SER C C 1
ATOM 5239 O O . SER C 1 31 ? 59.559 104.816 60.058 1.00 18.39 31 SER C O 1
ATOM 5242 N N . ASN C 1 32 ? 59.164 106.338 58.444 1.00 17.09 32 ASN C N 1
ATOM 5243 C CA . ASN C 1 32 ? 58.025 106.951 59.120 1.00 19.27 32 ASN C CA 1
ATOM 5244 C C . ASN C 1 32 ? 56.686 106.573 58.478 1.00 18.35 32 ASN C C 1
ATOM 5245 O O . ASN C 1 32 ? 55.638 107.088 58.856 1.00 19.75 32 ASN C O 1
ATOM 5250 N N . PHE C 1 33 ? 56.723 105.668 57.507 1.00 16.38 33 PHE C N 1
ATOM 5251 C CA . PHE C 1 33 ? 55.523 105.321 56.744 1.00 15.99 33 PHE C CA 1
ATOM 5252 C C . PHE C 1 33 ? 54.663 104.308 57.485 1.00 16.68 33 PHE C C 1
ATOM 5253 O O . PHE C 1 33 ? 55.039 103.145 57.599 1.00 18.06 33 PHE C O 1
ATOM 5261 N N . THR C 1 34 ? 53.501 104.732 57.976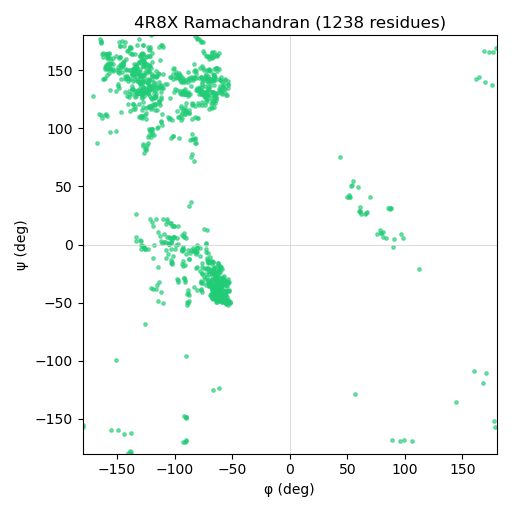 1.00 15.78 34 THR C N 1
ATOM 5262 C CA . THR C 1 34 ? 52.659 103.827 58.759 1.00 17.41 34 THR C CA 1
ATOM 5263 C C . THR C 1 34 ? 51.212 103.778 58.280 1.00 16.58 34 THR C C 1
ATOM 5264 O O . THR C 1 34 ? 50.409 103.003 58.801 1.00 15.89 34 THR C O 1
ATOM 5268 N N . GLU C 1 35 ? 50.887 104.602 57.288 1.00 16.36 35 GLU C N 1
ATOM 5269 C CA . GLU C 1 35 ? 49.558 104.593 56.700 1.00 17.11 35 GLU C CA 1
ATOM 5270 C C . GLU C 1 35 ? 49.590 105.107 55.270 1.00 15.87 35 GLU C C 1
ATOM 5271 O O . GLU C 1 35 ? 50.435 105.934 54.909 1.00 17.37 35 GLU C O 1
ATOM 5277 N N . LYS C 1 36 ? 48.668 104.602 54.463 1.00 15.27 36 LYS C N 1
ATOM 5278 C CA . LYS C 1 36 ? 48.520 105.038 53.086 1.00 13.68 36 LYS C CA 1
ATOM 5279 C C . LYS C 1 36 ? 47.044 105.373 52.885 1.00 13.24 36 LYS C C 1
ATOM 5280 O O . LYS C 1 36 ? 46.192 104.483 52.878 1.00 13.78 36 LYS C O 1
ATOM 5286 N N . HIS C 1 37 ? 46.736 106.656 52.736 1.00 12.84 37 HIS C N 1
ATOM 5287 C CA . HIS C 1 37 ? 45.341 107.086 52.819 1.00 12.90 37 HIS C CA 1
ATOM 5288 C C . HIS C 1 37 ? 44.430 106.596 51.689 1.00 12.36 37 HIS C C 1
ATOM 5289 O O . HIS C 1 37 ? 43.212 106.528 51.873 1.00 13.37 37 HIS C O 1
ATOM 5296 N N . ASN C 1 38 ? 45.004 106.250 50.539 1.00 12.05 38 ASN C N 1
ATOM 5297 C CA . ASN C 1 38 ? 44.231 105.696 49.420 1.00 11.31 38 ASN C CA 1
ATOM 5298 C C . ASN C 1 38 ? 43.150 106.619 48.881 1.00 11.32 38 ASN C C 1
ATOM 5299 O O . ASN C 1 38 ? 42.153 106.152 48.343 1.00 12.24 38 ASN C O 1
ATOM 5304 N N . THR C 1 39 ? 43.359 107.931 48.995 1.00 12.19 39 THR C N 1
ATOM 5305 C CA . THR C 1 39 ? 42.438 108.883 48.382 1.00 12.80 39 THR C CA 1
ATOM 5306 C C . THR C 1 39 ? 42.354 108.615 46.884 1.00 12.12 39 THR C C 1
ATOM 5307 O O . THR C 1 39 ? 41.280 108.695 46.290 1.00 13.56 39 THR C O 1
ATOM 5311 N N . ILE C 1 40 ? 43.492 108.290 46.278 1.00 11.96 40 ILE C N 1
ATOM 5312 C CA . ILE C 1 40 ? 43.510 107.703 44.953 1.00 12.44 40 ILE C CA 1
ATOM 5313 C C . ILE C 1 40 ? 44.133 106.312 45.080 1.00 12.21 40 ILE C C 1
ATOM 5314 O O . ILE C 1 40 ? 45.182 106.151 45.696 1.00 12.59 40 ILE C O 1
ATOM 5319 N N . PHE C 1 41 ? 43.458 105.316 44.516 1.00 11.91 41 PHE C N 1
ATOM 5320 C CA . PHE C 1 41 ? 43.888 103.922 44.553 1.00 11.33 41 PHE C CA 1
ATOM 5321 C C . PHE C 1 41 ? 43.864 103.484 43.093 1.00 10.66 41 PHE C C 1
ATOM 5322 O O . PHE C 1 41 ? 42.861 102.955 42.579 1.00 11.75 41 PHE C O 1
ATOM 5330 N N . GLY C 1 42 ? 44.970 103.741 42.409 1.00 11.81 42 GLY C N 1
ATOM 5331 C CA . GLY C 1 42 ? 45.014 103.615 40.963 1.00 11.22 42 GLY C CA 1
ATOM 5332 C C . GLY C 1 42 ? 46.127 102.708 40.490 1.00 10.92 42 GLY C C 1
ATOM 5333 O O . GLY C 1 42 ? 47.185 102.614 41.114 1.00 11.18 42 GLY C O 1
ATOM 5334 N N . MET C 1 43 ? 45.893 102.040 39.376 1.00 10.67 43 MET C N 1
ATOM 5335 C CA . MET C 1 43 ? 46.892 101.145 38.832 1.00 10.40 43 MET C CA 1
ATOM 5336 C C . MET C 1 43 ? 46.697 100.920 37.354 1.00 10.38 43 MET C C 1
ATOM 5337 O O . MET C 1 43 ? 45.641 101.232 36.786 1.00 12.25 43 MET C O 1
ATOM 5342 N N . ASN C 1 44 ? 47.744 100.384 36.743 1.00 9.52 44 ASN C N 1
ATOM 5343 C CA . ASN C 1 44 ? 47.682 99.813 35.409 1.00 10.28 44 ASN C CA 1
ATOM 5344 C C . ASN C 1 44 ? 47.641 98.300 35.571 1.00 10.31 44 ASN C C 1
ATOM 5345 O O . ASN C 1 44 ? 48.637 97.697 35.951 1.00 10.85 44 ASN C O 1
ATOM 5350 N N . ALA C 1 45 ? 46.477 97.696 35.326 1.00 10.81 45 ALA C N 1
ATOM 5351 C CA . ALA C 1 45 ? 46.291 96.254 35.508 1.00 10.20 45 ALA C CA 1
ATOM 5352 C C . ALA C 1 45 ? 46.395 95.500 34.187 1.00 10.24 45 ALA C C 1
ATOM 5353 O O . ALA C 1 45 ? 46.045 96.002 33.118 1.00 11.33 45 ALA C O 1
ATOM 5355 N N . LYS C 1 46 ? 46.881 94.271 34.274 1.00 10.50 46 LYS C N 1
ATOM 5356 C CA . LYS C 1 46 ? 46.971 93.379 33.132 1.00 10.81 46 LYS C CA 1
ATOM 5357 C C . LYS C 1 46 ? 46.444 92.015 33.570 1.00 11.27 46 LYS C C 1
ATOM 5358 O O . LYS C 1 46 ? 46.978 91.410 34.503 1.00 12.95 46 LYS C O 1
ATOM 5364 N N . VAL C 1 47 ? 45.385 91.549 32.908 1.00 10.92 47 VAL C N 1
ATOM 5365 C CA . VAL C 1 47 ? 44.754 90.278 33.268 1.00 11.42 47 VAL C CA 1
ATOM 5366 C C . VAL C 1 47 ? 44.951 89.262 32.166 1.00 11.08 47 VAL C C 1
ATOM 5367 O O . VAL C 1 47 ? 44.790 89.579 30.994 1.00 12.41 47 VAL C O 1
ATOM 5371 N N . ALA C 1 48 ? 45.315 88.035 32.548 1.00 10.95 48 ALA C N 1
ATOM 5372 C CA . ALA C 1 48 ? 45.352 86.908 31.614 1.00 12.03 48 ALA C CA 1
ATOM 5373 C C . ALA C 1 48 ? 44.451 85.786 32.113 1.00 11.97 48 ALA C C 1
ATOM 5374 O O . ALA C 1 48 ? 44.492 85.429 33.300 1.00 11.17 48 ALA C O 1
ATOM 5376 N N . LEU C 1 49 ? 43.654 85.222 31.208 1.00 13.26 49 LEU C N 1
ATOM 5377 C CA . LEU C 1 49 ? 42.849 84.038 31.514 1.00 13.71 49 LEU C CA 1
ATOM 5378 C C . LEU C 1 49 ? 43.471 82.794 30.902 1.00 11.82 49 LEU C C 1
ATOM 5379 O O . LEU C 1 49 ? 44.039 82.843 29.805 1.00 12.04 49 LEU C O 1
ATOM 5384 N N . LYS C 1 50 ? 43.345 81.680 31.628 1.00 10.42 50 LYS C N 1
ATOM 5385 C CA . LYS C 1 50 ? 43.843 80.374 31.202 1.00 13.18 50 LYS C CA 1
ATOM 5386 C C . LYS C 1 50 ? 42.765 79.326 31.361 1.00 13.31 50 LYS C C 1
ATOM 5387 O O . LYS C 1 50 ? 41.957 79.379 32.281 1.00 13.17 50 LYS C O 1
ATOM 5393 N N . GLY C 1 51 ? 42.760 78.358 30.462 1.00 13.86 51 GLY C N 1
ATOM 5394 C CA . GLY C 1 51 ? 41.850 77.239 30.611 1.00 14.53 51 GLY C CA 1
ATOM 5395 C C . GLY C 1 51 ? 41.954 76.316 29.422 1.00 14.80 51 GLY C C 1
ATOM 5396 O O . GLY C 1 51 ? 42.044 76.768 28.277 1.00 14.77 51 GLY C O 1
ATOM 5397 N N . GLU C 1 52 ? 41.958 75.012 29.685 1.00 15.56 52 GLU C N 1
ATOM 5398 C CA . GLU C 1 52 ? 42.042 74.041 28.606 1.00 16.37 52 GLU C CA 1
ATOM 5399 C C . GLU C 1 52 ? 40.907 74.245 27.596 1.00 16.26 52 GLU C C 1
ATOM 5400 O O . GLU C 1 52 ? 41.092 74.053 26.394 1.00 17.00 52 GLU C O 1
ATOM 5406 N N . GLN C 1 53 ? 39.747 74.678 28.082 1.00 15.74 53 GLN C N 1
ATOM 5407 C CA . GLN C 1 53 ? 38.592 74.870 27.214 1.00 17.45 53 GLN C CA 1
ATOM 5408 C C . GLN C 1 53 ? 38.710 76.092 26.300 1.00 16.54 53 GLN C C 1
ATOM 5409 O O . GLN C 1 53 ? 37.788 76.385 25.540 1.00 15.75 53 GLN C O 1
ATOM 5415 N N . LEU C 1 54 ? 39.830 76.807 26.377 1.00 14.94 54 LEU C N 1
ATOM 5416 C CA . LEU C 1 54 ? 40.077 77.933 25.480 1.00 14.68 54 LEU C CA 1
ATOM 5417 C C . LEU C 1 54 ? 40.722 77.499 24.164 1.00 13.24 54 LEU C C 1
ATOM 5418 O O . LEU C 1 54 ? 40.871 78.312 23.255 1.00 13.32 54 LEU C O 1
ATOM 5423 N N . LEU C 1 55 ? 41.102 76.228 24.061 1.00 14.15 55 LEU C N 1
ATOM 5424 C CA . LEU C 1 55 ? 41.892 75.758 22.920 1.00 13.96 55 LEU C CA 1
ATOM 5425 C C . LEU C 1 55 ? 41.258 76.092 21.568 1.00 14.66 55 LEU C C 1
ATOM 5426 O O . LEU C 1 55 ? 41.929 76.603 20.675 1.00 15.15 55 LEU C O 1
ATOM 5431 N N . THR C 1 56 ? 39.968 75.818 21.416 1.00 14.50 56 THR C N 1
ATOM 5432 C CA . THR C 1 56 ? 39.348 75.981 20.101 1.00 13.98 56 THR C CA 1
ATOM 5433 C C . THR C 1 56 ? 39.160 77.438 19.695 1.00 13.68 56 THR C C 1
ATOM 5434 O O . THR C 1 56 ? 38.902 77.726 18.528 1.00 14.13 56 THR C O 1
ATOM 5438 N N . SER C 1 57 ? 39.301 78.357 20.644 1.00 13.88 57 SER C N 1
ATOM 5439 C CA . SER C 1 57 ? 39.306 79.764 20.273 1.00 14.12 57 SER C CA 1
ATOM 5440 C C . SER C 1 57 ? 40.517 80.080 19.390 1.00 13.10 57 SER C C 1
ATOM 5441 O O . SER C 1 57 ? 40.446 80.945 18.518 1.00 14.07 57 SER C O 1
ATOM 5444 N N . PHE C 1 58 ? 41.613 79.353 19.600 1.00 13.41 58 PHE C N 1
ATOM 5445 C CA . PHE C 1 58 ? 42.783 79.463 18.737 1.00 13.07 58 PHE C CA 1
ATOM 5446 C C . PHE C 1 58 ? 42.692 78.507 17.545 1.00 12.84 58 PHE C C 1
ATOM 5447 O O . PHE C 1 58 ? 42.868 78.891 16.393 1.00 12.93 58 PHE C O 1
ATOM 5455 N N . THR C 1 59 ? 42.410 77.242 17.822 1.00 15.24 59 THR C N 1
ATOM 5456 C CA . THR C 1 59 ? 42.511 76.239 16.769 1.00 15.25 59 THR C CA 1
ATOM 5457 C C . THR C 1 59 ? 41.352 76.259 15.770 1.00 15.32 59 THR C C 1
ATOM 5458 O O . THR C 1 59 ? 41.521 75.840 14.632 1.00 15.82 59 THR C O 1
ATOM 5462 N N . GLU C 1 60 ? 40.189 76.754 16.190 1.00 16.40 60 GLU C N 1
ATOM 5463 C CA . GLU C 1 60 ? 39.011 76.737 15.332 1.00 16.94 60 GLU C CA 1
ATOM 5464 C C . GLU C 1 60 ? 38.401 78.117 15.103 1.00 17.07 60 GLU C C 1
ATOM 5465 O O . GLU C 1 60 ? 37.453 78.260 14.332 1.00 19.30 60 GLU C O 1
ATOM 5471 N N . GLY C 1 61 ? 38.941 79.138 15.758 1.00 15.70 61 GLY C N 1
ATOM 5472 C CA . GLY C 1 61 ? 38.348 80.460 15.667 1.00 16.52 61 GLY C CA 1
ATOM 5473 C C . GLY C 1 61 ? 36.956 80.494 16.289 1.00 16.17 61 GLY C C 1
ATOM 5474 O O . GLY C 1 61 ? 36.114 81.315 15.921 1.00 17.29 61 GLY C O 1
ATOM 5475 N N . ASP C 1 62 ? 36.722 79.594 17.240 1.00 14.93 62 ASP C N 1
ATOM 5476 C CA . ASP C 1 62 ? 35.435 79.466 17.913 1.00 14.76 62 ASP C CA 1
ATOM 5477 C C . ASP C 1 62 ? 35.431 80.342 19.154 1.00 14.95 62 ASP C C 1
ATOM 5478 O O . ASP C 1 62 ? 36.143 80.073 20.116 1.00 15.74 62 ASP C O 1
ATOM 5483 N N . ASN C 1 63 ? 34.621 81.389 19.136 1.00 14.59 63 ASN C N 1
ATOM 5484 C CA . ASN C 1 63 ? 34.582 82.308 20.265 1.00 14.79 63 ASN C CA 1
ATOM 5485 C C . ASN C 1 63 ? 33.534 82.001 21.340 1.00 14.77 63 ASN C C 1
ATOM 5486 O O . ASN C 1 63 ? 33.332 82.799 22.255 1.00 15.49 63 ASN C O 1
ATOM 5491 N N . SER C 1 64 ? 32.904 80.829 21.252 1.00 15.15 64 SER C N 1
ATOM 5492 C CA . SER C 1 64 ? 31.796 80.486 22.143 1.00 15.81 64 SER C CA 1
ATOM 5493 C C . SER C 1 64 ? 32.131 80.650 23.627 1.00 15.77 64 SER C C 1
ATOM 5494 O O . SER C 1 64 ? 31.309 81.134 24.407 1.00 17.03 64 SER C O 1
ATOM 5497 N N . LEU C 1 65 ? 33.347 80.266 24.005 1.00 15.40 65 LEU C N 1
ATOM 5498 C CA . LEU C 1 65 ? 33.764 80.283 25.404 1.00 15.88 65 LEU C CA 1
ATOM 5499 C C . LEU C 1 65 ? 34.743 81.409 25.682 1.00 15.80 65 LEU C C 1
ATOM 5500 O O . LEU C 1 65 ? 35.458 81.399 26.689 1.00 16.52 65 LEU C O 1
ATOM 5505 N N . VAL C 1 66 ? 34.783 82.370 24.774 1.00 14.98 66 VAL C N 1
ATOM 5506 C CA . VAL C 1 66 ? 35.665 83.517 24.927 1.00 14.49 66 VAL C CA 1
ATOM 5507 C C . VAL C 1 66 ? 34.956 84.656 25.659 1.00 13.87 66 VAL C C 1
ATOM 5508 O O . VAL C 1 66 ? 33.950 85.187 25.188 1.00 14.70 66 VAL C O 1
ATOM 5512 N N . VAL C 1 67 ? 35.462 84.989 26.838 1.00 13.32 67 VAL C N 1
ATOM 5513 C CA . VAL C 1 67 ? 35.163 86.267 27.469 1.00 13.13 67 VAL C CA 1
ATOM 5514 C C . VAL C 1 67 ? 35.951 87.312 26.700 1.00 13.64 67 VAL C C 1
ATOM 5515 O O . VAL C 1 67 ? 37.181 87.219 26.610 1.00 14.08 67 VAL C O 1
ATOM 5519 N N . ALA C 1 68 ? 35.256 88.281 26.113 1.00 14.20 68 ALA C N 1
ATOM 5520 C CA . ALA C 1 68 ? 35.929 89.308 25.323 1.00 13.50 68 ALA C CA 1
ATOM 5521 C C . ALA C 1 68 ? 36.901 90.065 26.211 1.00 13.05 68 ALA C C 1
ATOM 5522 O O . ALA C 1 68 ? 36.625 90.305 27.385 1.00 14.20 68 ALA C O 1
ATOM 5524 N N . THR C 1 69 ? 38.060 90.420 25.668 1.00 13.22 69 THR C N 1
ATOM 5525 C CA . THR C 1 69 ? 39.018 91.160 26.479 1.00 14.48 69 THR C CA 1
ATOM 5526 C C . THR C 1 69 ? 38.407 92.491 26.931 1.00 12.55 69 THR C C 1
ATOM 5527 O O . THR C 1 69 ? 38.665 92.953 28.032 1.00 12.86 69 THR C O 1
ATOM 5531 N N . ASP C 1 70 ? 37.545 93.065 26.100 1.00 13.66 70 ASP C N 1
ATOM 5532 C CA . ASP C 1 70 ? 36.846 94.284 26.473 1.00 14.19 70 ASP C CA 1
ATOM 5533 C C . ASP C 1 70 ? 35.978 94.055 27.712 1.00 13.78 70 ASP C C 1
ATOM 5534 O O . ASP C 1 70 ? 35.857 94.925 28.575 1.00 12.43 70 ASP C O 1
ATOM 5539 N N . SER C 1 71 ? 35.387 92.865 27.790 1.00 12.38 71 SER C N 1
ATOM 5540 C CA . SER C 1 71 ? 34.556 92.500 28.921 1.00 13.37 71 SER C CA 1
ATOM 5541 C C . SER C 1 71 ? 35.395 92.308 30.185 1.00 13.15 71 SER C C 1
ATOM 5542 O O . SER C 1 71 ? 34.950 92.640 31.280 1.00 12.73 71 SER C O 1
ATOM 5545 N N . MET C 1 72 ? 36.606 91.769 30.038 1.00 12.68 72 MET C N 1
ATOM 5546 C CA . MET C 1 72 ? 37.528 91.650 31.175 1.00 12.02 72 MET C CA 1
ATOM 5547 C C . MET C 1 72 ? 37.840 93.027 31.752 1.00 12.11 72 MET C C 1
ATOM 5548 O O . MET C 1 72 ? 37.919 93.215 32.964 1.00 12.09 72 MET C O 1
ATOM 5553 N N . LYS C 1 73 ? 38.036 93.979 30.855 1.00 11.61 73 LYS C N 1
ATOM 5554 C CA . LYS C 1 73 ? 38.271 95.359 31.245 1.00 11.86 73 LYS C CA 1
ATOM 5555 C C . LYS C 1 73 ? 37.094 95.890 32.059 1.00 11.47 73 LYS C C 1
ATOM 5556 O O . LYS C 1 73 ? 37.282 96.501 33.113 1.00 12.19 73 LYS C O 1
ATOM 5562 N N . ASN C 1 74 ? 35.871 95.635 31.583 1.00 11.42 74 ASN C N 1
ATOM 5563 C CA . ASN C 1 74 ? 34.689 96.098 32.295 1.00 12.24 74 ASN C CA 1
ATOM 5564 C C . ASN C 1 74 ? 34.611 95.445 33.668 1.00 12.68 74 ASN C C 1
ATOM 5565 O O . ASN C 1 74 ? 34.298 96.106 34.665 1.00 14.13 74 ASN C O 1
ATOM 5570 N N . PHE C 1 75 ? 34.920 94.148 33.698 1.00 12.33 75 PHE C N 1
ATOM 5571 C CA . PHE C 1 75 ? 34.871 93.332 34.907 1.00 12.17 75 PHE C CA 1
ATOM 5572 C C . PHE C 1 75 ? 35.808 93.905 35.975 1.00 12.09 75 PHE C C 1
ATOM 5573 O O . PHE C 1 75 ? 35.411 94.091 37.126 1.00 13.26 75 PHE C O 1
ATOM 5581 N N . ILE C 1 76 ? 37.053 94.201 35.592 1.00 10.56 76 ILE C N 1
ATOM 5582 C CA . ILE C 1 76 ? 38.015 94.766 36.532 1.00 11.79 76 ILE C CA 1
ATOM 5583 C C . ILE C 1 76 ? 37.580 96.142 37.051 1.00 12.18 76 ILE C C 1
ATOM 5584 O O . ILE C 1 76 ? 37.640 96.423 38.249 1.00 12.51 76 ILE C O 1
ATOM 5589 N N . GLN C 1 77 ? 37.144 97.003 36.141 1.00 12.80 77 GLN C N 1
ATOM 5590 C CA . GLN C 1 77 ? 36.784 98.356 36.532 1.00 14.50 77 GLN C CA 1
ATOM 5591 C C . GLN C 1 77 ? 35.574 98.365 37.480 1.00 14.22 77 GLN C C 1
ATOM 5592 O O . GLN C 1 77 ? 35.540 99.110 38.461 1.00 15.13 77 GLN C O 1
ATOM 5598 N N . ARG C 1 78 ? 34.608 97.494 37.231 1.00 14.69 78 ARG C N 1
ATOM 5599 C CA . ARG C 1 78 ? 33.474 97.408 38.137 1.00 15.18 78 ARG C CA 1
ATOM 5600 C C . ARG C 1 78 ? 33.847 96.868 39.514 1.00 14.53 78 ARG C C 1
ATOM 5601 O O . ARG C 1 78 ? 33.324 97.326 40.533 1.00 14.84 78 ARG C O 1
ATOM 5609 N N . HIS C 1 79 ? 34.752 95.896 39.550 1.00 14.19 79 HIS C N 1
ATOM 5610 C CA . HIS C 1 79 ? 35.195 95.346 40.820 1.00 14.31 79 HIS C CA 1
ATOM 5611 C C . HIS C 1 79 ? 36.045 96.319 41.635 1.00 13.38 79 HIS C C 1
ATOM 5612 O O . HIS C 1 79 ? 36.128 96.203 42.853 1.00 13.54 79 HIS C O 1
ATOM 5619 N N . ALA C 1 80 ? 36.656 97.294 40.969 1.00 13.21 80 ALA C N 1
ATOM 5620 C CA . ALA C 1 80 ? 37.320 98.378 41.683 1.00 13.33 80 ALA C CA 1
ATOM 5621 C C . ALA C 1 80 ? 36.357 99.213 42.508 1.00 14.52 80 ALA C C 1
ATOM 5622 O O . ALA C 1 80 ? 36.761 99.821 43.490 1.00 14.80 80 ALA C O 1
ATOM 5624 N N . ALA C 1 81 ? 35.095 99.273 42.084 1.00 14.48 81 ALA C N 1
ATOM 5625 C CA . ALA C 1 81 ? 34.086 100.013 42.828 1.00 14.89 81 ALA C CA 1
ATOM 5626 C C . ALA C 1 81 ? 33.617 99.229 44.051 1.00 15.37 81 ALA C C 1
ATOM 5627 O O . ALA C 1 81 ? 33.268 99.816 45.078 1.00 17.81 81 ALA C O 1
ATOM 5629 N N . SER C 1 82 ? 33.605 97.904 43.939 1.00 15.13 82 SER C N 1
ATOM 5630 C CA . SER C 1 82 ? 33.071 97.070 45.009 1.00 15.88 82 SER C CA 1
ATOM 5631 C C . SER C 1 82 ? 34.123 96.576 46.012 1.00 14.73 82 SER C C 1
ATOM 5632 O O . SER C 1 82 ? 33.775 96.145 47.111 1.00 17.24 82 SER C O 1
ATOM 5635 N N . TYR C 1 83 ? 35.401 96.650 45.641 1.00 14.22 83 TYR C N 1
ATOM 5636 C CA . TYR C 1 83 ? 36.480 96.274 46.547 1.00 14.41 83 TYR C CA 1
ATOM 5637 C C . TYR C 1 83 ? 36.474 97.126 47.809 1.00 14.87 83 TYR C C 1
ATOM 5638 O O . TYR C 1 83 ? 36.412 98.356 47.732 1.00 14.58 83 TYR C O 1
ATOM 5647 N N . GLU C 1 84 ? 36.542 96.470 48.966 1.00 14.99 84 GLU C N 1
ATOM 5648 C CA . GLU C 1 84 ? 36.503 97.166 50.247 1.00 15.52 84 GLU C CA 1
ATOM 5649 C C . GLU C 1 84 ? 37.812 97.094 51.031 1.00 15.08 84 GLU C C 1
ATOM 5650 O O . GLU C 1 84 ? 37.877 97.542 52.174 1.00 16.63 84 GLU C O 1
ATOM 5656 N N . GLY C 1 85 ? 38.855 96.552 50.409 1.00 14.19 85 GLY C N 1
ATOM 5657 C CA . GLY C 1 85 ? 40.147 96.430 51.059 1.00 13.56 85 GLY C CA 1
ATOM 5658 C C . GLY C 1 85 ? 41.051 97.614 50.780 1.00 12.71 85 GLY C C 1
ATOM 5659 O O . GLY C 1 85 ? 40.631 98.640 50.217 1.00 13.65 85 GLY C O 1
ATOM 5660 N N . ALA C 1 86 ? 42.312 97.474 51.165 1.00 12.82 86 ALA C N 1
ATOM 5661 C CA . ALA C 1 86 ? 43.227 98.609 51.150 1.00 13.01 86 ALA C CA 1
ATOM 5662 C C . ALA C 1 86 ? 44.553 98.358 50.446 1.00 11.83 86 ALA C C 1
ATOM 5663 O O . ALA C 1 86 ? 45.414 99.235 50.443 1.00 12.93 86 ALA C O 1
ATOM 5665 N N . THR C 1 87 ? 44.742 97.180 49.854 1.00 11.58 87 THR C N 1
ATOM 5666 C CA . THR C 1 87 ? 46.040 96.851 49.250 1.00 12.35 87 THR C CA 1
ATOM 5667 C C . THR C 1 87 ? 45.913 96.383 47.809 1.00 11.66 87 THR C C 1
ATOM 5668 O O . THR C 1 87 ? 44.885 95.840 47.417 1.00 11.89 87 THR C O 1
ATOM 5672 N N . LEU C 1 88 ? 46.982 96.576 47.037 1.00 11.94 88 LEU C N 1
ATOM 5673 C CA . LEU C 1 88 ? 47.050 96.103 45.660 1.00 13.02 88 LEU C CA 1
ATOM 5674 C C . LEU C 1 88 ? 46.882 94.594 45.584 1.00 11.88 88 LEU C C 1
ATOM 5675 O O . LEU C 1 88 ? 46.084 94.076 44.790 1.00 11.72 88 LEU C O 1
ATOM 5680 N N . GLU C 1 89 ? 47.628 93.882 46.419 1.00 10.47 89 GLU C N 1
ATOM 5681 C CA . GLU C 1 89 ? 47.560 92.423 46.411 1.00 10.55 89 GLU C CA 1
ATOM 5682 C C . GLU C 1 89 ? 46.157 91.918 46.732 1.00 10.88 89 GLU C C 1
ATOM 5683 O O . GLU C 1 89 ? 45.684 90.958 46.126 1.00 11.50 89 GLU C O 1
ATOM 5689 N N . GLY C 1 90 ? 45.504 92.555 47.698 1.00 10.49 90 GLY C N 1
ATOM 5690 C CA . GLY C 1 90 ? 44.152 92.170 48.073 1.00 11.12 90 GLY C CA 1
ATOM 5691 C C . GLY C 1 90 ? 43.188 92.391 46.927 1.00 11.64 90 GLY C C 1
ATOM 5692 O O . GLY C 1 90 ? 42.323 91.556 46.659 1.00 12.07 90 GLY C O 1
ATOM 5693 N N . PHE C 1 91 ? 43.328 93.522 46.242 1.00 11.24 91 PHE C N 1
ATOM 5694 C CA . PHE C 1 91 ? 42.468 93.805 45.097 1.00 11.34 91 PHE C CA 1
ATOM 5695 C C . PHE C 1 91 ? 42.677 92.777 43.990 1.00 10.86 91 PHE C C 1
ATOM 5696 O O . PHE C 1 91 ? 41.709 92.230 43.451 1.00 11.59 91 PHE C O 1
ATOM 5704 N N . LEU C 1 92 ? 43.932 92.503 43.650 1.00 9.79 92 LEU C N 1
ATOM 5705 C CA . LEU C 1 92 ? 44.191 91.542 42.586 1.00 9.50 92 LEU C CA 1
ATOM 5706 C C . LEU C 1 92 ? 43.626 90.159 42.899 1.00 10.55 92 LEU C C 1
ATOM 5707 O O . LEU C 1 92 ? 43.026 89.550 42.026 1.00 11.61 92 LEU C O 1
ATOM 5712 N N . GLN C 1 93 ? 43.799 89.681 44.131 1.00 11.45 93 GLN C N 1
ATOM 5713 C CA . GLN C 1 93 ? 43.267 88.364 44.489 1.00 11.25 93 GLN C CA 1
ATOM 5714 C C . GLN C 1 93 ? 41.741 88.339 44.402 1.00 11.77 93 GLN C C 1
ATOM 5715 O O . GLN C 1 93 ? 41.150 87.369 43.916 1.00 11.99 93 GLN C O 1
ATOM 5721 N N . TYR C 1 94 ? 41.116 89.413 44.872 1.00 12.00 94 TYR C N 1
ATOM 5722 C CA . TYR C 1 94 ? 39.666 89.582 44.817 1.00 12.06 94 TYR C CA 1
ATOM 5723 C C . TYR C 1 94 ? 39.165 89.481 43.372 1.00 11.76 94 TYR C C 1
ATOM 5724 O O . TYR C 1 94 ? 38.195 88.783 43.079 1.00 11.97 94 TYR C O 1
ATOM 5733 N N . VAL C 1 95 ? 39.824 90.173 42.459 1.00 11.54 95 VAL C N 1
ATOM 5734 C CA . VAL C 1 95 ? 39.419 90.119 41.066 1.00 12.08 95 VAL C CA 1
ATOM 5735 C C . VAL C 1 95 ? 39.616 88.736 40.452 1.00 11.00 95 VAL C C 1
ATOM 5736 O O . VAL C 1 95 ? 38.739 88.258 39.727 1.00 10.43 95 VAL C O 1
ATOM 5740 N N . CYS C 1 96 ? 40.780 88.129 40.698 1.00 11.24 96 CYS C N 1
ATOM 5741 C CA . CYS C 1 96 ? 41.050 86.774 40.228 1.00 11.26 96 CYS C CA 1
ATOM 5742 C C . CYS C 1 96 ? 39.968 85.807 40.674 1.00 12.37 96 CYS C C 1
ATOM 5743 O O . CYS C 1 96 ? 39.450 85.011 39.879 1.00 12.92 96 CYS C O 1
ATOM 5746 N N . GLU C 1 97 ? 39.653 85.851 41.962 1.00 12.29 97 GLU C N 1
ATOM 5747 C CA . GLU C 1 97 ? 38.624 84.968 42.511 1.00 11.99 97 GLU C CA 1
ATOM 5748 C C . GLU C 1 97 ? 37.253 85.230 41.902 1.00 12.38 97 GLU C C 1
ATOM 5749 O O . GLU C 1 97 ? 36.514 84.292 41.606 1.00 12.69 97 GLU C O 1
ATOM 5755 N N . ALA C 1 98 ? 36.939 86.499 41.669 1.00 12.02 98 ALA C N 1
ATOM 5756 C CA . ALA C 1 98 ? 35.667 86.852 41.057 1.00 12.53 98 ALA C CA 1
ATOM 5757 C C . ALA C 1 98 ? 35.540 86.348 39.611 1.00 12.22 98 ALA C C 1
ATOM 5758 O O . ALA C 1 98 ? 34.478 85.872 39.219 1.00 13.06 98 ALA C O 1
ATOM 5760 N N . PHE C 1 99 ? 36.609 86.434 38.821 1.00 11.65 99 PHE C N 1
ATOM 5761 C CA . PHE C 1 99 ? 36.580 85.879 37.467 1.00 11.69 99 PHE C CA 1
ATOM 5762 C C . PHE C 1 99 ? 36.300 84.372 37.521 1.00 12.13 99 PHE C C 1
ATOM 5763 O O . PHE 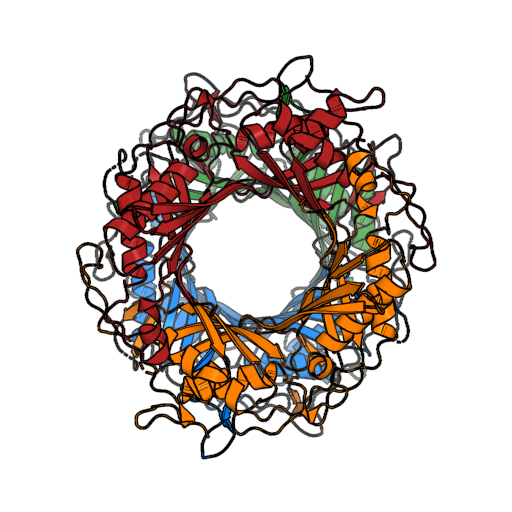C 1 99 ? 35.506 83.849 36.733 1.00 12.97 99 PHE C O 1
ATOM 5771 N N . LEU C 1 100 ? 36.964 83.674 38.442 1.00 12.16 100 LEU C N 1
ATOM 5772 C CA . LEU C 1 100 ? 36.817 82.223 38.521 1.00 12.04 100 LEU C CA 1
ATOM 5773 C C . LEU C 1 100 ? 35.420 81.837 38.978 1.00 12.61 100 LEU C C 1
ATOM 5774 O O . LEU C 1 100 ? 34.894 80.808 38.554 1.00 13.15 100 LEU C O 1
ATOM 5779 N N . ALA C 1 101 ? 34.821 82.656 39.835 1.00 12.75 101 ALA C N 1
ATOM 5780 C CA . ALA C 1 101 ? 33.462 82.382 40.300 1.00 13.99 101 ALA C CA 1
ATOM 5781 C C . ALA C 1 101 ? 32.430 82.599 39.196 1.00 15.03 101 ALA C C 1
ATOM 5782 O O . ALA C 1 101 ? 31.419 81.902 39.147 1.00 16.80 101 ALA C O 1
ATOM 5784 N N . LYS C 1 102 ? 32.694 83.556 38.312 1.00 14.41 102 LYS C N 1
ATOM 5785 C CA . LYS C 1 102 ? 31.775 83.907 37.235 1.00 14.73 102 LYS C CA 1
ATOM 5786 C C . LYS C 1 102 ? 31.872 82.941 36.052 1.00 14.69 102 LYS C C 1
ATOM 5787 O O . LYS C 1 102 ? 30.868 82.587 35.443 1.00 16.53 102 LYS C O 1
ATOM 5793 N N . TYR C 1 103 ? 33.087 82.517 35.730 1.00 14.50 103 TYR C N 1
ATOM 5794 C CA . TYR C 1 103 ? 33.328 81.736 34.523 1.00 14.12 103 TYR C CA 1
ATOM 5795 C C . TYR C 1 103 ? 33.898 80.367 34.854 1.00 14.61 103 TYR C C 1
ATOM 5796 O O . TYR C 1 103 ? 35.092 80.225 35.085 1.00 13.91 103 TYR C O 1
ATOM 5805 N N . SER C 1 104 ? 33.031 79.358 34.864 1.00 15.68 104 SER C N 1
ATOM 5806 C CA . SER C 1 104 ? 33.409 78.024 35.324 1.00 17.10 104 SER C CA 1
ATOM 5807 C C . SER C 1 104 ? 34.454 77.359 34.421 1.00 17.25 104 SER C C 1
ATOM 5808 O O . SER C 1 104 ? 35.213 76.496 34.867 1.00 18.24 104 SER C O 1
ATOM 5811 N N . HIS C 1 105 ? 34.510 77.779 33.160 1.00 16.13 105 HIS C N 1
ATOM 5812 C CA . HIS C 1 105 ? 35.375 77.122 32.183 1.00 16.59 105 HIS C CA 1
ATOM 5813 C C . HIS C 1 105 ? 36.817 77.615 32.229 1.00 16.31 105 HIS C C 1
ATOM 5814 O O . HIS C 1 105 ? 37.659 77.099 31.505 1.00 16.97 105 HIS C O 1
ATOM 5821 N N . LEU C 1 106 ? 37.090 78.623 33.060 1.00 15.02 106 LEU C N 1
ATOM 5822 C CA . LEU C 1 106 ? 38.461 79.083 33.284 1.00 14.73 106 LEU C CA 1
ATOM 5823 C C . LEU C 1 106 ? 39.149 78.234 34.335 1.00 13.96 106 LEU C C 1
ATOM 5824 O O . LEU C 1 106 ? 38.528 77.848 35.331 1.00 14.96 106 LEU C O 1
ATOM 5829 N N . ASP C 1 107 ? 40.434 77.958 34.124 1.00 13.25 107 ASP C N 1
ATOM 5830 C CA . ASP C 1 107 ? 41.210 77.173 35.085 1.00 14.41 107 ASP C CA 1
ATOM 5831 C C . ASP C 1 107 ? 42.002 78.087 36.007 1.00 13.75 107 ASP C C 1
ATOM 5832 O O . ASP C 1 107 ? 42.232 77.753 37.167 1.00 15.03 107 ASP C O 1
ATOM 5837 N N . ALA C 1 108 ? 42.422 79.242 35.488 1.00 12.95 108 ALA C N 1
ATOM 5838 C CA . ALA C 1 108 ? 43.313 80.130 36.234 1.00 12.47 108 ALA C CA 1
ATOM 5839 C C . ALA C 1 108 ? 43.203 81.549 35.722 1.00 11.38 108 ALA C C 1
ATOM 5840 O O . ALA C 1 108 ? 42.935 81.770 34.536 1.00 11.15 108 ALA C O 1
ATOM 5842 N N . VAL C 1 109 ? 43.379 82.504 36.632 1.00 11.52 109 VAL C N 1
ATOM 5843 C CA . VAL C 1 109 ? 43.362 83.916 36.282 1.00 11.19 109 VAL C CA 1
ATOM 5844 C C . VAL C 1 109 ? 44.592 84.583 36.886 1.00 11.77 109 VAL C C 1
ATOM 5845 O O . VAL C 1 109 ? 44.879 84.405 38.058 1.00 11.94 109 VAL C O 1
ATOM 5849 N N . ARG C 1 110 ? 45.314 85.341 36.069 1.00 10.78 110 ARG C N 1
ATOM 5850 C CA . ARG C 1 110 ? 46.519 86.031 36.517 1.00 11.20 110 ARG C CA 1
ATOM 5851 C C . ARG C 1 110 ? 46.319 87.534 36.406 1.00 10.98 110 ARG C C 1
ATOM 5852 O O . ARG C 1 110 ? 45.957 88.037 35.336 1.00 13.07 110 ARG C O 1
ATOM 5860 N N . LEU C 1 111 ? 46.565 88.256 37.498 1.00 11.12 111 LEU C N 1
ATOM 5861 C CA . LEU C 1 111 ? 46.525 89.712 37.464 1.00 11.76 111 LEU C CA 1
ATOM 5862 C C . LEU C 1 111 ? 47.898 90.232 37.819 1.00 11.60 111 LEU C C 1
ATOM 5863 O O . LEU C 1 111 ? 48.495 89.786 38.794 1.00 12.28 111 LEU C O 1
ATOM 5868 N N . GLU C 1 112 ? 48.379 91.189 37.027 1.00 11.87 112 GLU C N 1
ATOM 5869 C CA . GLU C 1 112 ? 49.587 91.938 37.347 1.00 13.45 112 GLU C CA 1
ATOM 5870 C C . GLU C 1 112 ? 49.185 93.404 37.441 1.00 12.69 112 GLU C C 1
ATOM 5871 O O . GLU C 1 112 ? 48.281 93.853 36.727 1.00 14.17 112 GLU C O 1
ATOM 5877 N N . ALA C 1 113 ? 49.832 94.155 38.322 1.00 11.57 113 ALA C N 1
ATOM 5878 C CA . ALA C 1 113 ? 49.529 95.582 38.413 1.00 11.04 113 ALA C CA 1
ATOM 5879 C C . ALA C 1 113 ? 50.766 96.417 38.662 1.00 10.60 113 ALA C C 1
ATOM 5880 O O . ALA C 1 113 ? 51.679 96.023 39.398 1.00 10.56 113 ALA C O 1
ATOM 5882 N N . LYS C 1 114 ? 50.771 97.586 38.037 1.00 10.25 114 LYS C N 1
ATOM 5883 C CA . LYS C 1 114 ? 51.758 98.624 38.315 1.00 11.06 114 LYS C CA 1
ATOM 5884 C C . LYS C 1 114 ? 50.986 99.812 38.871 1.00 9.55 114 LYS C C 1
ATOM 5885 O O . LYS C 1 114 ? 50.084 100.335 38.208 1.00 11.43 114 LYS C O 1
ATOM 5891 N N . GLU C 1 115 ? 51.311 100.217 40.094 1.00 9.20 115 GLU C N 1
ATOM 5892 C CA . GLU C 1 115 ? 50.671 101.374 40.713 1.00 10.08 115 GLU C CA 1
ATOM 5893 C C . GLU C 1 115 ? 50.759 102.610 39.821 1.00 9.65 115 GLU C C 1
ATOM 5894 O O . GLU C 1 115 ? 51.764 102.843 39.176 1.00 10.69 115 GLU C O 1
ATOM 5900 N N . TYR C 1 116 ? 49.682 103.375 39.796 1.00 10.37 116 TYR C N 1
ATOM 5901 C CA . TYR C 1 116 ? 49.647 104.678 39.142 1.00 10.48 116 TYR C CA 1
ATOM 5902 C C . TYR C 1 116 ? 49.785 105.647 40.309 1.00 11.19 116 TYR C C 1
ATOM 5903 O O . TYR C 1 116 ? 48.805 105.975 40.974 1.00 11.97 116 TYR C O 1
ATOM 5912 N N . ALA C 1 117 ? 51.022 106.040 40.593 1.00 11.60 117 ALA C N 1
ATOM 5913 C CA . ALA C 1 117 ? 51.370 106.613 41.888 1.00 11.19 117 ALA C CA 1
ATOM 5914 C C . ALA C 1 117 ? 51.155 108.121 41.957 1.00 11.37 117 ALA C C 1
ATOM 5915 O O . ALA C 1 117 ? 51.413 108.843 40.986 1.00 11.26 117 ALA C O 1
ATOM 5917 N N . PHE C 1 118 ? 50.715 108.580 43.128 1.00 12.76 118 PHE C N 1
ATOM 5918 C CA . PHE C 1 118 ? 50.556 109.993 43.422 1.00 13.15 118 PHE C CA 1
ATOM 5919 C C . PHE C 1 118 ? 51.253 110.358 44.726 1.00 14.02 118 PHE C C 1
ATOM 5920 O O . PHE C 1 118 ? 51.191 109.605 45.706 1.00 15.40 118 PHE C O 1
ATOM 5928 N N . ASP C 1 119 ? 51.897 111.524 44.737 1.00 12.75 119 ASP C N 1
ATOM 5929 C CA . ASP C 1 119 ? 52.522 112.064 45.941 1.00 13.43 119 ASP C CA 1
ATOM 5930 C C . ASP C 1 119 ? 51.612 113.059 46.625 1.00 12.95 119 ASP C C 1
ATOM 5931 O O . ASP C 1 119 ? 50.927 113.844 45.952 1.00 12.23 119 ASP C O 1
ATOM 5936 N N . ASP C 1 120 ? 51.647 113.053 47.953 1.00 12.38 120 ASP C N 1
ATOM 5937 C CA . ASP C 1 120 ? 51.100 114.139 48.757 1.00 12.90 120 ASP C CA 1
ATOM 5938 C C . ASP C 1 120 ? 51.976 115.375 48.560 1.00 13.92 120 ASP C C 1
ATOM 5939 O O . ASP C 1 120 ? 53.207 115.267 48.448 1.00 14.71 120 ASP C O 1
ATOM 5944 N N . ILE C 1 121 ? 51.357 116.552 48.520 1.00 13.75 121 ILE C N 1
ATOM 5945 C CA . ILE C 1 121 ? 52.125 117.785 48.341 1.00 13.91 121 ILE C CA 1
ATOM 5946 C C . ILE C 1 121 ? 51.802 118.849 49.390 1.00 13.97 121 ILE C C 1
ATOM 5947 O O . ILE C 1 121 ? 50.774 118.794 50.067 1.00 14.40 121 ILE C O 1
ATOM 5952 N N . GLN C 1 122 ? 52.694 119.828 49.492 1.00 13.75 122 GLN C N 1
ATOM 5953 C CA . GLN C 1 122 ? 52.555 120.925 50.438 1.00 14.69 122 GLN C CA 1
ATOM 5954 C C . GLN C 1 122 ? 51.963 122.138 49.741 1.00 14.37 122 GLN C C 1
ATOM 5955 O O . GLN C 1 122 ? 52.406 122.514 48.651 1.00 15.27 122 GLN C O 1
ATOM 5961 N N . VAL C 1 123 ? 50.960 122.742 50.372 1.00 14.33 123 VAL C N 1
ATOM 5962 C CA . VAL C 1 123 ? 50.342 123.948 49.844 1.00 14.20 123 VAL C CA 1
ATOM 5963 C C . VAL C 1 123 ? 50.252 124.997 50.938 1.00 14.27 123 VAL C C 1
ATOM 5964 O O . VAL C 1 123 ? 50.062 124.671 52.116 1.00 15.67 123 VAL C O 1
ATOM 5968 N N . GLY C 1 124 ? 50.378 126.262 50.542 1.00 15.18 124 GLY C N 1
ATOM 5969 C CA . GLY C 1 124 ? 50.197 127.364 51.468 1.00 17.16 124 GLY C CA 1
ATOM 5970 C C . GLY C 1 124 ? 48.724 127.661 51.633 1.00 19.88 124 GLY C C 1
ATOM 5971 O O . GLY C 1 124 ? 47.985 127.739 50.650 1.00 21.43 124 GLY C O 1
ATOM 5972 N N . THR C 1 125 ? 48.292 127.812 52.881 1.00 20.46 125 THR C N 1
ATOM 5973 C CA . THR C 1 125 ? 46.896 128.088 53.191 1.00 22.24 125 THR C CA 1
ATOM 5974 C C . THR C 1 125 ? 46.836 129.130 54.297 1.00 22.92 125 THR C C 1
ATOM 5975 O O . THR C 1 125 ? 47.867 129.609 54.756 1.00 22.22 125 THR C O 1
ATOM 5979 N N . ASP C 1 126 ? 45.628 129.463 54.741 1.00 24.18 126 ASP C N 1
ATOM 5980 C CA . ASP C 1 126 ? 45.463 130.387 55.859 1.00 26.00 126 ASP C CA 1
ATOM 5981 C C . ASP C 1 126 ? 45.923 129.769 57.182 1.00 26.66 126 ASP C C 1
ATOM 5982 O O . ASP C 1 126 ? 46.039 130.464 58.190 1.00 27.22 126 ASP C O 1
ATOM 5987 N N . LYS C 1 127 ? 46.176 128.464 57.173 1.00 27.00 127 LYS C N 1
ATOM 5988 C CA . LYS C 1 127 ? 46.684 127.773 58.350 1.00 26.96 127 LYS C CA 1
ATOM 5989 C C . LYS C 1 127 ? 48.168 127.472 58.192 1.00 26.62 127 LYS C C 1
ATOM 5990 O O . LYS C 1 127 ? 48.712 126.616 58.887 1.00 28.04 127 LYS C O 1
ATOM 5992 N N . GLY C 1 128 ? 48.818 128.174 57.270 1.00 24.51 128 GLY C N 1
ATOM 5993 C CA . GLY C 1 128 ? 50.218 127.926 56.978 1.00 22.30 128 GLY C CA 1
ATOM 5994 C C . GLY C 1 128 ? 50.388 126.865 55.906 1.00 20.81 128 GLY C C 1
ATOM 5995 O O . GLY C 1 128 ? 49.424 126.475 55.241 1.00 21.33 128 GLY C O 1
ATOM 5996 N N . VAL C 1 129 ? 51.618 126.392 55.736 1.00 19.78 129 VAL C N 1
ATOM 5997 C CA . VAL C 1 129 ? 51.903 125.372 54.733 1.00 19.40 129 VAL C CA 1
ATOM 5998 C C . VAL C 1 129 ? 51.591 123.994 55.300 1.00 19.01 129 VAL C C 1
ATOM 5999 O O . VAL C 1 129 ? 52.143 123.591 56.329 1.00 20.49 129 VAL C O 1
ATOM 6003 N N . VAL C 1 130 ? 50.688 123.284 54.629 1.00 17.65 130 VAL C N 1
ATOM 6004 C CA . VAL C 1 130 ? 50.195 121.999 55.102 1.00 17.85 130 VAL C CA 1
ATOM 6005 C C . VAL C 1 130 ? 50.080 121.039 53.923 1.00 17.09 130 VAL C C 1
ATOM 6006 O O . VAL C 1 130 ? 50.183 121.441 52.764 1.00 16.38 130 VAL C O 1
ATOM 6010 N N . THR C 1 131 ? 49.860 119.766 54.216 1.00 16.43 131 THR C N 1
ATOM 6011 C CA . THR C 1 131 ? 49.646 118.779 53.168 1.00 16.07 131 THR C CA 1
ATOM 6012 C C . THR C 1 131 ? 48.241 118.913 52.593 1.00 15.94 131 THR C C 1
ATOM 6013 O O . THR C 1 131 ? 47.272 119.008 53.339 1.00 16.98 131 THR C O 1
ATOM 6017 N N . SER C 1 132 ? 48.123 118.936 51.269 1.00 15.39 132 SER C N 1
ATOM 6018 C CA . SER C 1 132 ? 46.807 119.088 50.663 1.00 15.04 132 SER C CA 1
ATOM 6019 C C . SER C 1 132 ? 46.012 117.797 50.773 1.00 15.37 132 SER C C 1
ATOM 6020 O O . SER C 1 132 ? 46.575 116.709 50.628 1.00 15.64 132 SER C O 1
ATOM 6023 N N . ASP C 1 133 ? 44.710 117.923 51.026 1.00 16.91 133 ASP C N 1
ATOM 6024 C CA . ASP C 1 133 ? 43.801 116.777 51.004 1.00 18.56 133 ASP C CA 1
ATOM 6025 C C . ASP C 1 133 ? 43.066 116.670 49.667 1.00 17.26 133 ASP C C 1
ATOM 6026 O O . ASP C 1 133 ? 42.260 115.760 49.459 1.00 18.42 133 ASP C O 1
ATOM 6031 N N . LEU C 1 134 ? 43.357 117.598 48.761 1.00 16.21 134 LEU C N 1
ATOM 6032 C CA . LEU C 1 134 ? 42.631 117.710 47.499 1.00 16.87 134 LEU C CA 1
ATOM 6033 C C . LEU C 1 134 ? 43.521 117.551 46.276 1.00 16.41 134 LEU C C 1
ATOM 6034 O O . LEU C 1 134 ? 43.109 117.002 45.264 1.00 18.28 134 LEU C O 1
ATOM 6039 N N . VAL C 1 135 ? 44.733 118.079 46.360 1.00 14.82 135 VAL C N 1
ATOM 6040 C CA . VAL C 1 135 ? 45.620 118.111 45.210 1.00 13.93 135 VAL C CA 1
ATOM 6041 C C . VAL C 1 135 ? 46.792 117.166 45.437 1.00 12.72 135 VAL C C 1
ATOM 6042 O O . VAL C 1 135 ? 47.364 117.134 46.529 1.00 13.59 135 VAL C O 1
ATOM 6046 N N . PHE C 1 136 ? 47.122 116.382 44.413 1.00 12.04 136 PHE C N 1
ATOM 6047 C CA . PHE C 1 136 ? 48.204 115.411 44.495 1.00 11.81 136 PHE C CA 1
ATOM 6048 C C . PHE C 1 136 ? 49.041 115.484 43.226 1.00 10.87 136 PHE C C 1
ATOM 6049 O O . PHE C 1 136 ? 48.529 115.799 42.156 1.00 11.78 136 PHE C O 1
ATOM 6057 N N . ARG C 1 137 ? 50.333 115.189 43.350 1.00 10.89 137 ARG C N 1
ATOM 6058 C CA . ARG C 1 137 ? 51.235 115.143 42.207 1.00 12.45 137 ARG C CA 1
ATOM 6059 C C . ARG C 1 137 ? 51.306 113.739 41.615 1.00 12.06 137 ARG C C 1
ATOM 6060 O O . ARG C 1 137 ? 51.528 112.775 42.342 1.00 12.31 137 ARG C O 1
ATOM 6068 N N . LYS C 1 138 ? 51.134 113.610 40.302 1.00 11.48 138 LYS C N 1
ATOM 6069 C CA . LYS C 1 138 ? 51.395 112.323 39.671 1.00 12.66 138 LYS C CA 1
ATOM 6070 C C . LYS C 1 138 ? 52.879 112.040 39.719 1.00 13.07 138 LYS C C 1
ATOM 6071 O O . LYS C 1 138 ? 53.671 112.809 39.193 1.00 14.75 138 LYS C O 1
ATOM 6077 N N . SER C 1 139 ? 53.268 110.930 40.331 1.00 11.86 139 SER C N 1
ATOM 6078 C CA . SER C 1 139 ? 54.675 110.638 40.474 1.00 12.13 139 SER C CA 1
ATOM 6079 C C . SER C 1 139 ? 55.167 109.735 39.359 1.00 11.12 139 SER C C 1
ATOM 6080 O O . SER C 1 139 ? 54.561 108.688 39.079 1.00 11.19 139 SER C O 1
ATOM 6083 N N . ARG C 1 140 ? 56.270 110.141 38.737 1.00 10.51 140 ARG C N 1
ATOM 6084 C CA . ARG C 1 140 ? 56.941 109.297 37.759 1.00 10.14 140 ARG C CA 1
ATOM 6085 C C . ARG C 1 140 ? 58.159 108.600 38.355 1.00 10.25 140 ARG C C 1
ATOM 6086 O O . ARG C 1 140 ? 59.016 108.082 37.630 1.00 10.94 140 ARG C O 1
ATOM 6094 N N . ASN C 1 141 ? 58.219 108.597 39.679 1.00 9.57 141 ASN C N 1
ATOM 6095 C CA . ASN C 1 141 ? 59.306 107.926 40.384 1.00 10.01 141 ASN C CA 1
ATOM 6096 C C . ASN C 1 141 ? 58.955 106.465 40.694 1.00 10.71 141 ASN C C 1
ATOM 6097 O O . ASN C 1 141 ? 58.243 105.830 39.912 1.00 10.38 141 ASN C O 1
ATOM 6102 N N . GLU C 1 142 ? 59.471 105.916 41.790 1.00 10.20 142 GLU C N 1
ATOM 6103 C CA . GLU C 1 142 ? 59.230 104.513 42.090 1.00 9.36 142 GLU C CA 1
ATOM 6104 C C . GLU C 1 142 ? 57.743 104.224 42.332 1.00 9.96 142 GLU C C 1
ATOM 6105 O O . GLU C 1 142 ? 56.994 105.089 42.783 1.00 12.43 142 GLU C O 1
ATOM 6111 N N . TYR C 1 143 ? 57.328 102.994 42.052 1.00 9.94 143 TYR C N 1
ATOM 6112 C CA . TYR C 1 143 ? 55.928 102.641 42.172 1.00 10.14 143 TYR C CA 1
ATOM 6113 C C . TYR C 1 143 ? 55.760 101.215 42.652 1.00 9.25 143 TYR C C 1
ATOM 6114 O O . TYR C 1 143 ? 56.640 100.370 42.460 1.00 10.26 143 TYR C O 1
ATOM 6123 N N . VAL C 1 144 ? 54.617 100.964 43.283 1.00 9.78 144 VAL C N 1
ATOM 6124 C CA . VAL C 1 144 ? 54.319 99.653 43.833 1.00 10.59 144 VAL C CA 1
ATOM 6125 C C . VAL C 1 144 ? 53.902 98.692 42.730 1.00 10.45 144 VAL C C 1
ATOM 6126 O O . VAL C 1 144 ? 53.258 99.093 41.762 1.00 10.98 144 VAL C O 1
ATOM 6130 N N . THR C 1 145 ? 54.304 97.429 42.875 1.00 9.77 145 THR C N 1
ATOM 6131 C CA . THR C 1 145 ? 53.896 96.367 41.969 1.00 10.09 145 THR C CA 1
ATOM 6132 C C . THR C 1 145 ? 53.293 95.188 42.747 1.00 9.29 145 THR C C 1
ATOM 6133 O O . THR C 1 145 ? 53.526 95.023 43.956 1.00 9.19 145 THR C O 1
ATOM 6137 N N . ALA C 1 146 ? 52.496 94.388 42.043 1.00 10.32 146 ALA C N 1
ATOM 6138 C CA . ALA C 1 146 ? 51.990 93.135 42.589 1.00 11.13 146 ALA C CA 1
ATOM 6139 C C . ALA C 1 146 ? 51.537 92.249 41.465 1.00 11.10 146 ALA C C 1
ATOM 6140 O O . ALA C 1 146 ? 51.127 92.731 40.411 1.00 11.60 146 ALA C O 1
ATOM 6142 N N . THR C 1 147 ? 51.587 90.942 41.720 1.00 11.59 147 THR C N 1
ATOM 6143 C CA . THR C 1 147 ? 51.024 89.923 40.842 1.00 12.49 147 THR C CA 1
ATOM 6144 C C . THR C 1 147 ? 50.303 88.910 41.709 1.00 12.01 147 THR C C 1
ATOM 6145 O O . THR C 1 147 ? 50.818 88.497 42.744 1.00 12.77 147 THR C O 1
ATOM 6149 N N . VAL C 1 148 ? 49.096 88.536 41.308 1.00 12.33 148 VAL C N 1
ATOM 6150 C CA . VAL C 1 148 ? 48.435 87.388 41.923 1.00 12.49 148 VAL C CA 1
ATOM 6151 C C . VAL C 1 148 ? 47.872 86.501 40.827 1.00 12.39 148 VAL C C 1
ATOM 6152 O O . VAL C 1 148 ? 47.205 86.985 39.911 1.00 12.96 148 VAL C O 1
ATOM 6156 N N . GLU C 1 149 ? 48.156 85.203 40.907 1.00 11.37 149 GLU C N 1
ATOM 6157 C CA . GLU C 1 149 ? 47.520 84.250 40.016 1.00 12.99 149 GLU C CA 1
ATOM 6158 C C . GLU C 1 149 ? 46.815 83.210 40.872 1.00 12.08 149 GLU C C 1
ATOM 6159 O O . GLU C 1 149 ? 47.401 82.683 41.816 1.00 12.65 149 GLU C O 1
ATOM 6165 N N . VAL C 1 150 ? 45.548 82.956 40.549 1.00 12.00 150 VAL C N 1
ATOM 6166 C CA . VAL C 1 150 ? 44.712 82.014 41.287 1.00 12.60 150 VAL C CA 1
ATOM 6167 C C . VAL C 1 150 ? 44.264 80.919 40.341 1.00 11.90 150 VAL C C 1
ATOM 6168 O O . VAL C 1 150 ? 43.876 81.198 39.205 1.00 12.67 150 VAL C O 1
ATOM 6172 N N . ALA C 1 151 ? 44.328 79.673 40.809 1.00 11.44 151 ALA C N 1
ATOM 6173 C CA . ALA C 1 151 ? 43.838 78.539 40.036 1.00 12.54 151 ALA C CA 1
ATOM 6174 C C . ALA C 1 151 ? 42.863 77.729 40.888 1.00 13.78 151 ALA C C 1
ATOM 6175 O O . ALA C 1 151 ? 42.711 77.977 42.084 1.00 13.02 151 ALA C O 1
ATOM 6177 N N . ARG C 1 152 ? 42.200 76.762 40.271 1.00 17.54 152 ARG C N 1
ATOM 6178 C CA . ARG C 1 152 ? 41.242 75.945 41.003 1.00 18.20 152 ARG C CA 1
ATOM 6179 C C . ARG C 1 152 ? 41.879 74.800 41.770 1.00 20.42 152 ARG C C 1
ATOM 6180 O O . ARG C 1 152 ? 42.962 74.316 41.426 1.00 22.50 152 ARG C O 1
ATOM 6188 N N . THR C 1 153 ? 41.177 74.369 42.810 1.00 19.80 153 THR C N 1
ATOM 6189 C CA . THR C 1 153 ? 41.509 73.152 43.529 1.00 21.60 153 THR C CA 1
ATOM 6190 C C . THR C 1 153 ? 40.232 72.341 43.573 1.00 20.92 153 THR C C 1
ATOM 6191 O O . THR C 1 153 ? 39.171 72.836 43.193 1.00 20.32 153 THR C O 1
ATOM 6195 N N . ALA C 1 154 ? 40.329 71.099 44.034 1.00 22.64 154 ALA C N 1
ATOM 6196 C CA . ALA C 1 154 ? 39.150 70.250 44.167 1.00 23.71 154 ALA C CA 1
ATOM 6197 C C . ALA C 1 154 ? 38.063 70.918 45.006 1.00 24.88 154 ALA C C 1
ATOM 6198 O O . ALA C 1 154 ? 36.876 70.731 44.749 1.00 25.95 154 ALA C O 1
ATOM 6200 N N . SER C 1 155 ? 38.473 71.712 45.991 1.00 25.31 155 SER C N 1
ATOM 6201 C CA . SER C 1 155 ? 37.532 72.278 46.952 1.00 24.59 155 SER C CA 1
ATOM 6202 C C . SER C 1 155 ? 37.258 73.773 46.790 1.00 22.53 155 SER C C 1
ATOM 6203 O O . SER C 1 155 ? 36.418 74.317 47.497 1.00 23.97 155 SER C O 1
ATOM 6206 N N . GLY C 1 156 ? 37.958 74.436 45.871 1.00 19.55 156 GLY C N 1
ATOM 6207 C CA . GLY C 1 156 ? 37.758 75.860 45.666 1.00 17.73 156 GLY C CA 1
ATOM 6208 C C . GLY C 1 156 ? 38.851 76.451 44.806 1.00 15.37 156 GLY C C 1
ATOM 6209 O O . GLY C 1 156 ? 39.023 76.069 43.653 1.00 14.26 156 GLY C O 1
ATOM 6210 N N . THR C 1 157 ? 39.593 77.400 45.361 1.00 13.67 157 THR C N 1
ATOM 6211 C CA . THR C 1 157 ? 40.679 78.021 44.622 1.00 14.38 157 THR C CA 1
ATOM 6212 C C . THR C 1 157 ? 41.902 78.176 45.511 1.00 12.60 157 THR C C 1
ATOM 6213 O O . THR C 1 157 ? 41.811 78.085 46.737 1.00 14.60 157 THR C O 1
ATOM 6217 N N . GLU C 1 158 ? 43.052 78.419 44.890 1.00 11.83 158 GLU C N 1
ATOM 6218 C CA . GLU C 1 158 ? 44.261 78.709 45.649 1.00 13.85 158 GLU C CA 1
ATOM 6219 C C . GLU C 1 158 ? 45.134 79.664 44.865 1.00 13.89 158 GLU C C 1
ATOM 6220 O O . GLU C 1 158 ? 45.077 79.717 43.638 1.00 12.42 158 GLU C O 1
ATOM 6226 N N . VAL C 1 159 ? 45.954 80.405 45.592 1.00 13.72 159 VAL C N 1
ATOM 6227 C CA . VAL C 1 159 ? 46.927 81.290 44.981 1.00 13.77 159 VAL C CA 1
ATOM 6228 C C . VAL C 1 159 ? 48.121 80.451 44.537 1.00 14.67 159 VAL C C 1
ATOM 6229 O O . VAL C 1 159 ? 48.724 79.744 45.344 1.00 16.52 159 VAL C O 1
ATOM 6233 N N . VAL C 1 160 ? 48.430 80.490 43.248 1.00 13.27 160 VAL C N 1
ATOM 6234 C CA . VAL C 1 160 ? 49.574 79.746 42.725 1.00 14.65 160 VAL C CA 1
ATOM 6235 C C . VAL C 1 160 ? 50.797 80.634 42.471 1.00 14.48 160 VAL C C 1
ATOM 6236 O O . VAL C 1 160 ? 51.906 80.133 42.308 1.00 16.79 160 VAL C O 1
ATOM 6240 N N . GLU C 1 161 ? 50.591 81.950 42.442 1.00 13.67 161 GLU C N 1
ATOM 6241 C CA . GLU C 1 161 ? 51.699 82.903 42.467 1.00 14.43 161 GLU C CA 1
ATOM 6242 C C . GLU C 1 161 ? 51.265 84.184 43.160 1.00 13.50 161 GLU C C 1
ATOM 6243 O O . GLU C 1 161 ? 50.156 84.674 42.934 1.00 13.94 161 GLU C O 1
ATOM 6249 N N . GLN C 1 162 ? 52.132 84.706 44.020 1.00 13.20 162 GLN C N 1
ATOM 6250 C CA . GLN C 1 162 ? 51.903 86.004 44.640 1.00 13.15 162 GLN C CA 1
ATOM 6251 C C . GLN C 1 162 ? 53.230 86.730 44.679 1.00 12.96 162 GLN C C 1
ATOM 6252 O O . GLN C 1 162 ? 54.238 86.170 45.126 1.00 13.72 162 GLN C O 1
ATOM 6258 N N . ALA C 1 163 ? 53.223 87.966 44.191 1.00 12.30 163 ALA C N 1
ATOM 6259 C CA . ALA C 1 163 ? 54.411 88.806 44.156 1.00 11.95 163 ALA C CA 1
ATOM 6260 C C . ALA C 1 163 ? 54.065 90.211 44.601 1.00 11.56 163 ALA C C 1
ATOM 6261 O O . ALA C 1 163 ? 52.973 90.706 44.340 1.00 12.86 163 ALA C O 1
ATOM 6263 N N . SER C 1 164 ? 55.012 90.841 45.278 1.00 10.75 164 SER C N 1
ATOM 6264 C CA . SER C 1 164 ? 54.869 92.198 45.771 1.00 10.45 164 SER C CA 1
ATOM 6265 C C . SER C 1 164 ? 56.193 92.874 45.517 1.00 10.71 164 SER C C 1
ATOM 6266 O O . SER C 1 164 ? 57.248 92.253 45.696 1.00 11.95 164 SER C O 1
ATOM 6269 N N . GLY C 1 165 ? 56.173 94.144 45.145 1.00 10.89 165 GLY C N 1
ATOM 6270 C CA . GLY C 1 165 ? 57.430 94.824 44.919 1.00 10.35 165 GLY C CA 1
ATOM 6271 C C . GLY C 1 165 ? 57.346 96.331 44.878 1.00 10.14 165 GLY C C 1
ATOM 6272 O O . GLY C 1 165 ? 56.265 96.928 44.961 1.00 11.67 165 GLY C O 1
ATOM 6273 N N . ILE C 1 166 ? 58.520 96.936 44.776 1.00 11.56 166 ILE C N 1
ATOM 6274 C CA . ILE C 1 166 ? 58.649 98.359 44.520 1.00 10.92 166 ILE C CA 1
ATOM 6275 C C . ILE C 1 166 ? 59.594 98.449 43.327 1.00 10.89 166 ILE C C 1
ATOM 6276 O O . ILE C 1 166 ? 60.645 97.813 43.304 1.00 11.99 166 ILE C O 1
ATOM 6281 N N . ALA C 1 167 ? 59.195 99.193 42.308 1.00 10.53 167 ALA C N 1
ATOM 6282 C CA . ALA C 1 167 ? 59.951 99.252 41.065 1.00 11.20 167 ALA C CA 1
ATOM 6283 C C . ALA C 1 167 ? 60.522 100.643 40.841 1.00 10.52 167 ALA C C 1
ATOM 6284 O O . ALA C 1 167 ? 59.920 101.647 41.241 1.00 11.05 167 ALA C O 1
ATOM 6286 N N . ASP C 1 168 ? 61.691 100.675 40.201 1.00 10.55 168 ASP C N 1
ATOM 6287 C CA A ASP C 1 168 ? 62.307 101.904 39.713 0.45 10.90 168 ASP C CA 1
ATOM 6288 C CA B ASP C 1 168 ? 62.293 101.920 39.721 0.55 11.67 168 ASP C CA 1
ATOM 6289 C C . ASP C 1 168 ? 62.750 102.863 40.818 1.00 10.50 168 ASP C C 1
ATOM 6290 O O . ASP C 1 168 ? 62.572 104.085 40.708 1.00 11.70 168 ASP C O 1
ATOM 6299 N N . ILE C 1 169 ? 63.343 102.315 41.870 1.00 10.54 169 ILE C N 1
ATOM 6300 C CA . ILE C 1 169 ? 64.047 103.165 42.830 1.00 10.71 169 ILE C CA 1
ATOM 6301 C C . ILE C 1 169 ? 65.350 103.617 42.165 1.00 10.96 169 ILE C C 1
ATOM 6302 O O . ILE C 1 169 ? 66.081 102.795 41.639 1.00 12.30 169 ILE C O 1
ATOM 6307 N N . GLN C 1 170 ? 65.603 104.923 42.123 1.00 10.99 170 GLN C N 1
ATOM 6308 C CA . GLN C 1 170 ? 66.851 105.440 41.565 1.00 10.51 170 GLN C CA 1
ATOM 6309 C C . GLN C 1 170 ? 67.529 106.334 42.592 1.00 10.95 170 GLN C C 1
ATOM 6310 O O . GLN C 1 170 ? 67.037 107.421 42.886 1.00 10.91 170 GLN C O 1
ATOM 6316 N N . LEU C 1 171 ? 68.659 105.877 43.125 1.00 11.27 171 LEU C N 1
ATOM 6317 C CA . LEU C 1 171 ? 69.343 106.583 44.201 1.00 11.79 171 LEU C CA 1
ATOM 6318 C C . LEU C 1 171 ? 70.819 106.775 43.894 1.00 12.08 171 LEU C C 1
ATOM 6319 O O . LEU C 1 171 ? 71.472 105.882 43.365 1.00 13.44 171 LEU C O 1
ATOM 6324 N N . ILE C 1 172 ? 71.337 107.954 44.224 1.00 12.92 172 ILE C N 1
ATOM 6325 C CA . ILE C 1 172 ? 72.766 108.210 44.155 1.00 13.78 172 ILE C CA 1
ATOM 6326 C C . ILE C 1 172 ? 73.302 108.467 45.562 1.00 15.21 172 ILE C C 1
ATOM 6327 O O . ILE C 1 172 ? 72.616 109.040 46.396 1.00 15.46 172 ILE C O 1
ATOM 6332 N N . LYS C 1 173 ? 74.532 108.038 45.841 1.00 16.24 173 LYS C N 1
ATOM 6333 C CA . LYS C 1 173 ? 75.154 108.351 47.126 1.00 18.96 173 LYS C CA 1
ATOM 6334 C C . LYS C 1 173 ? 76.381 109.236 46.930 1.00 20.49 173 LYS C C 1
ATOM 6335 O O . LYS C 1 173 ? 77.354 108.816 46.313 1.00 20.19 173 LYS C O 1
ATOM 6341 N N . VAL C 1 174 ? 76.325 110.467 47.442 1.00 22.00 174 VAL C N 1
ATOM 6342 C CA . VAL C 1 174 ? 77.435 111.407 47.283 1.00 23.78 174 VAL C CA 1
ATOM 6343 C C . VAL C 1 174 ? 78.479 111.176 48.369 0.58 25.56 174 VAL C C 1
ATOM 6344 O O . VAL C 1 174 ? 78.553 111.900 49.366 0.47 25.53 174 VAL C O 1
ATOM 6348 N N . SER C 1 175 ? 79.275 110.136 48.157 1.00 26.56 175 SER C N 1
ATOM 6349 C CA . SER C 1 175 ? 80.331 109.738 49.069 1.00 29.95 175 SER C CA 1
ATOM 6350 C C . SER C 1 175 ? 81.416 109.074 48.249 1.00 31.61 175 SER C C 1
ATOM 6351 O O . SER C 1 175 ? 81.118 108.354 47.298 1.00 32.40 175 SER C O 1
ATOM 6354 N N . SER C 1 178 ? 82.865 101.429 47.106 0.66 22.99 178 SER C N 1
ATOM 6355 C CA . SER C 1 178 ? 84.115 101.011 46.483 0.60 23.89 178 SER C CA 1
ATOM 6356 C C . SER C 1 178 ? 83.888 99.908 45.464 0.0000 24.65 178 SER C C 1
ATOM 6357 O O . SER C 1 178 ? 82.828 99.274 45.430 1.00 25.03 178 SER C O 1
ATOM 6360 N N . PHE C 1 179 ? 84.897 99.695 44.627 1.00 25.10 179 PHE C N 1
ATOM 6361 C CA . PHE C 1 179 ? 84.943 98.529 43.769 1.00 23.47 179 PHE C CA 1
ATOM 6362 C C . PHE C 1 179 ? 86.385 98.238 43.384 0.81 22.37 179 PHE C C 1
ATOM 6363 O O . PHE C 1 179 ? 86.932 98.838 42.458 0.73 21.75 179 PHE C O 1
ATOM 6371 N N . TYR C 1 180 ? 86.995 97.321 44.128 0.85 22.09 180 TYR C N 1
ATOM 6372 C CA . TYR C 1 180 ? 88.354 96.877 43.867 1.00 22.15 180 TYR C CA 1
ATOM 6373 C C . TYR C 1 180 ? 88.467 95.374 44.093 1.00 20.57 180 TYR C C 1
ATOM 6374 O O . TYR C 1 180 ? 87.561 94.754 44.656 1.00 20.90 180 TYR C O 1
ATOM 6383 N N . GLY C 1 181 ? 89.570 94.788 43.640 1.00 20.24 181 GLY C N 1
ATOM 6384 C CA . GLY C 1 181 ? 89.878 93.403 43.949 1.00 19.94 181 GLY C CA 1
ATOM 6385 C C . GLY C 1 181 ? 89.352 92.383 42.959 1.00 18.62 181 GLY C C 1
ATOM 6386 O O . GLY C 1 181 ? 89.488 91.180 43.166 1.00 18.62 181 GLY C O 1
ATOM 6387 N N . TYR C 1 182 ? 88.750 92.859 41.879 1.00 18.25 182 TYR C N 1
ATOM 6388 C CA . TYR C 1 182 ? 88.232 91.955 40.862 0.90 18.60 182 TYR C CA 1
ATOM 6389 C C . TYR C 1 182 ? 89.340 91.356 40.004 1.00 17.16 182 TYR C C 1
ATOM 6390 O O . TYR C 1 182 ? 90.506 91.711 40.133 1.00 17.33 182 TYR C O 1
ATOM 6399 N N . ILE C 1 183 ? 88.965 90.428 39.136 1.00 16.69 183 ILE C N 1
ATOM 6400 C CA . ILE C 1 183 ? 89.929 89.735 38.291 1.00 16.77 183 ILE C CA 1
ATOM 6401 C C . ILE C 1 183 ? 90.642 90.691 37.344 1.00 17.51 183 ILE C C 1
ATOM 6402 O O . ILE C 1 183 ? 90.007 91.507 36.673 1.00 17.83 183 ILE C O 1
ATOM 6407 N N . ILE C 1 184 ? 91.969 90.594 37.316 1.00 18.91 184 ILE C N 1
ATOM 6408 C CA . ILE C 1 184 ? 92.785 91.374 36.398 1.00 20.57 184 ILE C CA 1
ATOM 6409 C C . ILE C 1 184 ? 93.384 90.435 35.370 1.00 20.23 184 ILE C C 1
ATOM 6410 O O . ILE C 1 184 ? 94.199 89.573 35.694 1.00 21.50 184 ILE C O 1
ATOM 6415 N N . ASP C 1 185 ? 92.945 90.577 34.130 1.00 17.97 185 ASP C N 1
ATOM 6416 C CA . ASP C 1 185 ? 93.538 89.840 33.029 1.00 18.20 185 ASP C CA 1
ATOM 6417 C C . ASP C 1 185 ? 93.541 90.723 31.799 1.00 17.94 185 ASP C C 1
ATOM 6418 O O . ASP C 1 185 ? 93.387 91.937 31.912 1.00 18.59 185 ASP C O 1
ATOM 6423 N N . GLU C 1 186 ? 93.712 90.125 30.627 1.00 18.54 186 GLU C N 1
ATOM 6424 C CA . GLU C 1 186 ? 93.836 90.917 29.410 1.00 18.46 186 GLU C CA 1
ATOM 6425 C C . GLU C 1 186 ? 92.546 91.635 29.032 1.00 18.75 186 GLU C C 1
ATOM 6426 O O . GLU C 1 186 ? 92.571 92.542 28.207 1.00 19.80 186 GLU C O 1
ATOM 6432 N N . TYR C 1 187 ? 91.427 91.243 29.639 1.00 17.85 187 TYR C N 1
ATOM 6433 C CA . TYR C 1 187 ? 90.149 91.895 29.348 1.00 17.83 187 TYR C CA 1
ATOM 6434 C C . TYR C 1 187 ? 89.852 93.037 30.301 1.00 18.00 187 TYR C C 1
ATOM 6435 O O . TYR C 1 187 ? 88.865 93.743 30.138 1.00 17.90 187 TYR C O 1
ATOM 6444 N N . THR C 1 188 ? 90.720 93.236 31.283 1.00 17.90 188 THR C N 1
ATOM 6445 C CA . THR C 1 188 ? 90.453 94.224 32.317 1.00 19.99 188 THR C CA 1
ATOM 6446 C C . THR C 1 188 ? 91.011 95.591 31.940 1.00 22.61 188 THR C C 1
ATOM 6447 O O . THR C 1 188 ? 92.206 95.734 31.688 1.00 24.48 188 THR C O 1
ATOM 6451 N N . THR C 1 189 ? 90.138 96.592 31.888 1.00 23.07 189 THR C N 1
ATOM 6452 C CA . THR C 1 189 ? 90.563 97.969 31.672 1.00 24.71 189 THR C CA 1
ATOM 6453 C C . THR C 1 189 ? 90.025 98.868 32.782 1.00 26.61 189 THR C C 1
ATOM 6454 O O . THR C 1 189 ? 90.537 99.967 33.009 1.00 27.74 189 THR C O 1
ATOM 6458 N N . PRO C 1 197 ? 81.110 107.574 42.872 1.00 28.24 197 PRO C N 1
ATOM 6459 C CA . PRO C 1 197 ? 79.819 108.221 43.160 1.00 28.08 197 PRO C CA 1
ATOM 6460 C C . PRO C 1 197 ? 78.619 107.339 42.800 1.00 24.56 197 PRO C C 1
ATOM 6461 O O . PRO C 1 197 ? 77.931 107.596 41.815 1.00 24.02 197 PRO C O 1
ATOM 6465 N N . LEU C 1 198 ? 78.357 106.329 43.626 1.00 20.75 198 LEU C N 1
ATOM 6466 C CA . LEU C 1 198 ? 77.500 105.212 43.237 1.00 20.17 198 LEU C CA 1
ATOM 6467 C C . LEU C 1 198 ? 76.045 105.584 42.994 1.00 18.72 198 LEU C C 1
ATOM 6468 O O . LEU C 1 198 ? 75.362 106.129 43.861 1.00 19.82 198 LEU C O 1
ATOM 6473 N N . TYR C 1 199 ? 75.588 105.260 41.793 1.00 16.91 199 TYR C N 1
ATOM 6474 C CA . TYR C 1 199 ? 74.241 105.582 41.350 1.00 16.48 199 TYR C CA 1
ATOM 6475 C C . TYR C 1 199 ? 73.561 104.262 40.940 1.00 14.76 199 TYR C C 1
ATOM 6476 O O . TYR C 1 199 ? 74.040 103.557 40.043 1.00 15.93 199 TYR C O 1
ATOM 6485 N N . ILE C 1 200 ? 72.471 103.909 41.630 1.00 13.93 200 ILE C N 1
ATOM 6486 C CA . ILE C 1 200 ? 71.835 102.596 41.467 1.00 14.44 200 ILE C CA 1
ATOM 6487 C C . ILE C 1 200 ? 70.351 102.684 41.107 1.00 14.01 200 ILE C C 1
ATOM 6488 O O . ILE C 1 200 ? 69.634 103.618 41.500 1.00 13.85 200 ILE C O 1
ATOM 6493 N N . PHE C 1 201 ? 69.908 101.709 40.327 1.00 13.58 201 PHE C N 1
ATOM 6494 C CA . PHE C 1 201 ? 68.492 101.506 40.080 1.00 13.63 201 PHE C CA 1
ATOM 6495 C C . PHE C 1 201 ? 68.135 100.217 40.798 1.00 13.95 201 PHE C C 1
ATOM 6496 O O . PHE C 1 201 ? 68.875 99.239 40.700 1.00 15.47 201 PHE C O 1
ATOM 6504 N N . LEU C 1 202 ? 67.024 100.203 41.529 1.00 12.87 202 LEU C N 1
ATOM 6505 C CA . LEU C 1 202 ? 66.604 98.995 42.244 1.00 12.82 202 LEU C CA 1
ATOM 6506 C C . LEU C 1 202 ? 65.151 98.644 41.990 1.00 11.70 202 LEU C C 1
ATOM 6507 O O . LEU C 1 202 ? 64.265 99.509 42.072 1.00 13.28 202 LEU C O 1
ATOM 6512 N N . ASN C 1 203 ? 64.923 97.370 41.680 1.00 11.39 203 ASN C N 1
ATOM 6513 C CA . ASN C 1 203 ? 63.603 96.764 41.764 1.00 12.15 203 ASN C CA 1
ATOM 6514 C C . ASN C 1 203 ? 63.696 95.743 42.876 1.00 12.02 203 ASN C C 1
ATOM 6515 O O . ASN C 1 203 ? 64.552 94.862 42.829 1.00 12.37 203 ASN C O 1
ATOM 6520 N N . ILE C 1 204 ? 62.836 95.865 43.877 1.00 11.67 204 ILE C N 1
ATOM 6521 C CA . ILE C 1 204 ? 62.860 94.956 45.016 1.00 11.13 204 ILE C CA 1
ATOM 6522 C C . ILE C 1 204 ? 61.528 94.244 45.121 1.00 10.63 204 ILE C C 1
ATOM 6523 O O . ILE C 1 204 ? 60.483 94.873 45.013 1.00 13.26 204 ILE C O 1
ATOM 6528 N N . GLY C 1 205 ? 61.561 92.928 45.310 1.00 10.18 205 GLY C N 1
ATOM 6529 C CA . GLY C 1 205 ? 60.342 92.158 45.506 1.00 10.13 205 GLY C CA 1
ATOM 6530 C C . GLY C 1 205 ? 60.439 91.294 46.748 1.00 10.22 205 GLY C C 1
ATOM 6531 O O . GLY C 1 205 ? 61.534 91.083 47.270 1.00 11.16 205 GLY C O 1
ATOM 6532 N N . TRP C 1 206 ? 59.308 90.781 47.227 1.00 9.52 206 TRP C N 1
ATOM 6533 C CA . TRP C 1 206 ? 59.312 89.947 48.423 1.00 11.03 206 TRP C CA 1
ATOM 6534 C C . TRP C 1 206 ? 58.171 88.967 48.352 1.00 12.04 206 TRP C C 1
ATOM 6535 O O . TRP C 1 206 ? 57.239 89.134 47.564 1.00 12.17 206 TRP C O 1
ATOM 6546 N N . ALA C 1 207 ? 58.275 87.930 49.174 1.00 12.33 207 ALA C N 1
ATOM 6547 C CA . ALA C 1 207 ? 57.290 86.865 49.243 1.00 13.27 207 ALA C CA 1
ATOM 6548 C C . ALA C 1 207 ? 56.923 86.610 50.695 1.00 12.31 207 ALA C C 1
ATOM 6549 O O . ALA C 1 207 ? 57.785 86.624 51.581 1.00 13.13 207 ALA C O 1
ATOM 6551 N N . TYR C 1 208 ? 55.644 86.352 50.925 1.00 12.68 208 TYR C N 1
ATOM 6552 C CA . TYR C 1 208 ? 55.116 86.133 52.260 1.00 13.27 208 TYR C CA 1
ATOM 6553 C C . TYR C 1 208 ? 55.026 84.663 52.633 1.00 13.99 208 TYR C C 1
ATOM 6554 O O . TYR C 1 208 ? 54.639 83.836 51.809 1.00 14.79 208 TYR C O 1
ATOM 6563 N N . GLU C 1 209 ? 55.329 84.358 53.891 1.00 14.57 209 GLU C N 1
ATOM 6564 C CA . GLU C 1 209 ? 55.159 83.000 54.411 1.00 16.14 209 GLU C CA 1
ATOM 6565 C C . GLU C 1 209 ? 53.679 82.619 54.432 1.00 17.52 209 GLU C C 1
ATOM 6566 O O . GLU C 1 209 ? 53.306 81.514 54.026 1.00 18.74 209 GLU C O 1
ATOM 6572 N N . ASN C 1 210 ? 52.851 83.539 54.920 1.00 17.10 210 ASN C N 1
ATOM 6573 C CA . ASN C 1 210 ? 51.404 83.379 54.888 1.00 17.77 210 ASN C CA 1
ATOM 6574 C C . ASN C 1 210 ? 50.867 84.391 53.911 1.00 16.44 210 ASN C C 1
ATOM 6575 O O . ASN C 1 210 ? 50.776 85.574 54.224 1.00 16.62 210 ASN C O 1
ATOM 6580 N N . GLN C 1 211 ? 50.514 83.920 52.723 1.00 16.23 211 GLN C N 1
ATOM 6581 C CA . GLN C 1 211 ? 50.131 84.800 51.624 1.00 16.02 211 GLN C CA 1
ATOM 6582 C C . GLN C 1 211 ? 48.947 85.708 51.943 1.00 14.57 211 GLN C C 1
ATOM 6583 O O . GLN C 1 211 ? 48.838 86.811 51.399 1.00 13.85 211 GLN C O 1
ATOM 6589 N N . ASP C 1 212 ? 48.067 85.262 52.831 1.00 14.80 212 ASP C N 1
ATOM 6590 C CA . ASP C 1 212 ? 46.946 86.101 53.232 1.00 14.15 212 ASP C CA 1
ATOM 6591 C C . ASP C 1 212 ? 47.365 87.401 53.900 1.00 13.96 212 ASP C C 1
ATOM 6592 O O . ASP C 1 212 ? 46.588 88.350 53.923 1.00 14.59 212 ASP C O 1
ATOM 6597 N N . ASP C 1 213 ? 48.588 87.465 54.426 1.00 12.40 213 ASP C N 1
ATOM 6598 C CA . ASP C 1 213 ? 49.058 88.736 54.977 1.00 12.98 213 ASP C CA 1
ATOM 6599 C C . ASP C 1 213 ? 49.037 89.867 53.952 1.00 13.05 213 ASP C C 1
ATOM 6600 O O . ASP C 1 213 ? 48.889 91.026 54.319 1.00 14.36 213 ASP C O 1
ATOM 6605 N N . ALA C 1 214 ? 49.188 89.529 52.675 1.00 12.23 214 ALA C N 1
ATOM 6606 C CA . ALA C 1 214 ? 49.164 90.512 51.592 1.00 12.18 214 ALA C CA 1
ATOM 6607 C C . ALA C 1 214 ? 47.811 91.198 51.424 1.00 11.62 214 ALA C C 1
ATOM 6608 O O . ALA C 1 214 ? 47.728 92.278 50.821 1.00 11.86 214 ALA C O 1
ATOM 6610 N N . LYS C 1 215 ? 46.759 90.580 51.949 1.00 13.30 215 LYS C N 1
ATOM 6611 C CA . LYS C 1 215 ? 45.410 91.139 51.829 1.00 13.38 215 LYS C CA 1
ATOM 6612 C C . LYS C 1 215 ? 45.174 92.367 52.697 1.00 13.81 215 LYS C C 1
ATOM 6613 O O . LYS C 1 215 ? 44.243 93.136 52.442 1.00 14.78 215 LYS C O 1
ATOM 6619 N N . GLY C 1 216 ? 45.993 92.536 53.729 1.00 14.61 216 GLY C N 1
ATOM 6620 C CA . GLY C 1 216 ? 45.905 93.701 54.591 1.00 15.45 216 GLY C CA 1
ATOM 6621 C C . GLY C 1 216 ? 44.812 93.674 55.642 1.00 16.72 216 GLY C C 1
ATOM 6622 O O . GLY C 1 216 ? 44.560 94.691 56.290 1.00 18.45 216 GLY C O 1
ATOM 6623 N N . ASP C 1 217 ? 44.167 92.525 55.833 1.00 17.38 217 ASP C N 1
ATOM 6624 C CA . ASP C 1 217 ? 43.113 92.432 56.837 1.00 18.57 217 ASP C CA 1
ATOM 6625 C C . ASP C 1 217 ? 43.652 92.638 58.251 1.00 20.94 217 ASP C C 1
ATOM 6626 O O . ASP C 1 217 ? 42.928 93.076 59.151 1.00 23.41 217 ASP C O 1
ATOM 6631 N N . ASN C 1 218 ? 44.924 92.306 58.438 1.00 20.38 218 ASN C N 1
ATOM 6632 C CA . ASN C 1 218 ? 45.652 92.703 59.631 1.00 20.95 218 ASN C CA 1
ATOM 6633 C C . ASN C 1 218 ? 46.858 93.496 59.187 1.00 19.40 218 ASN C C 1
ATOM 6634 O O . ASN C 1 218 ? 47.903 92.919 58.887 1.00 18.51 218 ASN C O 1
ATOM 6639 N N . PRO C 1 219 ? 46.718 94.825 59.145 1.00 19.40 219 PRO C N 1
ATOM 6640 C CA . PRO C 1 219 ? 47.789 95.650 58.582 1.00 19.05 219 PRO C CA 1
ATOM 6641 C C . PRO C 1 219 ? 49.116 95.553 59.328 1.00 18.18 219 PRO C C 1
ATOM 6642 O O . PRO C 1 219 ? 50.136 95.839 58.718 1.00 17.83 219 PRO C O 1
ATOM 6646 N N . ALA C 1 220 ? 49.119 95.144 60.596 1.00 17.12 220 ALA C N 1
ATOM 6647 C CA . ALA C 1 220 ? 50.386 94.937 61.296 1.00 16.60 220 ALA C CA 1
ATOM 6648 C C . ALA C 1 220 ? 51.265 93.896 60.587 1.00 16.30 220 ALA C C 1
ATOM 6649 O O . ALA C 1 220 ? 52.483 93.858 60.782 1.00 16.49 220 ALA C O 1
ATOM 6651 N N . ASN C 1 221 ? 50.640 93.053 59.772 1.00 16.45 221 ASN C N 1
ATOM 6652 C CA . ASN C 1 221 ? 51.356 92.010 59.036 1.00 15.94 221 ASN C CA 1
ATOM 6653 C C . ASN C 1 221 ? 51.527 92.324 57.556 1.00 14.08 221 ASN C C 1
ATOM 6654 O O . ASN C 1 221 ? 52.080 91.514 56.806 1.00 14.62 221 ASN C O 1
ATOM 6659 N N . TYR C 1 222 ? 51.027 93.478 57.124 1.00 12.76 222 TYR C N 1
ATOM 6660 C CA . TYR C 1 222 ? 51.171 93.860 55.732 1.00 12.17 222 TYR C CA 1
ATOM 6661 C C . TYR C 1 222 ? 52.471 94.630 55.547 1.00 12.38 222 TYR C C 1
ATOM 6662 O O . TYR C 1 222 ? 52.736 95.572 56.287 1.00 14.88 222 TYR C O 1
ATOM 6671 N N . VAL C 1 223 ? 53.269 94.231 54.560 1.00 12.41 223 VAL C N 1
ATOM 6672 C CA . VAL C 1 223 ? 54.508 94.941 54.253 1.00 12.85 223 VAL C CA 1
ATOM 6673 C C . VAL C 1 223 ? 54.254 95.973 53.151 1.00 11.50 223 VAL C C 1
ATOM 6674 O O . VAL C 1 223 ? 54.054 95.623 51.993 1.00 11.58 223 VAL C O 1
ATOM 6678 N N . ALA C 1 224 ? 54.231 97.253 53.510 1.00 11.61 224 ALA C N 1
ATOM 6679 C CA . ALA C 1 224 ? 54.067 98.293 52.493 1.00 12.05 224 ALA C CA 1
ATOM 6680 C C . ALA C 1 224 ? 55.371 98.504 51.728 1.00 11.47 224 ALA C C 1
ATOM 6681 O O . ALA C 1 224 ? 56.443 98.650 52.333 1.00 12.27 224 ALA C O 1
ATOM 6683 N N . ALA C 1 225 ? 55.273 98.530 50.400 1.00 11.01 225 ALA C N 1
ATOM 6684 C CA . ALA C 1 225 ? 56.426 98.765 49.536 1.00 12.16 225 ALA C CA 1
ATOM 6685 C C . ALA C 1 225 ? 57.193 100.039 49.922 1.00 11.33 225 ALA C C 1
ATOM 6686 O O . ALA C 1 225 ? 58.411 100.096 49.776 1.00 12.59 225 ALA C O 1
ATOM 6688 N N . GLU C 1 226 ? 56.482 101.048 50.428 1.00 11.67 226 GLU C N 1
ATOM 6689 C CA . GLU C 1 226 ? 57.116 102.297 50.842 1.00 12.44 226 GLU C CA 1
ATOM 6690 C C . GLU C 1 226 ? 58.075 102.077 52.008 1.00 11.82 226 GLU C C 1
ATOM 6691 O O . GLU C 1 226 ? 59.112 102.734 52.085 1.00 12.69 226 GLU C O 1
ATOM 6697 N N . GLN C 1 227 ? 57.731 101.158 52.913 1.00 11.53 227 GLN C N 1
ATOM 6698 C CA . GLN C 1 227 ? 58.623 100.798 54.012 1.00 12.22 227 GLN C CA 1
ATOM 6699 C C . GLN C 1 227 ? 59.879 100.128 53.478 1.00 11.27 227 GLN C C 1
ATOM 6700 O O . GLN C 1 227 ? 60.985 100.425 53.923 1.00 11.75 227 GLN C O 1
ATOM 6706 N N . VAL C 1 228 ? 59.710 99.230 52.513 1.00 10.78 228 VAL C N 1
ATOM 6707 C CA . VAL C 1 228 ? 60.843 98.543 51.918 1.00 11.61 228 VAL C CA 1
ATOM 6708 C C . VAL C 1 228 ? 61.758 99.546 51.218 1.00 11.34 228 VAL C C 1
ATOM 6709 O O . VAL C 1 228 ? 62.983 99.491 51.359 1.00 12.02 228 VAL C O 1
ATOM 6713 N N . ARG C 1 229 ? 61.161 100.474 50.479 1.00 11.65 229 ARG C N 1
ATOM 6714 C CA . ARG C 1 229 ? 61.900 101.576 49.854 1.00 12.48 229 ARG C CA 1
ATOM 6715 C C . ARG C 1 229 ? 62.714 102.357 50.896 1.00 11.91 229 ARG C C 1
ATOM 6716 O O . ARG C 1 229 ? 63.895 102.653 50.690 1.00 11.74 229 ARG C O 1
ATOM 6724 N N . ASP C 1 230 ? 62.088 102.666 52.027 1.00 12.78 230 ASP C N 1
ATOM 6725 C CA . ASP C 1 230 ? 62.758 103.418 53.082 1.00 13.26 230 ASP C CA 1
ATOM 6726 C C . ASP C 1 230 ? 63.910 102.622 53.706 1.00 11.71 230 ASP C C 1
ATOM 6727 O O . ASP C 1 230 ? 64.952 103.192 54.020 1.00 12.80 230 ASP C O 1
ATOM 6732 N N . ILE C 1 231 ? 63.738 101.309 53.867 1.00 11.24 231 ILE C N 1
ATOM 6733 C CA . ILE C 1 231 ? 64.835 100.452 54.311 1.00 11.82 231 ILE C CA 1
ATOM 6734 C C . ILE C 1 231 ? 66.005 100.480 53.326 1.00 11.62 231 ILE C C 1
ATOM 6735 O O . ILE C 1 231 ? 67.162 100.656 53.726 1.00 12.30 231 ILE C O 1
ATOM 6740 N N . ALA C 1 232 ? 65.709 100.310 52.041 1.00 11.67 232 ALA C N 1
ATOM 6741 C CA . ALA C 1 232 ? 66.746 100.327 51.019 1.00 12.37 232 ALA C CA 1
ATOM 6742 C C . ALA C 1 232 ? 67.529 101.642 51.061 1.00 12.60 232 ALA C C 1
ATOM 6743 O O . ALA C 1 232 ? 68.763 101.635 51.066 1.00 13.96 232 ALA C O 1
ATOM 6745 N N . ALA C 1 233 ? 66.819 102.768 51.102 1.00 12.68 233 ALA C N 1
ATOM 6746 C CA . ALA C 1 233 ? 67.477 104.069 51.163 1.00 13.64 233 ALA C CA 1
ATOM 6747 C C . ALA C 1 233 ? 68.332 104.208 52.422 1.00 12.54 233 ALA C C 1
ATOM 6748 O O . ALA C 1 233 ? 69.460 104.719 52.367 1.00 12.81 233 ALA C O 1
ATOM 6750 N N . SER C 1 234 ? 67.797 103.756 53.552 1.00 13.08 234 SER C N 1
ATOM 6751 C CA . SER C 1 234 ? 68.492 103.900 54.830 1.00 13.33 234 SER C CA 1
ATOM 6752 C C . SER C 1 234 ? 69.768 103.067 54.867 1.00 13.98 234 SER C C 1
ATOM 6753 O O . SER C 1 234 ? 70.813 103.520 55.346 1.00 14.77 234 SER C O 1
ATOM 6756 N N . VAL C 1 235 ? 69.689 101.848 54.353 1.00 13.70 235 VAL C N 1
ATOM 6757 C CA . VAL C 1 235 ? 70.872 100.990 54.309 1.00 13.92 235 VAL C CA 1
ATOM 6758 C C . VAL C 1 235 ? 71.905 101.565 53.330 1.00 13.61 235 VAL C C 1
ATOM 6759 O O . VAL C 1 235 ? 73.102 101.549 53.609 1.00 14.51 235 VAL C O 1
ATOM 6763 N N . PHE C 1 236 ? 71.449 102.101 52.201 1.00 13.29 236 PHE C N 1
ATOM 6764 C CA . PHE C 1 236 ? 72.356 102.703 51.221 1.00 13.74 236 PHE C CA 1
ATOM 6765 C C . PHE C 1 236 ? 73.104 103.870 51.863 1.00 14.61 236 PHE C C 1
ATOM 6766 O O . PHE C 1 236 ? 74.302 104.013 51.683 1.00 15.47 236 PHE C O 1
ATOM 6774 N N . HIS C 1 237 ? 72.389 104.676 52.642 1.00 14.86 237 HIS C N 1
ATOM 6775 C CA . HIS C 1 237 ? 72.953 105.827 53.339 1.00 15.68 237 HIS C CA 1
ATOM 6776 C C . HIS C 1 237 ? 74.028 105.421 54.341 1.00 17.14 237 HIS C C 1
ATOM 6777 O O . HIS C 1 237 ? 75.108 106.008 54.379 1.00 16.95 237 HIS C O 1
ATOM 6784 N N . THR C 1 238 ? 73.745 104.383 55.120 1.00 16.82 238 THR C N 1
ATOM 6785 C CA . THR C 1 238 ? 74.583 104.026 56.272 1.00 18.87 238 THR C CA 1
ATOM 6786 C C . THR C 1 238 ? 75.743 103.062 55.969 1.00 19.50 238 THR C C 1
ATOM 6787 O O . THR C 1 238 ? 76.870 103.261 56.445 1.00 21.25 238 THR C O 1
ATOM 6791 N N . LEU C 1 239 ? 75.479 102.033 55.172 1.00 20.56 239 LEU C N 1
ATOM 6792 C CA . LEU C 1 239 ? 76.477 101.001 54.895 1.00 20.87 239 LEU C CA 1
ATOM 6793 C C . LEU C 1 239 ? 77.626 101.520 54.039 1.00 21.36 239 LEU C C 1
ATOM 6794 O O . LEU C 1 239 ? 77.415 102.245 53.069 1.00 21.19 239 LEU C O 1
ATOM 6799 N N . ASP C 1 240 ? 78.850 101.155 54.401 1.00 22.78 240 ASP C N 1
ATOM 6800 C CA . ASP C 1 240 ? 79.973 101.348 53.498 1.00 24.96 240 ASP C CA 1
ATOM 6801 C C . ASP C 1 240 ? 80.009 100.148 52.561 1.00 23.46 240 ASP C C 1
ATOM 6802 O O . ASP C 1 240 ? 80.559 99.107 52.906 1.00 23.17 240 ASP C O 1
ATOM 6807 N N . ASN C 1 241 ? 79.411 100.272 51.381 1.00 22.63 241 ASN C N 1
ATOM 6808 C CA . ASN C 1 241 ? 79.300 99.104 50.513 1.00 22.46 241 ASN C CA 1
ATOM 6809 C C . ASN C 1 241 ? 80.561 98.831 49.698 1.00 22.26 241 ASN C C 1
ATOM 6810 O O . ASN C 1 241 ? 81.305 99.755 49.349 1.00 23.58 241 ASN C O 1
ATOM 6815 N N . LYS C 1 242 ? 80.780 97.553 49.393 1.00 22.33 242 LYS C N 1
ATOM 6816 C CA . LYS C 1 242 ? 81.979 97.104 48.691 0.82 22.47 242 LYS C CA 1
ATOM 6817 C C . LYS C 1 242 ? 81.653 96.808 47.234 1.00 21.71 242 LYS C C 1
ATOM 6818 O O . LYS C 1 242 ? 82.530 96.466 46.441 1.00 22.54 242 LYS C O 1
ATOM 6824 N N . SER C 1 243 ? 80.370 96.934 46.911 1.00 21.12 243 SER C N 1
ATOM 6825 C CA . SER C 1 243 ? 79.829 96.668 45.588 1.00 20.37 243 SER C CA 1
ATOM 6826 C C . SER C 1 243 ? 78.322 96.770 45.722 1.00 19.15 243 SER C C 1
ATOM 6827 O O . SER C 1 243 ? 77.782 96.767 46.834 1.00 19.15 243 SER C O 1
ATOM 6830 N N . ILE C 1 244 ? 77.621 96.858 44.604 1.00 17.18 244 ILE C N 1
ATOM 6831 C CA A ILE C 1 244 ? 76.171 96.818 44.684 0.28 16.40 244 ILE C CA 1
ATOM 6832 C CA B ILE C 1 244 ? 76.163 96.793 44.634 0.72 16.17 244 ILE C CA 1
ATOM 6833 C C . ILE C 1 244 ? 75.700 95.420 45.123 1.00 15.90 244 ILE C C 1
ATOM 6834 O O . ILE C 1 244 ? 74.711 95.304 45.848 1.00 14.63 244 ILE C O 1
ATOM 6843 N N . GLN C 1 245 ? 76.428 94.374 44.724 1.00 15.19 245 GLN C N 1
ATOM 6844 C CA . GLN C 1 245 ? 76.157 93.012 45.184 1.00 15.80 245 GLN C CA 1
ATOM 6845 C C . GLN C 1 245 ? 76.122 92.955 46.717 1.00 15.40 245 GLN C C 1
ATOM 6846 O O . GLN C 1 245 ? 75.207 92.396 47.321 1.00 13.89 245 GLN C O 1
ATOM 6852 N N . HIS C 1 246 ? 77.144 93.530 47.337 1.00 15.70 246 HIS C N 1
ATOM 6853 C CA . HIS C 1 246 ? 77.275 93.556 48.784 1.00 15.49 246 HIS C CA 1
ATOM 6854 C C . HIS C 1 246 ? 76.132 94.362 49.412 1.00 14.35 246 HIS C C 1
ATOM 6855 O O . HIS C 1 246 ? 75.517 93.938 50.398 1.00 14.92 246 HIS C O 1
ATOM 6862 N N . LEU C 1 247 ? 75.836 95.512 48.808 1.00 13.48 247 LEU C N 1
ATOM 6863 C CA . LEU C 1 247 ? 74.758 96.381 49.271 1.00 13.75 247 LEU C CA 1
ATOM 6864 C C . LEU C 1 247 ? 73.389 95.715 49.292 1.00 13.23 247 LEU C C 1
ATOM 6865 O O . LEU C 1 247 ? 72.674 95.799 50.291 1.00 12.50 247 LEU C O 1
ATOM 6870 N N . ILE C 1 248 ? 73.022 95.066 48.193 1.00 13.17 248 ILE C N 1
ATOM 6871 C CA . ILE C 1 248 ? 71.705 94.444 48.140 1.00 13.16 248 ILE C CA 1
ATOM 6872 C C . ILE C 1 248 ? 71.595 93.259 49.104 1.00 12.69 248 ILE C C 1
ATOM 6873 O O . ILE C 1 248 ? 70.529 93.017 49.634 1.00 12.69 248 ILE C O 1
ATOM 6878 N N . TYR C 1 249 ? 72.695 92.557 49.368 1.00 12.16 249 TYR C N 1
ATOM 6879 C CA . TYR C 1 249 ? 72.653 91.513 50.392 1.00 12.33 249 TYR C CA 1
ATOM 6880 C C . TYR C 1 249 ? 72.213 92.095 51.742 1.00 13.18 249 TYR C C 1
ATOM 6881 O O . TYR C 1 249 ? 71.300 91.583 52.392 1.00 13.40 249 TYR C O 1
ATOM 6890 N N . HIS C 1 250 ? 72.825 93.206 52.128 1.00 13.08 250 HIS C N 1
ATOM 6891 C CA . HIS C 1 250 ? 72.476 93.868 53.372 1.00 13.75 250 HIS C CA 1
ATOM 6892 C C . HIS C 1 250 ? 71.105 94.533 53.375 1.00 13.78 250 HIS C C 1
ATOM 6893 O O . HIS C 1 250 ? 70.443 94.547 54.408 1.00 14.45 250 HIS C O 1
ATOM 6900 N N . ILE C 1 251 ? 70.674 95.081 52.241 1.00 13.47 251 ILE C N 1
ATOM 6901 C CA . ILE C 1 251 ? 69.312 95.596 52.161 1.00 12.81 251 ILE C CA 1
ATOM 6902 C C . ILE C 1 251 ? 68.335 94.444 52.396 1.00 12.83 251 ILE C C 1
ATOM 6903 O O . ILE C 1 251 ? 67.404 94.565 53.199 1.00 12.56 251 ILE C O 1
ATOM 6908 N N . GLY C 1 252 ? 68.565 93.325 51.708 1.00 12.68 252 GLY C N 1
ATOM 6909 C CA . GLY C 1 252 ? 67.723 92.150 51.865 1.00 12.36 252 GLY C CA 1
ATOM 6910 C C . GLY C 1 252 ? 67.691 91.595 53.281 1.00 12.56 252 GLY C C 1
ATOM 6911 O O . GLY C 1 252 ? 66.626 91.285 53.799 1.00 12.45 252 GLY C O 1
ATOM 6912 N N . LEU C 1 253 ? 68.853 91.465 53.910 1.00 12.55 253 LEU C N 1
ATOM 6913 C CA . LEU C 1 253 ? 68.909 91.019 55.302 1.00 13.48 253 LEU C CA 1
ATOM 6914 C C . LEU C 1 253 ? 68.067 91.935 56.196 1.00 12.70 253 LEU C C 1
ATOM 6915 O O . LEU C 1 253 ? 67.295 91.478 57.047 1.00 12.67 253 LEU C O 1
ATOM 6920 N N . THR C 1 254 ? 68.181 93.238 55.965 1.00 12.98 254 THR C N 1
ATOM 6921 C CA . THR C 1 254 ? 67.479 94.209 56.802 1.00 12.47 254 THR C CA 1
ATOM 6922 C C . THR C 1 254 ? 65.963 94.109 56.651 1.00 12.68 254 THR C C 1
ATOM 6923 O O . THR C 1 254 ? 65.239 94.199 57.641 1.00 12.67 254 THR C O 1
ATOM 6927 N N . ILE C 1 255 ? 65.496 93.929 55.415 1.00 11.72 255 ILE C N 1
ATOM 6928 C CA . ILE C 1 255 ? 64.067 93.783 55.160 1.00 11.47 255 ILE C CA 1
ATOM 6929 C C . ILE C 1 255 ? 63.538 92.535 55.861 1.00 12.52 255 ILE C C 1
ATOM 6930 O O . ILE C 1 255 ? 62.494 92.574 56.514 1.00 12.60 255 ILE C O 1
ATOM 6935 N N . LEU C 1 256 ? 64.279 91.436 55.752 1.00 12.52 256 LEU C N 1
ATOM 6936 C CA . LEU C 1 256 ? 63.890 90.191 56.398 1.00 12.72 256 LEU C CA 1
ATOM 6937 C C . LEU C 1 256 ? 63.887 90.317 57.916 1.00 13.61 256 LEU C C 1
ATOM 6938 O O . LEU C 1 256 ? 63.100 89.669 58.601 1.00 13.73 256 LEU C O 1
ATOM 6943 N N . ASP C 1 257 ? 64.795 91.135 58.443 1.00 14.18 257 ASP C N 1
ATOM 6944 C CA . ASP C 1 257 ? 64.895 91.363 59.883 1.00 14.38 257 ASP C CA 1
ATOM 6945 C C . ASP C 1 257 ? 63.654 92.114 60.376 1.00 14.45 257 ASP C C 1
ATOM 6946 O O . ASP C 1 257 ? 63.051 91.761 61.384 1.00 13.92 257 ASP C O 1
ATOM 6951 N N . ARG C 1 258 ? 63.263 93.152 59.651 1.00 14.70 258 ARG C N 1
ATOM 6952 C CA . ARG C 1 258 ? 62.095 93.931 60.041 1.00 13.89 258 ARG C CA 1
ATOM 6953 C C . ARG C 1 258 ? 60.785 93.192 59.852 1.00 14.03 258 ARG C C 1
ATOM 6954 O O . ARG C 1 258 ? 59.834 93.434 60.585 1.00 15.37 258 ARG C O 1
ATOM 6962 N N . PHE C 1 259 ? 60.738 92.323 58.847 1.00 13.80 259 PHE C N 1
ATOM 6963 C CA . PHE C 1 259 ? 59.509 91.609 58.510 1.00 13.37 259 PHE C CA 1
ATOM 6964 C C . PHE C 1 259 ? 59.715 90.102 58.507 1.00 13.34 259 PHE C C 1
ATOM 6965 O O . PHE C 1 259 ? 59.898 89.497 57.451 1.00 13.33 259 PHE C O 1
ATOM 6973 N N . PRO C 1 260 ? 59.686 89.490 59.701 1.00 13.98 260 PRO C N 1
ATOM 6974 C CA . PRO C 1 260 ? 59.940 88.048 59.804 1.00 14.27 260 PRO C CA 1
ATOM 6975 C C . PRO C 1 260 ? 58.910 87.209 59.056 1.00 13.64 260 PRO C C 1
ATOM 6976 O O . PRO C 1 260 ? 59.161 86.034 58.819 1.00 14.30 260 PRO C O 1
ATOM 6980 N N . GLN C 1 261 ? 57.777 87.804 58.693 1.00 13.10 261 GLN C N 1
ATOM 6981 C CA . GLN C 1 261 ? 56.730 87.075 57.990 1.00 13.83 261 GLN C CA 1
ATOM 6982 C C . GLN C 1 261 ? 57.020 86.938 56.493 1.00 13.02 261 GLN C C 1
ATOM 6983 O O . GLN C 1 261 ? 56.249 86.325 55.764 1.00 14.15 261 GLN C O 1
ATOM 6989 N N . LEU C 1 262 ? 58.142 87.496 56.043 1.00 12.28 262 LEU C N 1
ATOM 6990 C CA . LEU C 1 262 ? 58.576 87.342 54.659 1.00 13.03 262 LEU C CA 1
ATOM 6991 C C . LEU C 1 262 ? 59.538 86.170 54.547 1.00 14.00 262 LEU C C 1
ATOM 6992 O O . LEU C 1 262 ? 60.386 85.976 55.417 1.00 15.69 262 LEU C O 1
ATOM 6997 N N . THR C 1 263 ? 59.423 85.389 53.479 1.00 13.24 263 THR C N 1
ATOM 6998 C CA . THR C 1 263 ? 60.321 84.243 53.318 1.00 15.07 263 THR C CA 1
ATOM 6999 C C . THR C 1 263 ? 61.563 84.653 52.543 1.00 15.49 263 THR C C 1
ATOM 7000 O O . THR C 1 263 ? 62.646 84.105 52.760 1.00 16.55 263 THR C O 1
ATOM 7004 N N . GLU C 1 264 ? 61.409 85.622 51.645 1.00 14.43 264 GLU C N 1
ATOM 7005 C CA . GLU C 1 264 ? 62.513 86.018 50.785 1.00 15.82 264 GLU C CA 1
ATOM 7006 C C . GLU C 1 264 ? 62.330 87.417 50.238 1.00 13.86 264 GLU C C 1
ATOM 7007 O O . GLU C 1 264 ? 61.214 87.926 50.156 1.00 13.82 264 GLU C O 1
ATOM 7013 N N . VAL C 1 265 ? 63.454 88.025 49.874 1.00 13.45 265 VAL C N 1
ATOM 7014 C CA . VAL C 1 265 ? 63.488 89.307 49.200 1.00 13.01 265 VAL C CA 1
ATOM 7015 C C . VAL C 1 265 ? 64.335 89.121 47.948 1.00 13.89 265 VAL C C 1
ATOM 7016 O O . VAL C 1 265 ? 65.393 88.498 47.995 1.00 13.94 265 VAL C O 1
ATOM 7020 N N . ASN C 1 266 ? 63.877 89.646 46.823 1.00 14.53 266 ASN C N 1
ATOM 7021 C CA . ASN C 1 266 ? 64.622 89.530 45.580 1.00 15.59 266 ASN C CA 1
ATOM 7022 C C . ASN C 1 266 ? 64.950 90.885 44.976 1.00 14.50 266 ASN C C 1
ATOM 7023 O O . ASN C 1 266 ? 64.232 91.869 45.197 1.00 15.26 266 ASN C O 1
ATOM 7028 N N . PHE C 1 267 ? 66.030 90.923 44.208 1.00 14.21 267 PHE C N 1
ATOM 7029 C CA . PHE C 1 267 ? 66.539 92.170 43.673 1.00 14.63 267 PHE C CA 1
ATOM 7030 C C . PHE C 1 267 ? 66.845 92.074 42.196 1.00 15.72 267 PHE C C 1
ATOM 7031 O O . PHE C 1 267 ? 67.367 91.059 41.722 1.00 16.54 267 PHE C O 1
ATOM 7039 N N . GLY C 1 268 ? 66.531 93.153 41.484 1.00 16.20 268 GLY C N 1
ATOM 7040 C CA . GLY C 1 268 ? 67.062 93.411 40.159 1.00 17.33 268 GLY C CA 1
ATOM 7041 C C . GLY C 1 268 ? 67.646 94.814 40.176 1.00 17.79 268 GLY C C 1
ATOM 7042 O O . GLY C 1 268 ? 66.942 95.767 40.500 1.00 20.18 268 GLY C O 1
ATOM 7043 N N . THR C 1 269 ? 68.926 94.950 39.847 1.00 17.58 269 THR C N 1
ATOM 7044 C CA . THR C 1 269 ? 69.619 96.238 39.942 1.00 18.38 269 THR C CA 1
ATOM 7045 C C . THR C 1 269 ? 70.163 96.749 38.613 1.00 18.16 269 THR C C 1
ATOM 7046 O O . THR C 1 269 ? 70.271 95.997 37.648 1.00 20.87 269 THR C O 1
ATOM 7050 N N . ASN C 1 270 ? 70.511 98.037 38.583 1.00 17.88 270 ASN C N 1
ATOM 7051 C CA . ASN C 1 270 ? 71.408 98.614 37.572 1.00 17.61 270 ASN C CA 1
ATOM 7052 C C . ASN C 1 270 ? 72.489 99.441 38.260 1.00 16.05 270 ASN C C 1
ATOM 7053 O O . ASN C 1 270 ? 72.189 100.182 39.204 1.00 16.76 270 ASN C O 1
ATOM 7058 N N . ASN C 1 271 ? 73.723 99.358 37.768 1.00 14.19 271 ASN C N 1
ATOM 7059 C CA . ASN C 1 271 ? 74.750 100.366 38.072 1.00 15.58 271 ASN C CA 1
ATOM 7060 C C . ASN C 1 271 ? 74.725 101.467 37.016 1.00 15.39 271 ASN C C 1
ATOM 7061 O O . ASN C 1 271 ? 74.954 101.195 35.839 1.00 17.14 271 ASN C O 1
ATOM 7066 N N . ARG C 1 272 ? 74.448 102.701 37.438 1.00 15.02 272 ARG C N 1
ATOM 7067 C CA . ARG C 1 272 ? 74.284 103.834 36.524 1.00 15.15 272 ARG C CA 1
ATOM 7068 C C . ARG C 1 272 ? 75.277 104.961 36.813 1.00 16.18 272 ARG C C 1
ATOM 7069 O O . ARG C 1 272 ? 75.059 106.126 36.437 1.00 17.17 272 ARG C O 1
ATOM 7077 N N . THR C 1 273 ? 76.373 104.600 37.472 1.00 16.31 273 THR C N 1
ATOM 7078 C CA . THR C 1 273 ? 77.356 105.564 37.949 1.00 16.31 273 THR C CA 1
ATOM 7079 C C . THR C 1 273 ? 77.946 106.449 36.842 1.00 15.78 273 THR C C 1
ATOM 7080 O O . THR C 1 273 ? 78.252 105.991 35.743 1.00 15.98 273 THR C O 1
ATOM 7084 N N . TRP C 1 274 ? 78.082 107.730 37.156 1.00 15.97 274 TRP C N 1
ATOM 7085 C CA . TRP C 1 274 ? 78.628 108.717 36.242 1.00 15.49 274 TRP C CA 1
ATOM 7086 C C . TRP C 1 274 ? 80.125 108.571 35.965 1.00 15.39 274 TRP C C 1
ATOM 7087 O O . TRP C 1 274 ? 80.865 107.954 36.738 1.00 17.58 274 TRP C O 1
ATOM 7098 N N . ASP C 1 275 ? 80.570 109.183 34.868 1.00 15.12 275 ASP C N 1
ATOM 7099 C CA . ASP C 1 275 ? 81.997 109.316 34.563 1.00 15.48 275 ASP C CA 1
ATOM 7100 C C . ASP C 1 275 ? 82.520 110.648 35.098 1.00 16.42 275 ASP C C 1
ATOM 7101 O O . ASP C 1 275 ? 81.833 111.663 35.024 1.00 16.00 275 ASP C O 1
ATOM 7106 N N . THR C 1 276 ? 83.747 110.658 35.608 1.00 17.03 276 THR C N 1
ATOM 7107 C CA . THR C 1 276 ? 84.373 111.903 36.046 1.00 18.09 276 THR C CA 1
ATOM 7108 C C . THR C 1 276 ? 84.904 112.698 34.859 1.00 18.00 276 THR C C 1
ATOM 7109 O O . THR C 1 276 ? 85.553 112.139 33.969 1.00 19.82 276 THR C O 1
ATOM 7113 N N . VAL C 1 277 ? 84.625 114.000 34.847 1.00 17.55 277 VAL C N 1
ATOM 7114 C CA . VAL C 1 277 ? 85.169 114.898 33.831 1.00 18.98 277 VAL C CA 1
ATOM 7115 C C . VAL C 1 277 ? 86.174 115.890 34.428 1.00 19.97 277 VAL C C 1
ATOM 7116 O O . VAL C 1 277 ? 87.209 116.172 33.830 1.00 21.61 277 VAL C O 1
ATOM 7120 N N . VAL C 1 278 ? 85.866 116.418 35.608 1.00 18.45 278 VAL C N 1
ATOM 7121 C CA . VAL C 1 278 ? 86.815 117.244 36.352 1.00 19.50 278 VAL C CA 1
ATOM 7122 C C . VAL C 1 278 ? 86.938 116.681 37.761 1.00 19.82 278 VAL C C 1
ATOM 7123 O O . VAL C 1 278 ? 85.959 116.624 38.499 1.00 18.01 278 VAL C O 1
ATOM 7127 N N . GLU C 1 279 ? 88.137 116.247 38.132 1.00 22.00 279 GLU C N 1
ATOM 7128 C CA . GLU C 1 279 ? 88.340 115.671 39.451 1.00 24.35 279 GLU C CA 1
ATOM 7129 C C . GLU C 1 279 ? 88.211 116.757 40.505 0.58 25.85 279 GLU C C 1
ATOM 7130 O O . GLU C 1 279 ? 88.664 117.881 40.299 1.00 25.93 279 GLU C O 1
ATOM 7136 N N . GLY C 1 280 ? 87.588 116.421 41.629 1.00 27.05 280 GLY C N 1
ATOM 7137 C CA . GLY C 1 280 ? 87.409 117.374 42.709 1.00 28.85 280 GLY C CA 1
ATOM 7138 C C . GLY C 1 280 ? 88.730 117.773 43.339 1.00 29.93 280 GLY C C 1
ATOM 7139 O O . GLY C 1 280 ? 89.759 117.139 43.089 1.00 30.95 280 GLY C O 1
ATOM 7140 N N . PHE C 1 284 ? 84.654 115.684 46.691 0.69 23.53 284 PHE C N 1
ATOM 7141 C CA . PHE C 1 284 ? 83.863 116.021 45.512 1.00 23.66 284 PHE C CA 1
ATOM 7142 C C . PHE C 1 284 ? 83.638 117.524 45.391 0.83 22.63 284 PHE C C 1
ATOM 7143 O O . PHE C 1 284 ? 82.811 117.967 44.609 0.89 20.77 284 PHE C O 1
ATOM 7151 N N . LYS C 1 285 ? 84.376 118.313 46.166 0.83 23.37 285 LYS C N 1
ATOM 7152 C CA . LYS C 1 285 ? 84.324 119.759 45.991 0.77 23.86 285 LYS C CA 1
ATOM 7153 C C . LYS C 1 285 ? 84.931 120.138 44.648 0.87 23.77 285 LYS C C 1
ATOM 7154 O O . LYS C 1 285 ? 86.072 119.787 44.348 0.66 24.10 285 LYS C O 1
ATOM 7160 N N . GLY C 1 286 ? 84.153 120.843 43.837 0.75 23.10 286 GLY C N 1
ATOM 7161 C CA . GLY C 1 286 ? 84.610 121.270 42.531 0.75 21.67 286 GLY C CA 1
ATOM 7162 C C . GLY C 1 286 ? 84.625 120.151 41.506 0.75 20.26 286 GLY C C 1
ATOM 7163 O O . GLY C 1 286 ? 85.141 120.334 40.408 0.75 19.08 286 GLY C O 1
ATOM 7164 N N . ALA C 1 287 ? 84.055 118.998 41.855 1.00 20.37 287 ALA C N 1
ATOM 7165 C CA . ALA C 1 287 ? 84.034 117.859 40.939 1.00 18.06 287 ALA C CA 1
ATOM 7166 C C . ALA C 1 287 ? 82.912 117.989 39.933 1.00 15.48 287 ALA C C 1
ATOM 7167 O O . ALA C 1 287 ? 81.826 118.477 40.249 1.00 15.65 287 ALA C O 1
ATOM 7169 N N . VAL C 1 288 ? 83.184 117.552 38.713 1.00 13.69 288 VAL C N 1
ATOM 7170 C CA . VAL C 1 288 ? 82.173 117.552 37.673 1.00 13.13 288 VAL C CA 1
ATOM 7171 C C . VAL C 1 288 ? 82.124 116.171 37.035 1.00 13.02 288 VAL C C 1
ATOM 7172 O O . VAL C 1 288 ? 83.163 115.595 36.693 1.00 14.65 288 VAL C O 1
ATOM 7176 N N . PHE C 1 289 ? 80.908 115.657 36.878 1.00 12.27 289 PHE C N 1
ATOM 7177 C CA . PHE C 1 289 ? 80.687 114.343 36.294 1.00 12.11 289 PHE C CA 1
ATOM 7178 C C . PHE C 1 289 ? 79.804 114.430 35.061 1.00 12.13 289 PHE C C 1
ATOM 7179 O O . PHE C 1 289 ? 79.218 115.481 34.771 1.00 12.92 289 PHE C O 1
ATOM 7187 N N . THR C 1 290 ? 79.704 113.326 34.330 1.00 12.50 290 THR C N 1
ATOM 7188 C CA . THR C 1 290 ? 78.789 113.276 33.190 1.00 12.98 290 THR C CA 1
ATOM 7189 C C . THR C 1 290 ? 78.230 111.865 33.007 1.00 12.70 290 THR C C 1
ATOM 7190 O O . THR C 1 290 ? 78.669 110.921 33.671 1.00 13.23 290 THR C O 1
ATOM 7194 N N . GLU C 1 291 ? 77.250 111.727 32.124 1.00 13.47 291 GLU C N 1
ATOM 7195 C CA . GLU C 1 291 ? 76.700 110.412 31.813 1.00 13.45 291 GLU C CA 1
ATOM 7196 C C . GLU C 1 291 ? 77.708 109.510 31.112 1.00 13.50 291 GLU C C 1
ATOM 7197 O O . GLU C 1 291 ? 78.479 109.968 30.265 1.00 13.31 291 GLU C O 1
ATOM 7203 N N . PRO C 1 292 ? 77.700 108.216 31.462 1.00 13.75 292 PRO C N 1
ATOM 7204 C CA . PRO C 1 292 ? 78.615 107.259 30.847 1.00 13.41 292 PRO C CA 1
ATOM 7205 C C . PRO C 1 292 ? 78.067 106.781 29.503 1.00 13.25 292 PRO C C 1
ATOM 7206 O O . PRO C 1 292 ? 76.982 107.195 29.098 1.00 12.26 292 PRO C O 1
ATOM 7210 N N . ARG C 1 293 ? 78.805 105.910 28.823 1.00 13.10 293 ARG C N 1
ATOM 7211 C CA . ARG C 1 293 ? 78.298 105.213 27.653 1.00 12.53 293 ARG C CA 1
ATOM 7212 C C . ARG C 1 293 ? 77.174 104.308 28.156 1.00 11.83 293 ARG C C 1
ATOM 7213 O O . ARG C 1 293 ? 77.072 104.069 29.353 1.00 13.10 293 ARG C O 1
ATOM 7221 N N . PRO C 1 294 ? 76.304 103.829 27.255 1.00 11.63 294 PRO C N 1
ATOM 7222 C CA . PRO C 1 294 ? 75.127 103.066 27.705 1.00 12.69 294 PRO C CA 1
ATOM 7223 C C . PRO C 1 294 ? 75.323 101.809 28.580 1.00 12.69 294 PRO C C 1
ATOM 7224 O O . PRO C 1 294 ? 74.449 101.568 29.399 1.00 12.21 294 PRO C O 1
ATOM 7228 N N . PRO C 1 295 ? 76.405 101.021 28.401 1.00 13.33 295 PRO C N 1
ATOM 7229 C CA . PRO C 1 295 ? 76.399 99.745 29.133 1.00 14.33 295 PRO C CA 1
ATOM 7230 C C . PRO C 1 295 ? 76.255 99.915 30.643 1.00 15.17 295 PRO C C 1
ATOM 7231 O O . PRO C 1 295 ? 76.914 100.775 31.228 1.00 17.25 295 PRO C O 1
ATOM 7235 N N . PHE C 1 296 ? 75.390 99.101 31.251 1.00 14.21 296 PHE C N 1
ATOM 7236 C CA . PHE C 1 296 ? 75.141 99.159 32.686 1.00 14.46 296 PHE C CA 1
ATOM 7237 C C . PHE C 1 296 ? 75.379 97.800 33.333 1.00 13.45 296 PHE C C 1
ATOM 7238 O O . PHE C 1 296 ? 75.012 96.764 32.778 1.00 13.32 296 PHE C O 1
ATOM 7246 N N . GLY C 1 297 ? 76.002 97.805 34.504 1.00 14.22 297 GLY C N 1
ATOM 7247 C CA . GLY C 1 297 ? 76.092 96.589 35.280 1.00 14.24 297 GLY C CA 1
ATOM 7248 C C . GLY C 1 297 ? 74.716 96.242 35.812 1.00 14.47 297 GLY C C 1
ATOM 7249 O O . GLY C 1 297 ? 73.883 97.126 36.014 1.00 15.92 297 GLY C O 1
ATOM 7250 N N . PHE C 1 298 ? 74.454 94.952 35.995 1.00 15.02 298 PHE C N 1
ATOM 7251 C CA . PHE C 1 298 ? 73.223 94.532 36.647 1.00 14.66 298 PHE C CA 1
ATOM 7252 C C . PHE C 1 298 ? 73.422 93.299 37.504 1.00 15.01 298 PHE C C 1
ATOM 7253 O O . PHE C 1 298 ? 74.369 92.534 37.304 1.00 14.17 298 PHE C O 1
ATOM 7261 N N . GLN C 1 299 ? 72.540 93.143 38.482 1.00 15.06 299 GLN C N 1
ATOM 7262 C CA . GLN C 1 299 ? 72.578 92.023 39.403 1.00 15.81 299 GLN C CA 1
ATOM 7263 C C . GLN C 1 299 ? 71.175 91.490 39.631 1.00 15.86 299 GLN C C 1
ATOM 7264 O O . GLN C 1 299 ? 70.192 92.240 39.592 1.00 16.99 299 GLN C O 1
ATOM 7270 N N . GLY C 1 300 ? 71.097 90.179 39.838 1.00 16.43 300 GLY C N 1
ATOM 7271 C CA . GLY C 1 300 ? 69.877 89.502 40.237 1.00 16.56 300 GLY C CA 1
ATOM 7272 C C . GLY C 1 300 ? 70.222 88.645 41.437 1.00 16.74 300 GLY C C 1
ATOM 7273 O O . GLY C 1 300 ? 71.199 87.901 41.403 1.00 17.19 300 GLY C O 1
ATOM 7274 N N . PHE C 1 301 ? 69.446 88.748 42.508 1.00 16.94 301 PHE C N 1
ATOM 7275 C CA . PHE C 1 301 ? 69.813 88.077 43.745 1.00 15.78 301 PHE C CA 1
ATOM 7276 C C . PHE C 1 301 ? 68.629 87.956 44.684 1.00 14.20 301 PHE C C 1
ATOM 7277 O O . PHE C 1 301 ? 67.811 88.865 44.773 1.00 15.13 301 PHE C O 1
ATOM 7285 N N . SER C 1 302 ? 68.542 86.837 45.391 1.00 13.54 302 SER C N 1
ATOM 7286 C CA . SER C 1 302 ? 67.511 86.671 46.400 1.00 14.04 302 SER C CA 1
ATOM 7287 C C . SER C 1 302 ? 68.146 86.351 47.750 1.00 14.06 302 SER C C 1
ATOM 7288 O O . SER C 1 302 ? 69.158 85.636 47.831 1.00 15.12 302 SER C O 1
ATOM 7291 N N . VAL C 1 303 ? 67.554 86.913 48.799 1.00 14.31 303 VAL C N 1
ATOM 7292 C CA . VAL C 1 303 ? 68.010 86.725 50.172 1.00 14.05 303 VAL C CA 1
ATOM 7293 C C . VAL C 1 303 ? 66.873 86.066 50.938 1.00 12.36 303 VAL C C 1
ATOM 7294 O O . VAL C 1 303 ? 65.703 86.403 50.727 1.00 13.29 303 VAL C O 1
ATOM 7298 N N . HIS C 1 304 ? 67.210 85.113 51.804 1.00 13.35 304 HIS C N 1
ATOM 7299 C CA . HIS C 1 304 ? 66.198 84.303 52.460 1.00 14.91 304 HIS C CA 1
ATOM 7300 C C . HIS C 1 304 ? 66.334 84.352 53.978 1.00 14.32 304 HIS C C 1
ATOM 7301 O O . HIS C 1 304 ? 67.376 84.753 54.497 1.00 13.92 304 HIS C O 1
ATOM 7308 N N . GLN C 1 305 ? 65.283 83.979 54.702 1.00 14.06 305 GLN C N 1
ATOM 7309 C CA . GLN C 1 305 ? 65.374 84.025 56.164 1.00 14.19 305 GLN C CA 1
ATOM 7310 C C . GLN C 1 305 ? 66.537 83.181 56.686 1.00 14.52 305 GLN C C 1
ATOM 7311 O O . GLN C 1 305 ? 67.160 83.533 57.681 1.00 14.16 305 GLN C O 1
ATOM 7317 N N . GLU C 1 306 ? 66.841 82.086 55.996 1.00 16.02 306 GLU C N 1
ATOM 7318 C CA . GLU C 1 306 ? 67.954 81.226 56.381 1.00 17.24 306 GLU C CA 1
ATOM 7319 C C . GLU C 1 306 ? 69.270 82.016 56.372 1.00 15.79 306 GLU C C 1
ATOM 7320 O O . GLU C 1 306 ? 70.136 81.812 57.223 1.00 16.31 306 GLU C O 1
ATOM 7326 N N . ASP C 1 307 ? 69.416 82.933 55.419 1.00 13.72 307 ASP C N 1
ATOM 7327 C CA . ASP C 1 307 ? 70.611 83.779 55.355 1.00 13.14 307 ASP C CA 1
ATOM 7328 C C . ASP C 1 307 ? 70.699 84.688 56.577 1.00 14.12 307 ASP C C 1
ATOM 7329 O O . ASP C 1 307 ? 71.771 84.884 57.146 1.00 15.29 307 ASP C O 1
ATOM 7334 N N . LEU C 1 308 ? 69.571 85.253 56.981 1.00 13.82 308 LEU C N 1
ATOM 7335 C CA . LEU C 1 308 ? 69.559 86.147 58.136 1.00 14.67 308 LEU C CA 1
ATOM 7336 C C . LEU C 1 308 ? 69.870 85.386 59.422 1.00 14.94 308 LEU C C 1
ATOM 7337 O O . LEU C 1 308 ? 70.682 85.820 60.237 1.00 15.49 308 LEU C O 1
ATOM 7342 N N . ALA C 1 309 ? 69.222 84.243 59.599 1.00 15.60 309 ALA C N 1
ATOM 7343 C CA . ALA C 1 309 ? 69.503 83.409 60.761 1.00 16.46 309 ALA C CA 1
ATOM 7344 C C . ALA C 1 309 ? 70.988 83.045 60.850 1.00 17.06 309 ALA C C 1
ATOM 7345 O O . ALA C 1 309 ? 71.578 83.087 61.935 1.00 17.11 309 ALA C O 1
ATOM 7347 N N . ARG C 1 310 ? 71.593 82.707 59.712 1.00 16.50 310 ARG C N 1
ATOM 7348 C CA A ARG C 1 310 ? 73.010 82.364 59.675 0.45 17.17 310 ARG C CA 1
ATOM 7349 C CA B ARG C 1 310 ? 73.003 82.357 59.698 0.55 17.18 310 ARG C CA 1
ATOM 7350 C C . ARG C 1 310 ? 73.855 83.562 60.085 1.00 17.05 310 ARG C C 1
ATOM 7351 O O . ARG C 1 310 ? 74.768 83.443 60.910 1.00 17.66 310 ARG C O 1
ATOM 7366 N N . GLU C 1 311 ? 73.552 84.719 59.495 1.00 16.17 311 GLU C N 1
ATOM 7367 C CA . GLU C 1 311 ? 74.306 85.934 59.798 1.00 16.08 311 GLU C CA 1
ATOM 7368 C C . GLU C 1 311 ? 74.208 86.283 61.282 1.00 16.29 311 GLU C C 1
ATOM 7369 O O . GLU C 1 311 ? 75.209 86.630 61.916 1.00 17.67 311 GLU C O 1
ATOM 7375 N N . LYS C 1 312 ? 73.012 86.144 61.850 1.00 16.49 312 LYS C N 1
ATOM 7376 C CA . LYS C 1 312 ? 72.778 86.510 63.242 1.00 16.84 312 LYS C CA 1
ATOM 7377 C C . LYS C 1 312 ? 73.440 85.569 64.248 1.00 18.16 312 LYS C C 1
ATOM 7378 O O . LYS C 1 312 ? 73.416 85.840 65.440 1.00 20.14 312 LYS C O 1
ATOM 7384 N N . ALA C 1 313 ? 74.016 84.469 63.773 1.00 16.52 313 ALA C N 1
ATOM 7385 C CA . ALA C 1 313 ? 74.688 83.535 64.665 1.00 15.96 313 ALA C CA 1
ATOM 7386 C C . ALA C 1 313 ? 76.180 83.392 64.360 1.00 16.83 313 ALA C C 1
ATOM 7387 O O . ALA C 1 313 ? 76.884 82.648 65.034 1.00 16.07 313 ALA C O 1
ATOM 7389 N N . SER C 1 314 ? 76.660 84.113 63.354 1.00 18.34 314 SER C N 1
ATOM 7390 C CA . SER C 1 314 ? 78.025 83.913 62.871 1.00 20.33 314 SER C CA 1
ATOM 7391 C C . SER C 1 314 ? 78.969 85.015 63.327 1.00 20.97 314 SER C C 1
ATOM 7392 O O . SER C 1 314 ? 78.713 86.194 63.086 1.00 21.40 314 SER C O 1
ATOM 7395 N N . ALA C 1 315 ? 80.072 84.629 63.969 1.00 21.25 315 ALA C N 1
ATOM 7396 C CA . ALA C 1 315 ? 81.113 85.581 64.348 1.00 22.20 315 ALA C CA 1
ATOM 7397 C C . ALA C 1 315 ? 81.709 86.263 63.122 1.00 23.16 315 ALA C C 1
ATOM 7398 O O . ALA C 1 315 ? 82.246 87.357 63.221 1.00 24.29 315 ALA C O 1
ATOM 7400 N N . ASN C 1 316 ? 81.602 85.621 61.964 1.00 23.29 316 ASN C N 1
ATOM 7401 C CA . ASN C 1 316 ? 82.116 86.197 60.728 1.00 23.94 316 ASN C CA 1
ATOM 7402 C C . ASN C 1 316 ? 81.235 87.310 60.169 0.68 23.04 316 ASN C C 1
ATOM 7403 O O . ASN C 1 316 ? 81.655 88.080 59.306 0.76 23.69 316 ASN C O 1
ATOM 7408 N N . SER C 1 317 ? 80.007 87.390 60.664 1.00 22.27 317 SER C N 1
ATOM 7409 C CA . SER C 1 317 ? 79.047 88.354 60.137 1.00 22.51 317 SER C CA 1
ATOM 7410 C C . SER C 1 317 ? 79.440 89.806 60.394 1.00 22.92 317 SER C C 1
ATOM 7411 O O . SER C 1 317 ? 80.000 90.127 61.441 1.00 23.92 317 SER C O 1
ATOM 7414 N N . GLU C 1 318 ? 79.104 90.676 59.441 1.00 23.80 318 GLU C N 1
ATOM 7415 C CA . GLU C 1 318 ? 79.250 92.115 59.621 1.00 23.32 318 GLU C CA 1
ATOM 7416 C C . GLU C 1 318 ? 77.885 92.804 59.619 1.00 22.79 318 GLU C C 1
ATOM 7417 O O . GLU C 1 318 ? 77.807 94.029 59.561 1.00 24.38 318 GLU C O 1
ATOM 7423 N N . TYR C 1 319 ? 76.813 92.019 59.692 1.00 20.71 319 TYR C N 1
ATOM 7424 C CA . TYR C 1 319 ? 75.463 92.574 59.625 1.00 19.97 319 TYR C CA 1
ATOM 7425 C C . TYR C 1 319 ? 75.136 93.417 60.855 1.00 20.17 319 TYR C C 1
ATOM 7426 O O . TYR C 1 319 ? 75.342 92.992 61.996 1.00 20.51 319 TYR C O 1
ATOM 7435 N N . VAL C 1 320 ? 74.617 94.614 60.608 1.00 20.37 320 VAL C N 1
ATOM 7436 C CA . VAL C 1 320 ? 74.151 95.492 61.669 1.00 20.78 320 VAL C CA 1
ATOM 7437 C C . VAL C 1 320 ? 72.845 96.152 61.239 1.00 20.87 320 VAL C C 1
ATOM 7438 O O . VAL C 1 320 ? 72.612 96.366 60.051 1.00 21.68 320 VAL C O 1
ATOM 7442 N N . ALA C 1 321 ? 71.993 96.461 62.208 1.00 20.10 321 ALA C N 1
ATOM 7443 C CA . ALA C 1 321 ? 70.726 97.120 61.927 1.00 19.66 321 ALA C CA 1
ATOM 7444 C C . ALA C 1 321 ? 70.389 98.091 63.056 1.00 18.59 321 ALA C C 1
ATOM 7445 O O . ALA C 1 321 ? 70.844 97.916 64.195 1.00 19.97 321 ALA C O 1
ATOM 7447 N N . LEU C 1 322 ? 69.602 99.120 62.734 1.00 19.24 322 LEU C N 1
ATOM 7448 C CA . LEU C 1 322 ? 69.197 100.114 63.724 1.00 21.75 322 LEU C CA 1
ATOM 7449 C C . LEU C 1 322 ? 68.489 99.484 64.917 1.00 23.69 322 LEU C C 1
ATOM 7450 O O . LEU C 1 322 ? 68.668 99.938 66.050 1.00 25.96 322 LEU C O 1
ATOM 7456 N N . GLU D 1 2 ? 69.062 136.647 6.600 0.43 28.12 2 GLU D N 1
ATOM 7457 C CA . GLU D 1 2 ? 68.082 136.069 7.510 1.00 27.67 2 GLU D CA 1
ATOM 7458 C C . GLU D 1 2 ? 68.121 134.540 7.455 0.70 25.10 2 GLU D C 1
ATOM 7459 O O . GLU D 1 2 ? 67.190 133.860 7.890 0.70 24.66 2 GLU D O 1
ATOM 7461 N N . ARG D 1 3 ? 69.209 134.009 6.912 1.00 22.81 3 ARG D N 1
ATOM 7462 C CA . ARG D 1 3 ? 69.432 132.565 6.846 1.00 19.74 3 ARG D CA 1
ATOM 7463 C C . ARG D 1 3 ? 69.461 131.938 8.240 1.00 17.92 3 ARG D C 1
ATOM 7464 O O . ARG D 1 3 ? 69.952 132.549 9.186 1.00 18.22 3 ARG D O 1
ATOM 7472 N N . THR D 1 4 ? 68.935 130.722 8.367 1.00 15.96 4 THR D N 1
ATOM 7473 C CA . THR D 1 4 ? 69.118 129.941 9.590 1.00 15.01 4 THR D CA 1
ATOM 7474 C C . THR D 1 4 ? 70.536 129.377 9.553 1.00 14.24 4 THR D C 1
ATOM 7475 O O . THR D 1 4 ? 70.947 128.812 8.543 1.00 12.87 4 THR D O 1
ATOM 7479 N N . MET D 1 5 ? 71.295 129.552 10.629 1.00 12.81 5 MET D N 1
ATOM 7480 C CA . MET D 1 5 ? 72.661 129.030 10.654 1.00 12.71 5 MET D CA 1
ATOM 7481 C C . MET D 1 5 ? 73.207 128.956 12.068 1.00 12.85 5 MET D C 1
ATOM 7482 O O . MET D 1 5 ? 73.486 129.975 12.692 1.00 14.02 5 MET D O 1
ATOM 7487 N N . PHE D 1 6 ? 73.352 127.732 12.575 1.00 12.21 6 PHE D N 1
ATOM 7488 C CA . PHE D 1 6 ? 73.946 127.507 13.889 1.00 12.31 6 PHE D CA 1
ATOM 7489 C C . PHE D 1 6 ? 74.443 126.069 13.974 1.00 10.73 6 PHE D C 1
ATOM 7490 O O . PHE D 1 6 ? 74.074 125.228 13.158 1.00 11.49 6 PHE D O 1
ATOM 7498 N N . TYR D 1 7 ? 75.294 125.786 14.949 1.00 10.69 7 TYR D N 1
ATOM 7499 C CA . TYR D 1 7 ? 75.682 124.406 15.193 1.00 10.78 7 TYR D CA 1
ATOM 7500 C C . TYR D 1 7 ? 76.135 124.292 16.645 1.00 10.77 7 TYR D C 1
ATOM 7501 O O . TYR D 1 7 ? 76.464 125.297 17.283 1.00 12.65 7 TYR D O 1
ATOM 7510 N N . GLY D 1 8 ? 76.151 123.076 17.177 1.00 10.91 8 GLY D N 1
ATOM 7511 C CA . GLY D 1 8 ? 76.531 122.921 18.560 1.00 11.61 8 GLY D CA 1
ATOM 7512 C C . GLY D 1 8 ? 76.527 121.499 19.068 1.00 10.22 8 GLY D C 1
ATOM 7513 O O . GLY D 1 8 ? 76.678 120.554 18.290 1.00 11.28 8 GLY D O 1
ATOM 7514 N N . LYS D 1 9 ? 76.368 121.365 20.383 1.00 10.69 9 LYS D N 1
ATOM 7515 C CA . LYS D 1 9 ? 76.335 120.065 21.044 1.00 10.53 9 LYS D CA 1
ATOM 7516 C C . LYS D 1 9 ? 75.122 120.016 21.941 1.00 11.01 9 LYS D C 1
ATOM 7517 O O . LYS D 1 9 ? 74.902 120.917 22.742 1.00 11.48 9 LYS D O 1
ATOM 7523 N N . GLY D 1 10 ? 74.353 118.940 21.818 1.00 11.55 10 GLY D N 1
ATOM 7524 C CA . GLY D 1 10 ? 73.212 118.702 22.689 1.00 10.84 10 GLY D CA 1
ATOM 7525 C C . GLY D 1 10 ? 73.467 117.538 23.620 1.00 10.54 10 GLY D C 1
ATOM 7526 O O . GLY D 1 10 ? 74.448 116.820 23.438 1.00 10.12 10 GLY D O 1
ATOM 7527 N N . ASP D 1 11 ? 72.582 117.351 24.601 1.00 10.29 11 ASP D N 1
ATOM 7528 C CA . ASP D 1 11 ? 72.735 116.310 25.629 1.00 9.67 11 ASP D CA 1
ATOM 7529 C C . ASP D 1 11 ? 74.106 116.364 26.286 1.00 9.64 11 ASP D C 1
ATOM 7530 O O . ASP D 1 11 ? 74.738 115.323 26.563 1.00 10.42 11 ASP D O 1
ATOM 7535 N N . VAL D 1 12 ? 74.555 117.583 26.540 1.00 10.12 12 VAL D N 1
ATOM 7536 C CA . VAL D 1 12 ? 75.764 117.771 27.332 1.00 11.54 12 VAL D CA 1
ATOM 7537 C C . VAL D 1 12 ? 75.392 117.667 28.807 1.00 11.43 12 VAL D C 1
ATOM 7538 O O . VAL D 1 12 ? 75.067 118.656 29.473 1.00 11.88 12 VAL D O 1
ATOM 7542 N N . TYR D 1 13 ? 75.404 116.442 29.310 1.00 11.29 13 TYR D N 1
ATOM 7543 C CA . TYR D 1 13 ? 75.116 116.227 30.717 1.00 11.64 13 TYR D CA 1
ATOM 7544 C C . TYR D 1 13 ? 76.286 116.734 31.528 1.00 12.65 13 TYR D C 1
ATOM 7545 O O . TYR D 1 13 ? 77.451 116.427 31.245 1.00 12.51 13 TYR D O 1
ATOM 7554 N N . VAL D 1 14 ? 75.976 117.560 32.512 1.00 13.00 14 VAL D N 1
ATOM 7555 C CA . VAL D 1 14 ? 77.015 118.102 33.355 1.00 15.32 14 VAL D CA 1
ATOM 7556 C C . VAL D 1 14 ? 76.524 118.129 34.801 1.00 14.71 14 VAL D C 1
ATOM 7557 O O . VAL D 1 14 ? 75.486 118.708 35.105 1.00 13.79 14 VAL D O 1
ATOM 7561 N N . PHE D 1 15 ? 77.250 117.427 35.666 1.00 13.37 15 PHE D N 1
ATOM 7562 C CA . PHE D 1 15 ? 76.840 117.230 37.054 1.00 12.93 15 PHE D CA 1
ATOM 7563 C C . PHE D 1 15 ? 77.923 117.765 37.980 1.00 12.18 15 PHE D C 1
ATOM 7564 O O . PHE D 1 15 ? 78.958 117.117 38.201 1.00 12.86 15 PHE D O 1
ATOM 7572 N N . ARG D 1 16 ? 77.712 118.972 38.489 1.00 11.74 16 ARG D N 1
ATOM 7573 C CA . ARG D 1 16 ? 78.666 119.572 39.424 1.00 12.42 16 ARG D CA 1
ATOM 7574 C C . ARG D 1 16 ? 78.266 119.234 40.849 1.00 13.24 16 ARG D C 1
ATOM 7575 O O . ARG D 1 16 ? 77.112 119.408 41.234 1.00 14.19 16 ARG D O 1
ATOM 7583 N N . THR D 1 17 ? 79.206 118.734 41.639 1.00 13.20 17 THR D N 1
ATOM 7584 C CA . THR D 1 17 ? 78.892 118.465 43.034 1.00 13.69 17 THR D CA 1
ATOM 7585 C C . THR D 1 17 ? 79.323 119.636 43.917 1.00 13.12 17 THR D C 1
ATOM 7586 O O . THR D 1 17 ? 80.311 120.318 43.632 1.00 13.48 17 THR D O 1
ATOM 7590 N N . TYR D 1 18 ? 78.545 119.883 44.962 1.00 14.45 18 TYR D N 1
ATOM 7591 C CA . TYR D 1 18 ? 78.826 120.942 45.929 1.00 15.60 18 TYR D CA 1
ATOM 7592 C C . TYR D 1 18 ? 79.024 122.324 45.310 1.00 15.68 18 TYR D C 1
ATOM 7593 O O . TYR D 1 18 ? 80.016 123.010 45.580 1.00 17.97 18 TYR D O 1
ATOM 7602 N N . ALA D 1 19 ? 78.073 122.735 44.478 1.00 15.68 19 ALA D N 1
ATOM 7603 C CA . ALA D 1 19 ? 78.056 124.115 44.018 1.00 15.87 19 ALA D CA 1
ATOM 7604 C C . ALA D 1 19 ? 77.639 125.000 45.182 1.00 16.17 19 ALA D C 1
ATOM 7605 O O . ALA D 1 19 ? 77.089 124.528 46.173 1.00 15.97 19 ALA D O 1
ATOM 7607 N N . ASN D 1 20 ? 77.916 126.290 45.056 1.00 15.48 20 ASN D N 1
ATOM 7608 C CA . ASN D 1 20 ? 77.521 127.259 46.069 1.00 16.80 20 ASN D CA 1
ATOM 7609 C C . ASN D 1 20 ? 76.021 127.181 46.344 1.00 16.24 20 ASN D C 1
ATOM 7610 O O . ASN D 1 20 ? 75.226 127.209 45.408 1.00 16.92 20 ASN D O 1
ATOM 7615 N N . PRO D 1 21 ? 75.627 127.062 47.624 1.00 16.33 21 PRO D N 1
ATOM 7616 C CA . PRO D 1 21 ? 74.187 126.977 47.886 1.00 16.20 21 PRO D CA 1
ATOM 7617 C C . PRO D 1 21 ? 73.447 128.270 47.543 1.00 16.23 21 PRO D C 1
ATOM 7618 O O . PRO D 1 21 ? 73.989 129.370 47.665 1.00 16.04 21 PRO D O 1
ATOM 7622 N N . LEU D 1 22 ? 72.209 128.117 47.093 1.00 16.90 22 LEU D N 1
ATOM 7623 C CA . LEU D 1 22 ? 71.298 129.234 46.908 1.00 17.65 22 LEU D CA 1
ATOM 7624 C C . LEU D 1 22 ? 70.555 129.435 48.229 1.00 17.89 22 LEU D C 1
ATOM 7625 O O . LEU D 1 22 ? 69.808 128.560 48.658 1.00 17.88 22 LEU D O 1
ATOM 7630 N N . LYS D 1 23 ? 70.786 130.568 48.889 1.00 19.80 23 LYS D N 1
ATOM 7631 C CA . LYS D 1 23 ? 70.188 130.826 50.200 1.00 21.04 23 LYS D CA 1
ATOM 7632 C C . LYS D 1 23 ? 69.585 132.217 50.231 1.00 21.12 23 LYS D C 1
ATOM 7633 O O . LYS D 1 23 ? 70.063 133.101 49.538 1.00 21.73 23 LYS D O 1
ATOM 7639 N N . GLY D 1 24 ? 68.557 132.423 51.048 1.00 20.42 24 GLY D N 1
ATOM 7640 C CA . GLY D 1 24 ? 68.024 133.762 51.251 1.00 20.37 24 GLY D CA 1
ATOM 7641 C C . GLY D 1 24 ? 66.967 134.187 50.250 1.00 19.77 24 GLY D C 1
ATOM 7642 O O . GLY D 1 24 ? 66.841 135.369 49.921 1.00 20.07 24 GLY D O 1
ATOM 7643 N N . LEU D 1 25 ? 66.199 133.221 49.761 1.00 18.75 25 LEU D N 1
ATOM 7644 C CA . LEU D 1 25 ? 65.100 133.523 48.858 1.00 19.21 25 LEU D CA 1
ATOM 7645 C C . LEU D 1 25 ? 63.993 134.278 49.593 1.00 20.08 25 LEU D C 1
ATOM 7646 O O . LEU D 1 25 ? 63.946 134.286 50.823 1.00 20.97 25 LEU D O 1
ATOM 7651 N N . LYS D 1 26 ? 63.109 134.921 48.840 1.00 19.91 26 LYS D N 1
ATOM 7652 C CA . LYS D 1 26 ? 62.010 135.674 49.431 1.00 21.49 26 LYS D CA 1
ATOM 7653 C C . LYS D 1 26 ? 61.011 134.719 50.076 1.00 21.54 26 LYS D C 1
ATOM 7654 O O . LYS D 1 26 ? 60.605 133.731 49.464 1.00 21.89 26 LYS D O 1
ATOM 7660 N N . GLN D 1 27 ? 60.622 135.007 51.314 0.98 21.52 27 GLN D N 1
ATOM 7661 C CA . GLN D 1 27 ? 59.588 134.221 51.977 1.00 21.47 27 GLN D CA 1
ATOM 7662 C C . GLN D 1 27 ? 58.217 134.582 51.417 0.87 20.35 27 GLN D C 1
ATOM 7663 O O . GLN D 1 27 ? 57.885 135.761 51.287 0.81 20.30 27 GLN D O 1
ATOM 7669 N N . ILE D 1 28 ? 57.439 133.563 51.062 1.00 18.72 28 ILE D N 1
ATOM 7670 C CA . ILE D 1 28 ? 56.075 133.758 50.569 1.00 18.58 28 ILE D CA 1
ATOM 7671 C C . ILE D 1 28 ? 55.125 132.782 51.255 1.00 18.09 28 ILE D C 1
ATOM 7672 O O . ILE D 1 28 ? 55.556 131.711 51.694 1.00 18.36 28 ILE D O 1
ATOM 7677 N N . PRO D 1 29 ? 53.831 133.142 51.349 1.00 18.20 29 PRO D N 1
ATOM 7678 C CA . PRO D 1 29 ? 52.854 132.298 52.051 1.00 18.90 29 PRO D CA 1
ATOM 7679 C C . PRO D 1 29 ? 52.626 130.941 51.390 1.00 17.91 29 PRO D C 1
ATOM 7680 O O . PRO D 1 29 ? 52.245 129.986 52.070 1.00 18.77 29 PRO D O 1
ATOM 7684 N N . GLU D 1 30 ? 52.857 130.856 50.084 1.00 16.95 30 GLU D N 1
ATOM 7685 C CA . GLU D 1 30 ? 52.561 129.635 49.334 1.00 15.89 30 GLU D CA 1
ATOM 7686 C C . GLU D 1 30 ? 53.630 128.548 49.439 1.00 16.41 30 GLU D C 1
ATOM 7687 O O . GLU D 1 30 ? 53.435 127.446 48.927 1.00 16.13 30 GLU D O 1
ATOM 7693 N N . SER D 1 31 ? 54.759 128.855 50.074 1.00 16.26 31 SER D N 1
ATOM 7694 C CA . SER D 1 31 ? 55.938 127.990 49.978 1.00 16.14 31 SER D CA 1
ATOM 7695 C C . SER D 1 31 ? 56.811 128.018 51.227 1.00 17.61 31 SER D C 1
ATOM 7696 O O . SER D 1 31 ? 56.903 129.036 51.906 1.00 19.31 31 SER D O 1
ATOM 7699 N N . ASN D 1 32 ? 57.457 126.890 51.509 1.00 18.19 32 ASN D N 1
ATOM 7700 C CA . ASN D 1 32 ? 58.486 126.809 52.537 1.00 20.40 32 ASN D CA 1
ATOM 7701 C C . ASN D 1 32 ? 59.884 126.773 51.937 1.00 19.06 32 ASN D C 1
ATOM 7702 O O . ASN D 1 32 ? 60.870 126.659 52.663 1.00 20.16 32 ASN D O 1
ATOM 7707 N N . PHE D 1 33 ? 59.968 126.851 50.611 1.00 17.63 33 PHE D N 1
ATOM 7708 C CA . PHE D 1 33 ? 61.246 126.701 49.920 1.00 16.57 33 PHE D CA 1
ATOM 7709 C C . PHE D 1 33 ? 62.016 128.007 49.971 1.00 17.32 33 PHE D C 1
ATOM 7710 O O . PHE D 1 33 ? 61.644 128.963 49.301 1.00 18.80 33 PHE D O 1
ATOM 7718 N N . THR D 1 34 ? 63.089 128.051 50.754 1.00 17.76 34 THR D N 1
ATOM 7719 C CA . THR D 1 34 ? 63.876 129.282 50.860 1.00 18.15 34 THR D CA 1
ATOM 7720 C C . THR D 1 34 ? 65.357 129.089 50.570 1.00 17.96 34 THR D C 1
ATOM 7721 O O . THR D 1 34 ? 66.114 130.054 50.571 1.00 17.25 34 THR D O 1
ATOM 7725 N N . GLU D 1 35 ? 65.766 127.849 50.332 1.00 17.86 35 GLU D N 1
ATOM 7726 C CA . GLU D 1 35 ? 67.152 127.569 49.982 1.00 18.34 35 GLU D CA 1
ATOM 7727 C C . GLU D 1 35 ? 67.251 126.304 49.154 1.00 17.06 35 GLU D C 1
ATOM 7728 O O . GLU D 1 35 ? 66.439 125.392 49.288 1.00 17.69 35 GLU D O 1
ATOM 7734 N N . LYS D 1 36 ? 68.245 126.264 48.280 1.00 15.90 36 LYS D N 1
ATOM 7735 C CA . LYS D 1 36 ? 68.491 125.079 47.478 1.00 15.00 36 LYS D CA 1
ATOM 7736 C C . LYS D 1 36 ? 69.961 124.732 47.663 1.00 14.47 36 LYS D C 1
ATOM 7737 O O . LYS D 1 36 ? 70.838 125.468 47.219 1.00 15.31 36 LYS D O 1
ATOM 7743 N N . HIS D 1 37 ? 70.230 123.629 48.348 1.00 14.21 37 HIS D N 1
ATOM 7744 C CA . HIS D 1 37 ? 71.577 123.367 48.836 1.00 13.73 37 HIS D CA 1
ATOM 7745 C C . HIS D 1 37 ? 72.622 123.125 47.747 1.00 12.95 37 HIS D C 1
ATOM 7746 O O . HIS D 1 37 ? 73.804 123.326 47.989 1.00 12.98 37 HIS D O 1
ATOM 7753 N N . ASN D 1 38 ? 72.195 122.685 46.565 1.00 12.88 38 ASN D N 1
ATOM 7754 C CA . ASN D 1 38 ? 73.106 122.481 45.422 1.00 12.85 38 ASN D CA 1
ATOM 7755 C C . ASN D 1 38 ? 74.207 121.437 45.637 1.00 12.74 38 ASN D C 1
ATOM 7756 O O . ASN D 1 38 ? 75.271 121.503 45.010 1.00 13.18 38 ASN D O 1
ATOM 7761 N N . THR D 1 39 ? 73.949 120.473 46.517 1.00 12.49 39 THR D N 1
ATOM 7762 C CA . THR D 1 39 ? 74.870 119.349 46.699 1.00 13.27 39 THR D CA 1
ATOM 7763 C C . THR D 1 39 ? 75.116 118.655 45.365 1.00 13.14 39 THR D C 1
ATOM 7764 O O . THR D 1 39 ? 76.245 118.285 45.048 1.00 14.78 39 THR D O 1
ATOM 7768 N N . ILE D 1 40 ? 74.057 118.511 44.573 1.00 12.92 40 ILE D N 1
ATOM 7769 C CA . ILE D 1 40 ? 74.201 118.182 43.170 1.00 12.77 40 ILE D CA 1
ATOM 7770 C C . ILE D 1 40 ? 73.605 119.337 42.377 1.00 12.82 40 ILE D C 1
ATOM 7771 O O . ILE D 1 40 ? 72.476 119.776 42.638 1.00 13.72 40 ILE D O 1
ATOM 7776 N N . PHE D 1 41 ? 74.397 119.857 41.445 1.00 12.62 41 PHE D N 1
ATOM 7777 C CA . PHE D 1 41 ? 73.987 120.939 40.565 1.00 11.55 41 PHE D CA 1
ATOM 7778 C C . PHE D 1 41 ? 74.176 120.378 39.166 1.00 12.00 41 PHE D C 1
ATOM 7779 O O . PHE D 1 41 ? 75.245 120.526 38.560 1.00 11.68 41 PHE D O 1
ATOM 7787 N N . GLY D 1 42 ? 73.140 119.696 38.672 1.00 13.03 42 GLY D N 1
ATOM 7788 C CA . GLY D 1 42 ? 73.249 118.950 37.432 1.00 12.43 42 GLY D CA 1
ATOM 7789 C C . GLY D 1 42 ? 72.218 119.330 36.394 1.00 10.97 42 GLY D C 1
ATOM 7790 O O . GLY D 1 42 ? 71.104 119.738 36.723 1.00 11.39 42 GLY D O 1
ATOM 7791 N N . MET D 1 43 ? 72.576 119.163 35.131 1.00 11.18 43 MET D N 1
ATOM 7792 C CA . MET D 1 43 ? 71.683 119.545 34.044 1.00 10.86 43 MET D CA 1
ATOM 7793 C C . MET D 1 43 ? 72.058 118.837 32.754 1.00 11.00 43 MET D C 1
ATOM 7794 O O . MET D 1 43 ? 73.166 118.308 32.613 1.00 12.20 43 MET D O 1
ATOM 7799 N N . ASN D 1 44 ? 71.119 118.857 31.816 1.00 10.57 44 ASN D N 1
ATOM 7800 C CA . ASN D 1 44 ? 71.344 118.490 30.442 1.00 10.15 44 ASN D CA 1
ATOM 7801 C C . ASN D 1 44 ? 71.408 119.810 29.676 1.00 10.09 44 ASN D C 1
ATOM 7802 O O . ASN D 1 44 ? 70.382 120.469 29.502 1.00 11.15 44 ASN D O 1
ATOM 7807 N N . ALA D 1 45 ? 72.609 120.179 29.227 1.00 10.16 45 ALA D N 1
ATOM 7808 C CA . ALA D 1 45 ? 72.820 121.437 28.521 1.00 11.24 45 ALA D CA 1
ATOM 7809 C C . ALA D 1 45 ? 72.912 121.256 27.009 1.00 11.56 45 ALA D C 1
ATOM 7810 O O . ALA D 1 45 ? 73.353 120.216 26.515 1.00 11.70 45 ALA D O 1
ATOM 7812 N N . LYS D 1 46 ? 72.509 122.294 26.281 1.00 12.15 46 LYS D N 1
ATOM 7813 C CA . LYS D 1 46 ? 72.555 122.310 24.827 1.00 12.29 46 LYS D CA 1
ATOM 7814 C C . LYS D 1 46 ? 73.099 123.659 24.402 1.00 13.11 46 LYS D C 1
ATOM 7815 O O . LYS D 1 46 ? 72.530 124.704 24.741 1.00 13.90 46 LYS D O 1
ATOM 7821 N N . VAL D 1 47 ? 74.208 123.635 23.673 1.00 11.81 47 VAL D N 1
ATOM 7822 C CA . VAL D 1 47 ? 74.861 124.872 23.247 1.00 11.62 47 VAL D CA 1
ATOM 7823 C C . VAL D 1 47 ? 74.802 125.024 21.742 1.00 12.04 47 VAL D C 1
ATOM 7824 O O . VAL D 1 47 ? 75.015 124.060 21.010 1.00 12.73 47 VAL D O 1
ATOM 7828 N N . ALA D 1 48 ? 74.487 126.238 21.287 1.00 11.28 48 ALA D N 1
ATOM 7829 C CA . ALA D 1 48 ? 74.504 126.568 19.871 1.00 11.22 48 ALA D CA 1
ATOM 7830 C C . ALA D 1 48 ? 75.398 127.780 19.664 1.00 11.14 48 ALA D C 1
ATOM 7831 O O . ALA D 1 48 ? 75.269 128.775 20.388 1.00 12.16 48 ALA D O 1
ATOM 7833 N N . LEU D 1 49 ? 76.309 127.683 18.697 1.00 11.04 49 LEU D N 1
ATOM 7834 C CA . LEU D 1 49 ? 77.167 128.807 18.321 1.00 11.46 49 LEU D CA 1
ATOM 7835 C C . LEU D 1 49 ? 76.635 129.448 17.045 1.00 11.40 49 LEU D C 1
ATOM 7836 O O . LEU D 1 49 ? 76.174 128.765 16.139 1.00 12.07 49 LEU D O 1
ATOM 7841 N N . LYS D 1 50 ? 76.714 130.773 16.968 1.00 11.94 50 LYS D N 1
ATOM 7842 C CA . LYS D 1 50 ? 76.228 131.514 15.806 1.00 12.03 50 LYS D CA 1
ATOM 7843 C C . LYS D 1 50 ? 77.225 132.567 15.367 1.00 13.05 50 LYS D C 1
ATOM 7844 O O . LYS D 1 50 ? 77.981 133.109 16.177 1.00 14.25 50 LYS D O 1
ATOM 7850 N N . GLY D 1 51 ? 77.204 132.864 14.075 1.00 14.65 51 GLY D N 1
ATOM 7851 C CA . GLY D 1 51 ? 77.989 133.956 13.534 1.00 15.43 51 GLY D CA 1
ATOM 7852 C C . GLY D 1 51 ? 78.100 133.877 12.031 1.00 15.21 51 GLY D C 1
ATOM 7853 O O . GLY D 1 51 ? 78.204 132.795 11.466 1.00 13.89 51 GLY D O 1
ATOM 7854 N N . GLU D 1 52 ? 78.091 135.033 11.379 1.00 17.22 52 GLU D N 1
ATOM 7855 C CA . GLU D 1 52 ? 78.204 135.085 9.928 1.00 17.09 52 GLU D CA 1
ATOM 7856 C C . GLU D 1 52 ? 79.479 134.400 9.436 1.00 16.69 52 GLU D C 1
ATOM 7857 O O . GLU D 1 52 ? 79.525 133.893 8.316 1.00 17.09 52 GLU D O 1
ATOM 7863 N N . GLN D 1 53 ? 80.509 134.377 10.279 1.00 15.60 53 GLN D N 1
ATOM 7864 C CA . GLN D 1 53 ? 81.775 133.766 9.899 1.00 16.95 53 GLN D CA 1
ATOM 7865 C C . GLN D 1 53 ? 81.752 132.237 9.840 1.00 15.47 53 GLN D C 1
ATOM 7866 O O . GLN D 1 53 ? 82.748 131.626 9.466 1.00 16.72 53 GLN D O 1
ATOM 7872 N N . LEU D 1 54 ? 80.625 131.628 10.205 1.00 13.78 54 LEU D N 1
ATOM 7873 C CA . LEU D 1 54 ? 80.480 130.177 10.111 1.00 13.90 54 LEU D CA 1
ATOM 7874 C C . LEU D 1 54 ? 80.020 129.733 8.721 1.00 13.43 54 LEU D C 1
ATOM 7875 O O . LEU D 1 54 ? 79.919 128.544 8.442 1.00 13.55 54 LEU D O 1
ATOM 7880 N N . LEU D 1 55 ? 79.722 130.682 7.849 1.00 14.44 55 LEU D N 1
ATOM 7881 C CA . LEU D 1 55 ? 79.069 130.345 6.585 1.00 14.92 55 LEU D CA 1
ATOM 7882 C C . LEU D 1 55 ? 79.863 129.358 5.740 1.00 14.02 55 LEU D C 1
ATOM 7883 O O . LEU D 1 55 ? 79.312 128.386 5.230 1.00 13.07 55 LEU D O 1
ATOM 7888 N N . THR D 1 56 ? 81.159 129.584 5.592 1.00 14.73 56 THR D N 1
ATOM 7889 C CA . THR D 1 56 ? 81.924 128.716 4.710 1.00 13.97 56 THR D CA 1
ATOM 7890 C C . THR D 1 56 ? 82.133 127.301 5.262 1.00 13.11 56 THR D C 1
ATOM 7891 O O . THR D 1 56 ? 82.516 126.403 4.507 1.00 13.74 56 THR D O 1
ATOM 7895 N N . SER D 1 57 ? 81.866 127.091 6.553 1.00 12.52 57 SER D N 1
ATOM 7896 C CA . SER D 1 57 ? 81.901 125.739 7.091 1.00 13.11 57 SER D CA 1
ATOM 7897 C C . SER D 1 57 ? 80.797 124.920 6.423 1.00 12.85 57 SER D C 1
ATOM 7898 O O . SER D 1 57 ? 80.937 123.710 6.238 1.00 13.94 57 SER D O 1
ATOM 7901 N N . PHE D 1 58 ? 79.713 125.588 6.042 1.00 12.73 58 PHE D N 1
ATOM 7902 C CA . PHE D 1 58 ? 78.618 124.936 5.312 1.00 13.13 58 PHE D CA 1
ATOM 7903 C C . PHE D 1 58 ? 78.846 124.985 3.803 1.00 12.78 58 PHE D C 1
ATOM 7904 O O . PHE D 1 58 ? 78.762 123.975 3.113 1.00 12.97 58 PHE D O 1
ATOM 7912 N N . THR D 1 59 ? 79.153 126.168 3.284 1.00 13.25 59 THR D N 1
ATOM 7913 C CA . THR D 1 59 ? 79.167 126.339 1.842 1.00 13.77 59 THR D CA 1
ATOM 7914 C C . THR D 1 59 ? 80.428 125.777 1.193 1.00 14.74 59 THR D C 1
ATOM 7915 O O . THR D 1 59 ? 80.413 125.449 0.010 1.00 16.06 59 THR D O 1
ATOM 7919 N N . GLU D 1 60 ? 81.507 125.648 1.963 1.00 15.85 60 GLU D N 1
ATOM 7920 C CA . GLU D 1 60 ? 82.776 125.199 1.399 1.00 16.50 60 GLU D CA 1
ATOM 7921 C C . GLU D 1 60 ? 83.383 124.000 2.133 1.00 17.09 60 GLU D C 1
ATOM 7922 O O . GLU D 1 60 ? 84.428 123.481 1.732 1.00 17.89 60 GLU D O 1
ATOM 7928 N N . GLY D 1 61 ? 82.736 123.568 3.210 1.00 16.71 61 GLY D N 1
ATOM 7929 C CA . GLY D 1 61 ? 83.270 122.491 4.025 1.00 17.78 61 GLY D CA 1
ATOM 7930 C C . GLY D 1 61 ? 84.562 122.910 4.703 1.00 18.46 61 GLY D C 1
ATOM 7931 O O . GLY D 1 61 ? 85.421 122.079 5.016 1.00 20.16 61 GLY D O 1
ATOM 7932 N N . ASP D 1 62 ? 84.700 124.212 4.935 1.00 18.30 62 ASP D N 1
ATOM 7933 C CA . ASP D 1 62 ? 85.900 124.762 5.564 1.00 18.75 62 ASP D CA 1
ATOM 7934 C C . ASP D 1 62 ? 85.747 124.732 7.090 1.00 18.25 62 ASP D C 1
ATOM 7935 O O . ASP D 1 62 ? 84.930 125.455 7.651 1.00 18.67 62 ASP D O 1
ATOM 7940 N N . ASN D 1 63 ? 86.551 123.913 7.758 1.00 18.45 63 ASN D N 1
ATOM 7941 C CA . ASN D 1 63 ? 86.464 123.784 9.209 1.00 18.28 63 ASN D CA 1
ATOM 7942 C C . ASN D 1 63 ? 87.387 124.724 9.982 1.00 18.55 63 ASN D C 1
ATOM 7943 O O . ASN D 1 63 ? 87.488 124.620 11.205 1.00 18.99 63 ASN D O 1
ATOM 7948 N N . SER D 1 64 ? 88.046 125.637 9.271 1.00 18.60 64 SER D N 1
ATOM 7949 C CA . SER D 1 64 ? 89.045 126.528 9.867 1.00 19.65 64 SER D CA 1
ATOM 7950 C C . SER D 1 64 ? 88.568 127.309 11.091 1.00 18.15 64 SER D C 1
ATOM 7951 O O . SER D 1 64 ? 89.312 127.475 12.060 1.00 19.08 64 SER D O 1
ATOM 7954 N N . LEU D 1 65 ? 87.324 127.776 11.050 1.00 17.21 65 LEU D N 1
ATOM 7955 C CA . LEU D 1 65 ? 86.777 128.562 12.146 1.00 18.09 65 LEU D CA 1
ATOM 7956 C C . LEU D 1 65 ? 85.777 127.752 12.950 1.00 17.46 65 LEU D C 1
ATOM 7957 O O . LEU D 1 65 ? 84.945 128.303 13.674 1.00 19.04 65 LEU D O 1
ATOM 7962 N N . VAL D 1 66 ? 85.864 126.435 12.819 1.00 16.39 66 VAL D N 1
ATOM 7963 C CA . VAL D 1 66 ? 84.933 125.555 13.503 1.00 15.90 66 VAL D CA 1
ATOM 7964 C C . VAL D 1 66 ? 85.499 125.067 14.833 1.00 16.04 66 VAL D C 1
ATOM 7965 O O . VAL D 1 66 ? 86.483 124.330 14.870 1.00 16.72 66 VAL D O 1
ATOM 7969 N N . VAL D 1 67 ? 84.901 125.523 15.925 1.00 14.93 67 VAL D N 1
ATOM 7970 C CA . VAL D 1 67 ? 85.139 124.916 17.223 1.00 15.97 67 VAL D CA 1
ATOM 7971 C C . VAL D 1 67 ? 84.475 123.540 17.175 1.00 15.10 67 VAL D C 1
ATOM 7972 O O . VAL D 1 67 ? 83.288 123.430 16.845 1.00 14.89 67 VAL D O 1
ATOM 7976 N N . ALA D 1 68 ? 85.230 122.490 17.484 1.00 15.63 68 ALA D N 1
ATOM 7977 C CA . ALA D 1 68 ? 84.693 121.129 17.426 1.00 14.82 68 ALA D CA 1
ATOM 7978 C C . ALA D 1 68 ? 83.602 120.965 18.481 1.00 14.39 68 ALA D C 1
ATOM 7979 O O . ALA D 1 68 ? 83.718 121.512 19.577 1.00 14.72 68 ALA D O 1
ATOM 7981 N N . THR D 1 69 ? 82.529 120.247 18.151 1.00 15.02 69 THR D N 1
ATOM 7982 C CA . THR D 1 69 ? 81.430 120.091 19.111 1.00 14.36 69 THR D CA 1
ATOM 7983 C C . THR D 1 69 ? 81.908 119.416 20.403 1.00 14.48 69 THR D C 1
ATOM 7984 O O . THR D 1 69 ? 81.477 119.776 21.505 1.00 13.56 69 THR D O 1
ATOM 7988 N N . ASP D 1 70 ? 82.826 118.463 20.272 1.00 15.02 70 ASP D N 1
ATOM 7989 C CA . ASP D 1 70 ? 83.397 117.813 21.440 1.00 16.28 70 ASP D CA 1
ATOM 7990 C C . ASP D 1 70 ? 84.124 118.831 22.323 1.00 15.26 70 ASP D C 1
ATOM 7991 O O . ASP D 1 70 ? 84.063 118.762 23.551 1.00 15.84 70 ASP D O 1
ATOM 7996 N N . SER D 1 71 ? 84.800 119.786 21.692 1.00 14.71 71 SER D N 1
ATOM 7997 C CA . SER D 1 71 ? 85.453 120.858 22.431 1.00 14.23 71 SER D CA 1
ATOM 7998 C C . SER D 1 71 ? 84.454 121.732 23.172 1.00 13.83 71 SER D C 1
ATOM 7999 O O . SER D 1 71 ? 84.736 122.205 24.270 1.00 12.75 71 SER D O 1
ATOM 8002 N N . MET D 1 72 ? 83.281 121.938 22.582 1.00 14.47 72 MET D N 1
ATOM 8003 C CA . MET D 1 72 ? 82.221 122.687 23.259 1.00 13.65 72 MET D CA 1
ATOM 8004 C C . MET D 1 72 ? 81.775 121.985 24.526 1.00 12.55 72 MET D C 1
ATOM 8005 O O . MET D 1 72 ? 81.521 122.627 25.552 1.00 12.03 72 MET D O 1
ATOM 8010 N N . LYS D 1 73 ? 81.651 120.664 24.434 1.00 13.28 73 LYS D N 1
ATOM 8011 C CA . LYS D 1 73 ? 81.285 119.851 25.572 1.00 14.55 73 LYS D CA 1
ATOM 8012 C C . LYS D 1 73 ? 82.315 120.006 26.693 1.00 13.88 73 LYS D C 1
ATOM 8013 O O . LYS D 1 73 ? 81.954 120.232 27.843 1.00 14.47 73 LYS D O 1
ATOM 8019 N N . ASN D 1 74 ? 83.600 119.920 26.346 1.00 13.81 74 ASN D N 1
ATOM 8020 C CA . ASN D 1 74 ? 84.668 120.100 27.326 1.00 13.33 74 ASN D CA 1
ATOM 8021 C C . ASN D 1 74 ? 84.622 121.487 27.957 1.00 12.60 74 ASN D C 1
ATOM 8022 O O . ASN D 1 74 ? 84.809 121.644 29.155 1.00 12.59 74 ASN D O 1
ATOM 8027 N N . PHE D 1 75 ? 84.372 122.494 27.130 1.00 11.47 75 PHE D N 1
ATOM 8028 C CA . PHE D 1 75 ? 84.264 123.874 27.594 1.00 13.24 75 PHE D CA 1
ATOM 8029 C C . PHE D 1 75 ? 83.198 124.004 28.684 1.00 12.90 75 PHE D C 1
ATOM 8030 O O . PHE D 1 75 ? 83.440 124.597 29.744 1.00 12.50 75 PHE D O 1
ATOM 8038 N N . ILE D 1 76 ? 82.014 123.443 28.433 1.00 12.89 76 ILE D N 1
ATOM 8039 C CA . ILE D 1 76 ? 80.918 123.578 29.369 1.00 13.36 76 ILE D CA 1
ATOM 8040 C C . ILE D 1 76 ? 81.251 122.850 30.656 1.00 12.79 76 ILE D C 1
ATOM 8041 O O . ILE D 1 76 ? 81.101 123.386 31.755 1.00 12.77 76 ILE D O 1
ATOM 8046 N N . GLN D 1 77 ? 81.730 121.624 30.511 1.00 13.95 77 GLN D N 1
ATOM 8047 C CA . GLN D 1 77 ? 82.025 120.815 31.674 1.00 15.26 77 GLN D CA 1
ATOM 8048 C C . GLN D 1 77 ? 83.113 121.440 32.561 1.00 15.08 77 GLN D C 1
ATOM 8049 O O . GLN D 1 77 ? 83.024 121.399 33.789 1.00 16.38 77 GLN D O 1
ATOM 8055 N N . ARG D 1 78 ? 84.112 122.069 31.954 1.00 14.59 78 ARG D N 1
ATOM 8056 C CA . ARG D 1 78 ? 85.142 122.707 32.753 1.00 15.52 78 ARG D CA 1
ATOM 8057 C C . ARG D 1 78 ? 84.642 123.975 33.435 1.00 14.76 78 ARG D C 1
ATOM 8058 O O . ARG D 1 78 ? 85.037 124.286 34.561 1.00 15.93 78 ARG D O 1
ATOM 8066 N N . HIS D 1 79 ? 83.765 124.711 32.764 1.00 14.01 79 HIS D N 1
ATOM 8067 C CA . HIS D 1 79 ? 83.193 125.885 33.395 1.00 13.91 79 HIS D CA 1
ATOM 8068 C C . HIS D 1 79 ? 82.222 125.543 34.527 1.00 12.87 79 HIS D C 1
ATOM 8069 O O . HIS D 1 79 ? 82.016 126.356 35.423 1.00 12.64 79 HIS D O 1
ATOM 8076 N N . ALA D 1 80 ? 81.662 124.334 34.518 1.00 13.24 80 ALA D N 1
ATOM 8077 C CA . ALA D 1 80 ? 80.857 123.898 35.648 1.00 13.16 80 ALA D CA 1
ATOM 8078 C C . ALA D 1 80 ? 81.699 123.776 36.915 1.00 13.11 80 ALA D C 1
ATOM 8079 O O . ALA D 1 80 ? 81.199 123.967 38.023 1.00 12.94 80 ALA D O 1
ATOM 8081 N N . ALA D 1 81 ? 82.986 123.488 36.749 1.00 14.15 81 ALA D N 1
ATOM 8082 C CA . ALA D 1 81 ? 83.872 123.368 37.901 1.00 15.91 81 ALA D CA 1
ATOM 8083 C C . ALA D 1 81 ? 84.260 124.737 38.450 1.00 17.02 81 ALA D C 1
ATOM 8084 O O . ALA D 1 81 ? 84.420 124.893 39.653 1.00 18.56 81 ALA D O 1
ATOM 8086 N N . SER D 1 82 ? 84.384 125.727 37.569 1.00 16.67 82 SER D N 1
ATOM 8087 C CA . SER D 1 82 ? 84.849 127.059 37.965 1.00 16.52 82 SER D CA 1
ATOM 8088 C C . SER D 1 82 ? 83.729 128.031 38.354 1.00 17.58 82 SER D C 1
ATOM 8089 O O . SER D 1 82 ? 83.986 129.056 38.993 1.00 19.79 82 SER D O 1
ATOM 8092 N N . TYR D 1 83 ? 82.495 127.719 37.962 1.00 17.61 83 TYR D N 1
ATOM 8093 C CA . TYR D 1 83 ? 81.345 128.557 38.310 1.00 16.48 83 TYR D CA 1
ATOM 8094 C C . TYR D 1 83 ? 81.194 128.665 39.822 1.00 17.20 83 TYR D C 1
ATOM 8095 O O . TYR D 1 83 ? 81.217 127.652 40.518 1.00 17.15 83 TYR D O 1
ATOM 8104 N N . GLU D 1 84 ? 81.016 129.889 40.315 1.00 17.90 84 GLU D N 1
ATOM 8105 C CA . GLU D 1 84 ? 80.928 130.137 41.748 1.00 18.61 84 GLU D CA 1
ATOM 8106 C C . GLU D 1 84 ? 79.530 130.560 42.186 1.00 17.60 84 GLU D C 1
ATOM 8107 O O . GLU D 1 84 ? 79.294 130.821 43.365 1.00 19.06 84 GLU D O 1
ATOM 8113 N N . GLY D 1 85 ? 78.602 130.618 41.236 1.00 15.74 85 GLY D N 1
ATOM 8114 C CA . GLY D 1 85 ? 77.245 131.033 41.541 1.00 16.01 85 GLY D CA 1
ATOM 8115 C C . GLY D 1 85 ? 76.349 129.879 41.926 1.00 14.87 85 GLY D C 1
ATOM 8116 O O . GLY D 1 85 ? 76.823 128.755 42.120 1.00 15.73 85 GLY D O 1
ATOM 8117 N N . ALA D 1 86 ? 75.047 130.140 42.001 1.00 13.71 86 ALA D N 1
ATOM 8118 C CA . ALA D 1 86 ? 74.124 129.163 42.590 1.00 14.36 86 ALA D CA 1
ATOM 8119 C C . ALA D 1 86 ? 72.873 128.922 41.765 1.00 13.95 86 ALA D C 1
ATOM 8120 O O . ALA D 1 86 ? 71.977 128.206 42.218 1.00 14.40 86 ALA D O 1
ATOM 8122 N N . THR D 1 87 ? 72.797 129.502 40.570 1.00 13.71 87 THR D N 1
ATOM 8123 C CA . THR D 1 87 ? 71.577 129.412 39.762 1.00 13.34 87 THR D CA 1
ATOM 8124 C C . THR D 1 87 ? 71.848 128.911 38.354 1.00 13.32 87 THR D C 1
ATOM 8125 O O . THR D 1 87 ? 72.945 129.065 37.813 1.00 12.66 87 THR D O 1
ATOM 8129 N N . LEU D 1 88 ? 70.830 128.301 37.761 1.00 14.05 88 LEU D N 1
ATOM 8130 C CA . LEU D 1 88 ? 70.953 127.762 36.416 1.00 13.59 88 LEU D CA 1
ATOM 8131 C C . LEU D 1 88 ? 71.181 128.900 35.425 1.00 12.95 88 LEU D C 1
ATOM 8132 O O . LEU D 1 88 ? 72.053 128.815 34.562 1.00 12.67 88 LEU D O 1
ATOM 8137 N N . GLU D 1 89 ? 70.401 129.972 35.564 1.00 11.84 89 GLU D N 1
ATOM 8138 C CA . GLU D 1 89 ? 70.530 131.124 34.678 1.00 12.57 89 GLU D CA 1
ATOM 8139 C C . GLU D 1 89 ? 71.898 131.784 34.792 1.00 12.80 89 GLU D C 1
ATOM 8140 O O . GLU D 1 89 ? 72.457 132.229 33.791 1.00 12.86 89 GLU D O 1
ATOM 8146 N N . GLY D 1 90 ? 72.408 131.870 36.017 1.00 12.85 90 GLY D N 1
ATOM 8147 C CA . GLY D 1 90 ? 73.743 132.388 36.260 1.00 13.97 90 GLY D CA 1
ATOM 8148 C C . GLY D 1 90 ? 74.780 131.565 35.536 1.00 12.54 90 GLY D C 1
ATOM 8149 O O . GLY D 1 90 ? 75.636 132.107 34.843 1.00 12.99 90 GLY D O 1
ATOM 8150 N N . PHE D 1 91 ? 74.694 130.242 35.666 1.00 11.87 91 PHE D N 1
ATOM 8151 C CA . PHE D 1 91 ? 75.656 129.387 34.997 1.00 13.04 91 PHE D CA 1
ATOM 8152 C C . PHE D 1 91 ? 75.605 129.527 33.474 1.00 12.54 91 PHE D C 1
ATOM 8153 O O . PHE D 1 91 ? 76.641 129.636 32.831 1.00 13.30 91 PHE D O 1
ATOM 8161 N N . LEU D 1 92 ? 74.403 129.541 32.898 1.00 11.54 92 LEU D N 1
ATOM 8162 C CA . LEU D 1 92 ? 74.273 129.635 31.452 1.00 11.71 92 LEU D CA 1
ATOM 8163 C C . LEU D 1 92 ? 74.835 130.955 30.914 1.00 12.68 92 LEU D C 1
ATOM 8164 O O . LEU D 1 92 ? 75.525 130.967 29.893 1.00 12.71 92 LEU D O 1
ATOM 8169 N N . GLN D 1 93 ? 74.551 132.057 31.597 1.00 12.61 93 GLN D N 1
ATOM 8170 C CA . GLN D 1 93 ? 75.096 133.327 31.125 1.00 12.90 93 GLN D CA 1
ATOM 8171 C C . GLN D 1 93 ? 76.621 133.356 31.230 1.00 13.94 93 GLN D C 1
ATOM 8172 O O . GLN D 1 93 ? 77.293 133.843 30.327 1.00 14.50 93 GLN D O 1
ATOM 8178 N N . TYR D 1 94 ? 77.143 132.820 32.332 1.00 13.69 94 TYR D N 1
ATOM 8179 C CA . TYR D 1 94 ? 78.577 132.678 32.554 1.00 13.17 94 TYR D CA 1
ATOM 8180 C C . TYR D 1 94 ? 79.243 131.943 31.391 1.00 13.35 94 TYR D C 1
ATOM 8181 O O . TYR D 1 94 ? 80.263 132.386 30.855 1.00 14.34 94 TYR D O 1
ATOM 8190 N N . VAL D 1 95 ? 78.659 130.821 30.987 1.00 12.79 95 VAL D N 1
ATOM 8191 C CA . VAL D 1 95 ? 79.198 130.024 29.882 1.00 12.93 95 VAL D CA 1
ATOM 8192 C C . VAL D 1 95 ? 79.113 130.728 28.527 1.00 12.14 95 VAL D C 1
ATOM 8193 O O . VAL D 1 95 ? 80.079 130.713 27.767 1.00 13.34 95 VAL D O 1
ATOM 8197 N N . CYS D 1 96 ? 77.962 131.335 28.232 1.00 12.72 96 CYS D N 1
ATOM 8198 C CA . CYS D 1 96 ? 77.793 132.113 27.004 1.00 12.91 96 CYS D CA 1
ATOM 8199 C C . CYS D 1 96 ? 78.869 133.179 26.876 1.00 12.75 96 CYS D C 1
ATOM 8200 O O . CYS D 1 96 ? 79.501 133.320 25.828 1.00 13.19 96 CYS D O 1
ATOM 8203 N N . GLU D 1 97 ? 79.045 133.944 27.945 1.00 12.79 97 GLU D N 1
ATOM 8204 C CA . GLU D 1 97 ? 80.012 135.039 27.912 1.00 13.20 97 GLU D CA 1
ATOM 8205 C C . GLU D 1 97 ? 81.421 134.496 27.755 1.00 14.57 97 GLU D C 1
ATOM 8206 O O . GLU D 1 97 ? 82.240 135.071 27.034 1.00 14.76 97 GLU D O 1
ATOM 8212 N N . ALA D 1 98 ? 81.697 133.370 28.406 1.00 14.63 98 ALA D N 1
ATOM 8213 C CA . ALA D 1 98 ? 83.015 132.751 28.321 1.00 14.42 98 ALA D CA 1
ATOM 8214 C C . ALA D 1 98 ? 83.326 132.292 26.894 1.00 14.29 98 ALA D C 1
ATOM 8215 O O . ALA D 1 98 ? 84.439 132.503 26.400 1.00 13.99 98 ALA D O 1
ATOM 8217 N N . PHE D 1 99 ? 82.353 131.663 26.232 1.00 14.16 99 PHE D N 1
ATOM 8218 C CA . PHE D 1 99 ? 82.536 131.273 24.835 1.00 14.21 99 PHE D CA 1
ATOM 8219 C C . PHE D 1 99 ? 82.875 132.500 23.978 1.00 15.17 99 PHE D C 1
ATOM 8220 O O . PHE D 1 99 ? 83.797 132.461 23.159 1.00 15.55 99 PHE D O 1
ATOM 8228 N N . LEU D 1 100 ? 82.129 133.589 24.167 1.00 15.09 100 LEU D N 1
ATOM 8229 C CA . LEU D 1 100 ? 82.351 134.799 23.375 1.00 14.71 100 LEU D CA 1
ATOM 8230 C C . LEU D 1 100 ? 83.716 135.416 23.646 1.00 16.05 100 LEU D C 1
ATOM 8231 O O . LEU D 1 100 ? 84.336 135.975 22.736 1.00 16.19 100 LEU D O 1
ATOM 8236 N N . ALA D 1 101 ? 84.193 135.306 24.882 1.00 15.40 101 ALA D N 1
ATOM 8237 C CA . ALA D 1 101 ? 85.501 135.858 25.224 1.00 16.90 101 ALA D CA 1
ATOM 8238 C C . ALA D 1 101 ? 86.597 135.039 24.569 1.00 16.39 101 ALA D C 1
ATOM 8239 O O . ALA D 1 101 ? 87.625 135.579 24.152 1.00 18.55 101 ALA D O 1
ATOM 8241 N N . LYS D 1 102 ? 86.379 133.728 24.485 1.00 15.69 102 LYS D N 1
ATOM 8242 C CA . LYS D 1 102 ? 87.389 132.825 23.943 1.00 16.51 102 LYS D CA 1
ATOM 8243 C C . LYS D 1 102 ? 87.460 132.877 22.414 1.00 17.27 102 LYS D C 1
ATOM 8244 O O . LYS D 1 102 ? 88.538 132.804 21.841 1.00 18.06 102 LYS D O 1
ATOM 8250 N N . TYR D 1 103 ? 86.311 133.003 21.758 1.00 16.57 103 TYR D N 1
ATOM 8251 C CA . TYR D 1 103 ? 86.235 132.865 20.308 1.00 16.44 103 TYR D CA 1
ATOM 8252 C C . TYR D 1 103 ? 85.677 134.127 19.655 1.00 17.46 103 TYR D C 1
ATOM 8253 O O . TYR D 1 103 ? 84.469 134.325 19.582 1.00 17.80 103 TYR D O 1
ATOM 8262 N N . SER D 1 104 ? 86.579 134.966 19.158 1.00 18.00 104 SER D N 1
ATOM 8263 C CA . SER D 1 104 ? 86.226 136.290 18.656 1.00 19.82 104 SER D CA 1
ATOM 8264 C C . SER D 1 104 ? 85.362 136.240 17.398 1.00 19.16 104 SER D C 1
ATOM 8265 O O . SER D 1 104 ? 84.654 137.194 17.093 1.00 19.81 104 SER D O 1
ATOM 8268 N N . HIS D 1 105 ? 85.421 135.124 16.678 1.00 18.85 105 HIS D N 1
ATOM 8269 C CA . HIS D 1 105 ? 84.683 134.970 15.421 1.00 19.58 105 HIS D CA 1
ATOM 8270 C C . HIS D 1 105 ? 83.204 134.604 15.603 1.00 18.71 105 HIS D C 1
ATOM 8271 O O . HIS D 1 105 ? 82.448 134.542 14.632 1.00 19.14 105 HIS D O 1
ATOM 8278 N N . LEU D 1 106 ? 82.796 134.347 16.841 1.00 17.02 106 LEU D N 1
ATOM 8279 C CA . LEU D 1 106 ? 81.398 134.072 17.131 1.00 15.85 106 LEU D CA 1
ATOM 8280 C C . LEU D 1 106 ? 80.645 135.376 17.373 1.00 15.30 106 LEU D C 1
ATOM 8281 O O . LEU D 1 106 ? 81.183 136.293 18.004 1.00 16.42 106 LEU D O 1
ATOM 8286 N N . ASP D 1 107 ? 79.406 135.454 16.883 1.00 14.89 107 ASP D N 1
ATOM 8287 C CA . ASP D 1 107 ? 78.546 136.623 17.100 1.00 15.89 107 ASP D CA 1
ATOM 8288 C C . ASP D 1 107 ? 77.582 136.406 18.269 1.00 14.46 107 ASP D C 1
ATOM 8289 O O . ASP D 1 107 ? 77.185 137.354 18.928 1.00 14.73 107 ASP D O 1
ATOM 8294 N N . ALA D 1 108 ? 77.178 135.161 18.501 1.00 14.14 108 ALA D N 1
ATOM 8295 C CA . ALA D 1 108 ? 76.229 134.872 19.570 1.00 12.61 108 ALA D CA 1
ATOM 8296 C C . ALA D 1 108 ? 76.378 133.430 20.017 1.00 11.88 108 ALA D C 1
ATOM 8297 O O . ALA D 1 108 ? 76.822 132.576 19.241 1.00 13.13 108 ALA D O 1
ATOM 8299 N N . VAL D 1 109 ? 76.050 133.189 21.285 1.00 12.06 109 VAL D N 1
ATOM 8300 C CA . VAL D 1 109 ? 76.045 131.848 21.859 1.00 11.62 109 VAL D CA 1
ATOM 8301 C C . VAL D 1 109 ? 74.757 131.622 22.643 1.00 11.11 109 VAL D C 1
ATOM 8302 O O . VAL D 1 109 ? 74.383 132.443 23.474 1.00 12.15 109 VAL D O 1
ATOM 8306 N N . ARG D 1 110 ? 74.091 130.500 22.378 1.00 11.63 110 ARG D N 1
ATOM 8307 C CA . ARG D 1 110 ? 72.847 130.166 23.060 1.00 11.05 110 ARG D CA 1
ATOM 8308 C C . ARG D 1 110 ? 73.016 128.910 23.891 1.00 10.90 110 ARG D C 1
ATOM 8309 O O . ARG D 1 110 ? 73.453 127.880 23.379 1.00 12.77 110 ARG D O 1
ATOM 8317 N N . LEU D 1 111 ? 72.666 129.002 25.164 1.00 10.28 111 LEU D N 1
ATOM 8318 C CA . LEU D 1 111 ? 72.633 127.834 26.038 1.00 12.02 111 LEU D CA 1
ATOM 8319 C C . LEU D 1 111 ? 71.216 127.578 26.507 1.00 12.45 111 LEU D C 1
ATOM 8320 O O . LEU D 1 111 ? 70.518 128.501 26.931 1.00 13.65 111 LEU D O 1
ATOM 8325 N N . GLU D 1 112 ? 70.803 126.316 26.417 1.00 12.37 112 GLU D N 1
ATOM 8326 C CA . GLU D 1 112 ? 69.541 125.854 26.984 1.00 13.40 112 GLU D CA 1
ATOM 8327 C C . GLU D 1 112 ? 69.861 124.770 28.003 1.00 13.52 112 GLU D C 1
ATOM 8328 O O . GLU D 1 112 ? 70.805 124.000 27.815 1.00 15.21 112 GLU D O 1
ATOM 8334 N N . ALA D 1 113 ? 69.095 124.696 29.083 1.00 11.83 113 ALA D N 1
ATOM 8335 C CA . ALA D 1 113 ? 69.354 123.647 30.058 1.00 12.40 113 ALA D CA 1
ATOM 8336 C C . ALA D 1 113 ? 68.077 123.101 30.654 1.00 11.21 113 ALA D C 1
ATOM 8337 O O . ALA D 1 113 ? 67.106 123.824 30.872 1.00 12.22 113 ALA D O 1
ATOM 8339 N N . LYS D 1 114 ? 68.087 121.792 30.885 1.00 11.22 114 LYS D N 1
ATOM 8340 C CA . LYS D 1 114 ? 67.039 121.104 31.632 1.00 12.04 114 LYS D CA 1
ATOM 8341 C C . LYS D 1 114 ? 67.674 120.510 32.872 1.00 10.98 114 LYS D C 1
ATOM 8342 O O . LYS D 1 114 ? 68.612 119.726 32.765 1.00 11.46 114 LYS D O 1
ATOM 8348 N N . GLU D 1 115 ? 67.189 120.894 34.045 1.00 10.66 115 GLU D N 1
ATOM 8349 C CA . GLU D 1 115 ? 67.740 120.383 35.293 1.00 9.62 115 GLU D CA 1
ATOM 8350 C C . GLU D 1 115 ? 67.677 118.870 35.293 1.00 9.93 115 GLU D C 1
ATOM 8351 O O . GLU D 1 115 ? 66.723 118.288 34.773 1.00 11.38 115 GLU D O 1
ATOM 8357 N N . TYR D 1 116 ? 68.727 118.264 35.837 1.00 9.81 116 TYR D N 1
ATOM 8358 C CA . TYR D 1 116 ? 68.785 116.830 36.095 1.00 10.34 116 TYR D CA 1
ATOM 8359 C C . TYR D 1 116 ? 68.509 116.758 37.593 1.00 11.46 116 TYR D C 1
ATOM 8360 O O . TYR D 1 116 ? 69.417 116.899 38.417 1.00 11.96 116 TYR D O 1
ATOM 8369 N N . ALA D 1 117 ? 67.234 116.580 37.930 1.00 11.11 117 ALA D N 1
ATOM 8370 C CA . ALA D 1 117 ? 66.719 116.868 39.261 1.00 11.41 117 ALA D CA 1
ATOM 8371 C C . ALA D 1 117 ? 66.917 115.733 40.244 1.00 11.03 117 ALA D C 1
ATOM 8372 O O . ALA D 1 117 ? 66.764 114.542 39.894 1.00 10.22 117 ALA D O 1
ATOM 8374 N N . PHE D 1 118 ? 67.200 116.112 41.487 1.00 12.19 118 PHE D N 1
ATOM 8375 C CA . PHE D 1 118 ? 67.315 115.162 42.595 1.00 12.51 118 PHE D CA 1
ATOM 8376 C C . PHE D 1 118 ? 66.476 115.608 43.779 1.00 13.79 118 PHE D C 1
ATOM 8377 O O . PHE D 1 118 ? 66.473 116.787 44.127 1.00 15.89 118 PHE D O 1
ATOM 8385 N N . ASP D 1 119 ? 65.787 114.659 44.405 1.00 13.08 119 ASP D N 1
ATOM 8386 C CA . ASP D 1 119 ? 65.021 114.926 45.615 1.00 13.67 119 ASP D CA 1
ATOM 8387 C C . ASP D 1 119 ? 65.826 114.596 46.856 1.00 13.74 119 ASP D C 1
ATOM 8388 O O . ASP D 1 119 ? 66.554 113.607 46.883 1.00 13.72 119 ASP D O 1
ATOM 8393 N N . ASP D 1 120 ? 65.651 115.402 47.895 1.00 13.65 120 ASP D N 1
ATOM 8394 C CA . ASP D 1 120 ? 66.057 115.019 49.241 1.00 13.62 120 ASP D CA 1
ATOM 8395 C C . ASP D 1 120 ? 65.156 113.890 49.723 1.00 14.09 120 ASP D C 1
ATOM 8396 O O . ASP D 1 120 ? 63.949 113.884 49.451 1.00 14.51 120 ASP D O 1
ATOM 8401 N N . ILE D 1 121 ? 65.738 112.936 50.442 1.00 14.75 121 ILE D N 1
ATOM 8402 C CA . ILE D 1 121 ? 64.975 111.804 50.952 1.00 15.14 121 ILE D CA 1
ATOM 8403 C C . ILE D 1 121 ? 65.181 111.589 52.449 1.00 14.83 121 ILE D C 1
ATOM 8404 O O . ILE D 1 121 ? 66.161 112.057 53.028 1.00 16.06 121 ILE D O 1
ATOM 8409 N N . GLN D 1 122 ? 64.242 110.882 53.067 1.00 14.55 122 GLN D N 1
ATOM 8410 C CA . GLN D 1 122 ? 64.286 110.577 54.489 1.00 15.24 122 GLN D CA 1
ATOM 8411 C C . GLN D 1 122 ? 64.913 109.207 54.725 1.00 15.09 122 GLN D C 1
ATOM 8412 O O . GLN D 1 122 ? 64.554 108.233 54.057 1.00 15.68 122 GLN D O 1
ATOM 8418 N N . VAL D 1 123 ? 65.857 109.145 55.663 1.00 14.76 123 VAL D N 1
ATOM 8419 C CA . VAL D 1 123 ? 66.484 107.888 56.046 1.00 14.96 123 VAL D CA 1
ATOM 8420 C C . VAL D 1 123 ? 66.447 107.707 57.561 1.00 14.87 123 VAL D C 1
ATOM 8421 O O . VAL D 1 123 ? 66.550 108.673 58.323 1.00 15.43 123 VAL D O 1
ATOM 8425 N N . GLY D 1 124 ? 66.290 106.461 57.991 1.00 15.18 124 GLY D N 1
ATOM 8426 C CA . GLY D 1 124 ? 66.376 106.113 59.395 1.00 16.97 124 GLY D CA 1
ATOM 8427 C C . GLY D 1 124 ? 67.828 106.018 59.808 1.00 19.70 124 GLY D C 1
ATOM 8428 O O . GLY D 1 124 ? 68.644 105.411 59.114 1.00 21.93 124 GLY D O 1
ATOM 8429 N N . THR D 1 125 ? 68.153 106.640 60.933 1.00 20.87 125 THR D N 1
ATOM 8430 C CA . THR D 1 125 ? 69.510 106.626 61.458 1.00 22.61 125 THR D CA 1
ATOM 8431 C C . THR D 1 125 ? 69.429 106.480 62.969 1.00 24.35 125 THR D C 1
ATOM 8432 O O . THR D 1 125 ? 68.337 106.403 63.532 1.00 23.84 125 THR D O 1
ATOM 8436 N N . ASP D 1 126 ? 70.578 106.460 63.633 1.00 26.31 126 ASP D N 1
ATOM 8437 C CA . ASP D 1 126 ? 70.590 106.330 65.088 1.00 29.10 126 ASP D CA 1
ATOM 8438 C C . ASP D 1 126 ? 69.983 107.543 65.797 1.00 28.99 126 ASP D C 1
ATOM 8439 O O . ASP D 1 126 ? 69.674 107.473 66.987 1.00 30.04 126 ASP D O 1
ATOM 8444 N N . LYS D 1 127 ? 69.817 108.644 65.065 1.00 27.63 127 LYS D N 1
ATOM 8445 C CA . LYS D 1 127 ? 69.203 109.857 65.597 1.00 27.45 127 LYS D CA 1
ATOM 8446 C C . LYS D 1 127 ? 67.743 109.989 65.179 1.00 26.53 127 LYS D C 1
ATOM 8447 O O . LYS D 1 127 ? 67.103 111.015 65.430 1.00 28.06 127 LYS D O 1
ATOM 8453 N N . GLY D 1 128 ? 67.225 108.955 64.527 1.00 22.52 128 GLY D N 1
ATOM 8454 C CA . GLY D 1 128 ? 65.859 108.965 64.045 1.00 20.51 128 GLY D CA 1
ATOM 8455 C C . GLY D 1 128 ? 65.775 109.147 62.540 1.00 19.22 128 GLY D C 1
ATOM 8456 O O . GLY D 1 128 ? 66.778 109.068 61.819 1.00 19.39 128 GLY D O 1
ATOM 8457 N N . VAL D 1 129 ? 64.566 109.391 62.050 1.00 18.57 129 VAL D N 1
ATOM 8458 C CA . VAL D 1 129 ? 64.380 109.604 60.626 1.00 18.21 129 VAL D CA 1
ATOM 8459 C C . VAL D 1 129 ? 64.705 111.049 60.261 1.00 18.17 129 VAL D C 1
ATOM 8460 O O . VAL D 1 129 ? 64.095 111.988 60.778 1.00 19.38 129 VAL D O 1
ATOM 8464 N N . VAL D 1 130 ? 65.696 111.221 59.389 1.00 16.80 130 VAL D N 1
ATOM 8465 C CA . VAL D 1 130 ? 66.173 112.547 59.016 1.00 17.59 130 VAL D CA 1
ATOM 8466 C C . VAL D 1 130 ? 66.428 112.619 57.518 1.00 15.81 130 VAL D C 1
ATOM 8467 O O . VAL D 1 130 ? 66.425 111.608 56.804 1.00 14.44 130 VAL D O 1
ATOM 8471 N N . THR D 1 131 ? 66.650 113.831 57.035 1.00 16.70 131 THR D N 1
ATOM 8472 C CA . THR D 1 131 ? 66.987 114.029 55.640 1.00 16.76 131 THR D CA 1
ATOM 8473 C C . THR D 1 131 ? 68.433 113.620 55.413 1.00 16.86 131 THR D C 1
ATOM 8474 O O . THR D 1 131 ? 69.325 114.069 56.130 1.00 18.32 131 THR D O 1
ATOM 8478 N N . SER D 1 132 ? 68.673 112.768 54.423 1.00 16.43 132 SER D N 1
ATOM 8479 C CA . SER D 1 132 ? 70.043 112.363 54.123 1.00 16.30 132 SER D CA 1
ATOM 8480 C C . SER D 1 132 ? 70.832 113.496 53.486 1.00 16.31 132 SER D C 1
ATOM 8481 O O . SER D 1 132 ? 70.309 114.225 52.656 1.00 16.21 132 SER D O 1
ATOM 8484 N N . ASP D 1 133 ? 72.099 113.624 53.863 1.00 17.63 133 ASP D N 1
ATOM 8485 C CA . ASP D 1 133 ? 72.995 114.561 53.196 1.00 19.41 133 ASP D CA 1
ATOM 8486 C C . ASP D 1 133 ? 73.910 113.806 52.240 1.00 18.87 133 ASP D C 1
ATOM 8487 O O . ASP D 1 133 ? 74.808 114.386 51.639 1.00 19.54 133 ASP D O 1
ATOM 8492 N N . LEU D 1 134 ? 73.658 112.506 52.094 1.00 18.44 134 LEU D N 1
ATOM 8493 C CA . LEU D 1 134 ? 74.507 111.646 51.278 1.00 19.67 134 LEU D CA 1
ATOM 8494 C C . LEU D 1 134 ? 73.767 111.016 50.108 1.00 18.98 134 LEU D C 1
ATOM 8495 O O . LEU D 1 134 ? 74.314 110.867 49.021 1.00 20.65 134 LEU D O 1
ATOM 8500 N N . VAL D 1 135 ? 72.526 110.626 50.348 1.00 16.57 135 VAL D N 1
ATOM 8501 C CA . VAL D 1 135 ? 71.772 109.883 49.349 1.00 15.36 135 VAL D CA 1
ATOM 8502 C C . VAL D 1 135 ? 70.608 110.716 48.847 1.00 14.57 135 VAL D C 1
ATOM 8503 O O . VAL D 1 135 ? 69.901 111.342 49.643 1.00 14.59 135 VAL D O 1
ATOM 8507 N N . PHE D 1 136 ? 70.437 110.732 47.526 1.00 13.08 136 PHE D N 1
ATOM 8508 C CA . PHE D 1 136 ? 69.376 111.503 46.882 1.00 11.87 136 PHE D CA 1
ATOM 8509 C C . PHE D 1 136 ? 68.670 110.668 45.827 1.00 11.47 136 PHE D C 1
ATOM 8510 O O . PHE D 1 136 ? 69.281 109.814 45.191 1.00 12.55 136 PHE D O 1
ATOM 8518 N N . ARG D 1 137 ? 67.375 110.906 45.662 1.00 10.85 137 ARG D N 1
ATOM 8519 C CA . ARG D 1 137 ? 66.614 110.241 44.618 1.00 10.91 137 ARG D CA 1
ATOM 8520 C C . ARG D 1 137 ? 66.666 111.021 43.316 1.00 11.67 137 ARG D C 1
ATOM 8521 O O . ARG D 1 137 ? 66.398 112.223 43.305 1.00 13.91 137 ARG D O 1
ATOM 8529 N N . LYS D 1 138 ? 67.006 110.361 42.216 1.00 11.93 138 LYS D N 1
ATOM 8530 C CA . LYS D 1 138 ? 66.870 110.996 40.912 1.00 12.66 138 LYS D CA 1
ATOM 8531 C C . LYS D 1 138 ? 65.402 111.192 40.617 1.00 13.11 138 LYS D C 1
ATOM 8532 O O . LYS D 1 138 ? 64.666 110.221 40.501 1.00 14.61 138 LYS D O 1
ATOM 8538 N N . SER D 1 139 ? 64.960 112.434 40.464 1.00 11.06 139 SER D N 1
ATOM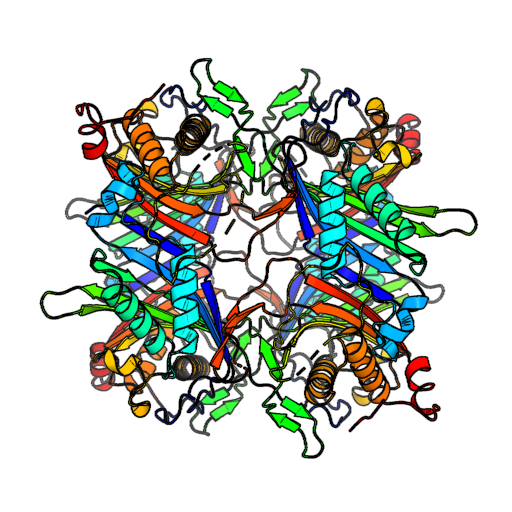 8539 C CA . SER D 1 139 ? 63.547 112.675 40.232 1.00 12.19 139 SER D CA 1
ATOM 8540 C C . SER D 1 139 ? 63.169 112.746 38.768 1.00 11.40 139 SER D C 1
ATOM 8541 O O . SER D 1 139 ? 63.814 113.439 37.973 1.00 10.79 139 SER D O 1
ATOM 8544 N N . ARG D 1 140 ? 62.105 112.026 38.421 1.00 10.83 140 ARG D N 1
ATOM 8545 C CA . ARG D 1 140 ? 61.559 112.073 37.072 1.00 10.75 140 ARG D CA 1
ATOM 8546 C C . ARG D 1 140 ? 60.312 112.947 37.023 1.00 10.81 140 ARG D C 1
ATOM 8547 O O . ARG D 1 140 ? 59.548 112.890 36.064 1.00 11.23 140 ARG D O 1
ATOM 8555 N N . ASN D 1 141 ? 60.118 113.751 38.065 1.00 10.52 141 ASN D N 1
ATOM 8556 C CA . ASN D 1 141 ? 58.990 114.676 38.111 1.00 11.06 141 ASN D CA 1
ATOM 8557 C C . ASN D 1 141 ? 59.354 116.036 37.509 1.00 10.77 141 ASN D C 1
ATOM 8558 O O . ASN D 1 141 ? 60.157 116.113 36.577 1.00 11.10 141 ASN D O 1
ATOM 8563 N N . GLU D 1 142 ? 58.751 117.106 38.018 1.00 11.09 142 GLU D N 1
ATOM 8564 C CA . GLU D 1 142 ? 58.997 118.428 37.443 1.00 10.49 142 GLU D CA 1
ATOM 8565 C C . GLU D 1 142 ? 60.450 118.862 37.606 1.00 10.58 142 GLU D C 1
ATOM 8566 O O . GLU D 1 142 ? 61.139 118.451 38.545 1.00 11.99 142 GLU D O 1
ATOM 8572 N N . TYR D 1 143 ? 60.920 119.692 36.684 1.00 10.43 143 TYR D N 1
ATOM 8573 C CA . TYR D 1 143 ? 62.320 120.066 36.686 1.00 10.60 143 TYR D CA 1
ATOM 8574 C C . TYR D 1 143 ? 62.492 121.503 36.206 1.00 10.94 143 TYR D C 1
ATOM 8575 O O . TYR D 1 143 ? 61.682 122.014 35.431 1.00 10.81 143 TYR D O 1
ATOM 8584 N N . VAL D 1 144 ? 63.559 122.131 36.676 1.00 10.69 144 VAL D N 1
ATOM 8585 C CA . VAL D 1 144 ? 63.858 123.511 36.356 1.00 11.27 144 VAL D CA 1
ATOM 8586 C C . VAL D 1 144 ? 64.416 123.644 34.952 1.00 10.77 144 VAL D C 1
ATOM 8587 O O . VAL D 1 144 ? 65.194 122.816 34.492 1.00 12.49 144 VAL D O 1
ATOM 8591 N N . THR D 1 145 ? 64.026 124.715 34.269 1.00 10.46 145 THR D N 1
ATOM 8592 C CA . THR D 1 145 ? 64.552 125.002 32.944 1.00 11.07 145 THR D CA 1
ATOM 8593 C C . THR D 1 145 ? 65.113 126.428 32.880 1.00 10.90 145 THR D C 1
ATOM 8594 O O . THR D 1 145 ? 64.739 127.294 33.675 1.00 11.76 145 THR D O 1
ATOM 8598 N N . ALA D 1 146 ? 66.026 126.653 31.937 1.00 11.12 146 ALA D N 1
ATOM 8599 C CA . ALA D 1 146 ? 66.516 128.002 31.645 1.00 10.92 146 ALA D CA 1
ATOM 8600 C C . ALA D 1 146 ? 67.133 128.060 30.259 1.00 11.48 146 ALA D C 1
ATOM 8601 O O . ALA D 1 146 ? 67.621 127.055 29.749 1.00 12.56 146 ALA D O 1
ATOM 8603 N N . THR D 1 147 ? 67.099 129.249 29.661 1.00 12.45 147 THR D N 1
ATOM 8604 C CA . THR D 1 147 ? 67.806 129.531 28.420 1.00 11.98 147 THR D CA 1
ATOM 8605 C C . THR D 1 147 ? 68.458 130.885 28.559 1.00 12.29 147 THR D C 1
ATOM 8606 O O . THR D 1 147 ? 67.854 131.818 29.084 1.00 13.50 147 THR D O 1
ATOM 8610 N N . VAL D 1 148 ? 69.707 130.983 28.120 1.00 11.30 148 VAL D N 1
ATOM 8611 C CA . VAL D 1 148 ? 70.337 132.288 27.977 1.00 11.67 148 VAL D CA 1
ATOM 8612 C C . VAL D 1 148 ? 71.035 132.361 26.636 1.00 11.70 148 VAL D C 1
ATOM 8613 O O . VAL D 1 148 ? 71.770 131.458 26.264 1.00 12.75 148 VAL D O 1
ATOM 8617 N N . GLU D 1 149 ? 70.783 133.432 25.884 1.00 11.20 149 GLU D N 1
ATOM 8618 C CA . GLU D 1 149 ? 71.533 133.670 24.666 1.00 12.01 149 GLU D CA 1
ATOM 8619 C C . GLU D 1 149 ? 72.176 135.048 24.768 1.00 11.89 149 GLU D C 1
ATOM 8620 O O . GLU D 1 149 ? 71.515 136.033 25.113 1.00 12.67 149 GLU D O 1
ATOM 8626 N N . VAL D 1 150 ? 73.477 135.093 24.501 1.00 11.99 150 VAL D N 1
ATOM 8627 C CA . VAL D 1 150 ? 74.233 136.331 24.563 1.00 11.86 150 VAL D CA 1
ATOM 8628 C C . VAL D 1 150 ? 74.785 136.628 23.173 1.00 12.60 150 VAL D C 1
ATOM 8629 O O . VAL D 1 150 ? 75.292 135.732 22.499 1.00 12.14 150 VAL D O 1
ATOM 8633 N N . ALA D 1 151 ? 74.664 137.887 22.744 1.00 13.43 151 ALA D N 1
ATOM 8634 C CA . ALA D 1 151 ? 75.212 138.335 21.470 1.00 13.97 151 ALA D CA 1
ATOM 8635 C C . ALA D 1 151 ? 76.217 139.465 21.670 1.00 14.33 151 ALA D C 1
ATOM 8636 O O . ALA D 1 151 ? 76.139 140.235 22.627 1.00 15.06 151 ALA D O 1
ATOM 8638 N N . ARG D 1 152 ? 77.161 139.556 20.748 1.00 14.88 152 ARG D N 1
ATOM 8639 C CA . ARG D 1 152 ? 78.130 140.634 20.764 1.00 17.06 152 ARG D CA 1
ATOM 8640 C C . ARG D 1 152 ? 77.438 141.931 20.330 1.00 17.40 152 ARG D C 1
ATOM 8641 O O . ARG D 1 152 ? 76.534 141.918 19.494 1.00 18.13 152 ARG D O 1
ATOM 8649 N N . THR D 1 153 ? 77.838 143.048 20.922 1.00 17.00 153 THR D N 1
ATOM 8650 C CA . THR D 1 153 ? 77.420 144.350 20.426 1.00 17.36 153 THR D CA 1
ATOM 8651 C C . THR D 1 153 ? 78.685 145.096 20.068 1.00 17.31 153 THR D C 1
ATOM 8652 O O . THR D 1 153 ? 79.794 144.585 20.251 1.00 18.78 153 THR D O 1
ATOM 8656 N N . ALA D 1 154 ? 78.527 146.321 19.588 1.00 16.80 154 ALA D N 1
ATOM 8657 C CA . ALA D 1 154 ? 79.669 147.144 19.218 1.00 17.17 154 ALA D CA 1
ATOM 8658 C C . ALA D 1 154 ? 80.487 147.567 20.446 1.00 17.74 154 ALA D C 1
ATOM 8659 O O . ALA D 1 154 ? 81.619 148.026 20.310 1.00 19.09 154 ALA D O 1
ATOM 8661 N N . SER D 1 155 ? 79.927 147.407 21.643 1.00 17.00 155 SER D N 1
ATOM 8662 C CA . SER D 1 155 ? 80.602 147.875 22.850 1.00 18.21 155 SER D CA 1
ATOM 8663 C C . SER D 1 155 ? 80.609 146.869 23.990 1.00 19.84 155 SER D C 1
ATOM 8664 O O . SER D 1 155 ? 80.690 147.247 25.162 1.00 20.90 155 SER D O 1
ATOM 8667 N N . GLY D 1 156 ? 80.532 145.590 23.645 1.00 18.81 156 GLY D N 1
ATOM 8668 C CA . GLY D 1 156 ? 80.575 144.531 24.636 1.00 18.57 156 GLY D CA 1
ATOM 8669 C C . GLY D 1 156 ? 79.671 143.393 24.220 1.00 17.18 156 GLY D C 1
ATOM 8670 O O . GLY D 1 156 ? 79.681 142.988 23.060 1.00 17.60 156 GLY D O 1
ATOM 8671 N N . THR D 1 157 ? 78.889 142.881 25.167 1.00 16.71 157 THR D N 1
ATOM 8672 C CA . THR D 1 157 ? 77.903 141.841 24.883 1.00 16.94 157 THR D CA 1
ATOM 8673 C C . THR D 1 157 ? 76.577 142.184 25.547 1.00 16.77 157 THR D C 1
ATOM 8674 O O . THR D 1 157 ? 76.517 143.021 26.449 1.00 18.55 157 THR D O 1
ATOM 8678 N N . GLU D 1 158 ? 75.514 141.521 25.108 1.00 15.03 158 GLU D N 1
ATOM 8679 C CA . GLU D 1 158 ? 74.195 141.708 25.697 1.00 15.88 158 GLU D CA 1
ATOM 8680 C C . GLU D 1 158 ? 73.413 140.397 25.682 1.00 14.59 158 GLU D C 1
ATOM 8681 O O . GLU D 1 158 ? 73.583 139.562 24.786 1.00 15.09 158 GLU D O 1
ATOM 8687 N N . VAL D 1 159 ? 72.557 140.230 26.682 1.00 14.76 159 VAL D N 1
ATOM 8688 C CA . VAL D 1 159 ? 71.624 139.109 26.708 1.00 14.17 159 VAL D CA 1
ATOM 8689 C C . VAL D 1 159 ? 70.488 139.395 25.742 1.00 15.05 159 VAL D C 1
ATOM 8690 O O . VAL D 1 159 ? 69.808 140.416 25.867 1.00 17.74 159 VAL D O 1
ATOM 8694 N N . VAL D 1 160 ? 70.316 138.534 24.747 1.00 13.58 160 VAL D N 1
ATOM 8695 C CA . VAL D 1 160 ? 69.251 138.737 23.769 1.00 15.44 160 VAL D CA 1
ATOM 8696 C C . VAL D 1 160 ? 68.060 137.822 24.017 1.00 16.02 160 VAL D C 1
ATOM 8697 O O . VAL D 1 160 ? 66.978 138.056 23.493 1.00 17.64 160 VAL D O 1
ATOM 8701 N N . GLU D 1 161 ? 68.253 136.783 24.826 1.00 15.75 161 GLU D N 1
ATOM 8702 C CA . GLU D 1 161 ? 67.125 136.011 25.341 1.00 16.00 161 GLU D CA 1
ATOM 8703 C C . GLU D 1 161 ? 67.453 135.467 26.722 1.00 14.78 161 GLU D C 1
ATOM 8704 O O . GLU D 1 161 ? 68.541 134.956 26.938 1.00 13.74 161 GLU D O 1
ATOM 8710 N N . GLN D 1 162 ? 66.509 135.590 27.648 1.00 13.49 162 GLN D N 1
ATOM 8711 C CA . GLN D 1 162 ? 66.612 134.952 28.954 1.00 12.62 162 GLN D CA 1
ATOM 8712 C C . GLN D 1 162 ? 65.275 134.294 29.270 1.00 11.97 162 GLN D C 1
ATOM 8713 O O . GLN D 1 162 ? 64.234 134.939 29.184 1.00 13.41 162 GLN D O 1
ATOM 8719 N N . ALA D 1 163 ? 65.306 133.003 29.597 1.00 11.58 163 ALA D N 1
ATOM 8720 C CA . ALA D 1 163 ? 64.109 132.270 29.995 1.00 12.41 163 ALA D CA 1
ATOM 8721 C C . ALA D 1 163 ? 64.369 131.507 31.286 1.00 11.61 163 ALA D C 1
ATOM 8722 O O . ALA D 1 163 ? 65.491 131.060 31.532 1.00 12.72 163 ALA D O 1
ATOM 8724 N N . SER D 1 164 ? 63.319 131.353 32.082 1.00 11.64 164 SER D N 1
ATOM 8725 C CA . SER D 1 164 ? 63.352 130.610 33.336 1.00 11.31 164 SER D CA 1
ATOM 8726 C C . SER D 1 164 ? 62.049 129.855 33.405 1.00 11.96 164 SER D C 1
ATOM 8727 O O . SER D 1 164 ? 61.002 130.385 33.037 1.00 11.91 164 SER D O 1
ATOM 8730 N N . GLY D 1 165 ? 62.087 128.620 33.883 1.00 11.17 165 GLY D N 1
ATOM 8731 C CA . GLY D 1 165 ? 60.847 127.882 34.004 1.00 11.06 165 GLY D CA 1
ATOM 8732 C C . GLY D 1 165 ? 60.879 126.649 34.875 1.00 10.97 165 GLY D C 1
ATOM 8733 O O . GLY D 1 165 ? 61.927 126.239 35.383 1.00 11.37 165 GLY D O 1
ATOM 8734 N N . ILE D 1 166 ? 59.694 126.090 35.061 1.00 10.83 166 ILE D N 1
ATOM 8735 C CA . ILE D 1 166 ? 59.531 124.773 35.655 1.00 11.50 166 ILE D CA 1
ATOM 8736 C C . ILE D 1 166 ? 58.695 123.964 34.667 1.00 11.50 166 ILE D C 1
ATOM 8737 O O . ILE D 1 166 ? 57.663 124.425 34.167 1.00 13.85 166 ILE D O 1
ATOM 8742 N N . ALA D 1 167 ? 59.161 122.760 34.361 1.00 11.84 167 ALA D N 1
ATOM 8743 C CA . ALA D 1 167 ? 58.549 121.920 33.337 1.00 12.31 167 ALA D CA 1
ATOM 8744 C C . ALA D 1 167 ? 57.938 120.677 33.970 1.00 11.29 167 ALA D C 1
ATOM 8745 O O . ALA D 1 167 ? 58.446 120.175 34.971 1.00 12.46 167 ALA D O 1
ATOM 8747 N N . ASP D 1 168 ? 56.835 120.207 33.393 1.00 11.31 168 ASP D N 1
ATOM 8748 C CA A ASP D 1 168 ? 56.252 118.908 33.743 0.57 10.95 168 ASP D CA 1
ATOM 8749 C CA B ASP D 1 168 ? 56.246 118.914 33.735 0.43 11.33 168 ASP D CA 1
ATOM 8750 C C . ASP D 1 168 ? 55.669 118.807 35.152 1.00 10.99 168 ASP D C 1
ATOM 8751 O O . ASP D 1 168 ? 55.822 117.780 35.820 1.00 11.14 168 ASP D O 1
ATOM 8760 N N . ILE D 1 169 ? 55.000 119.862 35.603 1.00 11.11 169 ILE D N 1
ATOM 8761 C CA . ILE D 1 169 ? 54.183 119.772 36.810 1.00 11.58 169 ILE D CA 1
ATOM 8762 C C . ILE D 1 169 ? 52.931 118.971 36.430 1.00 11.48 169 ILE D C 1
ATOM 8763 O O . ILE D 1 169 ? 52.278 119.282 35.441 1.00 12.85 169 ILE D O 1
ATOM 8768 N N . GLN D 1 170 ? 52.611 117.917 37.171 1.00 10.86 170 GLN D N 1
ATOM 8769 C CA . GLN D 1 170 ? 51.412 117.129 36.872 1.00 10.58 170 GLN D CA 1
ATOM 8770 C C . GLN D 1 170 ? 50.597 117.004 38.145 1.00 9.88 170 GLN D C 1
ATOM 8771 O O . GLN D 1 170 ? 51.009 116.328 39.079 1.00 10.38 170 GLN D O 1
ATOM 8777 N N . LEU D 1 171 ? 49.444 117.670 38.183 1.00 9.80 171 LEU D N 1
ATOM 8778 C CA . LEU D 1 171 ? 48.633 117.750 39.391 1.00 10.89 171 LEU D CA 1
ATOM 8779 C C . LEU D 1 171 ? 47.188 117.371 39.119 1.00 11.88 171 LEU D C 1
ATOM 8780 O O . LEU D 1 171 ? 46.616 117.733 38.091 1.00 11.80 171 LEU D O 1
ATOM 8785 N N . ILE D 1 172 ? 46.603 116.642 40.057 1.00 11.37 172 ILE D N 1
ATOM 8786 C CA . ILE D 1 172 ? 45.177 116.323 40.018 1.00 11.55 172 ILE D CA 1
ATOM 8787 C C . ILE D 1 172 ? 44.483 116.932 41.238 1.00 12.72 172 ILE D C 1
ATOM 8788 O O . ILE D 1 172 ? 45.073 117.025 42.310 1.00 12.90 172 ILE D O 1
ATOM 8793 N N . LYS D 1 173 ? 43.241 117.385 41.063 1.00 13.86 173 LYS D N 1
ATOM 8794 C CA . LYS D 1 173 ? 42.429 117.857 42.184 1.00 13.45 173 LYS D CA 1
ATOM 8795 C C . LYS D 1 173 ? 41.177 116.998 42.286 1.00 15.41 173 LYS D C 1
ATOM 8796 O O . LYS D 1 173 ? 40.368 116.963 41.362 1.00 15.84 173 LYS D O 1
ATOM 8802 N N . VAL D 1 174 ? 41.018 116.310 43.412 1.00 17.39 174 VAL D N 1
ATOM 8803 C CA . VAL D 1 174 ? 39.915 115.363 43.577 1.00 19.80 174 VAL D CA 1
ATOM 8804 C C . VAL D 1 174 ? 38.631 115.999 44.113 1.00 22.72 174 VAL D C 1
ATOM 8805 O O . VAL D 1 174 ? 37.857 115.375 44.840 1.00 24.58 174 VAL D O 1
ATOM 8809 N N . SER D 1 175 ? 38.400 117.246 43.732 1.00 23.91 175 SER D N 1
ATOM 8810 C CA . SER D 1 175 ? 37.156 117.924 44.045 1.00 26.51 175 SER D CA 1
ATOM 8811 C C . SER D 1 175 ? 36.187 117.662 42.905 1.00 29.43 175 SER D C 1
ATOM 8812 O O . SER D 1 175 ? 36.594 117.603 41.742 1.00 30.64 175 SER D O 1
ATOM 8815 N N . PHE D 1 179 ? 32.925 122.224 34.186 1.00 35.54 179 PHE D N 1
ATOM 8816 C CA . PHE D 1 179 ? 33.092 123.270 33.184 1.00 34.63 179 PHE D CA 1
ATOM 8817 C C . PHE D 1 179 ? 31.879 123.287 32.263 0.45 33.46 179 PHE D C 1
ATOM 8818 O O . PHE D 1 179 ? 31.496 122.255 31.709 0.83 33.81 179 PHE D O 1
ATOM 8826 N N . TYR D 1 180 ? 31.277 124.459 32.096 1.00 31.89 180 TYR D N 1
ATOM 8827 C CA . TYR D 1 180 ? 30.075 124.579 31.282 1.00 30.59 180 TYR D CA 1
ATOM 8828 C C . TYR D 1 180 ? 29.992 125.930 30.578 1.00 29.15 180 TYR D C 1
ATOM 8829 O O . TYR D 1 180 ? 30.783 126.834 30.848 1.00 28.50 180 TYR D O 1
ATOM 8831 N N . GLY D 1 181 ? 29.032 126.061 29.668 1.00 27.44 181 GLY D N 1
ATOM 8832 C CA . GLY D 1 181 ? 28.801 127.326 28.994 1.00 25.15 181 GLY D CA 1
ATOM 8833 C C . GLY D 1 181 ? 29.434 127.430 27.619 1.00 23.64 181 GLY D C 1
ATOM 8834 O O . GLY D 1 181 ? 29.389 128.482 26.988 1.00 23.92 181 GLY D O 1
ATOM 8835 N N . TYR D 1 182 ? 30.018 126.334 27.152 1.00 23.19 182 TYR D N 1
ATOM 8836 C CA . TYR D 1 182 ? 30.660 126.295 25.837 1.00 22.74 182 TYR D CA 1
ATOM 8837 C C . TYR D 1 182 ? 29.693 126.518 24.690 0.88 21.83 182 TYR D C 1
ATOM 8838 O O . TYR D 1 182 ? 28.481 126.370 24.836 1.00 22.46 182 TYR D O 1
ATOM 8847 N N . ILE D 1 183 ? 30.256 126.835 23.531 1.00 19.90 183 ILE D N 1
ATOM 8848 C CA . ILE D 1 183 ? 29.500 126.847 22.292 1.00 19.53 183 ILE D CA 1
ATOM 8849 C C . ILE D 1 183 ? 28.983 125.438 22.033 1.00 19.09 183 ILE D C 1
ATOM 8850 O O . ILE D 1 183 ? 29.715 124.457 22.176 1.00 19.98 183 ILE D O 1
ATOM 8855 N N . ILE D 1 184 ? 27.708 125.338 21.678 1.00 19.58 184 ILE D N 1
ATOM 8856 C CA . ILE D 1 184 ? 27.094 124.053 21.396 1.00 21.01 184 ILE D CA 1
ATOM 8857 C C . ILE D 1 184 ? 26.552 124.097 19.982 1.00 20.92 184 ILE D C 1
ATOM 8858 O O . ILE D 1 184 ? 25.726 124.945 19.657 1.00 22.77 184 ILE D O 1
ATOM 8863 N N . ASP D 1 185 ? 27.047 123.212 19.128 1.00 20.77 185 ASP D N 1
ATOM 8864 C CA . ASP D 1 185 ? 26.587 123.163 17.750 1.00 19.82 185 ASP D CA 1
ATOM 8865 C C . ASP D 1 185 ? 26.663 121.746 17.216 1.00 19.72 185 ASP D C 1
ATOM 8866 O O . ASP D 1 185 ? 26.721 120.796 17.992 1.00 18.56 185 ASP D O 1
ATOM 8871 N N . GLU D 1 186 ? 26.683 121.606 15.897 1.00 20.50 186 GLU D N 1
ATOM 8872 C CA A GLU D 1 186 ? 26.650 120.283 15.289 0.64 20.73 186 GLU D CA 1
ATOM 8873 C CA B GLU D 1 186 ? 26.663 120.290 15.269 0.36 20.91 186 GLU D CA 1
ATOM 8874 C C . GLU D 1 186 ? 27.909 119.477 15.595 1.00 20.31 186 GLU D C 1
ATOM 8875 O O . GLU D 1 186 ? 27.919 118.260 15.437 1.00 20.01 186 GLU D O 1
ATOM 8886 N N . TYR D 1 187 ? 28.959 120.152 16.054 1.00 18.95 187 TYR D N 1
ATOM 8887 C CA . TYR D 1 187 ? 30.211 119.462 16.363 1.00 18.21 187 TYR D CA 1
ATOM 8888 C C . TYR D 1 187 ? 30.318 119.017 17.814 1.00 18.51 187 TYR D C 1
ATOM 8889 O O . TYR D 1 187 ? 31.289 118.376 18.199 1.00 18.67 187 TYR D O 1
ATOM 8898 N N . THR D 1 188 ? 29.303 119.340 18.605 1.00 18.80 188 THR D N 1
ATOM 8899 C CA . THR D 1 188 ? 29.238 118.912 20.000 1.00 19.94 188 THR D CA 1
ATOM 8900 C C . THR D 1 188 ? 28.945 117.417 20.123 1.00 20.63 188 THR D C 1
ATOM 8901 O O . THR D 1 188 ? 28.044 116.894 19.461 1.00 22.19 188 THR D O 1
ATOM 8905 N N . THR D 1 189 ? 29.706 116.732 20.970 1.00 20.56 189 THR D N 1
ATOM 8906 C CA . THR D 1 189 ? 29.477 115.313 21.205 1.00 21.01 189 THR D CA 1
ATOM 8907 C C . THR D 1 189 ? 28.126 115.132 21.874 0.70 21.38 189 THR D C 1
ATOM 8908 O O . THR D 1 189 ? 27.846 115.762 22.891 0.73 20.49 189 THR D O 1
ATOM 8912 N N . LEU D 1 190 ? 27.288 114.285 21.283 0.52 22.71 190 LEU D N 1
ATOM 8913 C CA . LEU D 1 190 ? 25.949 114.034 21.804 0.69 24.20 190 LEU D CA 1
ATOM 8914 C C . LEU D 1 190 ? 25.967 112.991 22.918 0.68 24.87 190 LEU D C 1
ATOM 8915 O O . LEU D 1 190 ? 25.530 111.854 22.733 0.65 25.22 190 LEU D O 1
ATOM 8920 N N . ALA D 1 191 ? 26.484 113.395 24.073 1.00 25.40 191 ALA D N 1
ATOM 8921 C CA . ALA D 1 191 ? 26.520 112.543 25.252 0.76 25.17 191 ALA D CA 1
ATOM 8922 C C . ALA D 1 191 ? 26.424 113.392 26.514 1.00 26.16 191 ALA D C 1
ATOM 8923 O O . ALA D 1 191 ? 26.833 114.552 26.520 0.64 26.46 191 ALA D O 1
ATOM 8925 N N . GLU D 1 192 ? 25.890 112.809 27.582 0.64 26.72 192 GLU D N 1
ATOM 8926 C CA . GLU D 1 192 ? 25.784 113.512 28.855 1.00 27.26 192 GLU D CA 1
ATOM 8927 C C . GLU D 1 192 ? 27.157 113.655 29.501 1.00 28.04 192 GLU D C 1
ATOM 8928 O O . GLU D 1 192 ? 27.995 112.757 29.404 0.84 27.90 192 GLU D O 1
ATOM 8934 N N . ALA D 1 193 ? 27.382 114.788 30.157 0.78 28.83 193 ALA D N 1
ATOM 8935 C CA . ALA D 1 193 ? 28.656 115.039 30.820 1.00 29.64 193 ALA D CA 1
ATOM 8936 C C . ALA D 1 193 ? 28.700 114.399 32.205 0.28 29.33 193 ALA D C 1
ATOM 8937 O O . ALA D 1 193 ? 27.675 114.256 32.868 1.00 29.74 193 ALA D O 1
ATOM 8939 N N . THR D 1 194 ? 29.891 113.998 32.633 0.64 28.73 194 THR D N 1
ATOM 8940 C CA . THR D 1 194 ? 30.083 113.521 33.997 0.96 28.14 194 THR D CA 1
ATOM 8941 C C . THR D 1 194 ? 31.208 114.310 34.658 1.00 26.98 194 THR D C 1
ATOM 8942 O O . THR D 1 194 ? 32.068 114.867 33.974 0.89 25.77 194 THR D O 1
ATOM 8946 N N . ASP D 1 195 ? 31.195 114.363 35.986 0.67 27.10 195 ASP D N 1
ATOM 8947 C CA . ASP D 1 195 ? 32.226 115.077 36.732 1.00 27.17 195 ASP D CA 1
ATOM 8948 C C . ASP D 1 195 ? 33.422 114.176 36.988 0.92 24.63 195 ASP D C 1
ATOM 8949 O O . ASP D 1 195 ? 33.268 113.061 37.472 1.00 23.87 195 ASP D O 1
ATOM 8954 N N . ARG D 1 196 ? 34.615 114.668 36.664 1.00 23.68 196 ARG D N 1
ATOM 8955 C CA . ARG D 1 196 ? 35.848 113.940 36.928 1.00 22.08 196 ARG D CA 1
ATOM 8956 C C . ARG D 1 196 ? 36.844 114.879 37.593 1.00 19.71 196 ARG D C 1
ATOM 8957 O O . ARG D 1 196 ? 36.757 116.092 37.431 1.00 21.13 196 ARG D O 1
ATOM 8965 N N . PRO D 1 197 ? 37.802 114.324 38.344 1.00 17.91 197 PRO D N 1
ATOM 8966 C CA . PRO D 1 197 ? 38.827 115.173 38.962 1.00 16.67 197 PRO D CA 1
ATOM 8967 C C . PRO D 1 197 ? 39.678 115.854 37.888 1.00 15.96 197 PRO D C 1
ATOM 8968 O O . PRO D 1 197 ? 40.190 115.183 36.998 1.00 16.35 197 PRO D O 1
ATOM 8972 N N . LEU D 1 198 ? 39.808 117.173 37.952 1.00 14.92 198 LEU D N 1
ATOM 8973 C CA . LEU D 1 198 ? 40.657 117.884 37.000 1.00 14.71 198 LEU D CA 1
ATOM 8974 C C . LEU D 1 198 ? 42.131 117.490 37.138 1.00 13.92 198 LEU D C 1
ATOM 8975 O O . LEU D 1 198 ? 42.719 117.593 38.218 1.00 14.10 198 LEU D O 1
ATOM 8980 N N . TYR D 1 199 ? 42.713 117.043 36.029 1.00 12.44 199 TYR D N 1
ATOM 8981 C CA . TYR D 1 199 ? 44.078 116.547 36.015 1.00 12.14 199 TYR D CA 1
ATOM 8982 C C . TYR D 1 199 ? 44.816 117.360 34.961 1.00 12.72 199 TYR D C 1
ATOM 8983 O O . TYR D 1 199 ? 44.460 117.329 33.786 1.00 12.99 199 TYR D O 1
ATOM 8992 N N . ILE D 1 200 ? 45.835 118.101 35.398 1.00 12.26 200 ILE D N 1
ATOM 8993 C CA . ILE D 1 200 ? 46.532 119.060 34.538 1.00 13.22 200 ILE D CA 1
ATOM 8994 C C . ILE D 1 200 ? 48.044 118.849 34.501 1.00 12.56 200 ILE D C 1
ATOM 8995 O O . ILE D 1 200 ? 48.652 118.423 35.487 1.00 13.27 200 ILE D O 1
ATOM 9000 N N . PHE D 1 201 ? 48.632 119.122 33.341 1.00 11.35 201 PHE D N 1
ATOM 9001 C CA . PHE D 1 201 ? 50.079 119.231 33.190 1.00 11.33 201 PHE D CA 1
ATOM 9002 C C . PHE D 1 201 ? 50.350 120.709 32.978 1.00 11.23 201 PHE D C 1
ATOM 9003 O O . PHE D 1 201 ? 49.623 121.357 32.217 1.00 11.98 201 PHE D O 1
ATOM 9011 N N . LEU D 1 202 ? 51.399 121.231 33.613 1.00 11.44 202 LEU D N 1
ATOM 9012 C CA . LEU D 1 202 ? 51.762 122.646 33.484 1.00 12.59 202 LEU D CA 1
ATOM 9013 C C . LEU D 1 202 ? 53.251 122.805 33.237 1.00 12.88 202 LEU D C 1
ATOM 9014 O O . LEU D 1 202 ? 54.067 122.197 33.931 1.00 12.76 202 LEU D O 1
ATOM 9019 N N . ASN D 1 203 ? 53.589 123.616 32.241 1.00 12.68 203 ASN D N 1
ATOM 9020 C CA . ASN D 1 203 ? 54.919 124.187 32.117 1.00 12.84 203 ASN D CA 1
ATOM 9021 C C . ASN D 1 203 ? 54.736 125.668 32.360 1.00 12.48 203 ASN D C 1
ATOM 9022 O O . ASN D 1 203 ? 53.879 126.300 31.730 1.00 14.62 203 ASN D O 1
ATOM 9027 N N . ILE D 1 204 ? 55.504 126.219 33.289 1.00 11.35 204 ILE D N 1
ATOM 9028 C CA . ILE D 1 204 ? 55.377 127.629 33.624 1.00 11.01 204 ILE D CA 1
ATOM 9029 C C . ILE D 1 204 ? 56.709 128.308 33.404 1.00 10.75 204 ILE D C 1
ATOM 9030 O O . ILE D 1 204 ? 57.752 127.774 33.775 1.00 12.43 204 ILE D O 1
ATOM 9035 N N . GLY D 1 205 ? 56.681 129.480 32.783 1.00 11.46 205 GLY D N 1
ATOM 9036 C CA . GLY D 1 205 ? 57.885 130.267 32.580 1.00 12.40 205 GLY D CA 1
ATOM 9037 C C . GLY D 1 205 ? 57.683 131.697 33.037 1.00 13.03 205 GLY D C 1
ATOM 9038 O O . GLY D 1 205 ? 56.545 132.135 33.211 1.00 13.52 205 GLY D O 1
ATOM 9039 N N . TRP D 1 206 ? 58.779 132.421 33.246 1.00 13.66 206 TRP D N 1
ATOM 9040 C CA . TRP D 1 206 ? 58.696 133.821 33.656 1.00 12.37 206 TRP D CA 1
ATOM 9041 C C . TRP D 1 206 ? 59.863 134.618 33.088 1.00 13.47 206 TRP D C 1
ATOM 9042 O O . TRP D 1 206 ? 60.871 134.043 32.666 1.00 14.38 206 TRP D O 1
ATOM 9053 N N . ALA D 1 207 ? 59.703 135.938 33.068 1.00 14.34 207 ALA D N 1
ATOM 9054 C CA . ALA D 1 207 ? 60.747 136.852 32.612 1.00 13.95 207 ALA D CA 1
ATOM 9055 C C . ALA D 1 207 ? 60.969 137.913 33.669 1.00 14.45 207 ALA D C 1
ATOM 9056 O O . ALA D 1 207 ? 60.028 138.341 34.315 1.00 14.50 207 ALA D O 1
ATOM 9058 N N . TYR D 1 208 ? 62.221 138.332 33.820 1.00 14.43 208 TYR D N 1
ATOM 9059 C CA . TYR D 1 208 ? 62.606 139.363 34.777 1.00 15.33 208 TYR D CA 1
ATOM 9060 C C . TYR D 1 208 ? 62.652 140.745 34.133 1.00 16.69 208 TYR D C 1
ATOM 9061 O O . TYR D 1 208 ? 63.123 140.897 33.002 1.00 17.22 208 TYR D O 1
ATOM 9070 N N . GLU D 1 209 ? 62.182 141.749 34.866 1.00 17.06 209 GLU D N 1
ATOM 9071 C CA . GLU D 1 209 ? 62.371 143.142 34.453 1.00 17.68 209 GLU D CA 1
ATOM 9072 C C . GLU D 1 209 ? 63.858 143.473 34.399 1.00 18.30 209 GLU D C 1
ATOM 9073 O O . GLU D 1 209 ? 64.327 144.113 33.456 1.00 19.57 209 GLU D O 1
ATOM 9079 N N . ASN D 1 210 ? 64.589 143.022 35.413 1.00 17.62 210 ASN D N 1
ATOM 9080 C CA . ASN D 1 210 ? 66.025 143.241 35.503 1.00 17.81 210 ASN D CA 1
ATOM 9081 C C . ASN D 1 210 ? 66.713 141.894 35.414 1.00 16.48 210 ASN D C 1
ATOM 9082 O O . ASN D 1 210 ? 66.758 141.150 36.392 1.00 16.97 210 ASN D O 1
ATOM 9087 N N . GLN D 1 211 ? 67.223 141.583 34.228 1.00 15.92 211 GLN D N 1
ATOM 9088 C CA . GLN D 1 211 ? 67.710 140.246 33.913 1.00 15.77 211 GLN D CA 1
ATOM 9089 C C . GLN D 1 211 ? 68.833 139.775 34.822 1.00 15.32 211 GLN D C 1
ATOM 9090 O O . GLN D 1 211 ? 68.959 138.583 35.072 1.00 15.84 211 GLN D O 1
ATOM 9096 N N . ASP D 1 212 ? 69.645 140.687 35.334 1.00 16.77 212 ASP D N 1
ATOM 9097 C CA . ASP D 1 212 ? 70.698 140.306 36.267 1.00 17.15 212 ASP D CA 1
ATOM 9098 C C . ASP D 1 212 ? 70.164 139.662 37.548 1.00 17.42 212 ASP D C 1
ATOM 9099 O O . ASP D 1 212 ? 70.901 138.951 38.233 1.00 17.85 212 ASP D O 1
ATOM 9104 N N . ASP D 1 213 ? 68.894 139.897 37.877 1.00 16.74 213 ASP D N 1
ATOM 9105 C CA . ASP D 1 213 ? 68.297 139.230 39.039 1.00 16.82 213 ASP D CA 1
ATOM 9106 C C . ASP D 1 213 ? 68.393 137.698 38.955 1.00 16.56 213 ASP D C 1
ATOM 9107 O O . ASP D 1 213 ? 68.499 137.019 39.976 1.00 18.16 213 ASP D O 1
ATOM 9112 N N . ALA D 1 214 ? 68.350 137.172 37.733 1.00 14.26 214 ALA D N 1
ATOM 9113 C CA . ALA D 1 214 ? 68.404 135.737 37.495 1.00 13.93 214 ALA D CA 1
ATOM 9114 C C . ALA D 1 214 ? 69.749 135.115 37.859 1.00 14.27 214 ALA D C 1
ATOM 9115 O O . ALA D 1 214 ? 69.842 133.901 38.002 1.00 15.86 214 ALA D O 1
ATOM 9117 N N . LYS D 1 215 ? 70.781 135.938 38.012 1.00 15.02 215 LYS D N 1
ATOM 9118 C CA . LYS D 1 215 ? 72.111 135.466 38.374 1.00 16.04 215 LYS D CA 1
ATOM 9119 C C . LYS D 1 215 ? 72.220 135.064 39.842 1.00 17.27 215 LYS D C 1
ATOM 9120 O O . LYS D 1 215 ? 73.150 134.351 40.224 1.00 19.24 215 LYS D O 1
ATOM 9126 N N . GLY D 1 216 ? 71.304 135.553 40.670 1.00 17.02 216 GLY D N 1
ATOM 9127 C CA . GLY D 1 216 ? 71.237 135.125 42.053 1.00 18.83 216 GLY D CA 1
ATOM 9128 C C . GLY D 1 216 ? 72.224 135.798 42.980 1.00 20.82 216 GLY D C 1
ATOM 9129 O O . GLY D 1 216 ? 72.381 135.371 44.119 1.00 21.68 216 GLY D O 1
ATOM 9130 N N . ASP D 1 217 ? 72.882 136.853 42.508 1.00 21.71 217 ASP D N 1
ATOM 9131 C CA . ASP D 1 217 ? 73.850 137.565 43.339 1.00 23.86 217 ASP D CA 1
ATOM 9132 C C . ASP D 1 217 ? 73.173 138.230 44.533 1.00 24.41 217 ASP D C 1
ATOM 9133 O O . ASP D 1 217 ? 73.787 138.408 45.582 1.00 25.41 217 ASP D O 1
ATOM 9138 N N . ASN D 1 218 ? 71.905 138.596 44.359 1.00 24.21 218 ASN D N 1
ATOM 9139 C CA . ASN D 1 218 ? 71.037 138.964 45.473 1.00 23.55 218 ASN D CA 1
ATOM 9140 C C . ASN D 1 218 ? 69.840 138.021 45.485 1.00 21.55 218 ASN D C 1
ATOM 9141 O O . ASN D 1 218 ? 68.833 138.285 44.828 1.00 21.17 218 ASN D O 1
ATOM 9146 N N . PRO D 1 219 ? 69.944 136.920 46.241 1.00 20.86 219 PRO D N 1
ATOM 9147 C CA . PRO D 1 219 ? 68.921 135.873 46.193 1.00 20.57 219 PRO D CA 1
ATOM 9148 C C . PRO D 1 219 ? 67.536 136.354 46.598 1.00 20.25 219 PRO D C 1
ATOM 9149 O O . PRO D 1 219 ? 66.558 135.685 46.274 1.00 20.91 219 PRO D O 1
ATOM 9153 N N . ALA D 1 220 ? 67.450 137.490 47.283 1.00 19.99 220 ALA D N 1
ATOM 9154 C CA . ALA D 1 220 ? 66.152 138.051 47.636 1.00 19.93 220 ALA D CA 1
ATOM 9155 C C . ALA D 1 220 ? 65.359 138.406 46.380 1.00 19.24 220 ALA D C 1
ATOM 9156 O O . ALA D 1 220 ? 64.130 138.455 46.409 1.00 19.66 220 ALA D O 1
ATOM 9158 N N . ASN D 1 221 ? 66.072 138.656 45.285 1.00 18.20 221 ASN D N 1
ATOM 9159 C CA . ASN D 1 221 ? 65.449 139.000 44.014 1.00 18.66 221 ASN D CA 1
ATOM 9160 C C . ASN D 1 221 ? 65.414 137.855 43.014 1.00 16.82 221 ASN D C 1
ATOM 9161 O O . ASN D 1 221 ? 64.967 138.046 41.880 1.00 16.44 221 ASN D O 1
ATOM 9166 N N . TYR D 1 222 ? 65.906 136.682 43.420 1.00 15.85 222 TYR D N 1
ATOM 9167 C CA . TYR D 1 222 ? 65.891 135.501 42.563 1.00 15.49 222 TYR D CA 1
ATOM 9168 C C . TYR D 1 222 ? 64.618 134.711 42.780 1.00 16.90 222 TYR D C 1
ATOM 9169 O O . TYR D 1 222 ? 64.255 134.410 43.918 1.00 18.37 222 TYR D O 1
ATOM 9178 N N . VAL D 1 223 ? 63.951 134.370 41.684 1.00 15.35 223 VAL D N 1
ATOM 9179 C CA . VAL D 1 223 ? 62.732 133.581 41.762 1.00 14.84 223 VAL D CA 1
ATOM 9180 C C . VAL D 1 223 ? 63.067 132.113 41.523 1.00 13.76 223 VAL D C 1
ATOM 9181 O O . VAL D 1 223 ? 63.399 131.718 40.413 1.00 13.39 223 VAL D O 1
ATOM 9185 N N . ALA D 1 224 ? 62.979 131.303 42.571 1.00 13.28 224 ALA D N 1
ATOM 9186 C CA . ALA D 1 224 ? 63.231 129.873 42.435 1.00 13.29 224 ALA D CA 1
ATOM 9187 C C . ALA D 1 224 ? 62.024 129.184 41.810 1.00 12.32 224 ALA D C 1
ATOM 9188 O O . ALA D 1 224 ? 60.878 129.421 42.222 1.00 12.68 224 ALA D O 1
ATOM 9190 N N . ALA D 1 225 ? 62.281 128.344 40.808 1.00 12.09 225 ALA D N 1
ATOM 9191 C CA . ALA D 1 225 ? 61.215 127.583 40.146 1.00 11.74 225 ALA D CA 1
ATOM 9192 C C . ALA D 1 225 ? 60.381 126.793 41.149 1.00 11.14 225 ALA D C 1
ATOM 9193 O O . ALA D 1 225 ? 59.185 126.620 40.962 1.00 11.68 225 ALA D O 1
ATOM 9195 N N . GLU D 1 226 ? 61.012 126.325 42.222 1.00 11.96 226 GLU D N 1
ATOM 9196 C CA . GLU D 1 226 ? 60.301 125.576 43.249 1.00 12.75 226 GLU D CA 1
ATOM 9197 C C . GLU D 1 226 ? 59.248 126.424 43.947 1.00 12.69 226 GLU D C 1
ATOM 9198 O O . GLU D 1 226 ? 58.191 125.916 44.343 1.00 13.90 226 GLU D O 1
ATOM 9204 N N . GLN D 1 227 ? 59.537 127.710 44.106 1.00 12.28 227 GLN D N 1
ATOM 9205 C CA . GLN D 1 227 ? 58.560 128.626 44.694 1.00 13.45 227 GLN D CA 1
ATOM 9206 C C . GLN D 1 227 ? 57.358 128.794 43.777 1.00 12.35 227 GLN D C 1
ATOM 9207 O O . GLN D 1 227 ? 56.209 128.819 44.226 1.00 12.90 227 GLN D O 1
ATOM 9213 N N . VAL D 1 228 ? 57.634 128.889 42.485 1.00 12.94 228 VAL D N 1
ATOM 9214 C CA . VAL D 1 228 ? 56.591 129.031 41.482 1.00 12.55 228 VAL D CA 1
ATOM 9215 C C . VAL D 1 228 ? 55.723 127.776 41.443 1.00 12.79 228 VAL D C 1
ATOM 9216 O O . VAL D 1 228 ? 54.495 127.867 41.381 1.00 13.09 228 VAL D O 1
ATOM 9220 N N . ARG D 1 229 ? 56.362 126.608 41.499 1.00 12.33 229 ARG D N 1
ATOM 9221 C CA . ARG D 1 229 ? 55.652 125.331 41.573 1.00 13.01 229 ARG D CA 1
ATOM 9222 C C . ARG D 1 229 ? 54.726 125.311 42.793 1.00 12.87 229 ARG D C 1
ATOM 9223 O O . ARG D 1 229 ? 53.566 124.899 42.705 1.00 13.26 229 ARG D O 1
ATOM 9231 N N . ASP D 1 230 ? 55.238 125.753 43.937 1.00 11.59 230 ASP D N 1
ATOM 9232 C CA . ASP D 1 230 ? 54.437 125.805 45.157 1.00 12.70 230 ASP D CA 1
ATOM 9233 C C . ASP D 1 230 ? 53.269 126.789 45.053 1.00 12.64 230 ASP D C 1
ATOM 9234 O O . ASP D 1 230 ? 52.192 126.520 45.588 1.00 14.30 230 ASP D O 1
ATOM 9239 N N . ILE D 1 231 ? 53.468 127.923 44.378 1.00 11.97 231 ILE D N 1
ATOM 9240 C CA . ILE D 1 231 ? 52.358 128.846 44.148 1.00 13.06 231 ILE D CA 1
ATOM 9241 C C . ILE D 1 231 ? 51.288 128.169 43.288 1.00 12.89 231 ILE D C 1
ATOM 9242 O O . ILE D 1 231 ? 50.104 128.196 43.613 1.00 13.85 231 ILE D O 1
ATOM 9247 N N . ALA D 1 232 ? 51.706 127.564 42.188 1.00 13.07 232 ALA D N 1
ATOM 9248 C CA . ALA D 1 232 ? 50.774 126.841 41.320 1.00 13.41 232 ALA D CA 1
ATOM 9249 C C . ALA D 1 232 ? 49.948 125.800 42.073 1.00 13.25 232 ALA D C 1
ATOM 9250 O O . ALA D 1 232 ? 48.730 125.740 41.921 1.00 12.82 232 ALA D O 1
ATOM 9252 N N . ALA D 1 233 ? 50.607 124.985 42.890 1.00 13.20 233 ALA D N 1
ATOM 9253 C CA . ALA D 1 233 ? 49.912 123.949 43.632 1.00 13.42 233 ALA D CA 1
ATOM 9254 C C . ALA D 1 233 ? 48.932 124.555 44.629 1.00 12.65 233 ALA D C 1
ATOM 9255 O O . ALA D 1 233 ? 47.813 124.068 44.783 1.00 14.01 233 ALA D O 1
ATOM 9257 N N . SER D 1 234 ? 49.354 125.632 45.285 1.00 12.42 234 SER D N 1
ATOM 9258 C CA . SER D 1 234 ? 48.546 126.288 46.309 1.00 13.31 234 SER D CA 1
ATOM 9259 C C . SER D 1 234 ? 47.295 126.926 45.718 1.00 13.08 234 SER D C 1
ATOM 9260 O O . SER D 1 234 ? 46.204 126.815 46.277 1.00 14.78 234 SER D O 1
ATOM 9263 N N . VAL D 1 235 ? 47.456 127.580 44.577 1.00 14.04 235 VAL D N 1
ATOM 9264 C CA . VAL D 1 235 ? 46.323 128.190 43.900 1.00 14.24 235 VAL D CA 1
ATOM 9265 C C . VAL D 1 235 ? 45.360 127.115 43.386 1.00 14.08 235 VAL D C 1
ATOM 9266 O O . VAL D 1 235 ? 44.151 127.239 43.546 1.00 14.20 235 VAL D O 1
ATOM 9270 N N . PHE D 1 236 ? 45.896 126.041 42.809 1.00 13.78 236 PHE D N 1
ATOM 9271 C CA . PHE D 1 236 ? 45.072 124.913 42.357 1.00 13.65 236 PHE D CA 1
ATOM 9272 C C . PHE D 1 236 ? 44.237 124.364 43.524 1.00 14.02 236 PHE D C 1
ATOM 9273 O O . PHE D 1 236 ? 43.035 124.100 43.384 1.00 14.10 236 PHE D O 1
ATOM 9281 N N . HIS D 1 237 ? 44.870 124.242 44.690 1.00 14.80 237 HIS D N 1
ATOM 9282 C CA . HIS D 1 237 ? 44.203 123.743 45.898 1.00 13.69 237 HIS D CA 1
ATOM 9283 C C . HIS D 1 237 ? 43.061 124.636 46.366 1.00 15.31 237 HIS D C 1
ATOM 9284 O O . HIS D 1 237 ? 41.982 124.150 46.683 1.00 16.73 237 HIS D O 1
ATOM 9291 N N . THR D 1 238 ? 43.295 125.943 46.380 1.00 17.50 238 THR D N 1
ATOM 9292 C CA . THR D 1 238 ? 42.370 126.887 47.002 1.00 18.54 238 THR D CA 1
ATOM 9293 C C . THR D 1 238 ? 41.272 127.409 46.066 1.00 18.60 238 THR D C 1
ATOM 9294 O O . THR D 1 238 ? 40.106 127.514 46.457 1.00 18.79 238 THR D O 1
ATOM 9298 N N . LEU D 1 239 ? 41.645 127.715 44.831 1.00 19.43 239 LEU D N 1
ATOM 9299 C CA . LEU D 1 239 ? 40.729 128.330 43.877 1.00 20.54 239 LEU D CA 1
ATOM 9300 C C . LEU D 1 239 ? 39.651 127.361 43.406 1.00 21.19 239 LEU D C 1
ATOM 9301 O O . LEU D 1 239 ? 39.933 126.197 43.118 1.00 21.74 239 LEU D O 1
ATOM 9306 N N . ASP D 1 240 ? 38.412 127.840 43.344 1.00 23.23 240 ASP D N 1
ATOM 9307 C CA . ASP D 1 240 ? 37.358 127.115 42.652 1.00 25.17 240 ASP D CA 1
ATOM 9308 C C . ASP D 1 240 ? 37.441 127.529 41.190 1.00 24.83 240 ASP D C 1
ATOM 9309 O O . ASP D 1 240 ? 36.828 128.510 40.773 1.00 25.29 240 ASP D O 1
ATOM 9314 N N . ASN D 1 241 ? 38.232 126.800 40.415 1.00 24.32 241 ASN D N 1
ATOM 9315 C CA . ASN D 1 241 ? 38.472 127.193 39.035 1.00 23.87 241 ASN D CA 1
ATOM 9316 C C . ASN D 1 241 ? 37.270 126.883 38.155 1.00 23.80 241 ASN D C 1
ATOM 9317 O O . ASN D 1 241 ? 36.501 125.959 38.432 1.00 24.01 241 ASN D O 1
ATOM 9322 N N . LYS D 1 242 ? 37.121 127.662 37.091 1.00 24.20 242 LYS D N 1
ATOM 9323 C CA . LYS D 1 242 ? 36.002 127.524 36.166 1.00 23.98 242 LYS D CA 1
ATOM 9324 C C . LYS D 1 242 ? 36.471 126.871 34.872 1.00 22.94 242 LYS D C 1
ATOM 9325 O O . LYS D 1 242 ? 35.670 126.542 33.995 1.00 23.84 242 LYS D O 1
ATOM 9331 N N . SER D 1 243 ? 37.784 126.709 34.761 1.00 21.36 243 SER D N 1
ATOM 9332 C CA . SER D 1 243 ? 38.419 126.091 33.606 1.00 20.89 243 SER D CA 1
ATOM 9333 C C . SER D 1 243 ? 39.908 126.117 33.862 1.00 18.77 243 SER D C 1
ATOM 9334 O O . SER D 1 243 ? 40.367 126.765 34.801 1.00 17.25 243 SER D O 1
ATOM 9337 N N . ILE D 1 244 ? 40.664 125.409 33.034 1.00 18.46 244 ILE D N 1
ATOM 9338 C CA . ILE D 1 244 ? 42.113 125.508 33.104 1.00 17.44 244 ILE D CA 1
ATOM 9339 C C . ILE D 1 244 ? 42.529 126.925 32.721 1.00 16.87 244 ILE D C 1
ATOM 9340 O O . ILE D 1 244 ? 43.449 127.489 33.316 1.00 16.00 244 ILE D O 1
ATOM 9345 N N . GLN D 1 245 ? 41.845 127.497 31.730 1.00 16.14 245 GLN D N 1
ATOM 9346 C CA . GLN D 1 245 ? 42.097 128.872 31.305 1.00 15.96 245 GLN D CA 1
ATOM 9347 C C . GLN D 1 245 ? 42.021 129.817 32.493 1.00 15.80 245 GLN D C 1
ATOM 9348 O O . GLN D 1 245 ? 42.933 130.599 32.737 1.00 15.55 245 GLN D O 1
ATOM 9354 N N . HIS D 1 246 ? 40.918 129.725 33.227 1.00 15.24 246 HIS D N 1
ATOM 9355 C CA . HIS D 1 246 ? 40.689 130.537 34.411 1.00 16.07 246 HIS D CA 1
ATOM 9356 C C . HIS D 1 246 ? 41.749 130.268 35.486 1.00 15.13 246 HIS D C 1
ATOM 9357 O O . HIS D 1 246 ? 42.298 131.192 36.079 1.00 14.95 246 HIS D O 1
ATOM 9364 N N . LEU D 1 247 ? 42.048 128.996 35.720 1.00 15.07 247 LEU D N 1
ATOM 9365 C CA . LEU D 1 247 ? 43.057 128.619 36.706 1.00 14.07 247 LEU D CA 1
ATOM 9366 C C . LEU D 1 247 ? 44.423 129.254 36.453 1.00 14.23 247 LEU D C 1
ATOM 9367 O O . LEU D 1 247 ? 45.020 129.835 37.365 1.00 14.43 247 LEU D O 1
ATOM 9372 N N . ILE D 1 248 ? 44.914 129.163 35.222 1.00 13.64 248 ILE D N 1
ATOM 9373 C CA . ILE D 1 248 ? 46.262 129.631 34.957 1.00 13.93 248 ILE D CA 1
ATOM 9374 C C . ILE D 1 248 ? 46.340 131.150 34.995 1.00 13.67 248 ILE D C 1
ATOM 9375 O O . ILE D 1 248 ? 47.384 131.709 35.335 1.00 14.17 248 ILE D O 1
ATOM 9380 N N . TYR D 1 249 ? 45.232 131.821 34.690 1.00 13.46 249 TYR D N 1
ATOM 9381 C CA . TYR D 1 249 ? 45.202 133.267 34.852 1.00 13.83 249 TYR D CA 1
ATOM 9382 C C . TYR D 1 249 ? 45.494 133.623 36.311 1.00 13.69 249 TYR D C 1
ATOM 9383 O O . TYR D 1 249 ? 46.339 134.478 36.605 1.00 13.15 249 TYR D O 1
ATOM 9392 N N . HIS D 1 250 ? 44.813 132.942 37.226 1.00 13.63 250 HIS D N 1
ATOM 9393 C CA . HIS D 1 250 ? 44.997 133.188 38.649 1.00 13.24 250 HIS D CA 1
ATOM 9394 C C . HIS D 1 250 ? 46.338 132.725 39.206 1.00 13.44 250 HIS D C 1
ATOM 9395 O O . HIS D 1 250 ? 46.897 133.368 40.083 1.00 13.98 250 HIS D O 1
ATOM 9402 N N . ILE D 1 251 ? 46.866 131.622 38.693 1.00 13.38 251 ILE D N 1
ATOM 9403 C CA . ILE D 1 251 ? 48.209 131.232 39.068 1.00 13.84 251 ILE D CA 1
ATOM 9404 C C . ILE D 1 251 ? 49.188 132.327 38.640 1.00 14.13 251 ILE D C 1
ATOM 9405 O O . ILE D 1 251 ? 50.062 132.736 39.415 1.00 14.38 251 ILE D O 1
ATOM 9410 N N . GLY D 1 252 ? 49.025 132.812 37.412 1.00 13.49 252 GLY D N 1
ATOM 9411 C CA . GLY D 1 252 ? 49.889 133.858 36.899 1.00 13.57 252 GLY D CA 1
ATOM 9412 C C . GLY D 1 252 ? 49.815 135.140 37.709 1.00 13.73 252 GLY D C 1
ATOM 9413 O O . GLY D 1 252 ? 50.848 135.725 38.027 1.00 13.88 252 GLY D O 1
ATOM 9414 N N . LEU D 1 253 ? 48.601 135.575 38.031 1.00 13.87 253 LEU D N 1
ATOM 9415 C CA . LEU D 1 253 ? 48.417 136.775 38.853 1.00 14.13 253 LEU D CA 1
ATOM 9416 C C . LEU D 1 253 ? 49.136 136.639 40.188 1.00 14.50 253 LEU D C 1
ATOM 9417 O O . LEU D 1 253 ? 49.760 137.586 40.667 1.00 14.30 253 LEU D O 1
ATOM 9422 N N . THR D 1 254 ? 49.013 135.467 40.802 1.00 12.94 254 THR D N 1
ATOM 9423 C CA . THR D 1 254 ? 49.594 135.227 42.121 1.00 13.08 254 THR D CA 1
ATOM 9424 C C . THR D 1 254 ? 51.116 135.277 42.066 1.00 13.58 254 THR D C 1
ATOM 9425 O O . THR D 1 254 ? 51.752 135.858 42.944 1.00 14.52 254 THR D O 1
ATOM 9429 N N . ILE D 1 255 ? 51.698 134.675 41.032 1.00 13.49 255 ILE D N 1
ATOM 9430 C CA . ILE D 1 255 ? 53.152 134.707 40.870 1.00 12.83 255 ILE D CA 1
ATOM 9431 C C . ILE D 1 255 ? 53.638 136.153 40.696 1.00 13.64 255 ILE D C 1
ATOM 9432 O O . ILE D 1 255 ? 54.587 136.586 41.347 1.00 14.26 255 ILE D O 1
ATOM 9437 N N . LEU D 1 256 ? 52.973 136.899 39.820 1.00 14.03 256 LEU D N 1
ATOM 9438 C CA . LEU D 1 256 ? 53.293 138.309 39.613 1.00 14.12 256 LEU D CA 1
ATOM 9439 C C . LEU D 1 256 ? 53.153 139.143 40.896 1.00 13.72 256 LEU D C 1
ATOM 9440 O O . LEU D 1 256 ? 53.938 140.069 41.142 1.00 14.62 256 LEU D O 1
ATOM 9445 N N . ASP D 1 257 ? 52.151 138.816 41.708 1.00 14.42 257 ASP D N 1
ATOM 9446 C CA . ASP D 1 257 ? 51.916 139.484 42.987 1.00 14.52 257 ASP D CA 1
ATOM 9447 C C . ASP D 1 257 ? 53.069 139.252 43.964 1.00 14.86 257 ASP D C 1
ATOM 9448 O O . ASP D 1 257 ? 53.567 140.187 44.602 1.00 15.89 257 ASP D O 1
ATOM 9453 N N . ARG D 1 258 ? 53.491 137.995 44.081 1.00 16.13 258 ARG D N 1
ATOM 9454 C CA . ARG D 1 258 ? 54.576 137.641 44.984 1.00 16.41 258 ARG D CA 1
ATOM 9455 C C . ARG D 1 258 ? 55.927 138.149 44.503 1.00 16.27 258 ARG D C 1
ATOM 9456 O O . ARG D 1 258 ? 56.811 138.444 45.314 1.00 18.09 258 ARG D O 1
ATOM 9464 N N . PHE D 1 259 ? 56.091 138.240 43.186 1.00 15.68 259 PHE D N 1
ATOM 9465 C CA . PHE D 1 259 ? 57.378 138.638 42.620 1.00 15.32 259 PHE D CA 1
ATOM 9466 C C . PHE D 1 259 ? 57.229 139.839 41.683 1.00 16.47 259 PHE D C 1
ATOM 9467 O O . PHE D 1 259 ? 57.148 139.680 40.467 1.00 17.51 259 PHE D O 1
ATOM 9475 N N . PRO D 1 260 ? 57.203 141.054 42.253 1.00 17.93 260 PRO D N 1
ATOM 9476 C CA . PRO D 1 260 ? 57.001 142.281 41.470 1.00 17.75 260 PRO D CA 1
ATOM 9477 C C . PRO D 1 260 ? 58.090 142.508 40.424 1.00 17.26 260 PRO D C 1
ATOM 9478 O O . PRO D 1 260 ? 57.880 143.279 39.481 1.00 17.46 260 PRO D O 1
ATOM 9482 N N . GLN D 1 261 ? 59.235 141.852 40.591 1.00 16.80 261 GLN D N 1
ATOM 9483 C CA . GLN D 1 261 ? 60.356 142.044 39.682 1.00 15.96 261 GLN D CA 1
ATOM 9484 C C . GLN D 1 261 ? 60.214 141.234 38.385 1.00 16.30 261 GLN D C 1
ATOM 9485 O O . GLN D 1 261 ? 61.055 141.330 37.491 1.00 16.76 261 GLN D O 1
ATOM 9491 N N . LEU D 1 262 ? 59.149 140.438 38.291 1.00 15.37 262 LEU D N 1
ATOM 9492 C CA . LEU D 1 262 ? 58.836 139.718 37.052 1.00 15.70 262 LEU D CA 1
ATOM 9493 C C . LEU D 1 262 ? 57.915 140.553 36.161 1.00 16.78 262 LEU D C 1
ATOM 9494 O O . LEU D 1 262 ? 56.998 141.202 36.658 1.00 17.15 262 LEU D O 1
ATOM 9499 N N . THR D 1 263 ? 58.159 140.540 34.850 1.00 16.61 263 THR D N 1
ATOM 9500 C CA . THR D 1 263 ? 57.302 141.272 33.921 1.00 18.10 263 THR D CA 1
ATOM 9501 C C . THR D 1 263 ? 56.170 140.413 33.389 1.00 18.12 263 THR D C 1
ATOM 9502 O O . THR D 1 263 ? 55.105 140.924 33.048 1.00 19.86 263 THR D O 1
ATOM 9506 N N . GLU D 1 264 ? 56.401 139.105 33.313 1.00 18.20 264 GLU D N 1
ATOM 9507 C CA . GLU D 1 264 ? 55.388 138.208 32.787 1.00 18.67 264 GLU D CA 1
ATOM 9508 C C . GLU D 1 264 ? 55.585 136.781 33.253 1.00 16.11 264 GLU D C 1
ATOM 9509 O O . GLU D 1 264 ? 56.694 136.359 33.590 1.00 15.64 264 GLU D O 1
ATOM 9515 N N . VAL D 1 265 ? 54.481 136.046 33.262 1.00 14.68 265 VAL D N 1
ATOM 9516 C CA . VAL D 1 265 ? 54.484 134.610 33.498 1.00 13.61 265 VAL D CA 1
ATOM 9517 C C . VAL D 1 265 ? 53.763 133.954 32.330 1.00 14.25 265 VAL D C 1
ATOM 9518 O O . VAL D 1 265 ? 52.700 134.400 31.923 1.00 15.76 265 VAL D O 1
ATOM 9522 N N . ASN D 1 266 ? 54.332 132.881 31.792 1.00 13.73 266 ASN D N 1
ATOM 9523 C CA . ASN D 1 266 ? 53.719 132.215 30.650 1.00 14.95 266 ASN D CA 1
ATOM 9524 C C . ASN D 1 266 ? 53.419 130.756 30.970 1.00 14.48 266 ASN D C 1
ATOM 9525 O O . ASN D 1 266 ? 54.059 130.151 31.841 1.00 15.64 266 ASN D O 1
ATOM 9530 N N . PHE D 1 267 ? 52.421 130.203 30.290 1.00 13.65 267 PHE D N 1
ATOM 9531 C CA . PHE D 1 267 ? 51.945 128.858 30.574 1.00 13.89 267 PHE D CA 1
ATOM 9532 C C . PHE D 1 267 ? 51.796 128.052 29.306 1.00 13.84 267 PHE D C 1
ATOM 9533 O O . PHE D 1 267 ? 51.367 128.576 28.271 1.00 14.11 267 PHE D O 1
ATOM 9541 N N . GLY D 1 268 ? 52.143 126.772 29.409 1.00 13.88 268 GLY D N 1
ATOM 9542 C CA . GLY D 1 268 ? 51.741 125.760 28.450 1.00 13.73 268 GLY D CA 1
ATOM 9543 C C . GLY D 1 268 ? 51.121 124.640 29.267 1.00 14.53 268 GLY D C 1
ATOM 9544 O O . GLY D 1 268 ? 51.742 124.155 30.209 1.00 15.12 268 GLY D O 1
ATOM 9545 N N . THR D 1 269 ? 49.895 124.249 28.934 1.00 15.24 269 THR D N 1
ATOM 9546 C CA . THR D 1 269 ? 49.167 123.243 29.707 1.00 15.63 269 THR D CA 1
ATOM 9547 C C . THR D 1 269 ? 48.753 122.032 28.891 1.00 16.37 269 THR D C 1
ATOM 9548 O O . THR D 1 269 ? 48.722 122.081 27.667 1.00 17.88 269 THR D O 1
ATOM 9552 N N . ASN D 1 270 ? 48.424 120.951 29.594 1.00 14.90 270 ASN D N 1
ATOM 9553 C CA . ASN D 1 270 ? 47.610 119.870 29.052 1.00 14.92 270 ASN D CA 1
ATOM 9554 C C . ASN D 1 270 ? 46.453 119.630 30.010 1.00 13.73 270 ASN D C 1
ATOM 9555 O O . ASN D 1 270 ? 46.641 119.621 31.232 1.00 13.21 270 ASN D O 1
ATOM 9560 N N . ASN D 1 271 ? 45.273 119.387 29.456 1.00 13.91 271 ASN D N 1
ATOM 9561 C CA . ASN D 1 271 ? 44.186 118.769 30.200 1.00 12.97 271 ASN D CA 1
ATOM 9562 C C . ASN D 1 271 ? 44.272 117.258 30.011 1.00 12.95 271 ASN D C 1
ATOM 9563 O O . ASN D 1 271 ? 44.121 116.755 28.888 1.00 14.36 271 ASN D O 1
ATOM 9568 N N . ARG D 1 272 ? 44.519 116.538 31.105 1.00 11.97 272 ARG D N 1
ATOM 9569 C CA . ARG D 1 272 ? 44.719 115.088 31.055 1.00 11.87 272 ARG D CA 1
ATOM 9570 C C . ARG D 1 272 ? 43.641 114.322 31.822 1.00 12.38 272 ARG D C 1
ATOM 9571 O O . ARG D 1 272 ? 43.817 113.153 32.196 1.00 13.09 272 ARG D O 1
ATOM 9579 N N . THR D 1 273 ? 42.497 114.970 32.004 1.00 12.56 273 THR D N 1
ATOM 9580 C CA . THR D 1 273 ? 41.430 114.453 32.858 1.00 12.45 273 THR D CA 1
ATOM 9581 C C . THR D 1 273 ? 40.921 113.081 32.425 1.00 12.98 273 THR D C 1
ATOM 9582 O O . THR D 1 273 ? 40.703 112.836 31.242 1.00 13.61 273 THR D O 1
ATOM 9586 N N . TRP D 1 274 ? 40.746 112.199 33.405 1.00 13.08 274 TRP D N 1
ATOM 9587 C CA . TRP D 1 274 ? 40.267 110.836 33.196 1.00 12.27 274 TRP D CA 1
ATOM 9588 C C . TRP D 1 274 ? 38.820 110.766 32.685 1.00 13.51 274 TRP D C 1
ATOM 9589 O O . TRP D 1 274 ? 38.074 111.748 32.750 1.00 15.29 274 TRP D O 1
ATOM 9600 N N . ASP D 1 275 ? 38.432 109.582 32.205 1.00 13.63 275 ASP D N 1
ATOM 9601 C CA . ASP D 1 275 ? 37.044 109.275 31.872 1.00 14.01 275 ASP D CA 1
ATOM 9602 C C . ASP D 1 275 ? 36.415 108.532 33.041 1.00 13.83 275 ASP D C 1
ATOM 9603 O O . ASP D 1 275 ? 37.077 107.742 33.719 1.00 14.00 275 ASP D O 1
ATOM 9608 N N . THR D 1 276 ? 35.129 108.762 33.262 1.00 14.75 276 THR D N 1
ATOM 9609 C CA . THR D 1 276 ? 34.377 108.012 34.261 1.00 15.82 276 THR D CA 1
ATOM 9610 C C . THR D 1 276 ? 34.034 106.604 33.773 1.00 16.76 276 THR D C 1
ATOM 9611 O O . THR D 1 276 ? 33.638 106.415 32.617 1.00 19.25 276 THR D O 1
ATOM 9615 N N . VAL D 1 277 ? 34.175 105.614 34.653 1.00 17.24 277 VAL D N 1
ATOM 9616 C CA . VAL D 1 277 ? 33.667 104.284 34.365 1.00 18.41 277 VAL D CA 1
ATOM 9617 C C . VAL D 1 277 ? 32.539 103.945 35.322 1.00 18.61 277 VAL D C 1
ATOM 9618 O O . VAL D 1 277 ? 31.484 103.476 34.904 1.00 20.37 277 VAL D O 1
ATOM 9622 N N . VAL D 1 278 ? 32.765 104.166 36.614 1.00 18.17 278 VAL D N 1
ATOM 9623 C CA . VAL D 1 278 ? 31.706 103.986 37.604 1.00 18.52 278 VAL D CA 1
ATOM 9624 C C . VAL D 1 278 ? 31.487 105.292 38.352 1.00 20.13 278 VAL D C 1
ATOM 9625 O O . VAL D 1 278 ? 32.403 105.813 38.989 1.00 19.98 278 VAL D O 1
ATOM 9629 N N . GLU D 1 279 ? 30.275 105.829 38.251 1.00 22.77 279 GLU D N 1
ATOM 9630 C CA . GLU D 1 279 ? 29.926 107.062 38.934 1.00 25.51 279 GLU D CA 1
ATOM 9631 C C . GLU D 1 279 ? 29.959 106.846 40.441 1.00 27.00 279 GLU D C 1
ATOM 9632 O O . GLU D 1 279 ? 29.487 105.822 40.934 0.87 26.92 279 GLU D O 1
ATOM 9638 N N . GLY D 1 280 ? 30.514 107.812 41.168 1.00 27.80 280 GLY D N 1
ATOM 9639 C CA . GLY D 1 280 ? 30.572 107.733 42.617 1.00 29.85 280 GLY D CA 1
ATOM 9640 C C . GLY D 1 280 ? 29.190 107.685 43.242 1.00 31.66 280 GLY D C 1
ATOM 9641 O O . GLY D 1 280 ? 28.229 108.218 42.684 1.00 31.54 280 GLY D O 1
ATOM 9642 N N . THR D 1 281 ? 29.091 107.040 44.401 1.00 32.90 281 THR D N 1
ATOM 9643 C CA . THR D 1 281 ? 27.819 106.913 45.111 1.00 34.73 281 THR D CA 1
ATOM 9644 C C . THR D 1 281 ? 27.506 108.186 45.888 1.00 35.71 281 THR D C 1
ATOM 9645 O O . THR D 1 281 ? 26.360 108.440 46.262 1.00 36.86 281 THR D O 1
ATOM 9649 N N . ASP D 1 282 ? 28.544 108.978 46.131 1.00 35.91 282 ASP D N 1
ATOM 9650 C CA . ASP D 1 282 ? 28.426 110.238 46.850 1.00 35.55 282 ASP D CA 1
ATOM 9651 C C . ASP D 1 282 ? 29.712 111.019 46.621 1.00 34.63 282 ASP D C 1
ATOM 9652 O O . ASP D 1 282 ? 30.785 110.616 47.069 0.0000 34.56 282 ASP D O 1
ATOM 9657 N N . GLY D 1 283 ? 29.603 112.128 45.895 1.00 33.59 283 GLY D N 1
ATOM 9658 C CA . GLY D 1 283 ? 30.780 112.837 45.431 1.00 32.47 283 GLY D CA 1
ATOM 9659 C C . GLY D 1 283 ? 31.636 111.892 44.613 0.71 31.08 283 GLY D C 1
ATOM 9660 O O . GLY D 1 283 ? 31.145 111.226 43.705 1.00 31.53 283 GLY D O 1
ATOM 9661 N N . PHE D 1 284 ? 32.919 111.814 44.946 1.00 29.12 284 PHE D N 1
ATOM 9662 C CA . PHE D 1 284 ? 33.809 110.872 44.281 0.78 27.44 284 PHE D CA 1
ATOM 9663 C C . PHE D 1 284 ? 33.988 109.593 45.094 1.00 26.56 284 PHE D C 1
ATOM 9664 O O . PHE D 1 284 ? 34.778 108.728 44.732 1.00 25.76 284 PHE D O 1
ATOM 9672 N N . LYS D 1 285 ? 33.247 109.465 46.189 0.80 26.84 285 LYS D N 1
ATOM 9673 C CA . LYS D 1 285 ? 33.298 108.240 46.979 0.76 27.06 285 LYS D CA 1
ATOM 9674 C C . LYS D 1 285 ? 32.756 107.057 46.179 1.00 26.92 285 LYS D C 1
ATOM 9675 O O . LYS D 1 285 ? 31.619 107.075 45.710 1.00 27.76 285 LYS D O 1
ATOM 9681 N N . GLY D 1 286 ? 33.597 106.041 46.010 1.00 26.03 286 GLY D N 1
ATOM 9682 C CA . GLY D 1 286 ? 33.215 104.845 45.288 1.00 24.39 286 GLY D CA 1
ATOM 9683 C C . GLY D 1 286 ? 33.351 104.963 43.783 1.00 22.21 286 GLY D C 1
ATOM 9684 O O . GLY D 1 286 ? 32.964 104.051 43.052 1.00 22.38 286 GLY D O 1
ATOM 9685 N N . ALA D 1 287 ? 33.905 106.078 43.312 1.00 19.39 287 ALA D N 1
ATOM 9686 C CA . ALA D 1 287 ? 34.011 106.306 41.877 1.00 16.80 287 ALA D CA 1
ATOM 9687 C C . ALA D 1 287 ? 35.207 105.582 41.285 1.00 14.93 287 ALA D C 1
ATOM 9688 O O . ALA D 1 287 ? 36.223 105.388 41.947 1.00 14.56 287 ALA D O 1
ATOM 9690 N N . VAL D 1 288 ? 35.070 105.181 40.029 1.00 13.97 288 VAL D N 1
ATOM 9691 C CA . VAL D 1 288 ? 36.167 104.568 39.287 1.00 13.72 288 VAL D CA 1
ATOM 9692 C C . VAL D 1 288 ? 36.332 105.260 37.945 1.00 13.37 288 VAL D C 1
ATOM 9693 O O . VAL D 1 288 ? 35.359 105.474 37.224 1.00 13.01 288 VAL D O 1
ATOM 9697 N N . PHE D 1 289 ? 37.573 105.622 37.632 1.00 12.59 289 PHE D N 1
ATOM 9698 C CA . PHE D 1 289 ? 37.915 106.313 36.400 1.00 12.74 289 PHE D CA 1
ATOM 9699 C C . PHE D 1 289 ? 38.950 105.509 35.632 1.00 12.93 289 PHE D C 1
ATOM 9700 O O . PHE D 1 289 ? 39.503 104.541 36.152 1.00 12.29 289 PHE D O 1
ATOM 9708 N N . THR D 1 290 ? 39.207 105.920 34.397 1.00 11.44 290 THR D N 1
ATOM 9709 C CA . THR D 1 290 ? 40.229 105.292 33.568 1.00 11.03 290 THR D CA 1
ATOM 9710 C C . THR D 1 290 ? 40.848 106.324 32.632 1.00 10.37 290 THR D C 1
ATOM 9711 O O . THR D 1 290 ? 40.409 107.469 32.591 1.00 11.24 290 THR D O 1
ATOM 9715 N N . GLU D 1 291 ? 41.882 105.938 31.892 1.00 11.12 291 GLU D N 1
ATOM 9716 C CA . GLU D 1 291 ? 42.494 106.879 30.950 1.00 11.97 291 GLU D CA 1
ATOM 9717 C C . GLU D 1 291 ? 41.592 107.152 29.753 1.00 12.59 291 GLU D C 1
ATOM 9718 O O . GLU D 1 291 ? 40.881 106.258 29.284 1.00 12.36 291 GLU D O 1
ATOM 9724 N N . PRO D 1 292 ? 41.628 108.390 29.244 1.00 12.60 292 PRO D N 1
ATOM 9725 C CA . PRO D 1 292 ? 40.820 108.755 28.077 1.00 12.57 292 PRO D CA 1
ATOM 9726 C C . PRO D 1 292 ? 41.466 108.306 26.767 1.00 13.04 292 PRO D C 1
ATOM 9727 O O . PRO D 1 292 ? 42.556 107.743 26.763 1.00 13.53 292 PRO D O 1
ATOM 9731 N N . ARG D 1 293 ? 40.793 108.554 25.652 1.00 13.74 293 ARG D N 1
ATOM 9732 C CA . ARG D 1 293 ? 41.450 108.435 24.366 1.00 12.83 293 ARG D C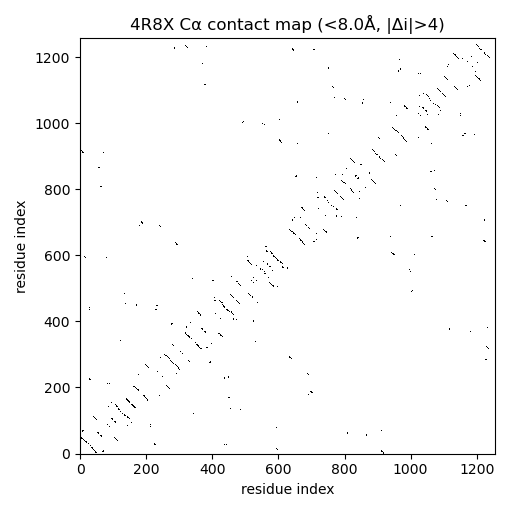A 1
ATOM 9733 C C . ARG D 1 293 ? 42.563 109.484 24.325 1.00 12.41 293 ARG D C 1
ATOM 9734 O O . ARG D 1 293 ? 42.578 110.401 25.136 1.00 11.80 293 ARG D O 1
ATOM 9742 N N . PRO D 1 294 ? 43.522 109.332 23.405 1.00 12.59 294 PRO D N 1
ATOM 9743 C CA . PRO D 1 294 ? 44.680 110.243 23.436 1.00 11.95 294 PRO D CA 1
ATOM 9744 C C . PRO D 1 294 ? 44.453 111.766 23.396 1.00 11.26 294 PRO D C 1
ATOM 9745 O O . PRO D 1 294 ? 45.232 112.475 24.040 1.00 10.74 294 PRO D O 1
ATOM 9749 N N . PRO D 1 295 ? 43.446 112.264 22.650 1.00 11.50 295 PRO D N 1
ATOM 9750 C CA . PRO D 1 295 ? 43.415 113.722 22.468 1.00 11.27 295 PRO D CA 1
ATOM 9751 C C . PRO D 1 295 ? 43.399 114.490 23.790 1.00 12.45 295 PRO D C 1
ATOM 9752 O O . PRO D 1 295 ? 42.650 114.144 24.714 1.00 12.71 295 PRO D O 1
ATOM 9756 N N . PHE D 1 296 ? 44.247 115.515 23.875 1.00 12.10 296 PHE D N 1
ATOM 9757 C CA . PHE D 1 296 ? 44.356 116.332 25.083 1.00 12.17 296 PHE D CA 1
ATOM 9758 C C . PHE D 1 296 ? 44.085 117.811 24.807 1.00 11.64 296 PHE D C 1
ATOM 9759 O O . PHE D 1 296 ? 44.538 118.358 23.810 1.00 11.37 296 PHE D O 1
ATOM 9767 N N . GLY D 1 297 ? 43.330 118.456 25.686 1.00 12.44 297 GLY D N 1
ATOM 9768 C CA . GLY D 1 297 ? 43.196 119.896 25.602 1.00 11.78 297 GLY D CA 1
ATOM 9769 C C . GLY D 1 297 ? 44.517 120.546 25.969 1.00 11.95 297 GLY D C 1
ATOM 9770 O O . GLY D 1 297 ? 45.280 120.002 26.775 1.00 13.50 297 GLY D O 1
ATOM 9771 N N . PHE D 1 298 ? 44.797 121.703 25.376 1.00 12.95 298 PHE D N 1
ATOM 9772 C CA . PHE D 1 298 ? 45.956 122.480 25.774 1.00 12.76 298 PHE D CA 1
ATOM 9773 C C . PHE D 1 298 ? 45.668 123.971 25.674 1.00 12.72 298 PHE D C 1
ATOM 9774 O O . PHE D 1 298 ? 44.770 124.401 24.945 1.00 13.23 298 PHE D O 1
ATOM 9782 N N . GLN D 1 299 ? 46.435 124.742 26.435 1.00 13.70 299 GLN D N 1
ATOM 9783 C CA . GLN D 1 299 ? 46.336 126.197 26.453 1.00 14.06 299 GLN D CA 1
ATOM 9784 C C . GLN D 1 299 ? 47.741 126.785 26.450 1.00 14.25 299 GLN D C 1
ATOM 9785 O O . GLN D 1 299 ? 48.666 126.208 27.030 1.00 15.71 299 GLN D O 1
ATOM 9791 N N . GLY D 1 300 ? 47.893 127.935 25.795 1.00 14.51 300 GLY D N 1
ATOM 9792 C CA . GLY D 1 300 ? 49.092 128.747 25.869 1.00 14.93 300 GLY D CA 1
ATOM 9793 C C . GLY D 1 300 ? 48.663 130.149 26.253 1.00 14.76 300 GLY D C 1
ATOM 9794 O O . GLY D 1 300 ? 47.739 130.700 25.658 1.00 14.93 300 GLY D O 1
ATOM 9795 N N . PHE D 1 301 ? 49.307 130.735 27.255 1.00 13.97 301 PHE D N 1
ATOM 9796 C CA . PHE D 1 301 ? 48.840 132.018 27.771 1.00 14.62 301 PHE D CA 1
ATOM 9797 C C . PHE D 1 301 ? 49.924 132.739 28.552 1.00 14.79 301 PHE D C 1
ATOM 9798 O O . PHE D 1 301 ? 50.717 132.109 29.247 1.00 15.45 301 PHE D O 1
ATOM 9806 N N . SER D 1 302 ? 49.964 134.059 28.434 1.00 15.45 302 SER D N 1
ATOM 9807 C CA . SER D 1 302 ? 50.851 134.859 29.269 1.00 15.70 302 SER D CA 1
ATOM 9808 C C . SER D 1 302 ? 50.072 135.891 30.081 1.00 16.58 302 SER D C 1
ATOM 9809 O O . SER D 1 302 ? 49.099 136.477 29.599 1.00 16.88 302 SER D O 1
ATOM 9812 N N . VAL D 1 303 ? 50.517 136.084 31.320 1.00 16.53 303 VAL D N 1
ATOM 9813 C CA . VAL D 1 303 ? 49.936 137.024 32.266 1.00 17.35 303 VAL D CA 1
ATOM 9814 C C . VAL D 1 303 ? 51.012 138.068 32.586 1.00 16.45 303 VAL D C 1
ATOM 9815 O O . VAL D 1 303 ? 52.190 137.728 32.729 1.00 16.13 303 VAL D O 1
ATOM 9819 N N . HIS D 1 304 ? 50.615 139.336 32.668 1.00 16.84 304 HIS D N 1
ATOM 9820 C CA . HIS D 1 304 ? 51.571 140.434 32.760 1.00 16.68 304 HIS D CA 1
ATOM 9821 C C . HIS D 1 304 ? 51.232 141.318 33.951 1.00 16.58 304 HIS D C 1
ATOM 9822 O O . HIS D 1 304 ? 50.107 141.278 34.440 1.00 17.14 304 HIS D O 1
ATOM 9829 N N . GLN D 1 305 ? 52.194 142.097 34.434 1.00 17.55 305 GLN D N 1
ATOM 9830 C CA . GLN D 1 305 ? 51.938 142.963 35.586 1.00 18.22 305 GLN D CA 1
ATOM 9831 C C . GLN D 1 305 ? 50.725 143.882 35.390 1.00 18.36 305 GLN D C 1
ATOM 9832 O O . GLN D 1 305 ? 50.000 144.168 36.337 1.00 18.19 305 GLN D O 1
ATOM 9838 N N . GLU D 1 306 ? 50.487 144.298 34.151 1.00 18.42 306 GLU D N 1
ATOM 9839 C CA . GLU D 1 306 ? 49.330 145.132 33.839 1.00 18.51 306 GLU D CA 1
ATOM 9840 C C . GLU D 1 306 ? 48.014 144.408 34.139 1.00 17.65 306 GLU D C 1
ATOM 9841 O O . GLU D 1 306 ? 47.024 145.043 34.504 1.00 17.98 306 GLU D O 1
ATOM 9847 N N . ASP D 1 307 ? 48.007 143.082 33.996 1.00 16.91 307 ASP D N 1
ATOM 9848 C CA . ASP D 1 307 ? 46.829 142.289 34.349 1.00 16.99 307 ASP D CA 1
ATOM 9849 C C . ASP D 1 307 ? 46.568 142.359 35.843 1.00 16.74 307 ASP D C 1
ATOM 9850 O O . ASP D 1 307 ? 45.436 142.551 36.279 1.00 17.47 307 ASP D O 1
ATOM 9855 N N . LEU D 1 308 ? 47.625 142.198 36.631 1.00 15.68 308 LEU D N 1
ATOM 9856 C CA . LEU D 1 308 ? 47.494 142.240 38.081 1.00 16.41 308 LEU D CA 1
ATOM 9857 C C . LEU D 1 308 ? 47.006 143.616 38.531 1.00 16.61 308 LEU D C 1
ATOM 9858 O O . LEU D 1 308 ? 46.129 143.725 39.388 1.00 16.59 308 LEU D O 1
ATOM 9863 N N . ALA D 1 309 ? 47.561 144.663 37.931 1.00 17.33 309 ALA D N 1
ATOM 9864 C CA . ALA D 1 309 ? 47.131 146.016 38.254 1.00 17.51 309 ALA D CA 1
ATOM 9865 C C . ALA D 1 309 ? 45.648 146.221 37.937 1.00 18.21 309 ALA D C 1
ATOM 9866 O O . ALA D 1 309 ? 44.920 146.856 38.706 1.00 18.34 309 ALA D O 1
ATOM 9868 N N . ARG D 1 310 ? 45.204 145.679 36.807 1.00 18.86 310 ARG D N 1
ATOM 9869 C CA . ARG D 1 310 ? 43.797 145.762 36.436 1.00 18.96 310 ARG D CA 1
ATOM 9870 C C . ARG D 1 310 ? 42.906 145.046 37.437 1.00 18.95 310 ARG D C 1
ATOM 9871 O O . ARG D 1 310 ? 41.856 145.565 37.794 1.00 19.76 310 ARG D O 1
ATOM 9879 N N . GLU D 1 311 ? 43.323 143.867 37.891 1.00 18.33 311 GLU D N 1
ATOM 9880 C CA . GLU D 1 311 ? 42.542 143.124 38.877 1.00 19.03 311 GLU D CA 1
ATOM 9881 C C . GLU D 1 311 ? 42.451 143.884 40.201 1.00 19.28 311 GLU D C 1
ATOM 9882 O O . GLU D 1 311 ? 41.381 143.971 40.797 1.00 19.89 311 GLU D O 1
ATOM 9888 N N . LYS D 1 312 ? 43.567 144.458 40.640 1.00 18.21 312 LYS D N 1
ATOM 9889 C CA . LYS D 1 312 ? 43.593 145.211 41.892 1.00 18.23 312 LYS D CA 1
ATOM 9890 C C . LYS D 1 312 ? 42.804 146.516 41.818 1.00 19.18 312 LYS D C 1
ATOM 9891 O O . LYS D 1 312 ? 42.387 147.043 42.846 1.00 20.22 312 LYS D O 1
ATOM 9897 N N . ALA D 1 313 ? 42.578 147.021 40.610 1.00 19.38 313 ALA D N 1
ATOM 9898 C CA . ALA D 1 313 ? 41.842 148.279 40.442 1.00 21.05 313 ALA D CA 1
ATOM 9899 C C . ALA D 1 313 ? 40.355 148.047 40.206 1.00 22.88 313 ALA D C 1
ATOM 9900 O O . ALA D 1 313 ? 39.575 148.999 40.124 1.00 23.93 313 ALA D O 1
ATOM 9902 N N . SER D 1 314 ? 39.967 146.782 40.098 1.00 21.90 314 SER D N 1
ATOM 9903 C CA . SER D 1 314 ? 38.607 146.437 39.701 1.00 22.59 314 SER D CA 1
ATOM 9904 C C . SER D 1 314 ? 37.709 146.049 40.868 1.00 23.50 314 SER D C 1
ATOM 9905 O O . SER D 1 314 ? 38.064 145.204 41.688 1.00 23.07 314 SER D O 1
ATOM 9908 N N . ALA D 1 315 ? 36.523 146.647 40.917 1.00 25.39 315 ALA D N 1
ATOM 9909 C CA . ALA D 1 315 ? 35.572 146.353 41.980 1.00 26.68 315 ALA D CA 1
ATOM 9910 C C . ALA D 1 315 ? 34.965 144.957 41.834 1.00 27.75 315 ALA D C 1
ATOM 9911 O O . ALA D 1 315 ? 34.446 144.386 42.799 1.00 29.10 315 ALA D O 1
ATOM 9913 N N . ASN D 1 316 ? 35.040 144.408 40.626 1.00 27.41 316 ASN D N 1
ATOM 9914 C CA . ASN D 1 316 ? 34.430 143.117 40.335 1.00 28.58 316 ASN D CA 1
ATOM 9915 C C . ASN D 1 316 ? 35.429 141.961 40.314 1.00 26.67 316 ASN D C 1
ATOM 9916 O O . ASN D 1 316 ? 35.067 140.837 39.968 1.00 27.48 316 ASN D O 1
ATOM 9921 N N . SER D 1 317 ? 36.679 142.230 40.679 1.00 24.10 317 SER D N 1
ATOM 9922 C CA . SER D 1 317 ? 37.714 141.197 40.628 1.00 22.41 317 SER D CA 1
ATOM 9923 C C . SER D 1 317 ? 37.457 140.057 41.607 1.00 22.47 317 SER D C 1
ATOM 9924 O O . SER D 1 317 ? 36.999 140.276 42.727 1.00 23.11 317 SER D O 1
ATOM 9927 N N . GLU D 1 318 ? 37.761 138.840 41.169 1.00 20.99 318 GLU D N 1
ATOM 9928 C CA . GLU D 1 318 ? 37.676 137.666 42.026 1.00 21.65 318 GLU D CA 1
ATOM 9929 C C . GLU D 1 318 ? 39.048 137.274 42.560 1.00 21.43 318 GLU D C 1
ATOM 9930 O O . GLU D 1 318 ? 39.165 136.353 43.364 1.00 23.08 318 GLU D O 1
ATOM 9936 N N . TYR D 1 319 ? 40.087 137.975 42.114 1.00 19.75 319 TYR D N 1
ATOM 9937 C CA . TYR D 1 319 ? 41.442 137.662 42.547 1.00 18.72 319 TYR D CA 1
ATOM 9938 C C . TYR D 1 319 ? 41.665 137.865 44.043 1.00 19.73 319 TYR D C 1
ATOM 9939 O O . TYR D 1 319 ? 41.401 138.943 44.587 1.00 19.02 319 TYR D O 1
ATOM 9948 N N . VAL D 1 320 ? 42.161 136.816 44.697 1.00 20.80 320 VAL D N 1
ATOM 9949 C CA . VAL D 1 320 ? 42.544 136.877 46.101 1.00 22.24 320 VAL D CA 1
ATOM 9950 C C . VAL D 1 320 ? 43.867 136.151 46.308 1.00 22.19 320 VAL D C 1
ATOM 9951 O O . VAL D 1 320 ? 44.171 135.180 45.621 1.00 23.01 320 VAL D O 1
ATOM 9955 N N . ALA D 1 321 ? 44.659 136.635 47.254 1.00 22.41 321 ALA D N 1
ATOM 9956 C CA . ALA D 1 321 ? 45.913 135.991 47.601 1.00 22.22 321 ALA D CA 1
ATOM 9957 C C . ALA D 1 321 ? 46.039 135.919 49.114 1.00 21.61 321 ALA D C 1
ATOM 9958 O O . ALA D 1 321 ? 45.428 136.706 49.839 1.00 22.13 321 ALA D O 1
ATOM 9960 N N . LEU D 1 322 ? 46.822 134.960 49.591 1.00 21.65 322 LEU D N 1
ATOM 9961 C CA . LEU D 1 322 ? 47.068 134.832 51.021 1.00 24.01 322 LEU D CA 1
ATOM 9962 C C . LEU D 1 322 ? 47.708 136.103 51.569 1.00 26.19 322 LEU D C 1
ATOM 9963 O O . LEU D 1 322 ? 48.484 136.758 50.871 1.00 26.39 322 LEU D O 1
#

Solvent-accessible surface area: 47590 Å² total; per-residue (Å²): 153,70,57,31,59,1,0,22,0,38,0,42,0,0,9,0,84,5,77,50,6,116,50,9,78,154,13,58,5,8,112,49,48,100,52,78,4,16,22,21,7,4,14,0,83,0,7,0,60,6,144,97,1,60,55,3,0,26,108,9,55,8,70,76,1,2,6,21,51,3,0,43,13,3,0,3,86,24,4,30,61,19,152,20,11,3,14,4,6,1,0,9,74,0,0,60,20,0,2,91,85,12,97,16,0,58,10,0,53,0,56,4,100,35,25,9,39,34,74,22,87,0,1,28,142,84,34,36,59,73,3,99,46,0,5,38,25,6,61,4,14,60,13,35,3,16,0,13,0,20,88,44,123,118,34,57,94,30,77,70,22,37,4,4,5,12,42,1,20,6,0,4,15,47,36,0,11,20,99,36,5,34,111,37,103,30,24,93,64,84,94,27,110,83,38,17,0,10,0,40,0,76,3,10,5,30,13,132,81,68,82,23,0,59,9,128,85,35,52,58,10,0,2,3,22,0,0,56,19,0,0,3,4,17,0,27,78,27,108,2,62,1,5,8,3,0,0,4,10,0,0,0,4,0,1,30,35,0,86,34,1,57,42,0,53,8,34,4,38,18,71,45,9,33,66,57,37,149,98,38,0,22,6,33,25,84,38,19,23,5,11,5,1,0,2,0,43,49,118,2,13,64,137,26,127,94,46,112,136,38,111,28,111,48,94,156,64,62,29,59,2,0,21,0,38,0,42,0,0,36,11,136,3,77,51,4,119,50,11,81,84,14,58,5,10,109,46,56,92,53,75,6,18,22,19,8,2,15,0,80,0,8,0,59,8,146,97,1,61,53,4,0,26,104,11,56,8,70,72,1,2,20,28,50,5,0,39,15,2,0,4,97,22,3,39,58,16,149,20,10,3,16,3,5,1,0,12,75,0,0,62,21,0,4,93,81,9,97,17,0,56,10,0,50,0,58,4,101,34,27,9,42,35,74,22,88,0,0,24,126,168,34,38,56,72,3,97,58,0,5,34,29,9,55,4,16,50,12,34,4,18,0,13,0,20,87,50,120,120,37,54,95,18,80,73,22,43,5,4,4,13,55,2,23,5,0,17,4,96,114,188,46,63,37,140,40,118,25,36,64,180,79,169,100,47,122,90,2,20,6,0,49,2,74,3,10,5,29,13,133,75,63,80,22,0,62,11,126,83,34,53,54,10,0,2,3,21,0,0,52,20,0,0,2,4,18,0,29,86,30,122,32,84,2,2,12,3,0,0,1,12,0,0,0,4,0,1,32,33,1,87,33,1,53,45,0,54,8,30,5,28,40,67,16,0,31,34,55,37,120,67,74,144,15,1,0,2,8,29,34,88,39,20,21,3,11,9,1,0,1,0,32,45,125,5,11,64,109,18,128,92,53,107,134,40,111,28,115,44,97,158,63,62,22,56,1,0,22,0,34,0,43,0,0,25,0,77,4,78,53,6,124,52,10,69,128,8,60,4,4,106,48,38,101,48,79,6,17,24,11,6,2,14,0,76,0,7,0,59,5,139,101,1,62,51,4,0,23,107,8,58,7,70,71,1,2,0,25,22,1,0,40,14,3,0,4,86,24,4,31,60,17,151,19,12,3,13,3,6,1,0,11,74,0,0,61,20,0,2,93,82,11,101,15,0,61,9,0,52,0,58,4,101,28,24,10,39,35,73,22,88,0,1,23,142,82,38,41,59,71,3,100,50,0,6,39,26,7,62,3,15,60,8,34,4,17,0,13,0,20,91,48,126,117,37,57,92,28,76,69,21,38,5,5,4,13,45,1,17,6,1,18,7,76,82,89,148,51,60,36,133,36,104,29,29,127,46,35,6,0,45,2,80,3,10,6,30,12,130,83,68,79,23,0,66,10,128,84,35,47,52,11,0,2,3,21,0,0,53,19,0,0,1,4,18,0,28,84,33,121,17,67,4,7,5,5,0,0,5,13,0,0,0,4,0,1,31,36,0,88,28,1,56,46,0,56,10,30,6,27,50,64,36,10,41,63,53,36,140,64,90,173,22,1,0,4,7,29,35,85,39,23,24,2,10,7,1,0,3,0,40,41,108,4,10,66,138,30,122,92,50,117,141,32,122,32,118,45,94,156,74,59,31,58,2,0,22,0,40,0,42,0,0,23,3,88,4,77,55,6,124,50,9,88,154,14,59,5,9,110,48,47,96,52,78,5,16,23,22,7,2,29,0,81,0,8,0,60,7,137,91,1,58,53,5,0,17,108,11,56,8,70,72,2,2,22,27,52,5,0,37,10,3,0,0,93,24,2,27,60,16,151,21,11,3,16,3,6,1,0,10,75,0,0,62,20,0,3,91,86,11,97,16,0,56,10,0,52,0,61,4,118,35,25,9,39,34,74,23,90,0,1,24,134,180,34,39,60,70,3,99,50,0,6,35,25,7,62,3,14,46,12,34,4,16,0,13,0,18,90,50,121,112,42,61,89,32,76,68,23,37,6,5,4,10,54,2,23,5,0,11,5,79,114,82,52,64,39,142,36,102,30,34,62,180,77,166,100,52,117,89,0,19,5,0,48,1,75,3,10,7,31,12,131,83,70,83,22,0,62,11,130,84,35,49,56,11,0,2,4,22,1,0,52,19,0,0,2,4,18,0,29,83,32,125,29,79,2,3,12,2,0,0,5,10,0,0,0,4,0,1,31,35,1,87,33,1,57,45,0,55,9,30,5,28,42,66,17,0,30,36,54,37,108,18,125,89,67,26,119,13,0,0,2,9,29,33,85,38,20,25,4,10,9,2,0,1,0,36,46,108,2,12,61,136,29,130,92,51,109,137,38,102,29,115,45,100

Sequence (1257 aa):
ERTMFYGKGDVYVFRTYANPLKGLKQIPESNFTEKHNTIFGMNAKVALKGEQLLTSFTEGDNSLVVATDSMKNFIQRHAASYEGATLLEGFLQYVCEAFLAKYSHLDAVRLLEAKEYAFDDIQVGTDKGVVTSDLVFRKSRNEYVTATVEVARTASGTEVVEQASGIADIQLIKVSGSSFYGYIIDEYTTLAEATDRPLYIFLNIGWAYENQDDAKGDNPANYVAAEQVRDIAASVFHTLDNKSIQHLIYHIGLTILDRFPQLTEVNFGTNNRTWDTVVEGAVFTEPRPPFGFQGFSVHQEDLAREKASANSEYVALERTMFYGKGDVYVFRTYANPLKGLKQIPESNFTEKHNTIFGMNAKVALKGEQLLTSFTEGDNSLVVATDSMKNFIQRHAASYEGATLEGFLQYVCEAFLAKYSHLDAVRLLEAKEYAFDDIQVGTDKGVVTSDLVFRKSRNEYVTATVEVARTASGTEVVEQASGIADDIQLIKVSFYGYIIDEEYTTLAEATDRPLYIFLNIGWAYENQDDAKGDNPANYVAAEQVRDIAASVFHTLDNKSIQHLIYHIGLTILDRFPQLTEVNFGTNNRTWDTVVEGFKGAVFTEPRPPFGFQGFSVHQEDLARREKASANSEYVALERTMFYGKGDVYVFRTYANPLKGLKQIPESNFTEKHNTIFGMNAKVALKGEQLLTSFTEGDNSLVVATDSMKNFIQRHAASYEGATLEGFLQYVCEAFLAKYSHLDAVRLEAKEYAFDDIQVGTDKGVVTSDLVFRKSRNEYVTATVEVARTASGTEVVEQASGIADDIQLIKVSSFYGYIIDEYTTPLYIFLNIGWAYENQDDAKGDNPANYVAAEQVRDIAASVFHTLDNKSIIQHLIYHIGLTILDRFPQLTEVNFGTNNRTWDTVVEGFKGAVFTEPRPPFGFQGFSVHQEDLARREKASANSEYVALERTMFYGKGDVYVFRTYANPLKGLKQIPESNFTEKHNTIFGMNAKVALKGEQLLTSFTEGDNSLVVATDSMKNFIQRHAASYEGATLEGFLQYVCEAFLAKYSHLDAVRLEAKEYAFDDIQVGTDKGVVTSDLVFRKSRNEYVTATVEVARTASGTEVVEQASGIADDIQLIKVSFYGYIIDEEYTTLAEATDRPLYIFLNIGWAYENQDDAKGDNPANYVAAEQVRDIAASVFHTLDNKSIQHLIYHIGLTILDRFPQLTEVNFGTNNRTWDTVVEGTDGFKGAVFTEPRPPFGFQGFSVHQEDLAREKASANSEYVAL